Protein AF-0000000068389898 (afdb_homodimer)

Foldseek 3Di:
DPPQADAAEEEEEDQPPCSLPLVAQPCCVPPVSFHDDAEYEDLQVLLVVLSCVSRVHPHDYYPDLLVCCVVRVGQEYEYDDFQQCQLVSLLSCLVSNHAYEYEPLNHFDLVSLVSNVVSCVVSVHFYFYCLLLCQFPVLVVLLVCVVVCVAPQWAEKEKEFEAAQARLLQCLQFPNLACSGQVACLGGVCLSVLLSVCLSNVFFWWKKAKAFAADDFAQNDDDDDFFLVPGPCVVPDPRRDDQVVDPSSCSNDPVSCVVVVTDSGGGRHHNNRDHGQWMWMWIATPSNYIYTYTYHRHHQFGWMWMKTHHPFWIKIWTDGDDHPDDDDQWTWIWTGTPPPPGIDIDTGGFDDDPSRCSSVSLSCQPRPPPDDDPSVSTGTSVSSSSSSQSSSQNVCCNVVNDMGTGDDDDD/DPPQADAAEEEEEDQPPCSLPLVAQPCCVPPVSHHDDAEYEDLQVQLVVLSCVSRVHPHDYYPDLLVCCVVRVGQEYEYDDFQACQLVSLLSCLVSNHAYEYEPLNHFDLVSLVSNVVSCVVSVHFYFYCLLLCQFPVLVVLLVCVVVCVAHQWAEKEKEFEAAQARLLQCLQFPNLACSGQVACLGGVCLSVLLSVCLSNVFFWWKKAKAFAADDFAQNDDDDDFFLVPGPCVVPDPRRDDQVVDPSSCSNDPVSCVVVVTDSGGGRHHNNRDHGQWMWMWIATPSNYIYTYTYHRHHQFGWMWMKTHHPFWIKIWTDGDDHPDDDDQWTWIWTGTPPPPGIDIDTGGFDDDPSSCSSVSLSCQPRPPPDDPPSVSTGTSVSSSSSSQSSSQNVCCNVVNDMGTGDDDDD

Solvent-accessible surface area (backbone atoms only — not comparable to full-atom values): 41027 Å² total; per-residue (Å²): 120,81,77,72,65,78,49,44,36,25,28,41,31,22,46,46,73,58,24,27,37,63,71,29,28,51,36,53,70,73,40,48,72,38,36,37,71,58,31,36,30,25,83,50,58,63,19,36,51,48,28,35,59,70,38,73,54,83,48,50,80,30,69,43,66,67,59,44,46,71,75,56,56,40,52,29,38,37,42,39,56,62,36,57,53,34,38,64,53,50,36,52,37,25,74,68,67,11,27,33,40,28,40,66,34,49,41,54,47,72,68,47,43,53,52,36,54,50,39,34,65,72,54,69,42,50,49,34,29,60,57,33,60,49,43,8,62,62,47,42,50,51,39,50,40,54,76,69,41,69,22,46,60,67,48,34,33,44,40,39,38,35,27,19,50,64,66,26,40,51,42,40,20,38,71,47,21,30,38,83,34,22,50,14,49,47,22,43,59,34,19,58,54,43,34,47,49,32,61,64,63,70,40,53,65,40,35,24,33,20,48,53,40,67,72,58,49,14,72,60,34,96,56,78,50,73,29,33,88,79,28,91,49,49,89,75,43,92,78,56,48,68,53,77,78,36,66,68,58,27,60,48,32,52,71,34,20,80,76,74,67,53,51,76,42,25,30,44,22,33,68,79,48,64,37,51,48,41,37,35,35,34,37,34,30,71,81,62,28,36,33,35,28,37,42,40,33,52,30,47,34,24,35,33,40,41,33,43,35,18,76,36,7,33,41,38,36,65,48,82,73,44,57,98,60,91,74,71,78,40,42,52,40,40,38,35,29,32,96,80,65,45,74,46,81,45,75,38,70,69,40,77,55,55,69,56,21,1,45,55,47,41,50,42,53,73,59,42,84,86,58,80,60,86,82,62,47,80,36,34,55,65,51,34,41,55,12,30,40,50,14,49,22,26,51,47,5,31,74,72,46,38,53,23,68,32,81,85,73,88,133,119,81,79,73,64,80,49,44,38,26,26,41,31,22,46,46,71,58,23,28,38,64,71,27,26,51,36,51,70,73,39,47,72,39,37,37,72,57,31,36,30,24,84,51,59,63,20,37,51,49,28,35,59,70,38,74,52,83,48,51,80,32,68,44,65,69,59,45,45,71,74,55,58,39,54,28,38,38,42,38,56,63,34,56,51,33,38,65,53,52,35,53,39,24,73,69,67,10,27,33,40,28,40,67,34,49,40,55,48,71,69,47,44,53,52,36,54,52,38,35,65,73,54,70,41,50,47,34,30,60,57,33,62,48,44,9,60,60,46,42,50,51,40,49,40,55,74,68,42,68,22,46,61,68,47,35,33,46,42,39,40,35,27,19,50,64,65,25,42,51,43,40,20,38,70,47,20,29,37,85,36,22,50,15,50,47,20,43,60,33,18,58,53,44,34,48,50,31,60,64,63,71,42,52,66,40,35,24,33,19,47,53,39,67,74,57,49,13,72,58,35,94,57,77,49,74,28,32,90,78,28,92,50,51,90,75,42,92,79,56,47,67,53,78,78,35,66,68,57,26,59,49,31,52,72,34,19,79,75,73,66,54,53,75,42,24,31,44,22,33,68,78,47,66,36,51,47,41,39,35,33,35,37,34,30,72,82,62,28,36,33,36,30,36,43,41,33,50,30,47,33,24,34,35,39,40,34,42,35,16,74,36,8,33,41,38,36,64,47,75,73,43,58,95,58,91,69,70,77,41,43,51,40,40,37,34,27,33,95,79,64,45,76,46,82,46,75,38,70,69,41,78,48,64,66,56,20,0,47,55,48,44,50,43,53,72,59,41,84,86,56,81,60,86,81,62,48,80,36,33,55,64,51,34,42,53,12,30,41,49,14,47,22,26,51,47,6,33,74,74,45,39,53,22,69,31,82,84,73,86,133

Organism: Agrobacterium fabrum (strain C58 / ATCC 33970) (NCBI:txid176299)

Structure (mmCIF, N/CA/C/O backbone):
data_AF-0000000068389898-model_v1
#
loop_
_entity.id
_entity.type
_entity.pdbx_description
1 polymer '4,5-dihydroxyphthalate dehydrogenase'
#
loop_
_atom_site.group_PDB
_atom_site.id
_atom_site.type_symbol
_atom_site.label_atom_id
_atom_site.label_alt_id
_atom_site.label_comp_id
_atom_site.label_asym_id
_atom_site.label_entity_id
_atom_site.label_seq_id
_atom_site.pdbx_PDB_ins_code
_atom_site.Cartn_x
_atom_site.Cartn_y
_atom_site.Cartn_z
_atom_site.occupancy
_atom_site.B_iso_or_equiv
_atom_site.auth_seq_id
_atom_site.auth_comp_id
_atom_site.auth_asym_id
_atom_site.auth_atom_id
_atom_site.pdbx_PDB_model_num
ATOM 1 N N . MET A 1 1 ? 21.828 38.688 36.406 1 39.66 1 MET A N 1
ATOM 2 C CA . MET A 1 1 ? 20.406 38.594 36.062 1 39.66 1 MET A CA 1
ATOM 3 C C . MET A 1 1 ? 20.188 37.656 34.906 1 39.66 1 MET A C 1
ATOM 5 O O . MET A 1 1 ? 20.922 37.688 33.906 1 39.66 1 MET A O 1
ATOM 9 N N . PRO A 1 2 ? 19.656 36.5 35.125 1 48.97 2 PRO A N 1
ATOM 10 C CA . PRO A 1 2 ? 19.656 35.594 33.969 1 48.97 2 PRO A CA 1
ATOM 11 C C . PRO A 1 2 ? 19.25 36.281 32.688 1 48.97 2 PRO A C 1
ATOM 13 O O . PRO A 1 2 ? 18.422 37.219 32.688 1 48.97 2 PRO A O 1
ATOM 16 N N . GLU A 1 3 ? 20.141 36.5 31.891 1 49.97 3 GLU A N 1
ATOM 17 C CA . GLU A 1 3 ? 19.891 37.25 30.656 1 49.97 3 GLU A CA 1
ATOM 18 C C . GLU A 1 3 ? 18.516 36.938 30.094 1 49.97 3 GLU A C 1
ATOM 20 O O . GLU A 1 3 ? 18.172 35.781 29.891 1 49.97 3 GLU A O 1
ATOM 25 N N . ARG A 1 4 ? 17.562 37.656 30.547 1 58.56 4 ARG A N 1
ATOM 26 C CA . ARG A 1 4 ? 16.172 37.5 30.125 1 58.56 4 ARG A CA 1
ATOM 27 C C . ARG A 1 4 ? 16.062 37.344 28.609 1 58.56 4 ARG A C 1
ATOM 29 O O . ARG A 1 4 ? 16.547 38.156 27.844 1 58.56 4 ARG A O 1
ATOM 36 N N . VAL A 1 5 ? 15.914 36.062 28.078 1 71.12 5 VAL A N 1
ATOM 37 C CA . VAL A 1 5 ? 15.742 35.781 26.656 1 71.12 5 VAL A CA 1
ATOM 38 C C . VAL A 1 5 ? 14.664 36.719 26.078 1 71.12 5 VAL A C 1
ATOM 40 O O . VAL A 1 5 ? 13.602 36.875 26.672 1 71.12 5 VAL A O 1
ATOM 43 N N . LYS A 1 6 ? 15.008 37.625 25.219 1 88.38 6 LYS A N 1
ATOM 44 C CA . LYS A 1 6 ? 14.039 38.469 24.516 1 88.38 6 LYS A CA 1
ATOM 45 C C . LYS A 1 6 ? 12.93 37.625 23.906 1 88.38 6 LYS A C 1
ATOM 47 O O . LYS A 1 6 ? 13.203 36.719 23.141 1 88.38 6 LYS A O 1
ATOM 52 N N . ARG A 1 7 ? 11.648 37.875 24.344 1 95.5 7 ARG A N 1
ATOM 53 C CA . ARG A 1 7 ? 10.5 37.125 23.812 1 95.5 7 ARG A CA 1
ATOM 54 C C . ARG A 1 7 ? 10.227 37.531 22.359 1 95.5 7 ARG A C 1
ATOM 56 O O . ARG A 1 7 ? 10.32 38.719 22 1 95.5 7 ARG A O 1
ATOM 63 N N . LYS A 1 8 ? 9.984 36.625 21.609 1 96.81 8 LYS A N 1
ATOM 64 C CA . LYS A 1 8 ? 9.594 36.844 20.219 1 96.81 8 LYS A CA 1
ATOM 65 C C . LYS A 1 8 ? 8.164 37.375 20.125 1 96.81 8 LYS A C 1
ATOM 67 O O . LYS A 1 8 ? 7.227 36.719 20.562 1 96.81 8 LYS A O 1
ATOM 72 N N . ARG A 1 9 ? 8.031 38.594 19.641 1 98.38 9 ARG A N 1
ATOM 73 C CA . ARG A 1 9 ? 6.711 39.188 19.453 1 98.38 9 ARG A CA 1
ATOM 74 C C . ARG A 1 9 ? 6.004 38.562 18.25 1 98.38 9 ARG A C 1
ATOM 76 O O . ARG A 1 9 ? 6.445 38.75 17.109 1 98.38 9 ARG A O 1
ATOM 83 N N . TYR A 1 10 ? 4.902 37.844 18.531 1 98.69 10 TYR A N 1
ATOM 84 C CA . TYR A 1 10 ? 4.246 37.188 17.406 1 98.69 10 TYR A CA 1
ATOM 85 C C . TYR A 1 10 ? 2.781 37.594 17.312 1 98.69 10 TYR A C 1
ATOM 87 O O . TYR A 1 10 ? 2.186 38.031 18.297 1 98.69 10 TYR A O 1
ATOM 95 N N . ALA A 1 11 ? 2.213 37.531 16.109 1 98.94 11 ALA A N 1
ATOM 96 C CA . ALA A 1 11 ? 0.788 37.688 15.836 1 98.94 11 ALA A CA 1
ATOM 97 C C . ALA A 1 11 ? 0.167 36.375 15.359 1 98.94 11 ALA A C 1
ATOM 99 O O . ALA A 1 11 ? 0.817 35.594 14.672 1 98.94 11 ALA A O 1
ATOM 100 N N . LEU A 1 12 ? -1.051 36.156 15.773 1 98.88 12 LEU A N 1
ATOM 101 C CA . LEU A 1 12 ? -1.815 35 15.383 1 98.88 12 LEU A CA 1
ATOM 102 C C . LEU A 1 12 ? -2.9 35.344 14.375 1 98.88 12 LEU A C 1
ATOM 104 O O . LEU A 1 12 ? -3.719 36.25 14.625 1 98.88 12 LEU A O 1
ATOM 108 N N . VAL A 1 13 ? -2.824 34.719 13.234 1 98.94 13 VAL A N 1
ATOM 109 C CA . VAL A 1 13 ? -3.83 34.938 12.203 1 98.94 13 VAL A CA 1
ATOM 110 C C . VAL A 1 13 ? -4.676 33.688 12.008 1 98.94 13 VAL A C 1
ATOM 112 O O . VAL A 1 13 ? -4.184 32.688 11.508 1 98.94 13 VAL A O 1
ATOM 115 N N . GLY A 1 14 ? -5.938 33.781 12.234 1 98.69 14 GLY A N 1
ATOM 116 C CA . GLY A 1 14 ? -6.836 32.656 12.25 1 98.69 14 GLY A CA 1
ATOM 117 C C . GLY A 1 14 ? -7.047 32.062 13.633 1 98.69 14 GLY A C 1
ATOM 118 O O . GLY A 1 14 ? -6.102 31.594 14.266 1 98.69 14 GLY A O 1
ATOM 119 N N . THR A 1 15 ? -8.32 32.125 14.07 1 98.38 15 THR A N 1
ATOM 120 C CA . THR A 1 15 ? -8.633 31.703 15.438 1 98.38 15 THR A CA 1
ATOM 121 C C . THR A 1 15 ? -9.617 30.531 15.422 1 98.38 15 THR A C 1
ATOM 123 O O . THR A 1 15 ? -10.562 30.5 16.219 1 98.38 15 THR A O 1
ATOM 126 N N . GLY A 1 16 ? -9.422 29.641 14.375 1 97.06 16 GLY A N 1
ATOM 127 C CA . GLY A 1 16 ? -10.055 28.328 14.469 1 97.06 16 GLY A CA 1
ATOM 128 C C . GLY A 1 16 ? -9.438 27.453 15.539 1 97.06 16 GLY A C 1
ATOM 129 O O . GLY A 1 16 ? -8.766 27.938 16.438 1 97.06 16 GLY A O 1
ATOM 130 N N . ASN A 1 17 ? -9.75 26.203 15.461 1 95.5 17 ASN A N 1
ATOM 131 C CA . ASN A 1 17 ? -9.305 25.25 16.469 1 95.5 17 ASN A CA 1
ATOM 132 C C . ASN A 1 17 ? -7.793 25.281 16.656 1 95.5 17 ASN A C 1
ATOM 134 O O . ASN A 1 17 ? -7.297 25.453 17.766 1 95.5 17 ASN A O 1
ATOM 138 N N . ARG A 1 18 ? -7.043 25.203 15.625 1 95.38 18 ARG A N 1
ATOM 139 C CA . ARG A 1 18 ? -5.586 25.141 15.688 1 95.38 18 ARG A CA 1
ATOM 140 C C . ARG A 1 18 ? -5 26.438 16.203 1 95.38 18 ARG A C 1
ATOM 142 O O . ARG A 1 18 ? -4.055 26.438 17 1 95.38 18 ARG A O 1
ATOM 149 N N . GLY A 1 19 ? -5.461 27.547 15.711 1 98.06 19 GLY A N 1
ATOM 150 C CA . GLY A 1 19 ? -4.984 28.844 16.172 1 98.06 19 GLY A CA 1
ATOM 151 C C . GLY A 1 19 ? -5.219 29.078 17.656 1 98.06 19 GLY A C 1
ATOM 152 O O . GLY A 1 19 ? -4.328 29.547 18.359 1 98.06 19 GLY A O 1
ATOM 153 N N . THR A 1 20 ? -6.355 28.656 18.125 1 98.38 20 THR A N 1
ATOM 154 C CA . THR A 1 20 ? -6.762 28.891 19.5 1 98.38 20 THR A CA 1
ATOM 155 C C . THR A 1 20 ? -6.035 27.953 20.453 1 98.38 20 THR A C 1
ATOM 157 O O . THR A 1 20 ? -5.641 28.359 21.547 1 98.38 20 THR A O 1
ATOM 160 N N . THR A 1 21 ? -5.812 26.719 19.984 1 97 21 THR A N 1
ATOM 161 C CA . THR A 1 21 ? -5.25 25.734 20.891 1 97 21 THR A CA 1
ATOM 162 C C . THR A 1 21 ? -3.73 25.672 20.75 1 97 21 THR A C 1
ATOM 164 O O . THR A 1 21 ? -3.008 26.359 21.469 1 97 21 THR A O 1
ATOM 167 N N . MET A 1 22 ? -3.262 25.156 19.703 1 96 22 MET A N 1
ATOM 168 C CA . MET A 1 22 ? -1.849 24.859 19.484 1 96 22 MET A CA 1
ATOM 169 C C . MET A 1 22 ? -1.013 26.125 19.5 1 96 22 MET A C 1
ATOM 171 O O . MET A 1 22 ? 0.016 26.203 20.172 1 96 22 MET A O 1
ATOM 175 N N . TRP A 1 23 ? -1.437 27.141 18.812 1 97.75 23 TRP A N 1
ATOM 176 C CA . TRP A 1 23 ? -0.609 28.328 18.609 1 97.75 23 TRP A CA 1
ATOM 177 C C . TRP A 1 23 ? -1.076 29.484 19.484 1 97.75 23 TRP A C 1
ATOM 179 O O . TRP A 1 23 ? -0.54 30.594 19.406 1 97.75 23 TRP A O 1
ATOM 189 N N . GLY A 1 24 ? -2.123 29.234 20.297 1 97.94 24 GLY A N 1
ATOM 190 C CA . GLY A 1 24 ? -2.639 30.203 21.25 1 97.94 24 GLY A CA 1
ATOM 191 C C . GLY A 1 24 ? -2.477 29.75 22.688 1 97.94 24 GLY A C 1
ATOM 192 O O . GLY A 1 24 ? -1.426 29.969 23.297 1 97.94 24 GLY A O 1
ATOM 193 N N . ARG A 1 25 ? -3.486 29.031 23.156 1 97.56 25 ARG A N 1
ATOM 194 C CA . ARG A 1 25 ? -3.576 28.641 24.547 1 97.56 25 ARG A CA 1
ATOM 195 C C . ARG A 1 25 ? -2.363 27.812 24.969 1 97.56 25 ARG A C 1
ATOM 197 O O . ARG A 1 25 ? -1.728 28.109 25.984 1 97.56 25 ARG A O 1
ATOM 204 N N . GLU A 1 26 ? -2.053 26.844 24.219 1 96.44 26 GLU A N 1
ATOM 205 C CA . GLU A 1 26 ? -0.982 25.922 24.578 1 96.44 26 GLU A CA 1
ATOM 206 C C . GLU A 1 26 ? 0.386 26.578 24.453 1 96.44 26 GLU A C 1
ATOM 208 O O . GLU A 1 26 ? 1.26 26.391 25.297 1 96.44 26 GLU A O 1
ATOM 213 N N . LEU A 1 27 ? 0.585 27.344 23.391 1 97.12 27 LEU A N 1
ATOM 214 C CA . LEU A 1 27 ? 1.851 28.047 23.219 1 97.12 27 LEU A CA 1
ATOM 215 C C . LEU A 1 27 ? 2.086 29.031 24.375 1 97.12 27 LEU A C 1
ATOM 217 O O . LEU A 1 27 ? 3.168 29.047 24.953 1 97.12 27 LEU A O 1
ATOM 221 N N . LEU A 1 28 ? 1.104 29.812 24.703 1 97.44 28 LEU A N 1
ATOM 222 C CA . LEU A 1 28 ? 1.23 30.828 25.75 1 97.44 28 LEU A CA 1
ATOM 223 C C . LEU A 1 28 ? 1.399 30.172 27.125 1 97.44 28 LEU A C 1
ATOM 225 O O . LEU A 1 28 ? 2.094 30.719 27.984 1 97.44 28 LEU A O 1
ATOM 229 N N . ALA A 1 29 ? 0.848 29.062 27.281 1 95.88 29 ALA A N 1
ATOM 230 C CA . ALA A 1 29 ? 0.947 28.359 28.562 1 95.88 29 ALA A CA 1
ATOM 231 C C . ALA A 1 29 ? 2.344 27.781 28.766 1 95.88 29 ALA A C 1
ATOM 233 O O . ALA A 1 29 ? 2.875 27.797 29.875 1 95.88 29 ALA A O 1
ATOM 234 N N . GLY A 1 30 ? 2.895 27.344 27.781 1 94.81 30 GLY A N 1
ATOM 235 C CA . GLY A 1 30 ? 4.125 26.578 27.938 1 94.81 30 GLY A CA 1
ATOM 236 C C . GLY A 1 30 ? 5.363 27.359 27.516 1 94.81 30 GLY A C 1
ATOM 237 O O . GLY A 1 30 ? 6.469 27.047 27.969 1 94.81 30 GLY A O 1
ATOM 238 N N . TRP A 1 31 ? 5.23 28.359 26.656 1 96.25 31 TRP A N 1
ATOM 239 C CA . TRP A 1 31 ? 6.391 29.016 26.078 1 96.25 31 TRP A CA 1
ATOM 240 C C . TRP A 1 31 ? 6.328 30.531 26.297 1 96.25 31 TRP A C 1
ATOM 242 O O . TRP A 1 31 ? 6.922 31.297 25.531 1 96.25 31 TRP A O 1
ATOM 252 N N . SER A 1 32 ? 5.68 31 27.312 1 94.81 32 SER A N 1
ATOM 253 C CA . SER A 1 32 ? 5.453 32.406 27.562 1 94.81 32 SER A CA 1
ATOM 254 C C . SER A 1 32 ? 6.773 33.156 27.797 1 94.81 32 SER A C 1
ATOM 256 O O . SER A 1 32 ? 6.859 34.375 27.578 1 94.81 32 SER A O 1
ATOM 258 N N . ASP A 1 33 ? 7.805 32.406 28.172 1 96.19 33 ASP A N 1
ATOM 259 C CA . ASP A 1 33 ? 9.109 33.031 28.375 1 96.19 33 ASP A CA 1
ATOM 260 C C . ASP A 1 33 ? 9.781 33.344 27.047 1 96.19 33 ASP A C 1
ATOM 262 O O . ASP A 1 33 ? 10.734 34.125 27 1 96.19 33 ASP A O 1
ATOM 266 N N . TYR A 1 34 ? 9.211 32.812 26 1 96.5 34 TYR A N 1
ATOM 267 C CA . TYR A 1 34 ? 9.922 32.906 24.719 1 96.5 34 TYR A CA 1
ATOM 268 C C . TYR A 1 34 ? 9.094 33.688 23.703 1 96.5 34 TYR A C 1
ATOM 270 O O . TYR A 1 34 ? 9.617 34.125 22.688 1 96.5 34 TYR A O 1
ATOM 278 N N . VAL A 1 35 ? 7.801 33.875 24.016 1 97.62 35 VAL A N 1
ATOM 279 C CA . VAL A 1 35 ? 6.957 34.531 23.016 1 97.62 35 VAL A CA 1
ATOM 280 C C . VAL A 1 35 ? 6.055 35.562 23.703 1 97.62 35 VAL A C 1
ATOM 282 O O . VAL A 1 35 ? 5.797 35.469 24.906 1 97.62 35 VAL A O 1
ATOM 285 N N . GLU A 1 36 ? 5.66 36.5 22.938 1 97.88 36 GLU A N 1
ATOM 286 C CA . GLU A 1 36 ? 4.672 37.5 23.328 1 97.88 36 GLU A CA 1
ATOM 287 C C . GLU A 1 36 ? 3.633 37.719 22.234 1 97.88 36 GLU A C 1
ATOM 289 O O . GLU A 1 36 ? 3.971 38.125 21.125 1 97.88 36 GLU A O 1
ATOM 294 N N . LEU A 1 37 ? 2.395 37.375 22.562 1 98.69 37 LEU A N 1
ATOM 295 C CA . LEU A 1 37 ? 1.314 37.594 21.609 1 98.69 37 LEU A CA 1
ATOM 296 C C . LEU A 1 37 ? 0.929 39.062 21.547 1 98.69 37 LEU A C 1
ATOM 298 O O . LEU A 1 37 ? 0.427 39.625 22.531 1 98.69 37 LEU A O 1
ATOM 302 N N . VAL A 1 38 ? 1.09 39.625 20.328 1 98.69 38 VAL A N 1
ATOM 303 C CA . VAL A 1 38 ? 0.957 41.094 20.297 1 98.69 38 VAL A CA 1
ATOM 304 C C . VAL A 1 38 ? -0.259 41.469 19.453 1 98.69 38 VAL A C 1
ATOM 306 O O . VAL A 1 38 ? -0.681 42.625 19.453 1 98.69 38 VAL A O 1
ATOM 309 N N . GLY A 1 39 ? -0.827 40.5 18.766 1 98.88 39 GLY A N 1
ATOM 310 C CA . GLY A 1 39 ? -2 40.719 17.953 1 98.88 39 GLY A CA 1
ATOM 311 C C . GLY A 1 39 ? -2.691 39.469 17.5 1 98.88 39 GLY A C 1
ATOM 312 O O . GLY A 1 39 ? -2.035 38.438 17.266 1 98.88 39 GLY A O 1
ATOM 313 N 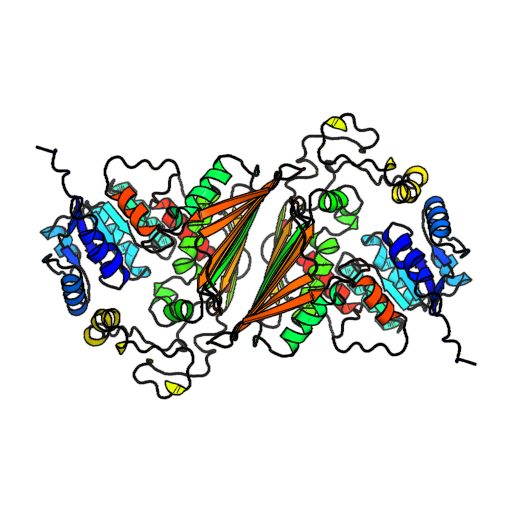N . ILE A 1 40 ? -3.975 39.531 17.438 1 98.94 40 ILE A N 1
ATOM 314 C CA . ILE A 1 40 ? -4.809 38.438 16.922 1 98.94 40 ILE A CA 1
ATOM 315 C C . ILE A 1 40 ? -5.656 38.969 15.758 1 98.94 40 ILE A C 1
ATOM 317 O O . ILE A 1 40 ? -6.344 39.969 15.875 1 98.94 40 ILE A O 1
ATOM 321 N N . CYS A 1 41 ? -5.52 38.312 14.656 1 98.88 41 CYS A N 1
ATOM 322 C CA . CYS A 1 41 ? -6.254 38.719 13.477 1 98.88 41 CYS A CA 1
ATOM 323 C C . CYS A 1 41 ? -7.203 37.625 13 1 98.88 41 CYS A C 1
ATOM 325 O O . CYS A 1 41 ? -6.793 36.469 12.828 1 98.88 41 CYS A O 1
ATOM 327 N N . ASP A 1 42 ? -8.445 37.938 12.844 1 98.69 42 ASP A N 1
ATOM 328 C CA . ASP A 1 42 ? -9.492 37.094 12.297 1 98.69 42 ASP A CA 1
ATOM 329 C C . ASP A 1 42 ? -10.602 37.906 11.648 1 98.69 42 ASP A C 1
ATOM 331 O O . ASP A 1 42 ? -10.961 38.969 12.148 1 98.69 42 ASP A O 1
ATOM 335 N N . LEU A 1 43 ? -11.117 37.375 10.508 1 98.19 43 LEU A N 1
ATOM 336 C CA . LEU A 1 43 ? -12.195 38.125 9.836 1 98.19 43 LEU A CA 1
ATOM 337 C C . LEU A 1 43 ? -13.461 38.094 10.688 1 98.19 43 LEU A C 1
ATOM 339 O O . LEU A 1 43 ? -14.328 38.969 10.516 1 98.19 43 LEU A O 1
ATOM 343 N N . ASN A 1 44 ? -13.641 37.094 11.508 1 98.62 44 ASN A N 1
ATOM 344 C CA . ASN A 1 44 ? -14.742 37 12.469 1 98.62 44 ASN A CA 1
ATOM 345 C C . ASN A 1 44 ? -14.312 37.438 13.859 1 98.62 44 ASN A C 1
ATOM 347 O O . ASN A 1 44 ? -13.82 36.625 14.656 1 98.62 44 ASN A O 1
ATOM 351 N N . LEU A 1 45 ? -14.617 38.688 14.234 1 98.5 45 LEU A N 1
ATOM 352 C CA . LEU A 1 45 ? -14.141 39.25 15.484 1 98.5 45 LEU A CA 1
ATOM 353 C C . LEU A 1 45 ? -14.812 38.562 16.672 1 98.5 45 LEU A C 1
ATOM 355 O O . LEU A 1 45 ? -14.258 38.531 17.781 1 98.5 45 LEU A O 1
ATOM 359 N N . MET A 1 46 ? -16.047 38.062 16.469 1 98.56 46 MET A N 1
ATOM 360 C CA . MET A 1 46 ? -16.688 37.312 17.562 1 98.56 46 MET A CA 1
ATOM 361 C C . MET A 1 46 ? -15.891 36.062 17.906 1 98.56 46 MET A C 1
ATOM 363 O O . MET A 1 46 ? -15.672 35.781 19.078 1 98.56 46 MET A O 1
ATOM 367 N N . ARG A 1 47 ? -15.453 35.312 16.922 1 98.62 47 ARG A N 1
ATOM 368 C CA . ARG A 1 47 ? -14.625 34.156 17.141 1 98.62 47 ARG A CA 1
ATOM 369 C C . ARG A 1 47 ? -13.281 34.531 17.75 1 98.62 47 ARG A C 1
ATOM 371 O O . ARG A 1 47 ? -12.797 33.875 18.672 1 98.62 47 ARG A O 1
ATOM 378 N N . ALA A 1 48 ? -12.719 35.625 17.266 1 98.75 48 ALA A N 1
ATOM 379 C CA . ALA A 1 48 ? -11.43 36.094 17.781 1 98.75 48 ALA A CA 1
ATOM 380 C C . ALA A 1 48 ? -11.523 36.438 19.266 1 98.75 48 ALA A C 1
ATOM 382 O O . ALA A 1 48 ? -10.602 36.156 20.031 1 98.75 48 ALA A O 1
ATOM 383 N N . GLU A 1 49 ? -12.578 37.031 19.578 1 98.62 49 GLU A N 1
ATOM 384 C CA . GLU A 1 49 ? -12.773 37.438 20.984 1 98.62 49 GLU A CA 1
ATOM 385 C C . GLU A 1 49 ? -12.883 36.188 21.875 1 98.62 49 GLU A C 1
ATOM 387 O O . GLU A 1 49 ? -12.352 36.188 22.984 1 98.62 49 GLU A O 1
ATOM 392 N N . ARG A 1 50 ? -13.688 35.219 21.438 1 98.44 50 ARG A N 1
ATOM 393 C CA . ARG A 1 50 ? -13.805 33.969 22.172 1 98.44 50 ARG A CA 1
ATOM 394 C C . ARG A 1 50 ? -12.453 33.281 22.312 1 98.44 50 ARG A C 1
ATOM 396 O O . ARG A 1 50 ? -12.102 32.781 23.391 1 98.44 50 ARG A O 1
ATOM 403 N N . ALA A 1 51 ? -11.742 33.281 21.219 1 98.69 51 ALA A N 1
ATOM 404 C CA . ALA A 1 51 ? -10.414 32.656 21.203 1 98.69 51 ALA A CA 1
ATOM 405 C C . ALA A 1 51 ? -9.469 33.375 22.172 1 98.69 51 ALA A C 1
ATOM 407 O O . ALA A 1 51 ? -8.766 32.719 22.953 1 98.69 51 ALA A O 1
ATOM 408 N N . ARG A 1 52 ? -9.43 34.656 22.078 1 98.56 52 ARG A N 1
ATOM 409 C CA . ARG A 1 52 ? -8.57 35.469 22.953 1 98.56 52 ARG A CA 1
ATOM 410 C C . ARG A 1 52 ? -8.836 35.156 24.406 1 98.56 52 ARG A C 1
ATOM 412 O O . ARG A 1 52 ? -7.898 35.031 25.203 1 98.56 52 ARG A O 1
ATOM 419 N N . ALA A 1 53 ? -10.102 35.062 24.766 1 98.12 53 ALA A N 1
ATOM 420 C CA . ALA A 1 53 ? -10.484 34.75 26.141 1 98.12 53 ALA A CA 1
ATOM 421 C C . ALA A 1 53 ? -9.953 33.375 26.547 1 98.12 53 ALA A C 1
ATOM 423 O O . ALA A 1 53 ? -9.453 33.219 27.656 1 98.12 53 ALA A O 1
ATOM 424 N N . MET A 1 54 ? -10.047 32.469 25.672 1 97.69 54 MET A N 1
ATOM 425 C CA . MET A 1 54 ? -9.602 31.109 25.938 1 97.69 54 MET A CA 1
ATOM 426 C C . MET A 1 54 ? -8.086 31.047 26.094 1 97.69 54 MET A C 1
ATOM 428 O O . MET A 1 54 ? -7.555 30.203 26.812 1 97.69 54 MET A O 1
ATOM 432 N N . MET A 1 55 ? -7.41 31.953 25.406 1 97.94 55 MET A N 1
ATOM 433 C CA . MET A 1 55 ? -5.953 32 25.438 1 97.94 55 MET A CA 1
ATOM 434 C C . MET A 1 55 ? -5.473 32.719 26.703 1 97.94 55 MET A C 1
ATOM 436 O O . MET A 1 55 ? -4.297 32.656 27.047 1 97.94 55 MET A O 1
ATOM 440 N N . GLY A 1 56 ? -6.34 33.406 27.375 1 97 56 GLY A N 1
ATOM 441 C CA . GLY A 1 56 ? -5.957 34.25 28.5 1 97 56 GLY A CA 1
ATOM 442 C C . GLY A 1 56 ? -5.098 35.438 28.109 1 97 56 GLY A C 1
ATOM 443 O O . GLY A 1 56 ? -4.152 35.781 28.828 1 97 56 GLY A O 1
ATOM 444 N N . SER A 1 57 ? -5.352 35.969 27.016 1 97.19 57 SER A N 1
ATOM 445 C CA . SER A 1 57 ? -4.535 37.062 26.484 1 97.19 57 SER A CA 1
ATOM 446 C C . SER A 1 57 ? -5.332 38.375 26.391 1 97.19 57 SER A C 1
ATOM 448 O O . SER A 1 57 ? -6.566 38.344 26.344 1 97.19 57 SER A O 1
ATOM 450 N N . ASN A 1 58 ? -4.629 39.469 26.406 1 97.19 58 ASN A N 1
ATOM 451 C CA . ASN A 1 58 ? -5.242 40.75 26.188 1 97.19 58 ASN A CA 1
ATOM 452 C C . ASN A 1 58 ? -4.766 41.375 24.875 1 97.19 58 ASN A C 1
ATOM 454 O O . ASN A 1 58 ? -4.918 42.594 24.672 1 97.19 58 ASN A O 1
ATOM 458 N N . ALA A 1 59 ? -4.164 40.562 24.047 1 98.5 59 ALA A N 1
ATOM 459 C CA . ALA A 1 59 ? -3.682 41.062 22.766 1 98.5 59 ALA A CA 1
ATOM 460 C C . ALA A 1 59 ? -4.816 41.719 21.969 1 98.5 59 ALA A C 1
ATOM 462 O O . ALA A 1 59 ? -5.945 41.219 21.984 1 98.5 59 ALA A O 1
ATOM 463 N N . PRO A 1 60 ? -4.574 42.781 21.281 1 98.75 60 PRO A N 1
ATOM 464 C CA . PRO A 1 60 ? -5.633 43.438 20.5 1 98.75 60 PRO A CA 1
ATOM 465 C C . PRO A 1 60 ? -6.129 42.594 19.344 1 98.75 60 PRO A C 1
ATOM 467 O O . PRO A 1 60 ? -5.371 41.781 18.812 1 98.75 60 PRO A O 1
ATOM 470 N N . LEU A 1 61 ? -7.43 42.781 19 1 98.81 61 LEU A N 1
ATOM 471 C CA . LEU A 1 61 ? -8.086 42.062 17.922 1 98.81 61 LEU A CA 1
ATOM 472 C C . LEU A 1 61 ? -8.141 42.906 16.641 1 98.81 61 LEU A C 1
ATOM 474 O O . LEU A 1 61 ? -8.359 44.094 16.703 1 98.81 61 LEU A O 1
ATOM 478 N N . TYR A 1 62 ? -7.898 42.219 15.539 1 98.81 62 TYR A N 1
ATOM 479 C CA . TYR A 1 62 ? -7.938 42.875 14.234 1 98.81 62 TYR A CA 1
ATOM 480 C C . TYR A 1 62 ? -8.758 42.062 13.242 1 98.81 62 TYR A C 1
ATOM 482 O O . TYR A 1 62 ? -8.719 40.844 13.25 1 98.81 62 TYR A O 1
ATOM 490 N N . ASP A 1 63 ? -9.539 42.688 12.344 1 98.44 63 ASP A N 1
ATOM 491 C CA . ASP A 1 63 ? -10.133 42.062 11.172 1 98.44 63 ASP A CA 1
ATOM 492 C C . ASP A 1 63 ? -9.453 42.531 9.891 1 98.44 63 ASP A C 1
ATOM 494 O O . ASP A 1 63 ? -9.914 42.219 8.789 1 98.44 63 ASP A O 1
ATOM 498 N N . ASP A 1 64 ? -8.445 43.312 10.125 1 98.5 64 ASP A N 1
ATOM 499 C CA . ASP A 1 64 ? -7.613 43.844 9.055 1 98.5 64 ASP A CA 1
ATOM 500 C C . ASP A 1 64 ? -6.141 43.531 9.289 1 98.5 64 ASP A C 1
ATOM 502 O O . ASP A 1 64 ? -5.492 44.125 10.141 1 98.5 64 ASP A O 1
ATOM 506 N N . PHE A 1 65 ? -5.648 42.656 8.453 1 98.69 65 PHE A N 1
ATOM 507 C CA . PHE A 1 65 ? -4.301 42.125 8.641 1 98.69 65 PHE A CA 1
ATOM 508 C C . PHE A 1 65 ? -3.26 43.25 8.484 1 98.69 65 PHE A C 1
ATOM 510 O O . PHE A 1 65 ? -2.324 43.344 9.281 1 98.69 65 PHE A O 1
ATOM 517 N N . ASP A 1 66 ? -3.369 44.031 7.457 1 98.44 66 ASP A N 1
ATOM 518 C CA . ASP A 1 66 ? -2.395 45.062 7.176 1 98.44 66 ASP A CA 1
ATOM 519 C C . ASP A 1 66 ? -2.338 46.094 8.312 1 98.44 66 ASP A C 1
ATOM 521 O O . ASP A 1 66 ? -1.257 46.531 8.688 1 98.44 66 ASP A O 1
ATOM 525 N N . ARG A 1 67 ? -3.502 46.438 8.844 1 98.69 67 ARG A N 1
ATOM 526 C CA . ARG A 1 67 ? -3.531 47.312 9.992 1 98.69 67 ARG A CA 1
ATOM 527 C C . ARG A 1 67 ? -2.779 46.719 11.172 1 98.69 67 ARG A C 1
ATOM 529 O O . ARG A 1 67 ? -2.025 47.438 11.852 1 98.69 67 ARG A O 1
ATOM 536 N N . MET A 1 68 ? -3.025 45.406 11.398 1 98.88 68 MET A N 1
ATOM 537 C CA . MET A 1 68 ? -2.324 44.75 12.484 1 98.88 68 MET A CA 1
ATOM 538 C C . MET A 1 68 ? -0.814 44.812 12.273 1 98.88 68 MET A C 1
ATOM 540 O O . MET A 1 68 ? -0.065 45.062 13.219 1 98.88 68 MET A O 1
ATOM 544 N N . MET A 1 69 ? -0.36 44.625 11.039 1 98.75 69 MET A N 1
ATOM 545 C CA . MET A 1 69 ? 1.069 44.594 10.742 1 98.75 69 MET A CA 1
ATOM 546 C C . MET A 1 69 ? 1.695 45.969 11.008 1 98.75 69 MET A C 1
ATOM 548 O O . MET A 1 69 ? 2.805 46.062 11.531 1 98.75 69 MET A O 1
ATOM 552 N N . VAL A 1 70 ? 1.001 47 10.633 1 98.38 70 VAL A N 1
ATOM 553 C CA . VAL A 1 70 ? 1.511 48.344 10.773 1 98.38 70 VAL A CA 1
ATOM 554 C C . VAL A 1 70 ? 1.542 48.75 12.25 1 98.38 70 VAL A C 1
ATOM 556 O O . VAL A 1 70 ? 2.523 49.312 12.719 1 98.38 70 VAL A O 1
ATOM 559 N N . GLU A 1 71 ? 0.541 48.406 12.977 1 98.69 71 GLU A N 1
ATOM 560 C CA . GLU A 1 71 ? 0.395 48.844 14.359 1 98.69 71 GLU A CA 1
ATOM 561 C C . GLU A 1 71 ? 1.272 48.031 15.305 1 98.69 71 GLU A C 1
ATOM 563 O O . GLU A 1 71 ? 1.855 48.594 16.25 1 98.69 71 GLU A O 1
ATOM 568 N N . GLN A 1 72 ? 1.355 46.719 15.039 1 98.62 72 GLN A N 1
ATOM 569 C CA . GLN A 1 72 ? 1.996 45.875 16.016 1 98.62 72 GLN A CA 1
ATOM 570 C C . GLN A 1 72 ? 3.414 45.5 15.594 1 98.62 72 GLN A C 1
ATOM 572 O O . GLN A 1 72 ? 4.246 45.156 16.422 1 98.62 72 GLN A O 1
ATOM 577 N N . ARG A 1 73 ? 3.725 45.531 14.289 1 98.31 73 ARG A N 1
ATOM 578 C CA . ARG A 1 73 ? 5.027 45.188 13.727 1 98.31 73 ARG A CA 1
ATOM 579 C C . ARG A 1 73 ? 5.574 43.906 14.344 1 98.31 73 ARG A C 1
ATOM 581 O O . ARG A 1 73 ? 6.695 43.906 14.852 1 98.31 73 ARG A O 1
ATOM 588 N N . PRO A 1 74 ? 4.781 42.844 14.289 1 98.75 74 PRO A N 1
ATOM 589 C CA . PRO A 1 74 ? 5.262 41.594 14.867 1 98.75 74 PRO A CA 1
ATOM 590 C C . PRO A 1 74 ? 6.52 41.062 14.18 1 98.75 74 PRO A C 1
ATOM 592 O O . PRO A 1 74 ? 6.73 41.344 12.992 1 98.75 74 PRO A O 1
ATOM 595 N N . GLU A 1 75 ? 7.355 40.344 14.922 1 98.5 75 GLU A N 1
ATOM 596 C CA . GLU A 1 75 ? 8.539 39.688 14.375 1 98.5 75 GLU A CA 1
ATOM 597 C C . GLU A 1 75 ? 8.18 38.344 13.711 1 98.5 75 GLU A C 1
ATOM 599 O O . GLU A 1 75 ? 8.953 37.812 12.906 1 98.5 75 GLU A O 1
ATOM 604 N N . LEU A 1 76 ? 7.082 37.75 14.164 1 98.81 76 LEU A N 1
ATOM 605 C CA . LEU A 1 76 ? 6.605 36.469 13.703 1 98.81 76 LEU A CA 1
ATOM 606 C C . LEU A 1 76 ? 5.094 36.469 13.516 1 98.81 76 LEU A C 1
ATOM 608 O O . LEU A 1 76 ? 4.367 37 14.359 1 98.81 76 LEU A O 1
ATOM 612 N N . VAL A 1 77 ? 4.656 36 12.375 1 98.94 77 VAL A N 1
ATOM 613 C CA . VAL A 1 77 ? 3.232 35.781 12.141 1 98.94 77 VAL A CA 1
ATOM 614 C C . VAL A 1 77 ? 2.949 34.281 12.039 1 98.94 77 VAL A C 1
ATOM 616 O O . VAL A 1 77 ? 3.609 33.562 11.281 1 98.94 77 VAL A O 1
ATOM 619 N N . ILE A 1 78 ? 2.018 33.781 12.828 1 98.94 78 ILE A N 1
ATOM 620 C CA . ILE A 1 78 ? 1.568 32.406 12.742 1 98.94 78 ILE A CA 1
ATOM 621 C C . ILE A 1 78 ? 0.228 32.344 12.016 1 98.94 78 ILE A C 1
ATOM 623 O O . ILE A 1 78 ? -0.757 32.938 12.461 1 98.94 78 ILE A O 1
ATOM 627 N N . VAL A 1 79 ? 0.231 31.609 10.914 1 98.94 79 VAL A N 1
ATOM 628 C CA . VAL A 1 79 ? -0.912 31.578 10.008 1 98.94 79 VAL A CA 1
ATOM 629 C C . VAL A 1 79 ? -1.691 30.281 10.188 1 98.94 79 VAL A C 1
ATOM 631 O O . VAL A 1 79 ? -1.181 29.203 9.898 1 98.94 79 VAL A O 1
ATOM 634 N N . CYS A 1 80 ? -2.982 30.391 10.617 1 98.62 80 CYS A N 1
ATOM 635 C CA . CYS A 1 80 ? -3.842 29.25 10.891 1 98.62 80 CYS A CA 1
ATOM 636 C C . CYS A 1 80 ? -5.203 29.406 10.219 1 98.62 80 CYS A C 1
ATOM 638 O O . CYS A 1 80 ? -6.215 28.922 10.734 1 98.62 80 CYS A O 1
ATOM 640 N N . THR A 1 81 ? -5.301 30.141 9.078 1 98.44 81 THR A N 1
ATOM 641 C CA . THR A 1 81 ? -6.527 30.344 8.32 1 98.44 81 THR A CA 1
ATOM 642 C C . THR A 1 81 ? -6.785 29.172 7.379 1 98.44 81 THR A C 1
ATOM 644 O O . THR A 1 81 ? -6.016 28.203 7.355 1 98.44 81 THR A O 1
ATOM 647 N N . PRO A 1 82 ? -7.934 29.156 6.648 1 98.19 82 PRO A N 1
ATOM 648 C CA . PRO A 1 82 ? -8.125 28.094 5.648 1 98.19 82 PRO A CA 1
ATOM 649 C C . PRO A 1 82 ? -6.977 28.016 4.648 1 98.19 82 PRO A C 1
ATOM 651 O O . PRO A 1 82 ? -6.375 29.047 4.309 1 98.19 82 PRO A O 1
ATOM 654 N N . ASP A 1 83 ? -6.75 26.875 4.129 1 98.69 83 ASP A N 1
ATOM 655 C CA . ASP A 1 83 ? -5.547 26.562 3.365 1 98.69 83 ASP A CA 1
ATOM 656 C C . ASP A 1 83 ? -5.371 27.516 2.186 1 98.69 83 ASP A C 1
ATOM 658 O O . ASP A 1 83 ? -4.258 27.953 1.904 1 98.69 83 ASP A O 1
ATOM 662 N N . ASP A 1 84 ? -6.457 27.766 1.512 1 98.5 84 ASP A N 1
ATOM 663 C CA . ASP A 1 84 ? -6.406 28.5 0.254 1 98.5 84 ASP A CA 1
ATOM 664 C C . ASP A 1 84 ? -6.094 29.969 0.496 1 98.5 84 ASP A C 1
ATOM 666 O O . ASP A 1 84 ? -5.824 30.719 -0.447 1 98.5 84 ASP A O 1
ATOM 670 N N . THR A 1 85 ? -6.023 30.422 1.76 1 98.5 85 THR A N 1
ATOM 671 C CA . THR A 1 85 ? -5.773 31.828 2.072 1 98.5 85 THR A CA 1
ATOM 672 C C . THR A 1 85 ? -4.348 32.031 2.586 1 98.5 85 THR A C 1
ATOM 674 O O . THR A 1 85 ? -3.891 33.156 2.75 1 98.5 85 THR A O 1
ATOM 677 N N . HIS A 1 86 ? -3.643 30.953 2.85 1 98.88 86 HIS A N 1
ATOM 678 C CA . HIS A 1 86 ? -2.326 31.016 3.473 1 98.88 86 HIS A CA 1
ATOM 679 C C . HIS A 1 86 ? -1.379 31.906 2.672 1 98.88 86 HIS A C 1
ATOM 681 O O . HIS A 1 86 ? -0.675 32.75 3.24 1 98.88 86 HIS A O 1
ATOM 687 N N . ASP A 1 87 ? -1.39 31.688 1.358 1 98.75 87 ASP A N 1
ATOM 688 C CA . ASP A 1 87 ? -0.366 32.281 0.511 1 98.75 87 ASP A CA 1
ATOM 689 C C . ASP A 1 87 ? -0.391 33.812 0.619 1 98.75 87 ASP A C 1
ATOM 691 O O . ASP A 1 87 ? 0.647 34.438 0.831 1 98.75 87 ASP A O 1
ATOM 695 N N . ASP A 1 88 ? -1.578 34.406 0.582 1 98.75 88 ASP A N 1
ATOM 696 C CA . ASP A 1 88 ? -1.704 35.844 0.642 1 98.75 88 ASP A CA 1
ATOM 697 C C . ASP A 1 88 ? -1.197 36.375 1.977 1 98.75 88 ASP A C 1
ATOM 699 O O . ASP A 1 88 ? -0.489 37.406 2.016 1 98.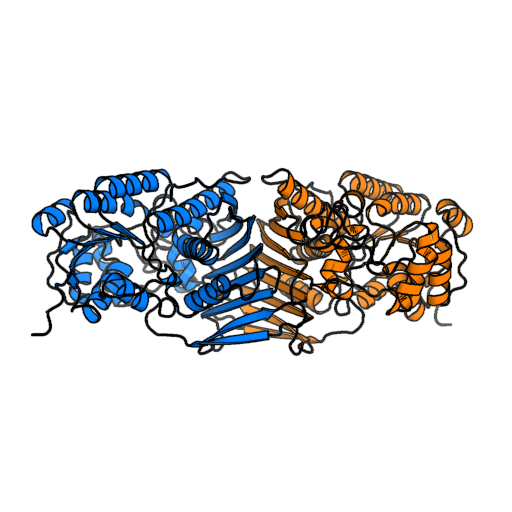75 88 ASP A O 1
ATOM 703 N N . ILE A 1 89 ? -1.559 35.719 3.039 1 98.88 89 ILE A N 1
ATOM 704 C CA . ILE A 1 89 ? -1.177 36.156 4.379 1 98.88 89 ILE A CA 1
ATOM 705 C C . ILE A 1 89 ? 0.329 36 4.566 1 98.88 89 ILE A C 1
ATOM 707 O O . ILE A 1 89 ? 0.996 36.875 5.098 1 98.88 89 ILE A O 1
ATOM 711 N N . ILE A 1 90 ? 0.854 34.875 4.156 1 98.94 90 ILE A N 1
ATOM 712 C CA . ILE A 1 90 ? 2.283 34.594 4.262 1 98.94 90 ILE A CA 1
ATOM 713 C C . ILE A 1 90 ? 3.072 35.688 3.535 1 98.94 90 ILE A C 1
ATOM 715 O O . ILE A 1 90 ? 3.996 36.25 4.102 1 98.94 90 ILE A O 1
ATOM 719 N N . ILE A 1 91 ? 2.697 36 2.318 1 98.88 91 ILE A N 1
ATOM 720 C CA . ILE A 1 91 ? 3.42 36.938 1.475 1 98.88 91 ILE A CA 1
ATOM 721 C C . ILE A 1 91 ? 3.373 38.312 2.105 1 98.88 91 ILE A C 1
ATOM 723 O O . ILE A 1 91 ? 4.402 39 2.229 1 98.88 91 ILE A O 1
ATOM 727 N N . ARG A 1 92 ? 2.211 38.75 2.57 1 98.88 92 ARG A N 1
ATOM 728 C CA . ARG A 1 92 ? 2.064 40.062 3.182 1 98.88 92 ARG A CA 1
ATOM 729 C C . ARG A 1 92 ? 2.863 40.156 4.477 1 98.88 92 ARG A C 1
ATOM 731 O O . ARG A 1 92 ? 3.408 41.219 4.801 1 98.88 92 ARG A O 1
ATOM 738 N N . ALA A 1 93 ? 2.875 39.062 5.23 1 98.94 93 ALA A N 1
ATOM 739 C CA . ALA A 1 93 ? 3.678 39.031 6.453 1 98.94 93 ALA A CA 1
ATOM 740 C C . ALA A 1 93 ? 5.164 39.188 6.133 1 98.94 93 ALA A C 1
ATOM 742 O O . ALA A 1 93 ? 5.863 39.969 6.777 1 98.94 93 ALA A O 1
ATOM 743 N N . LEU A 1 94 ? 5.625 38.438 5.164 1 98.81 94 LEU A N 1
ATOM 744 C CA . LEU A 1 94 ? 7.023 38.5 4.75 1 98.81 94 LEU A CA 1
ATOM 745 C C . LEU A 1 94 ? 7.383 39.906 4.281 1 98.81 94 LEU A C 1
ATOM 747 O O . LEU A 1 94 ? 8.406 40.469 4.684 1 98.81 94 LEU A O 1
ATOM 751 N N . GLU A 1 95 ? 6.535 40.469 3.471 1 98.25 95 GLU A N 1
ATOM 752 C CA . GLU A 1 95 ? 6.754 41.812 2.951 1 98.25 95 GLU A CA 1
ATOM 753 C C . GLU A 1 95 ? 6.73 42.844 4.07 1 98.25 95 GLU A C 1
ATOM 755 O O . GLU A 1 95 ? 7.387 43.906 3.979 1 98.25 95 GLU A O 1
ATOM 760 N N . GLY A 1 96 ? 5.977 42.531 5.078 1 98.25 96 GLY A N 1
ATOM 761 C CA . GLY A 1 96 ? 5.895 43.406 6.238 1 98.25 96 GLY A CA 1
ATOM 762 C C . GLY A 1 96 ? 7.059 43.25 7.195 1 98.25 96 GLY A C 1
ATOM 763 O O . GLY A 1 96 ? 7.148 43.938 8.203 1 98.25 96 GLY A O 1
ATOM 764 N N . GLY A 1 97 ? 7.965 42.312 6.91 1 98.19 97 GLY A N 1
ATOM 765 C CA . GLY A 1 97 ? 9.195 42.188 7.672 1 98.19 97 GLY A CA 1
ATOM 766 C C . GLY A 1 97 ? 9.125 41.094 8.734 1 98.19 97 GLY A C 1
ATOM 767 O O . GLY A 1 97 ? 10.023 40.969 9.57 1 98.19 97 GLY A O 1
ATOM 768 N N . ALA A 1 98 ? 8.133 40.344 8.773 1 98.81 98 ALA A N 1
ATOM 769 C CA . ALA A 1 98 ? 7.98 39.281 9.789 1 98.81 98 ALA A CA 1
ATOM 770 C C . ALA A 1 98 ? 8.406 37.938 9.242 1 98.81 98 ALA A C 1
ATOM 772 O O . ALA A 1 98 ? 8.234 37.656 8.047 1 98.81 98 ALA A O 1
ATOM 773 N N . ASP A 1 99 ? 8.977 37.031 10.078 1 98.81 99 ASP A N 1
ATOM 774 C CA . ASP A 1 99 ? 9.008 35.594 9.789 1 98.81 99 ASP A CA 1
ATOM 775 C C . ASP A 1 99 ? 7.617 35 9.875 1 98.81 99 ASP A C 1
ATOM 777 O O . ASP A 1 99 ? 6.688 35.625 10.398 1 98.81 99 ASP A O 1
ATOM 781 N N . VAL A 1 100 ? 7.496 33.844 9.32 1 98.94 100 VAL A N 1
ATOM 782 C CA . VAL A 1 100 ? 6.168 33.219 9.289 1 98.94 100 VAL A CA 1
ATOM 783 C C . VAL A 1 100 ? 6.262 31.766 9.742 1 98.94 100 VAL A C 1
ATOM 785 O O . VAL A 1 100 ? 7.199 31.047 9.367 1 98.94 100 VAL A O 1
ATOM 788 N N . ILE A 1 101 ? 5.348 31.297 10.57 1 98.81 101 ILE A N 1
ATOM 789 C CA . ILE A 1 101 ? 4.992 29.906 10.734 1 98.81 101 ILE A CA 1
ATOM 790 C C . ILE A 1 101 ? 3.619 29.641 10.125 1 98.81 101 ILE A C 1
ATOM 792 O O . ILE A 1 101 ? 2.619 30.219 10.555 1 98.81 101 ILE A O 1
ATOM 796 N N . SER A 1 102 ? 3.594 28.844 9.125 1 98.75 102 SER A N 1
ATOM 797 C CA . SER A 1 102 ? 2.328 28.453 8.508 1 98.75 102 SER A CA 1
ATOM 798 C C . SER A 1 102 ? 1.885 27.078 9 1 98.75 102 SER A C 1
ATOM 800 O O . SER A 1 102 ? 2.676 26.125 9.016 1 98.75 102 SER A O 1
ATOM 802 N N . GLU A 1 103 ? 0.676 27 9.43 1 98.06 103 GLU A N 1
ATOM 803 C CA . GLU A 1 103 ? 0.103 25.656 9.586 1 98.06 103 GLU A CA 1
ATOM 804 C C . GLU A 1 103 ? 0.107 24.891 8.266 1 98.06 103 GLU A C 1
ATOM 806 O O . GLU A 1 103 ? 0.11 25.5 7.191 1 98.06 103 GLU A O 1
ATOM 811 N N . LYS A 1 104 ? 0.19 23.672 8.414 1 98.44 104 LYS A N 1
ATOM 812 C CA . LYS A 1 104 ? 0.149 22.844 7.211 1 98.44 104 LYS A CA 1
ATOM 813 C C . LYS A 1 104 ? -1.266 22.766 6.645 1 98.44 104 LYS A C 1
ATOM 815 O O . LYS A 1 104 ? -2.244 22.844 7.391 1 98.44 104 LYS A O 1
ATOM 820 N N . PRO A 1 105 ? -1.442 22.562 5.344 1 98.69 105 PRO A N 1
ATOM 821 C CA . PRO A 1 105 ? -0.402 22.703 4.324 1 98.69 105 PRO A CA 1
ATOM 822 C C . PRO A 1 105 ? 0.013 24.156 4.117 1 98.69 105 PRO A C 1
ATOM 824 O O . PRO A 1 105 ? -0.738 25.078 4.461 1 98.69 105 PRO A O 1
ATOM 827 N N . MET A 1 106 ? 1.197 24.375 3.545 1 98.81 106 MET A N 1
ATOM 828 C CA . MET A 1 106 ? 1.688 25.734 3.324 1 98.81 106 MET A CA 1
ATOM 829 C C . MET A 1 106 ? 0.728 26.516 2.439 1 98.81 106 MET A C 1
ATOM 831 O O . MET A 1 106 ? 0.521 27.719 2.65 1 98.81 106 MET A O 1
ATOM 835 N N . THR A 1 107 ? 0.237 25.875 1.479 1 98.62 107 THR A N 1
ATOM 836 C CA . THR A 1 107 ? -0.753 26.406 0.544 1 98.62 107 THR A CA 1
ATOM 837 C C . THR A 1 107 ? -1.345 25.281 -0.302 1 98.62 107 THR A C 1
ATOM 839 O O . THR A 1 107 ? -1.247 24.109 0.062 1 98.62 107 THR A O 1
ATOM 842 N N . THR A 1 108 ? -2.053 25.641 -1.53 1 98.56 108 THR A N 1
ATOM 843 C CA . THR A 1 108 ? -2.865 24.578 -2.092 1 98.56 108 THR A CA 1
ATOM 844 C C . THR A 1 108 ? -2.553 24.375 -3.572 1 98.56 108 THR A C 1
ATOM 846 O O . THR A 1 108 ? -3.016 23.406 -4.188 1 98.56 108 THR A O 1
ATOM 849 N N . THR A 1 109 ? -1.801 25.297 -4.219 1 98.19 109 THR A N 1
ATOM 850 C CA . THR A 1 109 ? -1.534 25.156 -5.645 1 98.19 109 THR A CA 1
ATOM 851 C C . THR A 1 109 ? -0.078 25.484 -5.961 1 98.19 109 THR A C 1
ATOM 853 O O . THR A 1 109 ? 0.579 26.203 -5.203 1 98.19 109 THR A O 1
ATOM 856 N N . PRO A 1 110 ? 0.38 25 -7.121 1 98.06 110 PRO A N 1
ATOM 857 C CA . PRO A 1 110 ? 1.754 25.312 -7.523 1 98.06 110 PRO A CA 1
ATOM 858 C C . PRO A 1 110 ? 1.991 26.812 -7.711 1 98.06 110 PRO A C 1
ATOM 860 O O . PRO A 1 110 ? 3.059 27.312 -7.359 1 98.06 110 PRO A O 1
ATOM 863 N N . GLU A 1 111 ? 1.036 27.5 -8.234 1 98.19 111 GLU A N 1
ATOM 864 C CA . GLU A 1 111 ? 1.175 28.938 -8.461 1 98.19 111 GLU A CA 1
ATOM 865 C C . GLU A 1 111 ? 1.354 29.688 -7.141 1 98.19 111 GLU A C 1
ATOM 867 O O . GLU A 1 111 ? 2.197 30.578 -7.039 1 98.19 111 GLU A O 1
ATOM 872 N N . LYS A 1 112 ? 0.581 29.328 -6.188 1 98.69 112 LYS A N 1
ATOM 873 C CA . LYS A 1 112 ? 0.675 29.953 -4.875 1 98.69 112 LYS A CA 1
ATOM 874 C C . LYS A 1 112 ? 2.018 29.656 -4.215 1 98.69 112 LYS A C 1
ATOM 876 O O . LYS A 1 112 ? 2.59 30.5 -3.535 1 98.69 112 LYS A O 1
ATOM 881 N N . ILE A 1 113 ? 2.48 28.453 -4.398 1 98.56 113 ILE A N 1
ATOM 882 C CA . ILE A 1 113 ? 3.787 28.062 -3.887 1 98.56 113 ILE A CA 1
ATOM 883 C C . ILE A 1 113 ? 4.871 28.969 -4.461 1 98.56 113 ILE A C 1
ATOM 885 O O . ILE A 1 113 ? 5.723 29.469 -3.727 1 98.56 113 ILE A O 1
ATOM 889 N N . ASP A 1 114 ? 4.828 29.156 -5.77 1 98.06 114 ASP A N 1
ATOM 890 C CA . ASP A 1 114 ? 5.82 30 -6.434 1 98.06 114 ASP A CA 1
ATOM 891 C C . ASP A 1 114 ? 5.809 31.422 -5.863 1 98.06 114 ASP A C 1
ATOM 893 O O . ASP A 1 114 ? 6.867 32 -5.637 1 98.06 114 ASP A O 1
ATOM 897 N N . ARG A 1 115 ? 4.648 31.906 -5.609 1 98.5 115 ARG A N 1
ATOM 898 C CA . ARG A 1 115 ? 4.508 33.25 -5.055 1 98.5 115 ARG A CA 1
ATOM 899 C C . ARG A 1 115 ? 5.121 33.344 -3.662 1 98.5 115 ARG A C 1
ATOM 901 O O . ARG A 1 115 ? 5.832 34.281 -3.348 1 98.5 115 ARG A O 1
ATOM 908 N N . ILE A 1 116 ? 4.891 32.375 -2.834 1 98.81 116 ILE A N 1
ATOM 909 C CA . ILE A 1 116 ? 5.406 32.344 -1.469 1 98.81 116 ILE A CA 1
ATOM 910 C C . ILE A 1 116 ? 6.934 32.281 -1.495 1 98.81 116 ILE A C 1
ATOM 912 O O . ILE A 1 116 ? 7.602 33.062 -0.805 1 98.81 116 ILE A O 1
ATOM 916 N N . ARG A 1 117 ? 7.426 31.359 -2.27 1 98.06 117 ARG A N 1
ATOM 917 C CA . ARG A 1 117 ? 8.867 31.172 -2.307 1 98.06 117 ARG A CA 1
ATOM 918 C C . ARG A 1 117 ? 9.578 32.406 -2.85 1 98.06 117 ARG A C 1
ATOM 920 O O . ARG A 1 117 ? 10.656 32.781 -2.381 1 98.06 117 ARG A O 1
ATOM 927 N N . ALA A 1 118 ? 8.992 33.062 -3.83 1 98.19 118 ALA A N 1
ATOM 928 C CA . ALA A 1 118 ? 9.539 34.281 -4.355 1 98.19 118 ALA A CA 1
ATOM 929 C C . ALA A 1 118 ? 9.555 35.375 -3.285 1 98.19 118 ALA A C 1
ATOM 931 O O . ALA A 1 118 ? 10.539 36.125 -3.152 1 98.19 118 ALA A O 1
ATOM 932 N N . ALA A 1 119 ? 8.484 35.5 -2.561 1 98.69 119 ALA A N 1
ATOM 933 C CA . ALA A 1 119 ? 8.398 36.5 -1.497 1 98.69 119 ALA A CA 1
ATOM 934 C C . ALA A 1 119 ? 9.414 36.219 -0.396 1 98.69 119 ALA A C 1
ATOM 936 O O . ALA A 1 119 ? 9.992 37.156 0.172 1 98.69 119 ALA A O 1
ATOM 937 N N . GLU A 1 120 ? 9.539 34.938 -0.059 1 98.56 120 GLU A N 1
ATOM 938 C CA . GLU A 1 120 ? 10.531 34.562 0.941 1 98.56 120 GLU A CA 1
ATOM 939 C C . GLU A 1 120 ? 11.938 34.969 0.501 1 98.56 120 GLU A C 1
ATOM 941 O O . GLU A 1 120 ? 12.688 35.562 1.277 1 98.56 120 GLU A O 1
ATOM 946 N N . ALA A 1 121 ? 12.273 34.656 -0.698 1 97.62 121 ALA A N 1
ATOM 947 C CA . ALA A 1 121 ? 13.586 35 -1.24 1 97.62 121 ALA A CA 1
ATOM 948 C C . ALA A 1 121 ? 13.797 36.531 -1.25 1 97.62 121 ALA A C 1
ATOM 950 O O . ALA A 1 121 ? 14.883 37 -0.906 1 97.62 121 ALA A O 1
ATOM 951 N N . LYS A 1 122 ? 12.859 37.281 -1.606 1 98.12 122 LYS A N 1
ATOM 952 C CA . LYS A 1 122 ? 12.945 38.75 -1.746 1 98.12 122 LYS A CA 1
ATOM 953 C C . LYS A 1 122 ? 13.062 39.406 -0.383 1 98.12 122 LYS A C 1
ATOM 955 O O . LYS A 1 122 ? 13.82 40.375 -0.224 1 98.12 122 LYS A O 1
ATOM 960 N N . SER A 1 123 ? 12.336 38.969 0.598 1 98 123 SER A N 1
ATOM 961 C CA . SER A 1 123 ? 12.258 39.625 1.898 1 98 123 SER A CA 1
ATOM 962 C C . SER A 1 123 ? 13.445 39.25 2.777 1 98 123 SER A C 1
ATOM 964 O O . SER A 1 123 ? 13.789 39.969 3.711 1 98 123 SER A O 1
ATOM 966 N N . GLY A 1 124 ? 14.016 38.094 2.518 1 97.81 124 GLY A N 1
ATOM 967 C CA . GLY A 1 124 ? 15.07 37.562 3.373 1 97.81 124 GLY A CA 1
ATOM 968 C C . GLY A 1 124 ? 14.547 37 4.68 1 97.81 124 GLY A C 1
ATOM 969 O O . GLY A 1 124 ? 15.328 36.594 5.539 1 97.81 124 GLY A O 1
ATOM 970 N N . ARG A 1 125 ? 13.258 36.969 4.883 1 98.19 125 ARG A N 1
ATOM 971 C CA . ARG A 1 125 ? 12.633 36.375 6.062 1 98.19 125 ARG A CA 1
ATOM 972 C C . ARG A 1 125 ? 12.422 34.875 5.887 1 98.19 125 ARG A C 1
ATOM 974 O O . ARG A 1 125 ? 12.695 34.344 4.816 1 98.19 125 ARG A O 1
ATOM 981 N N . ARG A 1 126 ? 11.906 34.25 6.957 1 97.88 126 ARG A N 1
ATOM 982 C CA . ARG A 1 126 ? 11.812 32.812 6.941 1 97.88 126 ARG A CA 1
ATOM 983 C C . ARG A 1 126 ? 10.367 32.344 7.055 1 97.88 126 ARG A C 1
ATOM 985 O O . ARG A 1 126 ? 9.578 32.938 7.805 1 97.88 126 ARG A O 1
ATOM 992 N N . VAL A 1 127 ? 10.078 31.328 6.293 1 98.75 127 VAL A N 1
ATOM 993 C CA . VAL A 1 127 ? 8.812 30.609 6.434 1 98.75 127 VAL A CA 1
ATOM 994 C C . VAL A 1 127 ? 9.062 29.219 7.012 1 98.75 127 VAL A C 1
ATOM 996 O O . VAL A 1 127 ? 9.867 28.453 6.473 1 98.75 127 VAL A O 1
ATOM 999 N N . ASP A 1 128 ? 8.445 28.906 8.141 1 98.31 128 ASP A N 1
ATOM 1000 C CA . ASP A 1 128 ? 8.391 27.562 8.703 1 98.31 128 ASP A CA 1
ATOM 1001 C C . ASP A 1 128 ? 7.008 26.938 8.492 1 98.31 128 ASP A C 1
ATOM 1003 O O . ASP A 1 128 ? 5.996 27.641 8.508 1 98.31 128 ASP A O 1
ATOM 1007 N N . VAL A 1 129 ? 6.984 25.672 8.188 1 98.69 129 VAL A N 1
ATOM 1008 C CA . VAL A 1 129 ? 5.73 24.938 8.086 1 98.69 129 VAL A CA 1
ATOM 1009 C C . VAL A 1 129 ? 5.598 23.969 9.266 1 98.69 129 VAL A C 1
ATOM 1011 O O . VAL A 1 129 ? 6.551 23.266 9.609 1 98.69 129 VAL A O 1
ATOM 1014 N N . SER A 1 130 ? 4.445 23.906 9.852 1 97.38 130 SER A N 1
ATOM 1015 C CA . SER A 1 130 ? 4.223 23.156 11.086 1 97.38 130 SER A CA 1
ATOM 1016 C C . SER A 1 130 ? 4.02 21.672 10.797 1 97.38 130 SER A C 1
ATOM 1018 O O . SER A 1 130 ? 2.936 21.125 11.031 1 97.38 130 SER A O 1
ATOM 1020 N N . PHE A 1 131 ? 5.039 20.984 10.461 1 98 131 PHE A N 1
ATOM 1021 C CA . PHE A 1 131 ? 5.031 19.531 10.305 1 98 131 PHE A CA 1
ATOM 1022 C C . PHE A 1 131 ? 5.414 18.844 11.609 1 98 131 PHE A C 1
ATOM 1024 O O . PHE A 1 131 ? 6.551 18.391 11.773 1 98 131 PHE A O 1
ATOM 1031 N N . ASN A 1 132 ? 4.453 18.688 12.43 1 96.25 132 ASN A N 1
ATOM 1032 C CA . ASN A 1 132 ? 4.656 18.203 13.789 1 96.25 132 ASN A CA 1
ATOM 1033 C C . ASN A 1 132 ? 5.035 16.734 13.812 1 96.25 132 ASN A C 1
ATOM 1035 O O . ASN A 1 132 ? 5.73 16.281 14.727 1 96.25 132 ASN A O 1
ATOM 1039 N N . TYR A 1 133 ? 4.68 15.984 12.758 1 95.62 133 TYR A N 1
ATOM 1040 C CA . TYR A 1 133 ? 4.918 14.547 12.758 1 95.62 133 TYR A CA 1
ATOM 1041 C C . TYR A 1 133 ? 6.406 14.242 12.656 1 95.62 133 TYR A C 1
ATOM 1043 O O . TYR A 1 133 ? 6.863 13.188 13.117 1 95.62 133 TYR A O 1
ATOM 1051 N N . ARG A 1 134 ? 7.238 15.188 12.086 1 97.19 134 ARG A N 1
ATOM 1052 C CA . ARG A 1 134 ? 8.688 15 12.047 1 97.19 134 ARG A CA 1
ATOM 1053 C C . ARG A 1 134 ? 9.258 14.859 13.453 1 97.19 134 ARG A C 1
ATOM 1055 O O . ARG A 1 134 ? 10.289 14.203 13.648 1 97.19 134 ARG A O 1
ATOM 1062 N N . PHE A 1 135 ? 8.539 15.445 14.391 1 95.69 135 PHE A N 1
ATOM 1063 C CA . PHE A 1 135 ? 9.117 15.633 15.719 1 95.69 135 PHE A CA 1
ATOM 1064 C C . PHE A 1 135 ? 8.672 14.516 16.656 1 95.69 135 PHE A C 1
ATOM 1066 O O . PHE A 1 135 ? 9.141 14.438 17.797 1 95.69 135 PHE A O 1
ATOM 1073 N N . SER A 1 136 ? 7.703 13.656 16.234 1 94.69 136 SER A N 1
ATOM 1074 C CA . SER A 1 136 ? 7.348 12.531 17.094 1 94.69 136 SER A CA 1
ATOM 1075 C C . SER A 1 136 ? 8.555 11.648 17.375 1 94.69 136 SER A C 1
ATOM 1077 O O . SER A 1 136 ? 9.375 11.398 16.484 1 94.69 136 SER A O 1
ATOM 1079 N N . PRO A 1 137 ? 8.672 11.219 18.625 1 95.19 137 PRO A N 1
ATOM 1080 C CA . PRO A 1 137 ? 9.812 10.359 18.953 1 95.19 137 PRO A CA 1
ATOM 1081 C C . PRO A 1 137 ? 9.922 9.141 18.047 1 95.19 137 PRO A C 1
ATOM 1083 O O . PRO A 1 137 ? 11.031 8.742 17.672 1 95.19 137 PRO A O 1
ATOM 1086 N N . THR A 1 138 ? 8.82 8.555 17.719 1 96.44 138 THR A N 1
ATOM 1087 C CA . THR A 1 138 ? 8.82 7.391 16.844 1 96.44 138 THR A CA 1
ATOM 1088 C C . THR A 1 138 ? 9.367 7.746 15.469 1 96.44 138 THR A C 1
ATOM 1090 O O . THR A 1 138 ? 10.203 7.023 14.922 1 96.44 138 THR A O 1
ATOM 1093 N N . ALA A 1 139 ? 8.938 8.859 14.914 1 97.12 139 ALA A N 1
ATOM 1094 C CA . ALA A 1 139 ? 9.43 9.297 13.609 1 97.12 139 ALA A CA 1
ATOM 1095 C C . ALA A 1 139 ? 10.93 9.602 13.664 1 97.12 139 ALA A C 1
ATOM 1097 O O . ALA A 1 139 ? 11.672 9.25 12.75 1 97.12 139 ALA A O 1
ATOM 1098 N N . ALA A 1 140 ? 11.344 10.297 14.734 1 96.88 140 ALA A N 1
ATOM 1099 C CA . ALA A 1 140 ? 12.758 10.602 14.914 1 96.88 140 ALA A CA 1
ATOM 1100 C C . ALA A 1 140 ? 13.594 9.328 14.938 1 96.88 140 ALA A C 1
ATOM 1102 O O . ALA A 1 140 ? 14.648 9.258 14.305 1 96.88 140 ALA A O 1
ATOM 1103 N N . ARG A 1 141 ? 13.086 8.344 15.664 1 97.69 141 ARG A N 1
ATOM 1104 C CA . ARG A 1 141 ? 13.82 7.09 15.789 1 97.69 141 ARG A CA 1
ATOM 1105 C C . ARG A 1 141 ? 13.914 6.375 14.445 1 97.69 141 ARG A C 1
ATOM 1107 O O . ARG A 1 141 ? 14.961 5.816 14.109 1 97.69 141 ARG A O 1
ATOM 1114 N N . ILE A 1 142 ? 12.859 6.336 13.68 1 98.62 142 ILE A N 1
ATOM 1115 C CA . ILE A 1 142 ? 12.875 5.738 12.352 1 98.62 142 ILE A CA 1
ATOM 1116 C C . ILE A 1 142 ? 13.898 6.461 11.469 1 98.62 142 ILE A C 1
ATOM 1118 O O . ILE A 1 142 ? 14.688 5.82 10.773 1 98.62 142 ILE A O 1
ATOM 1122 N N . LYS A 1 143 ? 13.875 7.805 11.5 1 98.75 143 LYS A N 1
ATOM 1123 C CA . LYS A 1 143 ? 14.82 8.594 10.719 1 98.75 143 LYS A CA 1
ATOM 1124 C C . LYS A 1 143 ? 16.266 8.242 11.086 1 98.75 143 LYS A C 1
ATOM 1126 O O . LYS A 1 143 ? 17.109 8.102 10.211 1 98.75 143 LYS A O 1
ATOM 1131 N N . GLU A 1 144 ? 16.531 8.109 12.383 1 98.56 144 GLU A N 1
ATOM 1132 C CA . GLU A 1 144 ? 17.859 7.734 12.844 1 98.56 144 GLU A CA 1
ATOM 1133 C C . GLU A 1 144 ? 18.281 6.379 12.273 1 98.56 144 GLU A C 1
ATOM 1135 O O . GLU A 1 144 ? 19.406 6.219 11.812 1 98.56 144 GLU A O 1
ATOM 1140 N N . LEU A 1 145 ? 17.359 5.41 12.328 1 98.69 145 LEU A N 1
ATOM 1141 C CA . LEU A 1 145 ? 17.641 4.07 11.828 1 98.69 145 LEU A CA 1
ATOM 1142 C C . LEU A 1 145 ? 17.984 4.102 10.344 1 98.69 145 LEU A C 1
ATOM 1144 O O . LEU A 1 145 ? 18.938 3.451 9.906 1 98.69 145 LEU A O 1
ATOM 1148 N N . ILE A 1 146 ? 17.203 4.84 9.555 1 98.69 146 ILE A N 1
ATOM 1149 C CA . ILE A 1 146 ? 17.422 4.945 8.117 1 98.69 146 ILE A CA 1
ATOM 1150 C C . ILE A 1 146 ? 18.766 5.637 7.848 1 98.69 146 ILE A C 1
ATOM 1152 O O . ILE A 1 146 ? 19.562 5.152 7.047 1 98.69 146 ILE A O 1
ATOM 1156 N N . ASP A 1 147 ? 19.031 6.781 8.562 1 98.19 147 ASP A N 1
ATOM 1157 C CA . ASP A 1 147 ? 20.266 7.551 8.375 1 98.19 147 ASP A CA 1
ATOM 1158 C C . ASP A 1 147 ? 21.484 6.723 8.742 1 98.19 147 ASP A C 1
ATOM 1160 O O . ASP A 1 147 ? 22.547 6.871 8.133 1 98.19 147 ASP A O 1
ATOM 1164 N N . ASP A 1 148 ? 21.297 5.887 9.727 1 97.94 148 ASP A N 1
ATOM 1165 C CA . ASP A 1 148 ? 22.406 5.059 10.203 1 97.94 148 ASP A CA 1
ATOM 1166 C C . ASP A 1 148 ? 22.656 3.877 9.266 1 97.94 148 ASP A C 1
ATOM 1168 O O . ASP A 1 148 ? 23.594 3.105 9.469 1 97.94 148 ASP A O 1
ATOM 1172 N N . GLY A 1 149 ? 21.781 3.688 8.305 1 97.88 149 GLY A N 1
ATOM 1173 C CA . GLY A 1 149 ? 21.938 2.607 7.344 1 97.88 149 GLY A CA 1
ATOM 1174 C C . GLY A 1 149 ? 21.547 1.251 7.898 1 97.88 149 GLY A C 1
ATOM 1175 O O . GLY A 1 149 ? 22.078 0.224 7.473 1 97.88 149 GLY A O 1
ATOM 1176 N N . ALA A 1 150 ? 20.594 1.225 8.844 1 98.06 150 ALA A N 1
ATOM 1177 C CA . ALA A 1 150 ? 20.25 0.003 9.562 1 98.06 150 ALA A CA 1
ATOM 1178 C C . ALA A 1 150 ? 19.75 -1.072 8.602 1 98.06 150 ALA A C 1
ATOM 1180 O O . ALA A 1 150 ? 19.859 -2.268 8.883 1 98.06 150 ALA A O 1
ATOM 1181 N N . ILE A 1 151 ? 19.219 -0.683 7.449 1 98.5 151 ILE A N 1
ATOM 1182 C CA . ILE A 1 151 ? 18.641 -1.667 6.543 1 98.5 151 ILE A CA 1
ATOM 1183 C C . ILE A 1 151 ? 19.219 -1.484 5.141 1 98.5 151 ILE A C 1
ATOM 1185 O O . ILE A 1 151 ? 18.609 -1.879 4.152 1 98.5 151 ILE A O 1
ATOM 1189 N N . GLY A 1 152 ? 20.312 -0.862 5.016 1 97.62 152 GLY A N 1
ATOM 1190 C CA . GLY A 1 152 ? 20.906 -0.573 3.721 1 97.62 152 GLY A CA 1
ATOM 1191 C C . GLY A 1 152 ? 20.156 0.491 2.943 1 97.62 152 GLY A C 1
ATOM 1192 O O . GLY A 1 152 ? 19.516 1.362 3.535 1 97.62 152 GLY A O 1
ATOM 1193 N N . THR A 1 153 ? 20.297 0.434 1.629 1 97.38 153 THR A N 1
ATOM 1194 C CA . THR A 1 153 ? 19.609 1.399 0.769 1 97.38 153 THR A CA 1
ATOM 1195 C C . THR A 1 153 ? 18.125 1.092 0.679 1 97.38 153 THR A C 1
ATOM 1197 O O . THR A 1 153 ? 17.734 -0.008 0.28 1 97.38 153 THR A O 1
ATOM 1200 N N . VAL A 1 154 ? 17.297 2.059 1.044 1 98.75 154 VAL A N 1
ATOM 1201 C CA . VAL A 1 154 ? 15.852 1.892 0.939 1 98.75 154 VAL A CA 1
ATOM 1202 C C . VAL A 1 154 ? 15.438 1.878 -0.53 1 98.75 154 VAL A C 1
ATOM 1204 O O . VAL A 1 154 ? 15.844 2.746 -1.305 1 98.75 154 VAL A O 1
ATOM 1207 N N . THR A 1 155 ? 14.57 0.908 -0.906 1 98.5 155 THR A N 1
ATOM 1208 C CA . THR A 1 155 ? 14.188 0.777 -2.307 1 98.5 155 THR A CA 1
ATOM 1209 C C . THR A 1 155 ? 12.68 0.988 -2.475 1 98.5 155 THR A C 1
ATOM 1211 O O . THR A 1 155 ? 12.219 1.363 -3.555 1 98.5 155 THR A O 1
ATOM 1214 N N . SER A 1 156 ? 11.922 0.68 -1.486 1 98.81 156 SER A N 1
ATOM 1215 C CA . SER A 1 156 ? 10.484 0.873 -1.572 1 98.81 156 SER A CA 1
ATOM 1216 C C . SER A 1 156 ? 9.875 1.113 -0.195 1 98.81 156 SER A C 1
ATOM 1218 O O . SER A 1 156 ? 10.492 0.804 0.826 1 98.81 156 SER A O 1
ATOM 1220 N N . VAL A 1 157 ? 8.719 1.744 -0.165 1 98.88 157 VAL A N 1
ATOM 1221 C CA . VAL A 1 157 ? 8 2.045 1.073 1 98.88 157 VAL A CA 1
ATOM 1222 C C . VAL A 1 157 ? 6.523 1.705 0.914 1 98.88 157 VAL A C 1
ATOM 1224 O O . VAL A 1 157 ? 5.926 1.985 -0.127 1 98.88 157 VAL A O 1
ATOM 1227 N N . ASP A 1 158 ? 5.926 0.97 1.877 1 98.56 158 ASP A N 1
ATOM 1228 C CA . ASP A 1 158 ? 4.48 0.854 2.053 1 98.56 158 ASP A CA 1
ATOM 1229 C C . ASP A 1 158 ? 3.979 1.836 3.109 1 98.56 158 ASP A C 1
ATOM 1231 O O . ASP A 1 158 ? 4.422 1.801 4.258 1 98.56 158 ASP A O 1
ATOM 1235 N N . PHE A 1 159 ? 3.111 2.717 2.686 1 98.81 159 PHE A N 1
ATOM 1236 C CA . PHE A 1 159 ? 2.623 3.74 3.604 1 98.81 159 PHE A CA 1
ATOM 1237 C C . PHE A 1 159 ? 1.113 3.91 3.471 1 98.81 159 PHE A C 1
ATOM 1239 O O . PHE A 1 159 ? 0.632 4.48 2.488 1 98.81 159 PHE A O 1
ATOM 1246 N N . HIS A 1 160 ? 0.301 3.494 4.504 1 98.69 160 HIS A N 1
ATOM 1247 C CA . HIS A 1 160 ? -1.157 3.492 4.453 1 98.69 160 HIS A CA 1
ATOM 1248 C C . HIS A 1 160 ? -1.752 4.148 5.695 1 98.69 160 HIS A C 1
ATOM 1250 O O . HIS A 1 160 ? -1.504 3.703 6.816 1 98.69 160 HIS A O 1
ATOM 1256 N N . TRP A 1 161 ? -2.482 5.137 5.449 1 98.44 161 TRP A N 1
ATOM 1257 C CA . TRP A 1 161 ? -3.062 5.91 6.543 1 98.44 161 TRP A CA 1
ATOM 1258 C C . TRP A 1 161 ? -4.574 5.715 6.602 1 98.44 161 TRP A C 1
ATOM 1260 O O . TRP A 1 161 ? -5.242 5.66 5.566 1 98.44 161 TRP A O 1
ATOM 1270 N N . TYR A 1 162 ? -5.094 5.547 7.859 1 98.19 162 TYR A N 1
ATOM 1271 C CA . TYR A 1 162 ? -6.512 5.332 8.125 1 98.19 162 TYR A CA 1
ATOM 1272 C C . TYR A 1 162 ? -7.062 6.414 9.047 1 98.19 162 TYR A C 1
ATOM 1274 O O . TYR A 1 162 ? -6.586 6.582 10.172 1 98.19 162 TYR A O 1
ATOM 1282 N N . LEU A 1 163 ? -8 7.129 8.531 1 98.44 163 LEU A N 1
ATOM 1283 C CA . LEU A 1 163 ? -8.805 7.992 9.391 1 98.44 163 LEU A CA 1
ATOM 1284 C C . LEU A 1 163 ? -10.086 7.285 9.82 1 98.44 163 LEU A C 1
ATOM 1286 O O . LEU A 1 163 ? -10.766 6.664 9.008 1 98.44 163 LEU A O 1
ATOM 1290 N N . ASP A 1 164 ? -10.383 7.352 11.102 1 98 164 ASP A N 1
ATOM 1291 C CA . ASP A 1 164 ? -11.602 6.68 11.555 1 98 164 ASP A CA 1
ATOM 1292 C C . ASP A 1 164 ? -12.844 7.438 11.086 1 98 164 ASP A C 1
ATOM 1294 O O . ASP A 1 164 ? -12.734 8.492 10.461 1 98 164 ASP A O 1
ATOM 1298 N N . ASN A 1 165 ? -14.008 6.906 11.414 1 97.94 165 ASN A N 1
ATOM 1299 C CA . ASN A 1 165 ? -15.289 7.434 10.945 1 97.94 165 ASN A CA 1
ATOM 1300 C C . ASN A 1 165 ? -15.516 8.859 11.445 1 97.94 165 ASN A C 1
ATOM 1302 O O . ASN A 1 165 ? -16.078 9.688 10.727 1 97.94 165 ASN A O 1
ATOM 1306 N N . GLN A 1 166 ? -15.047 9.133 12.617 1 96.94 166 GLN A N 1
ATOM 1307 C CA . GLN A 1 166 ? -15.273 10.453 13.188 1 96.94 166 GLN A CA 1
ATOM 1308 C C . GLN A 1 166 ? -14.305 11.484 12.609 1 96.94 166 GLN A C 1
ATOM 1310 O O . GLN A 1 166 ? -14.719 12.531 12.125 1 96.94 166 GLN A O 1
ATOM 1315 N N . HIS A 1 167 ? -13.047 11.156 12.68 1 97.62 167 HIS A N 1
ATOM 1316 C CA . HIS A 1 167 ? -12.016 12.062 12.195 1 97.62 167 HIS A CA 1
ATOM 1317 C C . HIS A 1 167 ? -12.133 12.281 10.688 1 97.62 167 HIS A C 1
ATOM 1319 O O . HIS A 1 167 ? -11.984 13.398 10.203 1 97.62 167 HIS A O 1
ATOM 1325 N N . GLY A 1 168 ? -12.375 11.242 9.977 1 98.38 168 GLY A N 1
ATOM 1326 C CA . GLY A 1 168 ? -12.609 11.383 8.547 1 98.38 168 GLY A CA 1
ATOM 1327 C C . GLY A 1 168 ? -13.797 12.266 8.227 1 98.38 168 GLY A C 1
ATOM 1328 O O . GLY A 1 168 ? -13.703 13.156 7.375 1 98.38 168 GLY A O 1
ATOM 1329 N N . ALA A 1 169 ? -14.891 12.047 8.898 1 98.12 169 ALA A N 1
ATOM 1330 C CA . ALA A 1 169 ? -16.094 12.828 8.664 1 98.12 169 ALA A CA 1
ATOM 1331 C C . ALA A 1 169 ? -15.859 14.305 8.938 1 98.12 169 ALA A C 1
ATOM 1333 O O . ALA A 1 169 ? -16.438 15.172 8.273 1 98.12 169 ALA A O 1
ATOM 1334 N N . ASP A 1 170 ? -14.992 14.555 9.844 1 97.94 170 ASP A N 1
ATOM 1335 C CA . ASP A 1 170 ? -14.711 15.938 10.211 1 97.94 170 ASP A CA 1
ATOM 1336 C C . ASP A 1 170 ? -14.195 16.734 9.016 1 97.94 170 ASP A C 1
ATOM 1338 O O . ASP A 1 170 ? -14.492 17.922 8.883 1 97.94 170 ASP A O 1
ATOM 1342 N N . TYR A 1 171 ? -13.453 16.141 8.172 1 98.44 171 TYR A N 1
ATOM 1343 C CA . TYR A 1 171 ? -12.945 16.828 6.988 1 98.44 171 TYR A CA 1
ATOM 1344 C C . TYR A 1 171 ? -14.07 17.141 6.008 1 98.44 171 TYR A C 1
ATOM 1346 O O . TYR A 1 171 ? -14.008 18.141 5.293 1 98.44 171 TYR A O 1
ATOM 1354 N N . PHE A 1 172 ? -15.078 16.344 5.996 1 98.25 172 PHE A N 1
ATOM 1355 C CA . PHE A 1 172 ? -16.125 16.484 4.996 1 98.25 172 PHE A CA 1
ATOM 1356 C C . PHE A 1 172 ? -17.25 17.375 5.52 1 98.25 172 PHE A C 1
ATOM 1358 O O . PHE A 1 172 ? -18.141 17.781 4.762 1 98.25 172 PHE A O 1
ATOM 1365 N N . ARG A 1 173 ? -17.172 17.75 6.832 1 97.31 173 ARG A N 1
ATOM 1366 C CA . ARG A 1 173 ? -18.094 18.719 7.422 1 97.31 173 ARG A CA 1
ATOM 1367 C C . ARG A 1 173 ? -17.625 20.141 7.152 1 97.31 173 ARG A C 1
ATOM 1369 O O . ARG A 1 173 ? -18.438 21.062 7.055 1 97.31 173 ARG A O 1
ATOM 1376 N N . ARG A 1 174 ? -16.359 20.312 6.945 1 97.5 174 ARG A N 1
ATOM 1377 C CA . ARG A 1 174 ? -15.742 21.625 7 1 97.5 174 ARG A CA 1
ATOM 1378 C C . ARG A 1 174 ? -15.336 22.094 5.609 1 97.5 174 ARG A C 1
ATOM 1380 O O . ARG A 1 174 ? -15.695 21.469 4.605 1 97.5 174 ARG A O 1
ATOM 1387 N N . TRP A 1 175 ? -14.664 23.281 5.578 1 97.62 175 TRP A N 1
ATOM 1388 C CA . TRP A 1 175 ? -14.211 23.859 4.32 1 97.62 175 TRP A CA 1
ATOM 1389 C C . TRP A 1 175 ? -13.25 22.922 3.6 1 97.62 175 TRP A C 1
ATOM 1391 O O . TRP A 1 175 ? -13.047 23.047 2.389 1 97.62 175 TRP A O 1
ATOM 1401 N N . HIS A 1 176 ? -12.742 21.953 4.285 1 98.25 176 HIS A N 1
ATOM 1402 C CA . HIS A 1 176 ? -11.828 20.969 3.715 1 98.25 176 HIS A CA 1
ATOM 1403 C C . HIS A 1 176 ? -12.508 20.172 2.611 1 98.25 176 HIS A C 1
ATOM 1405 O O . HIS A 1 176 ? -11.828 19.578 1.76 1 98.25 176 HIS A O 1
ATOM 1411 N N . ALA A 1 177 ? -13.852 20.125 2.617 1 98.44 177 ALA A N 1
ATOM 1412 C CA . ALA A 1 177 ? -14.641 19.25 1.747 1 98.44 177 ALA A CA 1
ATOM 1413 C C . ALA A 1 177 ? -14.633 19.766 0.309 1 98.44 177 ALA A C 1
ATOM 1415 O O . ALA A 1 177 ? -15.133 19.094 -0.597 1 98.44 177 ALA A O 1
ATOM 1416 N N . PHE A 1 178 ? -14.039 20.938 0.126 1 98.5 178 PHE A N 1
ATOM 1417 C CA . PHE A 1 178 ? -14.094 21.578 -1.18 1 98.5 178 PHE A CA 1
ATOM 1418 C C . PHE A 1 178 ? -12.688 21.828 -1.723 1 98.5 178 PHE A C 1
ATOM 1420 O O . PHE A 1 178 ? -11.875 22.484 -1.071 1 98.5 178 PHE A O 1
ATOM 1427 N N . THR A 1 179 ? -12.492 21.375 -2.936 1 98.31 179 THR A N 1
ATOM 1428 C CA . THR A 1 179 ? -11.188 21.469 -3.578 1 98.31 179 THR A CA 1
ATOM 1429 C C . THR A 1 179 ? -10.703 22.922 -3.617 1 98.31 179 THR A C 1
ATOM 1431 O O . THR A 1 179 ? -9.508 23.188 -3.475 1 98.31 179 THR A O 1
ATOM 1434 N N . GLU A 1 180 ? -11.57 23.828 -3.736 1 98 180 GLU A N 1
ATOM 1435 C CA . GLU A 1 180 ? -11.227 25.25 -3.836 1 98 180 GLU A CA 1
ATOM 1436 C C . GLU A 1 180 ? -10.516 25.734 -2.578 1 98 180 GLU A C 1
ATOM 1438 O O . GLU A 1 180 ? -9.688 26.656 -2.641 1 98 180 GLU A O 1
ATOM 1443 N N . HIS A 1 181 ? -10.789 25.094 -1.45 1 98.44 181 HIS A N 1
ATOM 1444 C CA . HIS A 1 181 ? -10.242 25.578 -0.187 1 98.44 181 HIS A CA 1
ATOM 1445 C C . HIS A 1 181 ? -9.07 24.719 0.268 1 98.44 181 HIS A C 1
ATOM 1447 O O . HIS A 1 181 ? -8.047 25.25 0.71 1 98.44 181 HIS A O 1
ATOM 1453 N N . SER A 1 182 ? -9.203 23.391 0.127 1 98.56 182 SER A N 1
ATOM 1454 C CA . SER A 1 182 ? -8.227 22.5 0.749 1 98.56 182 SER A CA 1
ATOM 1455 C C . SER A 1 182 ? -7.324 21.859 -0.298 1 98.56 182 SER A C 1
ATOM 1457 O O . SER A 1 182 ? -6.34 21.203 0.045 1 98.56 182 SER A O 1
ATOM 1459 N N . GLY A 1 183 ? -7.609 22.047 -1.618 1 98.25 183 GLY A N 1
ATOM 1460 C CA . GLY A 1 183 ? -6.996 21.203 -2.637 1 98.25 183 GLY A CA 1
ATOM 1461 C C . GLY A 1 183 ? -7.516 19.781 -2.631 1 98.25 183 GLY A C 1
ATOM 1462 O O . GLY A 1 183 ? -7.859 19.234 -3.682 1 98.25 183 GLY A O 1
ATOM 1463 N N . SER A 1 184 ? -7.777 19.172 -1.577 1 98.62 184 SER A N 1
ATOM 1464 C CA . SER A 1 184 ? -8.258 17.828 -1.271 1 98.62 184 SER A CA 1
ATOM 1465 C C . SER A 1 184 ? -7.496 17.219 -0.097 1 98.62 184 SER A C 1
ATOM 1467 O O . SER A 1 184 ? -6.578 17.844 0.441 1 98.62 184 SER A O 1
ATOM 1469 N N . LEU A 1 185 ? -7.867 16.047 0.228 1 98.75 185 LEU A N 1
ATOM 1470 C CA . LEU A 1 185 ? -7.117 15.391 1.294 1 98.75 185 LEU A CA 1
ATOM 1471 C C . LEU A 1 185 ? -5.793 14.852 0.772 1 98.75 185 LEU A C 1
ATOM 1473 O O . LEU A 1 185 ? -4.887 14.547 1.556 1 98.75 185 LEU A O 1
ATOM 1477 N N . PHE A 1 186 ? -5.543 14.766 -0.537 1 98.69 186 PHE A N 1
ATOM 1478 C CA . PHE A 1 186 ? -4.219 14.531 -1.101 1 98.69 186 PHE A CA 1
ATOM 1479 C C . PHE A 1 186 ? -3.283 15.688 -0.774 1 98.69 186 PHE A C 1
ATOM 1481 O O . PHE A 1 186 ? -2.066 15.508 -0.692 1 98.69 186 PHE A O 1
ATOM 1488 N N . VAL A 1 187 ? -3.906 16.875 -0.568 1 98.69 187 VAL A N 1
ATOM 1489 C CA . VAL A 1 187 ? -3.105 18.062 -0.26 1 98.69 187 VAL A CA 1
ATOM 1490 C C . VAL A 1 187 ? -3.164 18.344 1.238 1 98.69 187 VAL A C 1
ATOM 1492 O O . VAL A 1 187 ? -2.15 18.25 1.936 1 98.69 187 VAL A O 1
ATOM 1495 N N . HIS A 1 188 ? -4.293 18.469 1.745 1 98.69 188 HIS A N 1
ATOM 1496 C CA . HIS A 1 188 ? -4.473 18.938 3.109 1 98.69 188 HIS A CA 1
ATOM 1497 C C . HIS A 1 188 ? -3.979 17.922 4.125 1 98.69 188 HIS A C 1
ATOM 1499 O O . HIS A 1 188 ? -3.221 18.25 5.035 1 98.69 188 HIS A O 1
ATOM 1505 N N . LYS A 1 189 ? -4.492 16.703 4.031 1 98.56 189 LYS A N 1
ATOM 1506 C CA . LYS A 1 189 ? -4.125 15.695 5.012 1 98.56 189 LYS A CA 1
ATOM 1507 C C . LYS A 1 189 ? -2.811 15.016 4.637 1 98.56 189 LYS A C 1
ATOM 1509 O O . LYS A 1 189 ? -1.916 14.875 5.473 1 98.56 189 LYS A O 1
ATOM 1514 N N . ALA A 1 190 ? -2.66 14.672 3.371 1 98.56 190 ALA A N 1
ATOM 1515 C CA . ALA A 1 190 ? -1.53 13.859 2.932 1 98.56 190 ALA A CA 1
ATOM 1516 C C . ALA A 1 190 ? -0.248 14.68 2.881 1 98.56 190 ALA A C 1
ATOM 1518 O O . ALA A 1 190 ? 0.852 14.125 2.805 1 98.56 190 ALA A O 1
ATOM 1519 N N . THR A 1 191 ? -0.387 16 2.926 1 98.56 191 THR A N 1
ATOM 1520 C CA . THR A 1 191 ? 0.823 16.812 3.002 1 98.56 191 THR A CA 1
ATOM 1521 C C . THR A 1 191 ? 1.701 16.359 4.168 1 98.56 191 THR A C 1
ATOM 1523 O O . THR A 1 191 ? 2.93 16.375 4.066 1 98.56 191 THR A O 1
ATOM 1526 N N . HIS A 1 192 ? 1.099 15.938 5.285 1 97.94 192 HIS A N 1
ATOM 1527 C CA . HIS A 1 192 ? 1.84 15.359 6.402 1 97.94 192 HIS A CA 1
ATOM 1528 C C . HIS A 1 192 ? 2.602 14.109 5.969 1 97.94 192 HIS A C 1
ATOM 1530 O O . HIS A 1 192 ? 3.76 13.922 6.348 1 97.94 192 HIS A O 1
ATOM 1536 N N . HIS A 1 193 ? 1.937 13.32 5.246 1 98.62 193 HIS A N 1
ATOM 1537 C CA . HIS A 1 193 ? 2.473 12.023 4.863 1 98.62 193 HIS A CA 1
ATOM 1538 C C . HIS A 1 193 ? 3.588 12.164 3.834 1 98.62 193 HIS A C 1
ATOM 1540 O O . HIS A 1 193 ? 4.656 11.562 3.982 1 98.62 193 HIS A O 1
ATOM 1546 N N . PHE A 1 194 ? 3.307 12.984 2.846 1 98.81 194 PHE A N 1
ATOM 1547 C CA . PHE A 1 194 ? 4.297 13.203 1.797 1 98.81 194 PHE A CA 1
ATOM 1548 C C . PHE A 1 194 ? 5.516 13.938 2.344 1 98.81 194 PHE A C 1
ATOM 1550 O O . PHE A 1 194 ? 6.645 13.664 1.933 1 98.81 194 PHE A O 1
ATOM 1557 N N . ASP A 1 195 ? 5.316 14.836 3.266 1 98.75 195 ASP A N 1
ATOM 1558 C CA . ASP A 1 195 ? 6.438 15.484 3.936 1 98.75 195 ASP A CA 1
ATOM 1559 C C . ASP A 1 195 ? 7.293 14.469 4.691 1 98.75 195 ASP A C 1
ATOM 1561 O O . ASP A 1 195 ? 8.523 14.508 4.617 1 98.75 195 ASP A O 1
ATOM 1565 N N . LEU A 1 196 ? 6.645 13.578 5.457 1 98.62 196 LEU A N 1
ATOM 1566 C CA . LEU A 1 196 ? 7.367 12.539 6.184 1 98.62 196 LEU A CA 1
ATOM 1567 C C . LEU A 1 196 ? 8.203 11.688 5.23 1 98.62 196 LEU A C 1
ATOM 1569 O O . LEU A 1 196 ? 9.375 11.422 5.5 1 98.62 196 LEU A O 1
ATOM 1573 N N . LEU A 1 197 ? 7.57 11.305 4.172 1 98.88 197 LEU A N 1
ATOM 1574 C CA . LEU A 1 197 ? 8.281 10.492 3.188 1 98.88 197 LEU A CA 1
ATOM 1575 C C . LEU A 1 197 ? 9.492 11.227 2.645 1 98.88 197 LEU A C 1
ATOM 1577 O O . LEU A 1 197 ? 10.594 10.664 2.576 1 98.88 197 LEU A O 1
ATOM 1581 N N . ASN A 1 198 ? 9.258 12.516 2.236 1 98.75 198 ASN A N 1
ATOM 1582 C CA . ASN A 1 198 ? 10.359 13.328 1.73 1 98.75 198 ASN A CA 1
ATOM 1583 C C . ASN A 1 198 ? 11.5 13.414 2.74 1 98.75 198 ASN A C 1
ATOM 1585 O O . ASN A 1 198 ? 12.672 13.281 2.375 1 98.75 198 ASN A O 1
ATOM 1589 N N . TRP A 1 199 ? 11.125 13.586 3.969 1 98.81 199 TRP A N 1
ATOM 1590 C CA . TRP A 1 199 ? 12.094 13.75 5.047 1 98.81 199 TRP A CA 1
ATOM 1591 C C . TRP A 1 199 ? 12.797 12.438 5.352 1 98.81 199 TRP A C 1
ATOM 1593 O O . TRP A 1 199 ? 14.031 12.391 5.438 1 98.81 199 TRP A O 1
ATOM 1603 N N . TYR A 1 200 ? 12.047 11.297 5.473 1 98.81 200 TYR A N 1
ATOM 1604 C CA . TYR A 1 200 ? 12.641 9.992 5.723 1 98.81 200 TYR A CA 1
ATOM 1605 C C . TYR A 1 200 ? 13.633 9.625 4.625 1 98.81 200 TYR A C 1
ATOM 1607 O O . TYR A 1 200 ? 14.742 9.164 4.91 1 98.81 200 TYR A O 1
ATOM 1615 N N . LEU A 1 201 ? 13.258 9.891 3.387 1 98.62 201 LEU A N 1
ATOM 1616 C CA . LEU A 1 201 ? 14.008 9.391 2.238 1 98.62 201 LEU A CA 1
ATOM 1617 C C . LEU A 1 201 ? 15.086 10.383 1.819 1 98.62 201 LEU A C 1
ATOM 1619 O O . LEU A 1 201 ? 15.969 10.047 1.029 1 98.62 201 LEU A O 1
ATOM 1623 N N . ASP A 1 202 ? 14.992 11.609 2.402 1 97.94 202 ASP A N 1
ATOM 1624 C CA . ASP A 1 202 ? 15.898 12.68 1.988 1 97.94 202 ASP A CA 1
ATOM 1625 C C . ASP A 1 202 ? 16.016 12.742 0.467 1 97.94 202 ASP A C 1
ATOM 1627 O O . ASP A 1 202 ? 17.125 12.695 -0.079 1 97.94 202 ASP A O 1
ATOM 1631 N N . SER A 1 203 ? 14.914 12.75 -0.238 1 98.06 203 SER A N 1
ATOM 1632 C CA . SER A 1 203 ? 14.781 12.727 -1.692 1 98.06 203 SER A CA 1
ATOM 1633 C C . SER A 1 203 ? 13.484 13.383 -2.143 1 98.06 203 SER A C 1
ATOM 1635 O O . SER A 1 203 ? 12.508 13.414 -1.391 1 98.06 203 SER A O 1
ATOM 1637 N N . ASP A 1 204 ? 13.469 13.922 -3.338 1 98.44 204 ASP A N 1
ATOM 1638 C CA . ASP A 1 204 ? 12.273 14.562 -3.883 1 98.44 204 ASP A CA 1
ATOM 1639 C C . ASP A 1 204 ? 11.422 13.562 -4.66 1 98.44 204 ASP A C 1
ATOM 1641 O O . ASP A 1 204 ? 11.953 12.727 -5.395 1 98.44 204 ASP A O 1
ATOM 1645 N N . PRO A 1 205 ? 10.117 13.594 -4.41 1 98.5 205 PRO A N 1
ATOM 1646 C CA . PRO A 1 205 ? 9.258 12.859 -5.348 1 98.5 205 PRO A CA 1
ATOM 1647 C C . PRO A 1 205 ? 9.281 13.445 -6.754 1 98.5 205 PRO A C 1
ATOM 1649 O O . PRO A 1 205 ? 9.359 14.672 -6.918 1 98.5 205 PRO A O 1
ATOM 1652 N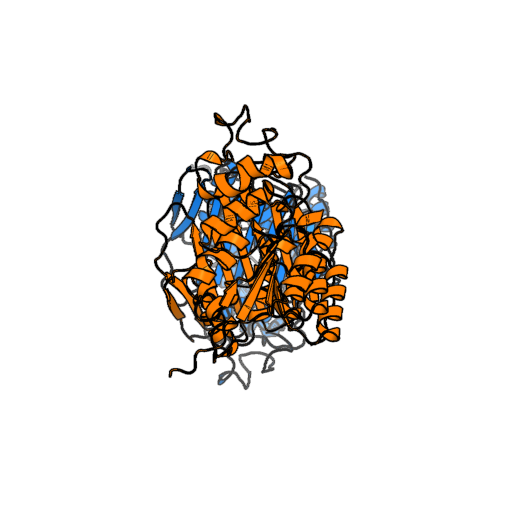 N . VAL A 1 206 ? 9.188 12.594 -7.812 1 98.19 206 VAL A N 1
ATOM 1653 C CA . VAL A 1 206 ? 9.375 13.117 -9.156 1 98.19 206 VAL A CA 1
ATOM 1654 C C . VAL A 1 206 ? 8.18 12.734 -10.031 1 98.19 206 VAL A C 1
ATOM 1656 O O . VAL A 1 206 ? 7.918 13.367 -11.055 1 98.19 206 VAL A O 1
ATOM 1659 N N . GLU A 1 207 ? 7.5 11.695 -9.656 1 98.19 207 GLU A N 1
ATOM 1660 C CA . GLU A 1 207 ? 6.367 11.211 -10.43 1 98.19 207 GLU A CA 1
ATOM 1661 C C . GLU A 1 207 ? 5.332 10.531 -9.539 1 98.19 207 GLU A C 1
ATOM 1663 O O . GLU A 1 207 ? 5.684 9.828 -8.594 1 98.19 207 GLU A O 1
ATOM 1668 N N . VAL A 1 208 ? 4.043 10.781 -9.844 1 98.19 208 VAL A N 1
ATOM 1669 C CA . VAL A 1 208 ? 2.994 10.148 -9.055 1 98.19 208 VAL A CA 1
ATOM 1670 C C . VAL A 1 208 ? 1.895 9.625 -9.977 1 98.19 208 VAL A C 1
ATOM 1672 O O . VAL A 1 208 ? 1.596 10.242 -11.008 1 98.19 208 VAL A O 1
ATOM 1675 N N . LYS A 1 209 ? 1.382 8.461 -9.664 1 98.25 209 LYS A N 1
ATOM 1676 C CA . LYS A 1 209 ? 0.21 7.832 -10.266 1 98.25 209 LYS A CA 1
ATOM 1677 C C . LYS A 1 209 ? -0.863 7.551 -9.219 1 98.25 209 LYS A C 1
ATOM 1679 O O . LYS A 1 209 ? -0.687 6.688 -8.359 1 98.25 209 LYS A O 1
ATOM 1684 N N . GLY A 1 210 ? -1.975 8.273 -9.352 1 96.81 210 GLY A N 1
ATOM 1685 C CA . GLY A 1 210 ? -2.932 8.164 -8.266 1 96.81 210 GLY A CA 1
ATOM 1686 C C . GLY A 1 210 ? -4.344 7.871 -8.734 1 96.81 210 GLY A C 1
ATOM 1687 O O . GLY A 1 210 ? -4.668 8.086 -9.906 1 96.81 210 GLY A O 1
ATOM 1688 N N . PHE A 1 211 ? -5.133 7.219 -7.867 1 98.44 211 PHE A N 1
ATOM 1689 C CA . PHE A 1 211 ? -6.586 7.125 -7.961 1 98.44 211 PHE A CA 1
ATOM 1690 C C . PHE A 1 211 ? -7.25 7.812 -6.777 1 98.44 211 PHE A C 1
ATOM 1692 O O . PHE A 1 211 ? -6.695 7.836 -5.676 1 98.44 211 PHE A O 1
ATOM 1699 N N . GLY A 1 212 ? -8.336 8.398 -6.988 1 98.12 212 GLY A N 1
ATOM 1700 C CA . GLY A 1 212 ? -9.156 9.047 -5.973 1 98.12 212 GLY A CA 1
ATOM 1701 C C . GLY A 1 212 ? -10.617 9.156 -6.367 1 98.12 212 GLY A C 1
ATOM 1702 O O . GLY A 1 212 ? -10.93 9.547 -7.496 1 98.12 212 GLY A O 1
ATOM 1703 N N . GLN A 1 213 ? -11.5 8.719 -5.434 1 97.94 213 GLN A N 1
ATOM 1704 C CA . GLN A 1 213 ? -12.938 8.758 -5.699 1 97.94 213 GLN A CA 1
ATOM 1705 C C . GLN A 1 213 ? -13.719 9.188 -4.457 1 97.94 213 GLN A C 1
ATOM 1707 O O . GLN A 1 213 ? -13.25 8.992 -3.332 1 97.94 213 GLN A O 1
ATOM 1712 N N . LEU A 1 214 ? -14.766 9.906 -4.711 1 98.31 214 LEU A N 1
ATOM 1713 C CA . LEU A 1 214 ? -15.758 10.109 -3.664 1 98.31 214 LEU A CA 1
ATOM 1714 C C . LEU A 1 214 ? -16.781 8.969 -3.65 1 98.31 214 LEU A C 1
ATOM 1716 O O . LEU A 1 214 ? -17.625 8.875 -4.539 1 98.31 214 LEU A O 1
ATOM 1720 N N . LEU A 1 215 ? -16.719 8.125 -2.527 1 97.56 215 LEU A N 1
ATOM 1721 C CA . LEU A 1 215 ? -17.484 6.891 -2.588 1 97.56 215 LEU A CA 1
ATOM 1722 C C . LEU A 1 215 ? -18.453 6.789 -1.407 1 97.56 215 LEU A C 1
ATOM 1724 O O . LEU A 1 215 ? -19.375 5.977 -1.422 1 97.56 215 LEU A O 1
ATOM 1728 N N . HIS A 1 216 ? -18.219 7.547 -0.393 1 97.12 216 HIS A N 1
ATOM 1729 C CA . HIS A 1 216 ? -18.969 7.371 0.843 1 97.12 216 HIS A CA 1
ATOM 1730 C C . HIS A 1 216 ? -19.703 8.656 1.229 1 97.12 216 HIS A C 1
ATOM 1732 O O . HIS A 1 216 ? -20.891 8.617 1.565 1 97.12 216 HIS A O 1
ATOM 1738 N N . TYR A 1 217 ? -19.062 9.75 1.193 1 98 217 TYR A N 1
ATOM 1739 C CA . TYR A 1 217 ? -19.625 11.039 1.594 1 98 217 TYR A CA 1
ATOM 1740 C C . TYR A 1 217 ? -20.297 11.727 0.416 1 98 217 TYR A C 1
ATOM 1742 O O . TYR A 1 217 ? -20.484 11.125 -0.643 1 98 217 TYR A O 1
ATOM 1750 N N . GLY A 1 218 ? -20.703 12.992 0.669 1 97.62 218 GLY A N 1
ATOM 1751 C CA . GLY A 1 218 ? -21.297 13.781 -0.4 1 97.62 218 GLY A CA 1
ATOM 1752 C C . GLY A 1 218 ? -22.547 13.148 -0.979 1 97.62 218 GLY A C 1
ATOM 1753 O O . GLY A 1 218 ? -23.406 12.656 -0.238 1 97.62 218 GLY A O 1
ATOM 1754 N N . LYS A 1 219 ? -22.672 13.18 -2.309 1 96.69 219 LYS A N 1
ATOM 1755 C CA . LYS A 1 219 ? -23.859 12.742 -3.025 1 96.69 219 LYS A CA 1
ATOM 1756 C C . LYS A 1 219 ? -24.125 11.258 -2.82 1 96.69 219 LYS A C 1
ATOM 1758 O O . LYS A 1 219 ? -25.203 10.75 -3.15 1 96.69 219 LYS A O 1
ATOM 1763 N N . ASN A 1 220 ? -23.203 10.562 -2.225 1 94.38 220 ASN A N 1
ATOM 1764 C CA . ASN A 1 220 ? -23.312 9.117 -2.082 1 94.38 220 ASN A CA 1
ATOM 1765 C C . ASN A 1 220 ? -23.969 8.727 -0.76 1 94.38 220 ASN A C 1
ATOM 1767 O O . ASN A 1 220 ? -24.219 7.547 -0.512 1 94.38 220 ASN A O 1
ATOM 1771 N N . GLY A 1 221 ? -24.219 9.68 0.085 1 91.75 221 GLY A N 1
ATOM 1772 C CA . GLY A 1 221 ? -24.797 9.398 1.391 1 91.75 221 GLY A CA 1
ATOM 1773 C C . GLY A 1 221 ? -26.312 9.219 1.352 1 91.75 221 GLY A C 1
ATOM 1774 O O . GLY A 1 221 ? -26.953 9.586 0.371 1 91.75 221 GLY A O 1
ATOM 1775 N N . PRO A 1 222 ? -26.75 8.625 2.412 1 90.56 222 PRO A N 1
ATOM 1776 C CA . PRO A 1 222 ? -28.156 8.234 2.438 1 90.56 222 PRO A CA 1
ATOM 1777 C C . PRO A 1 222 ? -29.078 9.398 2.818 1 90.56 222 PRO A C 1
ATOM 1779 O O . PRO A 1 222 ? -30.281 9.352 2.537 1 90.56 222 PRO A O 1
ATOM 1782 N N . PHE A 1 223 ? -28.516 10.352 3.527 1 90.38 223 PHE A N 1
ATOM 1783 C CA . PHE A 1 223 ? -29.297 11.469 4.043 1 90.38 223 PHE A CA 1
ATOM 1784 C C . PHE A 1 223 ? -28.766 12.797 3.498 1 90.38 223 PHE A C 1
ATOM 1786 O O . PHE A 1 223 ? -27.688 12.844 2.896 1 90.38 223 PHE A O 1
ATOM 1793 N N . ARG A 1 224 ? -29.609 13.773 3.635 1 88.31 224 ARG A N 1
ATOM 1794 C CA . ARG A 1 224 ? -29.188 15.102 3.217 1 88.31 224 ARG A CA 1
ATOM 1795 C C . ARG A 1 224 ? -29.828 16.172 4.098 1 88.31 224 ARG A C 1
ATOM 1797 O O . ARG A 1 224 ? -31.047 16.188 4.285 1 88.31 224 ARG A O 1
ATOM 1804 N N . GLY A 1 225 ? -29.078 16.828 4.777 1 91.38 225 GLY A N 1
ATOM 1805 C CA . GLY A 1 225 ? -29.469 18 5.551 1 91.38 225 GLY A CA 1
ATOM 1806 C C . GLY A 1 225 ? -28.5 19.156 5.402 1 91.38 225 GLY A C 1
ATOM 1807 O O . GLY A 1 225 ? -27.547 19.062 4.633 1 91.38 225 GLY A O 1
ATOM 1808 N N . THR A 1 226 ? -28.859 20.234 6.02 1 94.31 226 THR A N 1
ATOM 1809 C CA . THR A 1 226 ? -27.969 21.391 5.977 1 94.31 226 THR A CA 1
ATOM 1810 C C . THR A 1 226 ? -26.875 21.266 7.023 1 94.31 226 THR A C 1
ATOM 1812 O O . THR A 1 226 ? -25.688 21.453 6.719 1 94.31 226 THR A O 1
ATOM 1815 N N . ARG A 1 227 ? -27.25 20.984 8.211 1 96.88 227 ARG A N 1
ATOM 1816 C CA . ARG A 1 227 ? -26.344 20.797 9.336 1 96.88 227 ARG A CA 1
ATOM 1817 C C . ARG A 1 227 ? -26.938 19.812 10.352 1 96.88 227 ARG A C 1
ATOM 1819 O O . ARG A 1 227 ? -28.141 19.578 10.367 1 96.88 227 ARG A O 1
ATOM 1826 N N . CYS A 1 228 ? -26.141 19.281 11.25 1 97.56 228 CYS A N 1
ATOM 1827 C CA . CYS A 1 228 ? -26.547 18.234 12.188 1 97.56 228 CYS A CA 1
ATOM 1828 C C . CYS A 1 228 ? -27.562 18.766 13.188 1 97.56 228 CYS A C 1
ATOM 1830 O O . CYS A 1 228 ? -28.562 18.109 13.469 1 97.56 228 CYS A O 1
ATOM 1832 N N . ARG A 1 229 ? -27.344 19.938 13.648 1 95.38 229 ARG A N 1
ATOM 1833 C CA . ARG A 1 229 ? -28.141 20.5 14.742 1 95.38 229 ARG A CA 1
ATOM 1834 C C . ARG A 1 229 ? -29.609 20.562 14.367 1 95.38 229 ARG A C 1
ATOM 1836 O O . ARG A 1 229 ? -30.484 20.391 15.227 1 95.38 229 ARG A O 1
ATOM 1843 N N . THR A 1 230 ? -29.922 20.75 13.156 1 95.44 230 THR A N 1
ATOM 1844 C CA . THR A 1 230 ? -31.312 20.906 12.727 1 95.44 230 THR A CA 1
ATOM 1845 C C . THR A 1 230 ? -31.719 19.75 11.82 1 95.44 230 THR A C 1
ATOM 1847 O O . THR A 1 230 ? -32.75 19.844 11.133 1 95.44 230 THR A O 1
ATOM 1850 N N . CYS A 1 231 ? -31 18.75 11.82 1 96.38 231 CYS A N 1
ATOM 1851 C CA . CYS A 1 231 ? -31.203 17.672 10.859 1 96.38 231 CYS A CA 1
ATOM 1852 C C . CYS A 1 231 ? -32.344 16.75 11.305 1 96.38 231 CYS A C 1
ATOM 1854 O O . CYS A 1 231 ? -32.375 16.297 12.445 1 96.38 231 CYS A O 1
ATOM 1856 N N . PRO A 1 232 ? -33.312 16.438 10.422 1 96.06 232 PRO A N 1
ATOM 1857 C CA . PRO A 1 232 ? -34.375 15.516 10.781 1 96.06 232 PRO A CA 1
ATOM 1858 C C . PRO A 1 232 ? -33.906 14.078 10.922 1 96.06 232 PRO A C 1
ATOM 1860 O O . PRO A 1 232 ? -34.656 13.227 11.43 1 96.06 232 PRO A O 1
ATOM 1863 N N . HIS A 1 233 ? -32.719 13.812 10.5 1 96.25 233 HIS A N 1
ATOM 1864 C CA . HIS A 1 233 ? -32.219 12.445 10.5 1 96.25 233 HIS A CA 1
ATOM 1865 C C . HIS A 1 233 ? -31.234 12.227 11.648 1 96.25 233 HIS A C 1
ATOM 1867 O O . HIS A 1 233 ? -30.469 11.258 11.641 1 96.25 233 HIS A O 1
ATOM 1873 N N . LYS A 1 234 ? -31.156 13.086 12.602 1 94.81 234 LYS A N 1
ATOM 1874 C CA . LYS A 1 234 ? -30.156 13.078 13.664 1 94.81 234 LYS A CA 1
ATOM 1875 C C . LYS A 1 234 ? -30.141 11.734 14.391 1 94.81 234 LYS A C 1
ATOM 1877 O O . LYS A 1 234 ? -29.078 11.25 14.773 1 94.81 234 LYS A O 1
ATOM 1882 N N . ASP A 1 235 ? -31.297 11.047 14.469 1 95 235 ASP A N 1
ATOM 1883 C CA . ASP A 1 235 ? -31.375 9.82 15.25 1 95 235 ASP A CA 1
ATOM 1884 C C . ASP A 1 235 ? -31 8.602 14.406 1 95 235 ASP A C 1
ATOM 1886 O O . ASP A 1 235 ? -30.766 7.523 14.945 1 95 235 ASP A O 1
ATOM 1890 N N . GLU A 1 236 ? -30.891 8.805 13.125 1 95.56 236 GLU A N 1
ATOM 1891 C CA . GLU A 1 236 ? -30.625 7.695 12.219 1 95.56 236 GLU A CA 1
ATOM 1892 C C . GLU A 1 236 ? -29.219 7.785 11.633 1 95.56 236 GLU A C 1
ATOM 1894 O O . GLU A 1 236 ? -28.672 6.793 11.148 1 95.56 236 GLU A O 1
ATOM 1899 N N . CYS A 1 237 ? -28.656 8.93 11.695 1 96.69 237 CYS A N 1
ATOM 1900 C CA . CYS A 1 237 ? -27.391 9.18 11.008 1 96.69 237 CYS A CA 1
ATOM 1901 C C . CYS A 1 237 ? -26.219 8.82 11.898 1 96.69 237 CYS A C 1
ATOM 1903 O O . CYS A 1 237 ? -26.016 9.438 12.945 1 96.69 237 CYS A O 1
ATOM 1905 N N . ASP A 1 238 ? -25.312 7.879 11.406 1 95.5 238 ASP A N 1
ATOM 1906 C CA . ASP A 1 238 ? -24.141 7.434 12.156 1 95.5 238 ASP A CA 1
ATOM 1907 C C . ASP A 1 238 ? -23.094 8.539 12.25 1 95.5 238 ASP A C 1
ATOM 1909 O O . ASP A 1 238 ? -22.188 8.477 13.078 1 95.5 238 ASP A O 1
ATOM 1913 N N . TYR A 1 239 ? -23.203 9.609 11.438 1 97 239 TYR A N 1
ATOM 1914 C CA . TYR A 1 239 ? -22.188 10.664 11.375 1 97 239 TYR A CA 1
ATOM 1915 C C . TYR A 1 239 ? -22.672 11.922 12.078 1 97 239 TYR A C 1
ATOM 1917 O O . TYR A 1 239 ? -22.031 12.977 11.992 1 97 239 TYR A O 1
ATOM 1925 N N . PHE A 1 240 ? -23.859 11.773 12.789 1 96.88 240 PHE A N 1
ATOM 1926 C CA . PHE A 1 240 ? -24.391 12.922 13.516 1 96.88 240 PHE A CA 1
ATOM 1927 C C . PHE A 1 240 ? -23.359 13.461 14.5 1 96.88 240 PHE A C 1
ATOM 1929 O O . PHE A 1 240 ? -22.734 12.695 15.242 1 96.88 240 PHE A O 1
ATOM 1936 N N . MET A 1 241 ? -23.141 14.781 14.445 1 97.12 241 MET A N 1
ATOM 1937 C CA . MET A 1 241 ? -22.25 15.477 15.375 1 97.12 241 MET A CA 1
ATOM 1938 C C . MET A 1 241 ? -23.016 16.484 16.219 1 97.12 241 MET A C 1
ATOM 1940 O O . MET A 1 241 ? -23.672 17.375 15.695 1 97.12 241 MET A O 1
ATOM 1944 N N . ASP A 1 242 ? -22.922 16.281 17.547 1 96.5 242 ASP A N 1
ATOM 1945 C CA . ASP A 1 242 ? -23.531 17.234 18.484 1 96.5 242 ASP A CA 1
ATOM 1946 C C . ASP A 1 242 ? -22.531 18.328 18.875 1 96.5 242 ASP A C 1
ATOM 1948 O O . ASP A 1 242 ? -21.828 18.219 19.875 1 96.5 242 ASP A O 1
ATOM 1952 N N . LEU A 1 243 ? -22.578 19.438 18.094 1 96.56 243 LEU A N 1
ATOM 1953 C CA . LEU A 1 243 ? -21.656 20.531 18.328 1 96.56 243 LEU A CA 1
ATOM 1954 C C . LEU A 1 243 ? -21.828 21.094 19.734 1 96.56 243 LEU A C 1
ATOM 1956 O O . LEU A 1 243 ? -20.859 21.484 20.391 1 96.56 243 LEU A O 1
ATOM 1960 N N . GLY A 1 244 ? -23.031 21.109 20.219 1 95.62 244 GLY A N 1
ATOM 1961 C CA . GLY A 1 244 ? -23.344 21.672 21.516 1 95.62 244 GLY A CA 1
ATOM 1962 C C . GLY A 1 244 ? -22.766 20.859 22.672 1 95.62 244 GLY A C 1
ATOM 1963 O O . GLY A 1 244 ? -22.625 21.375 23.781 1 95.62 244 GLY A O 1
ATOM 1964 N N . ALA A 1 245 ? -22.422 19.672 22.391 1 96.38 245 ALA A N 1
ATOM 1965 C CA . ALA A 1 245 ? -21.891 18.797 23.438 1 96.38 245 ALA A CA 1
ATOM 1966 C C . ALA A 1 245 ? -20.422 19.125 23.719 1 96.38 245 ALA A C 1
ATOM 1968 O O . ALA A 1 245 ? -19.875 18.688 24.734 1 96.38 245 ALA A O 1
ATOM 1969 N N . ASP A 1 246 ? -19.766 19.922 22.906 1 96.19 246 ASP A N 1
ATOM 1970 C CA . ASP A 1 246 ? -18.375 20.375 23.078 1 96.19 246 ASP A CA 1
ATOM 1971 C C . ASP A 1 246 ? -18.328 21.875 23.312 1 96.19 246 ASP A C 1
ATOM 1973 O O . ASP A 1 246 ? -18.312 22.656 22.359 1 96.19 246 ASP A O 1
ATOM 1977 N N . PRO A 1 247 ? -18.156 22.219 24.562 1 96.75 247 PRO A N 1
ATOM 1978 C CA . PRO A 1 247 ? -18.219 23.656 24.875 1 96.75 247 PRO A CA 1
ATOM 1979 C C . PRO A 1 247 ? -17.156 24.469 24.109 1 96.75 247 PRO A C 1
ATOM 1981 O O . PRO A 1 247 ? -17.391 25.625 23.781 1 96.75 247 PRO A O 1
ATOM 1984 N N . PHE A 1 248 ? -16.047 23.922 23.891 1 96.81 248 PHE A N 1
ATOM 1985 C CA . PHE A 1 248 ? -14.984 24.609 23.172 1 96.81 248 PHE A CA 1
ATOM 1986 C C . PHE A 1 248 ? -15.391 24.875 21.734 1 96.81 248 PHE A C 1
ATOM 1988 O O . PHE A 1 248 ? -15.344 26.016 21.266 1 96.81 248 PHE A O 1
ATOM 1995 N N . LEU A 1 249 ? -15.844 23.828 21.047 1 97 249 LEU A N 1
ATOM 1996 C CA . LEU A 1 249 ? -16.25 23.984 19.656 1 97 249 LEU A CA 1
ATOM 1997 C C . LEU A 1 249 ? -17.516 24.844 19.547 1 97 249 LEU A C 1
ATOM 1999 O O . LEU A 1 249 ? -17.656 25.641 18.625 1 97 249 LEU A O 1
ATOM 2003 N N . ASP A 1 250 ? -18.344 24.625 20.484 1 97.19 250 ASP A N 1
ATOM 2004 C CA . ASP A 1 250 ? -19.578 25.422 20.484 1 97.19 250 ASP A CA 1
ATOM 2005 C C . ASP A 1 250 ? -19.266 26.906 20.578 1 97.19 250 ASP A C 1
ATOM 2007 O O . ASP A 1 250 ? -19.812 27.719 19.812 1 97.19 250 ASP A O 1
ATOM 2011 N N . ALA A 1 251 ? -18.375 27.25 21.453 1 97.31 251 ALA A N 1
ATOM 2012 C CA . ALA A 1 251 ? -18.016 28.656 21.688 1 97.31 251 ALA A CA 1
ATOM 2013 C C . ALA A 1 251 ? -17.359 29.25 20.438 1 97.31 251 ALA A C 1
ATOM 2015 O O . ALA A 1 251 ? -17.609 30.406 20.094 1 97.31 251 ALA A O 1
ATOM 2016 N N . LEU A 1 252 ? -16.594 28.5 19.766 1 97.94 252 LEU A N 1
ATOM 2017 C CA . LEU A 1 252 ? -15.812 29.031 18.656 1 97.94 252 LEU A CA 1
ATOM 2018 C C . LEU A 1 252 ? -16.656 29.125 17.391 1 97.94 252 LEU A C 1
ATOM 2020 O O . LEU A 1 252 ? -16.375 29.938 16.5 1 97.94 252 LEU A O 1
ATOM 2024 N N . TYR A 1 253 ? -17.766 28.25 17.328 1 97.81 253 TYR A N 1
ATOM 2025 C CA . TYR A 1 253 ? -18.266 28.109 15.969 1 97.81 253 TYR A CA 1
ATOM 2026 C C . TYR A 1 253 ? -19.766 28.344 15.914 1 97.81 253 TYR A C 1
ATOM 2028 O O . TYR A 1 253 ? -20.312 28.656 14.852 1 97.81 253 TYR A O 1
ATOM 2036 N N . GLU A 1 254 ? -20.453 28.188 17.047 1 97.44 254 GLU A N 1
ATOM 2037 C CA . GLU A 1 254 ? -21.906 28.297 16.984 1 97.44 254 GLU A CA 1
ATOM 2038 C C . GLU A 1 254 ? -22.344 29.75 16.766 1 97.44 254 GLU A C 1
ATOM 2040 O O . GLU A 1 254 ? -22.562 30.188 15.633 1 97.44 254 GLU A O 1
ATOM 2045 N N . ASP A 1 255 ? -22.188 30.609 17.797 1 97.56 255 ASP A N 1
ATOM 2046 C CA . ASP A 1 255 ? -22.609 32 17.688 1 97.56 255 ASP A CA 1
ATOM 2047 C C . ASP A 1 255 ? -21.828 32.719 16.594 1 97.56 255 ASP A C 1
ATOM 2049 O O . ASP A 1 255 ? -22.406 33.5 15.812 1 97.56 255 ASP A O 1
ATOM 2053 N N . PRO A 1 256 ? -20.594 32.469 16.516 1 98.19 256 PRO A N 1
ATOM 2054 C CA . PRO A 1 256 ? -19.828 33.156 15.477 1 98.19 256 PRO A CA 1
ATOM 2055 C C . PRO A 1 256 ? -20.281 32.781 14.062 1 98.19 256 PRO A C 1
ATOM 2057 O O . PRO A 1 256 ? -20 33.531 13.117 1 98.19 256 PRO A O 1
ATOM 2060 N N . SER A 1 257 ? -20.969 31.688 13.898 1 97.25 257 SER A N 1
ATOM 2061 C CA . SER A 1 257 ? -21.469 31.312 12.578 1 97.25 257 SER A CA 1
ATOM 2062 C C . SER A 1 257 ? -22.453 32.344 12.047 1 97.25 257 SER A C 1
ATOM 2064 O O . SER A 1 257 ? -22.672 32.438 10.836 1 97.25 257 SER A O 1
ATOM 2066 N N . SER A 1 258 ? -23.062 33.125 12.898 1 97.25 258 SER A N 1
ATOM 2067 C CA . SER A 1 258 ? -24 34.156 12.469 1 97.25 258 SER A CA 1
ATOM 2068 C C . SER A 1 258 ? -23.281 35.25 11.703 1 97.25 258 SER A C 1
ATOM 2070 O O . SER A 1 258 ? -23.922 36 10.953 1 97.25 258 SER A O 1
ATOM 2072 N N . ILE A 1 259 ? -21.953 35.344 11.922 1 97.56 259 ILE A N 1
ATOM 2073 C CA . ILE A 1 259 ? -21.172 36.406 11.312 1 97.56 259 ILE A CA 1
ATOM 2074 C C . ILE A 1 259 ? -20.672 35.969 9.945 1 97.56 259 ILE A C 1
ATOM 2076 O O . ILE A 1 259 ? -20.703 36.719 8.977 1 97.56 259 ILE A O 1
ATOM 2080 N N . ASP A 1 260 ? -20.234 34.781 9.781 1 96.81 260 ASP A N 1
ATOM 2081 C CA . ASP A 1 260 ? -19.531 34.375 8.562 1 96.81 260 ASP A CA 1
ATOM 2082 C C . ASP A 1 260 ? -20.234 33.219 7.871 1 96.81 260 ASP A C 1
ATOM 2084 O O . ASP A 1 260 ? -19.828 32.812 6.785 1 96.81 260 ASP A O 1
ATOM 2088 N N . GLY A 1 261 ? -21.234 32.594 8.461 1 96 261 GLY A N 1
ATOM 2089 C CA . GLY A 1 261 ? -22.016 31.516 7.84 1 96 261 GLY A CA 1
ATOM 2090 C C . GLY A 1 261 ? -21.328 30.172 7.91 1 96 261 GLY A C 1
ATOM 2091 O O . GLY A 1 261 ? -21.844 29.188 7.359 1 96 261 GLY A O 1
ATOM 2092 N N . TYR A 1 262 ? -20.219 30.109 8.586 1 96.31 262 TYR A N 1
ATOM 2093 C CA . TYR A 1 262 ? -19.469 28.859 8.664 1 96.31 262 TYR A CA 1
ATOM 2094 C C . TYR A 1 262 ? -20.109 27.906 9.672 1 96.31 262 TYR A C 1
ATOM 2096 O O . TYR A 1 262 ? -20.141 28.188 10.867 1 96.31 262 TYR A O 1
ATOM 2104 N N . MET A 1 263 ? -20.625 26.797 9.164 1 96 263 MET A N 1
ATOM 2105 C CA . MET A 1 263 ? -21.25 25.781 10.008 1 96 263 MET A CA 1
ATOM 2106 C C . MET A 1 263 ? -20.281 24.641 10.289 1 96 263 MET A C 1
ATOM 2108 O O . MET A 1 263 ? -20.016 23.812 9.406 1 96 263 MET A O 1
ATOM 2112 N N . ARG A 1 264 ? -19.906 24.469 11.57 1 97.69 264 ARG A N 1
ATOM 2113 C CA . ARG A 1 264 ? -18.938 23.469 11.977 1 97.69 264 ARG A CA 1
ATOM 2114 C C . ARG A 1 264 ? -19.547 22.062 11.945 1 97.69 264 ARG A C 1
ATOM 2116 O O . ARG A 1 264 ? -18.828 21.062 11.875 1 97.69 264 ARG A O 1
ATOM 2123 N N . ASP A 1 265 ? -20.875 21.938 11.984 1 97.69 265 ASP A N 1
ATOM 2124 C CA . ASP A 1 265 ? -21.578 20.656 11.992 1 97.69 265 ASP A CA 1
ATOM 2125 C C . ASP A 1 265 ? -22.375 20.453 10.703 1 97.69 265 ASP A C 1
ATOM 2127 O O . ASP A 1 265 ? -23.469 19.906 10.734 1 97.69 265 ASP A O 1
ATOM 2131 N N . ALA A 1 266 ? -21.797 21.031 9.609 1 97.94 266 ALA A N 1
ATOM 2132 C CA . ALA A 1 266 ? -22.453 20.844 8.32 1 97.94 266 ALA A CA 1
ATOM 2133 C C . ALA A 1 266 ? -22.562 19.359 7.969 1 97.94 266 ALA A C 1
ATOM 2135 O O . ALA A 1 266 ? -21.766 18.547 8.43 1 97.94 266 ALA A O 1
ATOM 2136 N N . CYS A 1 267 ? -23.578 19.078 7.121 1 98.06 267 CYS A N 1
ATOM 2137 C CA . CYS A 1 267 ? -23.844 17.703 6.746 1 98.06 267 CYS A CA 1
ATOM 2138 C C . CYS A 1 267 ? -22.719 17.125 5.906 1 98.06 267 CYS A C 1
ATOM 2140 O O . CYS A 1 267 ? -22.25 17.766 4.957 1 98.06 267 CYS A O 1
ATOM 2142 N N . VAL A 1 268 ? -22.297 15.891 6.184 1 98.25 268 VAL A N 1
ATOM 2143 C CA . VAL A 1 268 ? -21.172 15.258 5.484 1 98.25 268 VAL A CA 1
ATOM 2144 C C . VAL A 1 268 ? -21.656 14.734 4.129 1 98.25 268 VAL A C 1
ATOM 2146 O O . VAL A 1 268 ? -20.844 14.297 3.312 1 98.25 268 VAL A O 1
ATOM 2149 N N . PHE A 1 269 ? -22.938 14.812 3.846 1 97.88 269 PHE A N 1
ATOM 2150 C CA . PHE A 1 269 ? -23.5 14.25 2.625 1 97.88 269 PHE A CA 1
ATOM 2151 C C . PHE A 1 269 ? -23.984 15.352 1.689 1 97.88 269 PHE A C 1
ATOM 2153 O O . PHE A 1 269 ? -24.828 15.109 0.828 1 97.88 269 PHE A O 1
ATOM 2160 N N . ARG A 1 270 ? -23.484 16.547 1.909 1 96.81 270 ARG A N 1
ATOM 2161 C CA . ARG A 1 270 ? -23.828 17.641 1.01 1 96.81 270 ARG A CA 1
ATOM 2162 C C . ARG A 1 270 ? -23.422 17.328 -0.425 1 96.81 270 ARG A C 1
ATOM 2164 O O . ARG A 1 270 ? -22.328 16.812 -0.668 1 96.81 270 ARG A O 1
ATOM 2171 N N . GLU A 1 271 ? -24.188 17.703 -1.411 1 96.56 271 GLU A N 1
ATOM 2172 C CA . GLU A 1 271 ? -24 17.344 -2.814 1 96.56 271 GLU A CA 1
ATOM 2173 C C . GLU A 1 271 ? -22.812 18.094 -3.414 1 96.56 271 GLU A C 1
ATOM 2175 O O . GLU A 1 271 ? -22.203 17.625 -4.375 1 96.56 271 GLU A O 1
ATOM 2180 N N . GLU A 1 272 ? -22.469 19.203 -2.787 1 96.25 272 GLU A N 1
ATOM 2181 C CA . GLU A 1 272 ? -21.438 20.078 -3.357 1 96.25 272 GLU A CA 1
ATOM 2182 C C . GLU A 1 272 ? -20.031 19.562 -3.027 1 96.25 272 GLU A C 1
ATOM 2184 O O . GLU A 1 272 ? -19.047 20.031 -3.607 1 96.25 272 GLU A O 1
ATOM 2189 N N . ILE A 1 273 ? -19.969 18.594 -2.09 1 98.19 273 ILE A N 1
ATOM 2190 C CA . ILE A 1 273 ? -18.656 18.047 -1.731 1 98.19 273 ILE A CA 1
ATOM 2191 C C . ILE A 1 273 ? -17.984 17.484 -2.975 1 98.19 273 ILE A C 1
ATOM 2193 O O . ILE A 1 273 ? -18.578 16.703 -3.721 1 98.19 273 ILE A O 1
ATOM 2197 N N . ASP A 1 274 ? -16.641 17.875 -3.176 1 98.5 274 ASP A N 1
ATOM 2198 C CA . ASP A 1 274 ? -16.062 17.531 -4.469 1 98.5 274 ASP A CA 1
ATOM 2199 C C . ASP A 1 274 ? -14.641 16.984 -4.301 1 98.5 274 ASP A C 1
ATOM 2201 O O . ASP A 1 274 ? -13.836 17.047 -5.23 1 98.5 274 ASP A O 1
ATOM 2205 N N . ILE A 1 275 ? -14.32 16.5 -3.088 1 98.69 275 ILE A N 1
ATOM 2206 C CA . ILE A 1 275 ? -13.008 15.891 -2.879 1 98.69 275 ILE A CA 1
ATOM 2207 C C . ILE A 1 275 ? -13.156 14.375 -2.752 1 98.69 275 ILE A C 1
ATOM 2209 O O . ILE A 1 275 ? -14.219 13.875 -2.369 1 98.69 275 ILE A O 1
ATOM 2213 N N . PRO A 1 276 ? -12.078 13.625 -3.064 1 98.69 276 PRO A N 1
ATOM 2214 C CA . PRO A 1 276 ? -12.156 12.18 -2.85 1 98.69 276 PRO A CA 1
ATOM 2215 C C . PRO A 1 276 ? -12.117 11.805 -1.371 1 98.69 276 PRO A C 1
ATOM 2217 O O . PRO A 1 276 ? -11.586 12.555 -0.551 1 98.69 276 PRO A O 1
ATOM 2220 N N . ASP A 1 277 ? -12.758 10.672 -1.055 1 98.69 277 ASP A N 1
ATOM 2221 C CA . ASP A 1 277 ? -12.703 10.156 0.308 1 98.69 277 ASP A CA 1
ATOM 2222 C C . ASP A 1 277 ? -11.992 8.805 0.353 1 98.69 277 ASP A C 1
ATOM 2224 O O . ASP A 1 277 ? -11.789 8.234 1.43 1 98.69 277 ASP A O 1
ATOM 2228 N N . THR A 1 278 ? -11.672 8.258 -0.794 1 98.75 278 THR A N 1
ATOM 2229 C CA . THR A 1 278 ? -10.891 7.039 -1.004 1 98.75 278 THR A CA 1
ATOM 2230 C C . THR A 1 278 ? -9.75 7.289 -1.984 1 98.75 278 THR A C 1
ATOM 2232 O O . THR A 1 278 ? -9.984 7.531 -3.17 1 98.75 278 THR A O 1
ATOM 2235 N N . MET A 1 279 ? -8.461 7.254 -1.441 1 98.75 279 MET A N 1
ATOM 2236 C CA . MET A 1 279 ? -7.32 7.691 -2.244 1 98.75 279 MET A CA 1
ATOM 2237 C C . MET A 1 279 ? -6.207 6.648 -2.225 1 98.75 279 MET A C 1
ATOM 2239 O O . MET A 1 279 ? -5.953 6.027 -1.192 1 98.75 279 MET A O 1
ATOM 2243 N N . SER A 1 280 ? -5.551 6.43 -3.311 1 98.31 280 SER A N 1
ATOM 2244 C CA . SER A 1 280 ? -4.332 5.637 -3.453 1 98.31 280 SER A CA 1
ATOM 2245 C C . SER A 1 280 ? -3.361 6.289 -4.434 1 98.31 280 SER A C 1
ATOM 2247 O O . SER A 1 280 ? -3.771 7.07 -5.293 1 98.31 280 SER A O 1
ATOM 2249 N N . ALA A 1 281 ? -2.076 6.039 -4.227 1 97.88 281 ALA A N 1
ATOM 2250 C CA . ALA A 1 281 ? -1.064 6.59 -5.121 1 97.88 281 ALA A CA 1
ATOM 2251 C C . ALA A 1 281 ? 0.2 5.738 -5.117 1 97.88 281 ALA A C 1
ATOM 2253 O O . ALA A 1 281 ? 0.562 5.164 -4.086 1 97.88 281 ALA A O 1
ATOM 2254 N N . SER A 1 282 ? 0.793 5.613 -6.25 1 98.06 282 SER A N 1
ATOM 2255 C CA . SER A 1 282 ? 2.17 5.156 -6.398 1 98.06 282 SER A CA 1
ATOM 2256 C C . SER A 1 282 ? 3.107 6.316 -6.711 1 98.06 282 SER A C 1
ATOM 2258 O O . SER A 1 282 ? 2.85 7.098 -7.629 1 98.06 282 SER A O 1
ATOM 2260 N N . ILE A 1 283 ? 4.176 6.426 -5.93 1 98.56 283 ILE A N 1
ATOM 2261 C CA . ILE A 1 283 ? 5.062 7.578 -6.047 1 98.56 283 ILE A CA 1
ATOM 2262 C C . ILE A 1 283 ? 6.484 7.105 -6.34 1 98.56 283 ILE A C 1
ATOM 2264 O O . ILE A 1 283 ? 6.969 6.152 -5.723 1 98.56 283 ILE A O 1
ATOM 2268 N N . ARG A 1 284 ? 7.141 7.734 -7.262 1 98.31 284 ARG A N 1
ATOM 2269 C CA . ARG A 1 284 ? 8.555 7.496 -7.52 1 98.31 284 ARG A CA 1
ATOM 2270 C C . ARG A 1 284 ? 9.398 8.68 -7.066 1 98.31 284 ARG A C 1
ATOM 2272 O O . ARG A 1 284 ? 9.039 9.836 -7.305 1 98.31 284 ARG A O 1
ATOM 2279 N N . TYR A 1 285 ? 10.43 8.43 -6.395 1 98.56 285 TYR A N 1
ATOM 2280 C CA . TYR A 1 285 ? 11.352 9.461 -5.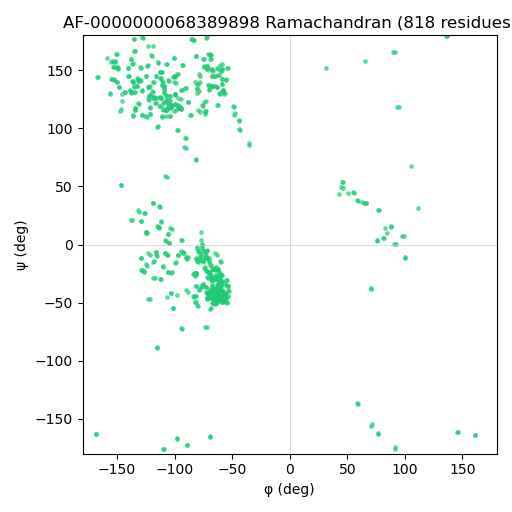91 1 98.56 285 TYR A CA 1
ATOM 2281 C C . TYR A 1 285 ? 12.586 9.555 -6.797 1 98.56 285 TYR A C 1
ATOM 2283 O O . TYR A 1 285 ? 12.891 8.617 -7.539 1 98.56 285 TYR A O 1
ATOM 2291 N N . ALA A 1 286 ? 13.289 10.664 -6.727 1 98.06 286 ALA A N 1
ATOM 2292 C CA . ALA A 1 286 ? 14.508 10.891 -7.496 1 98.06 286 ALA A CA 1
ATOM 2293 C C . ALA A 1 286 ? 15.57 9.852 -7.156 1 98.06 286 ALA A C 1
ATOM 2295 O O . ALA A 1 286 ? 16.359 9.445 -8.023 1 98.06 286 ALA A O 1
ATOM 2296 N N . SER A 1 287 ? 15.586 9.344 -5.941 1 97.19 287 SER A N 1
ATOM 2297 C CA . SER A 1 287 ? 16.531 8.328 -5.488 1 97.19 287 SER A CA 1
ATOM 2298 C C . SER A 1 287 ? 16.219 6.969 -6.098 1 97.19 287 SER A C 1
ATOM 2300 O O . SER A 1 287 ? 17 6.027 -5.965 1 97.19 287 SER A O 1
ATOM 2302 N N . GLY A 1 288 ? 15.086 6.836 -6.715 1 96.06 288 GLY A N 1
ATOM 2303 C CA . GLY A 1 288 ? 14.664 5.562 -7.27 1 96.06 288 GLY A CA 1
ATOM 2304 C C . GLY A 1 288 ? 13.664 4.828 -6.391 1 96.06 288 GLY A C 1
ATOM 2305 O O . GLY A 1 288 ? 13.039 3.865 -6.828 1 96.06 288 GLY A O 1
ATOM 2306 N N . VAL A 1 289 ? 13.484 5.289 -5.18 1 98.56 289 VAL A N 1
ATOM 2307 C CA . VAL A 1 289 ? 12.547 4.648 -4.258 1 98.56 289 VAL A CA 1
ATOM 2308 C C . VAL A 1 289 ? 11.133 4.734 -4.816 1 98.56 289 VAL A C 1
ATOM 2310 O O . VAL A 1 289 ? 10.734 5.766 -5.367 1 98.56 289 VAL A O 1
ATOM 2313 N N . GLN A 1 290 ? 10.391 3.67 -4.762 1 98.19 290 GLN A N 1
ATOM 2314 C CA . GLN A 1 290 ? 8.969 3.688 -5.109 1 98.19 290 GLN A CA 1
ATOM 2315 C C . GLN A 1 290 ? 8.102 3.48 -3.875 1 98.19 290 GLN A C 1
ATOM 2317 O O . GLN A 1 290 ? 8.43 2.68 -3 1 98.19 290 GLN A O 1
ATOM 2322 N N . VAL A 1 291 ? 7.016 4.176 -3.779 1 98.69 291 VAL A N 1
ATOM 2323 C CA . VAL A 1 291 ? 6.148 4.168 -2.604 1 98.69 291 VAL A CA 1
ATOM 2324 C C . VAL A 1 291 ? 4.742 3.725 -2.998 1 98.69 291 VAL A C 1
ATOM 2326 O O . VAL A 1 291 ? 4.195 4.188 -4 1 98.69 291 VAL A O 1
ATOM 2329 N N . SER A 1 292 ? 4.164 2.732 -2.295 1 98.69 292 SER A N 1
ATOM 2330 C CA . SER A 1 292 ? 2.74 2.414 -2.328 1 98.69 292 SER A CA 1
ATOM 2331 C C . SER A 1 292 ? 1.992 3.107 -1.194 1 98.69 292 SER A C 1
ATOM 2333 O O . SER A 1 292 ? 2.219 2.809 -0.02 1 98.69 292 SER A O 1
ATOM 2335 N N . TYR A 1 293 ? 1.116 3.963 -1.619 1 98.69 293 TYR A N 1
ATOM 2336 C CA . TYR A 1 293 ? 0.46 4.832 -0.647 1 98.69 293 TYR A CA 1
ATOM 2337 C C . TYR A 1 293 ? -1.056 4.703 -0.739 1 98.69 293 TYR A C 1
ATOM 2339 O O . TYR A 1 293 ? -1.603 4.496 -1.825 1 98.69 293 TYR A O 1
ATOM 2347 N N . SER A 1 294 ? -1.771 4.805 0.469 1 98.81 294 SER A N 1
ATOM 2348 C CA . SER A 1 294 ? -3.221 4.969 0.46 1 98.81 294 SER A CA 1
ATOM 2349 C C . SER A 1 294 ? -3.691 5.781 1.661 1 98.81 294 SER A C 1
ATOM 2351 O O . SER A 1 294 ? -3.006 5.84 2.684 1 98.81 294 SER A O 1
ATOM 2353 N N . LEU A 1 295 ? -4.777 6.461 1.485 1 98.75 295 LEU A N 1
ATOM 2354 C CA . LEU A 1 295 ? -5.461 7.234 2.514 1 98.75 295 LEU A CA 1
ATOM 2355 C C . LEU A 1 295 ? -6.965 6.98 2.479 1 98.75 295 LEU A C 1
ATOM 2357 O O . LEU A 1 295 ? -7.621 7.254 1.472 1 98.75 295 LEU A O 1
ATOM 2361 N N . ASN A 1 296 ? -7.496 6.41 3.594 1 98.62 296 ASN A N 1
ATOM 2362 C CA . ASN A 1 296 ? -8.922 6.129 3.754 1 98.62 296 ASN A CA 1
ATOM 2363 C C . ASN A 1 296 ? -9.547 7.012 4.832 1 98.62 296 ASN A C 1
ATOM 2365 O O . ASN A 1 296 ? -8.891 7.34 5.824 1 98.62 296 ASN A O 1
ATOM 2369 N N . THR A 1 297 ? -10.867 7.359 4.66 1 98.69 297 THR A N 1
ATOM 2370 C CA . THR A 1 297 ? -11.375 8.422 5.52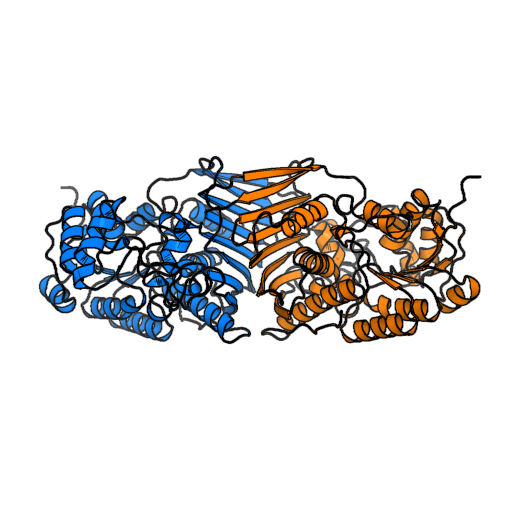7 1 98.69 297 THR A CA 1
ATOM 2371 C C . THR A 1 297 ? -12.609 7.953 6.293 1 98.69 297 THR A C 1
ATOM 2373 O O . THR A 1 297 ? -13.367 8.773 6.816 1 98.69 297 THR A O 1
ATOM 2376 N N . TYR A 1 298 ? -12.992 6.723 6.324 1 98.44 298 TYR A N 1
ATOM 2377 C CA . TYR A 1 298 ? -14.148 6.227 7.059 1 98.44 298 TYR A CA 1
ATOM 2378 C C . TYR A 1 298 ? -13.898 4.812 7.574 1 98.44 298 TYR A C 1
ATOM 2380 O O . TYR A 1 298 ? -14.703 3.91 7.348 1 98.44 298 TYR A O 1
ATOM 2388 N N . MET A 1 299 ? -12.781 4.609 8.258 1 98.5 299 MET A N 1
ATOM 2389 C CA . MET A 1 299 ? -12.336 3.316 8.773 1 98.5 299 MET A CA 1
ATOM 2390 C C . MET A 1 299 ? -12.797 3.115 10.211 1 98.5 299 MET A C 1
ATOM 2392 O O . MET A 1 299 ? -13.016 4.086 10.938 1 98.5 299 MET A O 1
ATOM 2396 N N . PRO A 1 300 ? -12.961 1.879 10.68 1 98.25 300 PRO A N 1
ATOM 2397 C CA . PRO A 1 300 ? -13.312 1.614 12.07 1 98.25 300 PRO A CA 1
ATOM 2398 C C . PRO A 1 300 ? -12.133 1.791 13.023 1 98.25 300 PRO A C 1
ATOM 2400 O O . PRO A 1 300 ? -12.266 1.593 14.234 1 98.25 300 PRO A O 1
ATOM 2403 N N . ILE A 1 301 ? -10.961 2.148 12.516 1 97.5 301 ILE A N 1
ATOM 2404 C CA . ILE A 1 301 ? -9.734 2.385 13.281 1 97.5 301 ILE A CA 1
ATOM 2405 C C . ILE A 1 301 ? -9.07 3.676 12.805 1 97.5 301 ILE A C 1
ATOM 2407 O O . ILE A 1 301 ? -9.43 4.215 11.75 1 97.5 301 ILE A O 1
ATOM 2411 N N . GLU A 1 302 ? -8.117 4.164 13.586 1 96.62 302 GLU A N 1
ATOM 2412 C CA . GLU A 1 302 ? -7.262 5.273 13.164 1 96.62 302 GLU A CA 1
ATOM 2413 C C . GLU A 1 302 ? -5.789 4.961 13.414 1 96.62 302 GLU A C 1
ATOM 2415 O O . GLU A 1 302 ? -5.441 4.352 14.43 1 96.62 302 GLU A O 1
ATOM 2420 N N . GLY A 1 303 ? -4.973 5.344 12.508 1 95.56 303 GLY A N 1
ATOM 2421 C CA . GLY A 1 303 ? -3.537 5.117 12.562 1 95.56 303 GLY A CA 1
ATOM 2422 C C . GLY A 1 303 ? -2.92 4.895 11.195 1 95.56 303 GLY A C 1
ATOM 2423 O O . GLY A 1 303 ? -3.42 5.406 10.188 1 95.56 303 GLY A O 1
ATOM 2424 N N . HIS A 1 304 ? -1.759 4.324 11.195 1 96.44 304 HIS A N 1
ATOM 2425 C CA . HIS A 1 304 ? -1.143 4.055 9.906 1 96.44 304 HIS A CA 1
ATOM 2426 C C . HIS A 1 304 ? -0.153 2.898 9.992 1 96.44 304 HIS A C 1
ATOM 2428 O O . HIS A 1 304 ? 0.209 2.471 11.094 1 96.44 304 HIS A O 1
ATOM 2434 N N . HIS A 1 305 ? 0.061 2.338 8.891 1 97.44 305 HIS A N 1
ATOM 2435 C CA . HIS A 1 305 ? 1.104 1.347 8.656 1 97.44 305 HIS A CA 1
ATOM 2436 C C . HIS A 1 305 ? 2.178 1.889 7.715 1 97.44 305 HIS A C 1
ATOM 2438 O O . HIS A 1 305 ? 1.863 2.404 6.641 1 97.44 305 HIS A O 1
ATOM 2444 N N . ILE A 1 306 ? 3.443 1.804 8.172 1 98.31 306 ILE A N 1
ATOM 2445 C CA . ILE A 1 306 ? 4.543 2.211 7.301 1 98.31 306 ILE A CA 1
ATOM 2446 C C . ILE A 1 306 ? 5.664 1.18 7.371 1 98.31 306 ILE A C 1
ATOM 2448 O O . ILE A 1 306 ? 5.953 0.637 8.438 1 98.31 306 ILE A O 1
ATOM 2452 N N . ALA A 1 307 ? 6.191 0.852 6.266 1 98.75 307 ALA A N 1
ATOM 2453 C CA . ALA A 1 307 ? 7.324 -0.067 6.184 1 98.75 307 ALA A CA 1
ATOM 2454 C C . ALA A 1 307 ? 8.344 0.404 5.148 1 98.75 307 ALA A C 1
ATOM 2456 O O . ALA A 1 307 ? 7.965 0.828 4.051 1 98.75 307 ALA A O 1
ATOM 2457 N N . PHE A 1 308 ? 9.578 0.398 5.531 1 98.88 308 PHE A N 1
ATOM 2458 C CA . PHE A 1 308 ? 10.703 0.68 4.645 1 98.88 308 PHE A CA 1
ATOM 2459 C C . PHE A 1 308 ? 11.438 -0.604 4.277 1 98.88 308 PHE A C 1
ATOM 2461 O O . PHE A 1 308 ? 11.859 -1.358 5.156 1 98.88 308 PHE A O 1
ATOM 2468 N N . ASN A 1 309 ? 11.547 -0.83 2.992 1 98.88 309 ASN A N 1
ATOM 2469 C CA . ASN A 1 309 ? 12.25 -2.004 2.484 1 98.88 309 ASN A CA 1
ATOM 2470 C C . ASN A 1 309 ? 13.594 -1.633 1.871 1 98.88 309 ASN A C 1
ATOM 2472 O O . ASN A 1 309 ? 13.664 -0.773 0.99 1 98.88 309 ASN A O 1
ATOM 2476 N N . GLY A 1 310 ? 14.625 -2.271 2.383 1 98.44 310 GLY A N 1
ATOM 2477 C CA . GLY A 1 310 ? 15.953 -1.984 1.869 1 98.44 310 GLY A CA 1
ATOM 2478 C C . GLY A 1 310 ? 16.719 -3.229 1.459 1 98.44 310 GLY A C 1
ATOM 2479 O O . GLY A 1 310 ? 16.219 -4.348 1.595 1 98.44 310 GLY A O 1
ATOM 2480 N N . HIS A 1 311 ? 17.922 -3.043 0.95 1 97 311 HIS A N 1
ATOM 2481 C CA . HIS A 1 311 ? 18.766 -4.113 0.445 1 97 311 HIS A CA 1
ATOM 2482 C C . HIS A 1 311 ? 19.203 -5.055 1.566 1 97 311 HIS A C 1
ATOM 2484 O O . HIS A 1 311 ? 19.516 -6.223 1.318 1 97 311 HIS A O 1
ATOM 2490 N N . LYS A 1 312 ? 19.156 -4.555 2.824 1 97.44 312 LYS A N 1
ATOM 2491 C CA . LYS A 1 312 ? 19.719 -5.363 3.902 1 97.44 312 LYS A CA 1
ATOM 2492 C C . LYS A 1 312 ? 18.703 -5.594 5.012 1 97.44 312 LYS A C 1
ATOM 2494 O O . LYS A 1 312 ? 19.047 -6.078 6.09 1 97.44 312 LYS A O 1
ATOM 2499 N N . GLY A 1 313 ? 17.5 -5.238 4.738 1 98.44 313 GLY A N 1
ATOM 2500 C CA . GLY A 1 313 ? 16.5 -5.449 5.781 1 98.44 313 GLY A CA 1
ATOM 2501 C C . GLY A 1 313 ? 15.25 -4.621 5.586 1 98.44 313 GLY A C 1
ATOM 2502 O O . GLY A 1 313 ? 14.969 -4.164 4.477 1 98.44 313 GLY A O 1
ATOM 2503 N N . ARG A 1 314 ? 14.516 -4.547 6.672 1 98.69 314 ARG A N 1
ATOM 2504 C CA . ARG A 1 314 ? 13.195 -3.924 6.664 1 98.69 314 ARG A CA 1
ATOM 2505 C C . ARG A 1 314 ? 12.891 -3.271 8.008 1 98.69 314 ARG A C 1
ATOM 2507 O O . ARG A 1 314 ? 13.227 -3.816 9.062 1 98.69 314 ARG A O 1
ATOM 2514 N N . ILE A 1 315 ? 12.344 -2.021 7.949 1 98.88 315 ILE A N 1
ATOM 2515 C CA . ILE A 1 315 ? 11.773 -1.351 9.109 1 98.88 315 ILE A CA 1
ATOM 2516 C C . ILE A 1 315 ? 10.25 -1.289 8.977 1 98.88 315 ILE A C 1
ATOM 2518 O O . ILE A 1 315 ? 9.734 -0.919 7.922 1 98.88 315 ILE A O 1
ATOM 2522 N N . GLU A 1 316 ? 9.516 -1.681 10.031 1 98.31 316 GLU A N 1
ATOM 2523 C CA . GLU A 1 316 ? 8.055 -1.665 9.984 1 98.31 316 GLU A CA 1
ATOM 2524 C C . GLU A 1 316 ? 7.469 -1.104 11.273 1 98.31 316 GLU A C 1
ATOM 2526 O O . GLU A 1 316 ? 7.988 -1.366 12.367 1 98.31 316 GLU A O 1
ATOM 2531 N N . MET A 1 317 ? 6.438 -0.327 11.117 1 97.25 317 MET A N 1
ATOM 2532 C CA . MET A 1 317 ? 5.719 0.223 12.266 1 97.25 317 MET A CA 1
ATOM 2533 C C . MET A 1 317 ? 4.219 0.282 11.992 1 97.25 317 MET A C 1
ATOM 2535 O O . MET A 1 317 ? 3.799 0.705 10.914 1 97.25 317 MET A O 1
ATOM 2539 N N . ARG A 1 318 ? 3.418 -0.207 12.922 1 94.25 318 ARG A N 1
ATOM 2540 C CA . ARG A 1 318 ? 1.979 0.029 12.961 1 94.25 318 ARG A CA 1
ATOM 2541 C C . ARG A 1 318 ? 1.615 1.002 14.078 1 94.25 318 ARG A C 1
ATOM 2543 O O . ARG A 1 318 ? 1.812 0.702 15.258 1 94.25 318 ARG A O 1
ATOM 2550 N N . GLN A 1 319 ? 1.096 2.123 13.68 1 92.88 319 GLN A N 1
ATOM 2551 C CA . GLN A 1 319 ? 0.681 3.137 14.641 1 92.88 319 GLN A CA 1
ATOM 2552 C C . GLN A 1 319 ? -0.803 3.008 14.969 1 92.88 319 GLN A C 1
ATOM 2554 O O . GLN A 1 319 ? -1.646 3.002 14.07 1 92.88 319 GLN A O 1
ATOM 2559 N N . TYR A 1 320 ? -1.098 2.887 16.25 1 91.19 320 TYR A N 1
ATOM 2560 C CA . TYR A 1 320 ? -2.477 2.82 16.719 1 91.19 320 TYR A CA 1
ATOM 2561 C C . TYR A 1 320 ? -2.887 4.121 17.391 1 91.19 320 TYR A C 1
ATOM 2563 O O . TYR A 1 320 ? -2.268 4.543 18.375 1 91.19 320 TYR A O 1
ATOM 2571 N N . GLU A 1 321 ? -3.826 4.758 16.844 1 91.06 321 GLU A N 1
ATOM 2572 C CA . GLU A 1 321 ? -4.332 5.992 17.438 1 91.06 321 GLU A CA 1
ATOM 2573 C C . GLU A 1 321 ? -5.707 5.777 18.078 1 91.06 321 GLU A C 1
ATOM 2575 O O . GLU A 1 321 ? -5.98 6.273 19.172 1 91.06 321 GLU A O 1
ATOM 2580 N N . LYS A 1 322 ? -6.625 5.086 17.375 1 92.5 322 LYS A N 1
ATOM 2581 C CA . LYS A 1 322 ? -7.949 4.723 17.875 1 92.5 322 LYS A CA 1
ATOM 2582 C C . LYS A 1 322 ? -8.383 3.361 17.328 1 92.5 322 LYS A C 1
ATOM 2584 O O . LYS A 1 322 ? -8.359 3.129 16.125 1 92.5 322 LYS A O 1
ATOM 2589 N N . GLN A 1 323 ? -8.695 2.455 18.172 1 92.44 323 GLN A N 1
ATOM 2590 C CA . GLN A 1 323 ? -9.234 1.136 17.859 1 92.44 323 GLN A CA 1
ATOM 2591 C C . GLN A 1 323 ? -10.102 0.603 18.984 1 92.44 323 GLN A C 1
ATOM 2593 O O . GLN A 1 323 ? -10.023 1.097 20.125 1 92.44 323 GLN A O 1
ATOM 2598 N N . PRO A 1 324 ? -10.992 -0.356 18.609 1 93.25 324 PRO A N 1
ATOM 2599 C CA . PRO A 1 324 ? -11.906 -0.865 19.625 1 93.25 324 PRO A CA 1
ATOM 2600 C C . PRO A 1 324 ? -11.242 -1.861 20.578 1 93.25 324 PRO A C 1
ATOM 2602 O O . PRO A 1 324 ? -11.938 -2.641 21.25 1 93.25 324 PRO A O 1
ATOM 2605 N N . TRP A 1 325 ? -9.898 -2.049 20.594 1 90.94 325 TRP A N 1
ATOM 2606 C CA . TRP A 1 325 ? -9.133 -2.84 21.562 1 90.94 325 TRP A CA 1
ATOM 2607 C C . TRP A 1 325 ? -8.055 -1.995 22.234 1 90.94 325 TRP A C 1
ATOM 2609 O O . TRP A 1 325 ? -7.871 -0.825 21.875 1 90.94 325 TRP A O 1
ATOM 2619 N N . ALA A 1 326 ? -7.438 -2.57 23.266 1 84.88 326 ALA A N 1
ATOM 2620 C CA . ALA A 1 326 ? -6.465 -1.812 24.062 1 84.88 326 ALA A CA 1
ATOM 2621 C C . ALA A 1 326 ? -5.289 -1.369 23.188 1 84.88 326 ALA A C 1
ATOM 2623 O O . ALA A 1 326 ? -4.77 -2.15 22.391 1 84.88 326 ALA A O 1
ATOM 2624 N N . GLU A 1 327 ? -5.004 -0.065 23.312 1 82.06 327 GLU A N 1
ATOM 2625 C CA . GLU A 1 327 ? -3.82 0.479 22.656 1 82.06 327 GLU A CA 1
ATOM 2626 C C . GLU A 1 327 ? -2.553 0.15 23.438 1 82.06 327 GLU A C 1
ATOM 2628 O O . GLU A 1 327 ? -2.535 0.245 24.672 1 82.06 327 GLU A O 1
ATOM 2633 N N . PRO A 1 328 ? -1.575 -0.154 22.703 1 83.75 328 PRO A N 1
ATOM 2634 C CA . PRO A 1 328 ? -0.309 -0.336 23.422 1 83.75 328 PRO A CA 1
ATOM 2635 C C . PRO A 1 328 ? 0.245 0.971 23.984 1 83.75 328 PRO A C 1
ATOM 2637 O O . PRO A 1 328 ? 0.004 2.041 23.422 1 83.75 328 PRO A O 1
ATOM 2640 N N . PRO A 1 329 ? 0.991 0.893 25.094 1 85.75 329 PRO A N 1
ATOM 2641 C CA . PRO A 1 329 ? 1.537 2.096 25.719 1 85.75 329 PRO A CA 1
ATOM 2642 C C . PRO A 1 329 ? 2.736 2.666 24.969 1 85.75 329 PRO A C 1
ATOM 2644 O O . PRO A 1 329 ? 3.256 3.723 25.344 1 85.75 329 PRO A O 1
ATOM 2647 N N . ALA A 1 330 ? 3.143 2.004 23.984 1 92.81 330 ALA A N 1
ATOM 2648 C CA . ALA A 1 330 ? 4.305 2.395 23.188 1 92.81 330 ALA A CA 1
ATOM 2649 C C . ALA A 1 330 ? 4.156 1.934 21.734 1 92.81 330 ALA A C 1
ATOM 2651 O O . ALA A 1 330 ? 3.361 1.037 21.438 1 92.81 330 ALA A O 1
ATOM 2652 N N . ASP A 1 331 ? 4.809 2.686 20.906 1 93.62 331 ASP A N 1
ATOM 2653 C CA . ASP A 1 331 ? 4.93 2.215 19.531 1 93.62 331 ASP A CA 1
ATOM 2654 C C . ASP A 1 331 ? 6.043 1.181 19.391 1 93.62 331 ASP A C 1
ATOM 2656 O O . ASP A 1 331 ? 7.09 1.302 20.031 1 93.62 331 ASP A O 1
ATOM 2660 N N . GLU A 1 332 ? 5.785 0.241 18.688 1 96.31 332 GLU A N 1
ATOM 2661 C CA . GLU A 1 332 ? 6.816 -0.749 18.375 1 96.31 332 GLU A CA 1
ATOM 2662 C C . GLU A 1 332 ? 7.355 -0.562 16.953 1 96.31 332 GLU A C 1
ATOM 2664 O O . GLU A 1 332 ? 6.602 -0.62 15.984 1 96.31 332 GLU A O 1
ATOM 2669 N N . ILE A 1 333 ? 8.648 -0.285 16.859 1 98.31 333 ILE A N 1
ATOM 2670 C CA . ILE A 1 333 ? 9.359 -0.314 15.586 1 98.31 333 ILE A CA 1
ATOM 2671 C C . ILE A 1 333 ? 10.055 -1.664 15.414 1 98.31 333 ILE A C 1
ATOM 2673 O O . ILE A 1 333 ? 10.906 -2.037 16.219 1 98.31 333 ILE A O 1
ATOM 2677 N N . LEU A 1 334 ? 9.648 -2.375 14.406 1 98.19 334 LEU A N 1
ATOM 2678 C CA . LEU A 1 334 ? 10.258 -3.664 14.094 1 98.19 334 LEU A CA 1
ATOM 2679 C C . LEU A 1 334 ? 11.359 -3.51 13.047 1 98.19 334 LEU A C 1
ATOM 2681 O O . LEU A 1 334 ? 11.102 -3.037 11.938 1 98.19 334 LEU A O 1
ATOM 2685 N N . VAL A 1 335 ? 12.57 -3.832 13.414 1 98.75 335 VAL A N 1
ATOM 2686 C CA . VAL A 1 335 ? 13.703 -3.834 12.492 1 98.75 335 VAL A CA 1
ATOM 2687 C C . VAL A 1 335 ? 14.148 -5.27 12.219 1 98.75 335 VAL A C 1
ATOM 2689 O O . VAL A 1 335 ? 14.547 -5.984 13.141 1 98.75 335 VAL A O 1
ATOM 2692 N N . VAL A 1 336 ? 14.023 -5.723 10.992 1 98.62 336 VAL A N 1
ATOM 2693 C CA . VAL A 1 336 ? 14.43 -7.074 10.617 1 98.62 336 VAL A CA 1
ATOM 2694 C C . VAL A 1 336 ? 15.578 -7.012 9.617 1 98.62 336 VAL A C 1
ATOM 2696 O O . VAL A 1 336 ? 15.469 -6.359 8.578 1 98.62 336 VAL A O 1
ATOM 2699 N N . LYS A 1 337 ? 16.641 -7.676 9.922 1 98.19 337 LYS A N 1
ATOM 2700 C CA . LYS A 1 337 ? 17.828 -7.652 9.07 1 98.19 337 LYS A CA 1
ATOM 2701 C C . LYS A 1 337 ? 17.922 -8.914 8.219 1 98.19 337 LYS A C 1
ATOM 2703 O O . LYS A 1 337 ? 17.531 -10 8.664 1 98.19 337 LYS A O 1
ATOM 2708 N N . SER A 1 338 ? 18.391 -8.758 7.02 1 97.88 338 SER A N 1
ATOM 2709 C CA . SER A 1 338 ? 18.562 -9.883 6.102 1 97.88 338 SER A CA 1
ATOM 2710 C C . SER A 1 338 ? 19.766 -10.734 6.488 1 97.88 338 SER A C 1
ATOM 2712 O O . SER A 1 338 ? 20.625 -10.305 7.27 1 97.88 338 SER A O 1
ATOM 2714 N N . PHE A 1 339 ? 19.766 -12 5.988 1 96 339 PHE A N 1
ATOM 2715 C CA . PHE A 1 339 ? 20.906 -12.922 6.008 1 96 339 PHE A CA 1
ATOM 2716 C C . PHE A 1 339 ? 21.359 -13.188 7.434 1 96 339 PHE A C 1
ATOM 2718 O O . PHE A 1 339 ? 22.562 -13.141 7.727 1 96 339 PHE A O 1
ATOM 2725 N N . GLY A 1 340 ? 20.422 -13.281 8.32 1 93.12 340 GLY A N 1
ATOM 2726 C CA . GLY A 1 340 ? 20.719 -13.711 9.672 1 93.12 340 GLY A CA 1
ATOM 2727 C C . GLY A 1 340 ? 21.109 -12.562 10.594 1 93.12 340 GLY A C 1
ATOM 2728 O O . GLY A 1 340 ? 21.688 -12.781 11.656 1 93.12 340 GLY A O 1
ATOM 2729 N N . GLY A 1 341 ? 20.844 -11.32 10.172 1 93.81 341 GLY A N 1
ATOM 2730 C CA . GLY A 1 341 ? 21.203 -10.164 10.977 1 93.81 341 GLY A CA 1
ATOM 2731 C C . GLY A 1 341 ? 20.312 -9.984 12.195 1 93.81 341 GLY A C 1
ATOM 2732 O O . GLY A 1 341 ? 20.562 -9.125 13.039 1 93.81 341 GLY A O 1
ATOM 2733 N N . GLY A 1 342 ? 19.25 -10.781 12.211 1 93.94 342 GLY A N 1
ATOM 2734 C CA . GLY A 1 342 ? 18.406 -10.805 13.398 1 93.94 342 GLY A CA 1
ATOM 2735 C C . GLY A 1 342 ? 17.266 -9.805 13.344 1 93.94 342 GLY A C 1
ATOM 2736 O O . GLY A 1 342 ? 16.953 -9.266 12.281 1 93.94 342 GLY A O 1
ATOM 2737 N N . VAL A 1 343 ? 16.531 -9.727 14.5 1 97 343 VAL A N 1
ATOM 2738 C CA . VAL A 1 343 ? 15.352 -8.875 14.641 1 97 343 VAL A CA 1
ATOM 2739 C C . VAL A 1 343 ? 15.492 -8.016 15.891 1 97 343 VAL A C 1
ATOM 2741 O O . VAL A 1 343 ? 15.961 -8.484 16.938 1 97 343 VAL A O 1
ATOM 2744 N N . GLU A 1 344 ? 15.234 -6.734 15.742 1 97.5 344 GLU A N 1
ATOM 2745 C CA . GLU A 1 344 ? 15.188 -5.797 16.859 1 97.5 344 GLU A CA 1
ATOM 2746 C C . GLU A 1 344 ? 13.805 -5.176 17 1 97.5 344 GLU A C 1
ATOM 2748 O O . GLU A 1 344 ? 13.219 -4.711 16.016 1 97.5 344 GLU A O 1
ATOM 2753 N N . ARG A 1 345 ? 13.258 -5.285 18.188 1 97 345 ARG A N 1
ATOM 2754 C CA . ARG A 1 345 ? 12.016 -4.602 18.531 1 97 345 ARG A CA 1
ATOM 2755 C C . ARG A 1 345 ? 12.289 -3.377 19.406 1 97 345 ARG A C 1
ATOM 2757 O O . ARG A 1 345 ? 12.719 -3.508 20.547 1 97 345 ARG A O 1
ATOM 2764 N N . ILE A 1 346 ? 12.07 -2.232 18.828 1 98 346 ILE A N 1
ATOM 2765 C CA . ILE A 1 346 ? 12.328 -0.975 19.516 1 98 346 ILE A CA 1
ATOM 2766 C C . ILE A 1 346 ? 11.016 -0.369 20 1 98 346 ILE A C 1
ATOM 2768 O O . ILE A 1 346 ? 10.125 -0.079 19.203 1 98 346 ILE A O 1
ATOM 2772 N N . TRP A 1 347 ? 10.898 -0.196 21.281 1 96.62 347 TRP A N 1
ATOM 2773 C CA . TRP A 1 347 ? 9.695 0.367 21.875 1 96.62 347 TRP A CA 1
ATOM 2774 C C . TRP A 1 347 ? 9.883 1.846 22.203 1 96.62 347 TRP A C 1
ATOM 2776 O O . TRP A 1 347 ? 10.836 2.219 22.891 1 96.62 347 TRP A O 1
ATOM 2786 N N . VAL A 1 348 ? 9.039 2.674 21.609 1 96 348 VAL A N 1
ATOM 2787 C CA . VAL A 1 348 ? 9.062 4.117 21.828 1 96 348 VAL A CA 1
ATOM 2788 C C . VAL A 1 348 ? 7.824 4.539 22.609 1 96 348 VAL A C 1
ATOM 2790 O O . VAL A 1 348 ? 6.719 4.586 22.062 1 96 348 VAL A O 1
ATOM 2793 N N . PRO A 1 349 ? 8 4.934 23.844 1 90.94 349 PRO A N 1
ATOM 2794 C CA . PRO A 1 349 ? 6.844 5.316 24.656 1 90.94 349 PRO A CA 1
ATOM 2795 C C . PRO A 1 349 ? 6.078 6.504 24.078 1 90.94 349 PRO A C 1
ATOM 2797 O O . PRO A 1 349 ? 6.684 7.391 23.469 1 90.94 349 PRO A O 1
ATOM 2800 N N . HIS A 1 350 ? 4.816 6.453 24.281 1 85.81 350 HIS A N 1
ATOM 2801 C CA . HIS A 1 350 ? 4.004 7.594 23.875 1 85.81 350 HIS A CA 1
ATOM 2802 C C . HIS A 1 350 ? 4.262 8.797 24.781 1 85.81 350 HIS A C 1
ATOM 2804 O O . HIS A 1 350 ? 4.461 8.648 25.984 1 85.81 350 HIS A O 1
ATOM 2810 N N . GLU A 1 351 ? 4.359 9.891 24.156 1 84.75 351 GLU A N 1
ATOM 2811 C CA . GLU A 1 351 ? 4.504 11.141 24.891 1 84.75 351 GLU A CA 1
ATOM 2812 C C . GLU A 1 351 ? 3.268 12.023 24.734 1 84.75 351 GLU A C 1
ATOM 2814 O O . GLU A 1 351 ? 2.641 12.031 23.672 1 84.75 351 GLU A O 1
ATOM 2819 N N . PRO A 1 352 ? 3.061 12.758 25.812 1 77.88 352 PRO A N 1
ATOM 2820 C CA . PRO A 1 352 ? 1.907 13.656 25.734 1 77.88 352 PRO A CA 1
ATOM 2821 C C . PRO A 1 352 ? 2.141 14.828 24.781 1 77.88 352 PRO A C 1
ATOM 2823 O O . PRO A 1 352 ? 3.281 15.094 24.391 1 77.88 352 PRO A O 1
ATOM 2826 N N . GLY A 1 353 ? 1.077 15.57 24.328 1 72.44 353 GLY A N 1
ATOM 2827 C CA . GLY A 1 353 ? 1.198 16.797 23.578 1 72.44 353 GLY A CA 1
ATOM 2828 C C . GLY A 1 353 ? 0.742 16.672 22.141 1 72.44 353 GLY A C 1
ATOM 2829 O O . GLY A 1 353 ? 1.182 17.422 21.266 1 72.44 353 GLY A O 1
ATOM 2830 N N . GLY A 1 354 ? -0.135 15.93 21.812 1 77.31 354 GLY A N 1
ATOM 2831 C CA . GLY A 1 354 ? -0.689 15.781 20.469 1 77.31 354 GLY A CA 1
ATOM 2832 C C . GLY A 1 354 ? 0.303 15.219 19.469 1 77.31 354 GLY A C 1
ATOM 2833 O O . GLY A 1 354 ? 1.514 15.391 19.625 1 77.31 354 GLY A O 1
ATOM 2834 N N . HIS A 1 355 ? -0.176 14.641 18.406 1 84.06 355 HIS A N 1
ATOM 2835 C CA . HIS A 1 355 ? 0.615 14.031 17.344 1 84.06 355 HIS A CA 1
ATOM 2836 C C . HIS A 1 355 ? 1.771 13.219 17.906 1 84.06 355 HIS A C 1
ATOM 2838 O O . HIS A 1 355 ? 2.92 13.383 17.484 1 84.06 355 HIS A O 1
ATOM 2844 N N . TYR A 1 356 ? 1.528 12.508 18.875 1 79.62 356 TYR A N 1
ATOM 2845 C CA . TYR A 1 356 ? 2.447 11.578 19.516 1 79.62 356 TYR A CA 1
ATOM 2846 C C . TYR A 1 356 ? 3.631 12.312 20.141 1 79.62 356 TYR A C 1
ATOM 2848 O O . TYR A 1 356 ? 4.777 11.883 20 1 79.62 356 TYR A O 1
ATOM 2856 N N . GLY A 1 357 ? 3.449 13.523 20.703 1 83.12 357 GLY A N 1
ATOM 2857 C CA . GLY A 1 357 ? 4.484 14.32 21.344 1 83.12 357 GLY A CA 1
ATOM 2858 C C . GLY A 1 357 ? 5.164 15.289 20.391 1 83.12 357 GLY A C 1
ATOM 2859 O O . GLY A 1 357 ? 6 16.094 20.812 1 83.12 357 GLY A O 1
ATOM 2860 N N . GLY A 1 358 ? 4.781 15.312 19.188 1 90.56 358 GLY A N 1
ATOM 2861 C CA . GLY A 1 358 ? 5.434 16.109 18.156 1 90.56 358 GLY A CA 1
ATOM 2862 C C . GLY A 1 358 ? 5.191 17.594 18.297 1 90.56 358 GLY A C 1
ATOM 2863 O O . GLY A 1 358 ? 6.047 18.406 17.938 1 90.56 358 GLY A O 1
ATOM 2864 N N . ASP A 1 359 ? 4.078 18 18.875 1 92.94 359 ASP A N 1
ATOM 2865 C CA . ASP A 1 359 ? 3.725 19.406 18.969 1 92.94 359 ASP A CA 1
ATOM 2866 C C . ASP A 1 359 ? 4.684 20.156 19.906 1 92.94 359 ASP A C 1
ATOM 2868 O O . ASP A 1 359 ? 5.246 21.188 19.531 1 92.94 359 ASP A O 1
ATOM 2872 N N . ASN A 1 360 ? 4.867 19.594 21.078 1 93.31 360 ASN A N 1
ATOM 2873 C CA . ASN A 1 360 ? 5.746 20.234 22.047 1 93.31 360 ASN A CA 1
ATOM 2874 C C . ASN A 1 360 ? 7.188 20.281 21.562 1 93.31 360 ASN A C 1
ATOM 2876 O O . ASN A 1 360 ? 7.867 21.297 21.719 1 93.31 360 ASN A O 1
ATOM 2880 N N . ARG A 1 361 ? 7.582 19.266 20.953 1 93.56 361 ARG A N 1
ATOM 2881 C CA . ARG A 1 361 ? 8.961 19.203 20.484 1 93.56 361 ARG A CA 1
ATOM 2882 C C . ARG A 1 361 ? 9.188 20.188 19.344 1 93.56 361 ARG A C 1
ATOM 2884 O O . ARG A 1 361 ? 10.273 20.75 19.203 1 93.56 361 ARG A O 1
ATOM 2891 N N . MET A 1 362 ? 8.219 20.281 18.469 1 95.44 362 MET A N 1
ATOM 2892 C CA . MET A 1 362 ? 8.32 21.266 17.406 1 95.44 362 MET A CA 1
ATOM 2893 C C . MET A 1 362 ? 8.406 22.688 17.969 1 95.44 362 MET A C 1
ATOM 2895 O O . MET A 1 362 ? 9.242 23.484 17.531 1 95.44 362 MET A O 1
ATOM 2899 N N . ARG A 1 363 ? 7.594 23.047 18.969 1 95.69 363 ARG A N 1
ATOM 2900 C CA . ARG A 1 363 ? 7.629 24.375 19.594 1 95.69 363 ARG A CA 1
ATOM 2901 C C . ARG A 1 363 ? 8.961 24.609 20.297 1 95.69 363 ARG A C 1
ATOM 2903 O O . ARG A 1 363 ? 9.516 25.703 20.219 1 95.69 363 ARG A O 1
ATOM 2910 N N . ASP A 1 364 ? 9.453 23.531 20.938 1 94.81 364 ASP A N 1
ATOM 2911 C CA . ASP A 1 364 ? 10.789 23.641 21.531 1 94.81 364 ASP A CA 1
ATOM 2912 C C . ASP A 1 364 ? 11.828 24.016 20.469 1 94.81 364 ASP A C 1
ATOM 2914 O O . ASP A 1 364 ? 12.633 24.922 20.672 1 94.81 364 ASP A O 1
ATOM 2918 N N . MET A 1 365 ? 11.766 23.297 19.391 1 94.94 365 MET A N 1
ATOM 2919 C CA . MET A 1 365 ? 12.719 23.5 18.297 1 94.94 365 MET A CA 1
ATOM 2920 C C . MET A 1 365 ? 12.648 24.938 17.781 1 94.94 365 MET A C 1
ATOM 2922 O O . MET A 1 365 ? 13.68 25.547 17.516 1 94.94 365 MET A O 1
ATOM 2926 N N . ILE A 1 366 ? 11.477 25.453 17.641 1 94.62 366 ILE A N 1
ATOM 2927 C CA . ILE A 1 366 ? 11.273 26.75 16.969 1 94.62 366 ILE A CA 1
ATOM 2928 C C . ILE A 1 366 ? 11.57 27.875 17.953 1 94.62 366 ILE A C 1
ATOM 2930 O O . ILE A 1 366 ? 12.172 28.891 17.578 1 94.62 366 ILE A O 1
ATOM 2934 N N . PHE A 1 367 ? 11.266 27.781 19.266 1 95.62 367 PHE A N 1
ATOM 2935 C CA . PHE A 1 367 ? 11.227 28.969 20.109 1 95.62 367 PHE A CA 1
ATOM 2936 C C . PHE A 1 367 ? 12.352 28.938 21.141 1 95.62 367 PHE A C 1
ATOM 2938 O O . PHE A 1 367 ? 12.828 29.984 21.594 1 95.62 367 PHE A O 1
ATOM 2945 N N . LYS A 1 368 ? 12.727 27.734 21.516 1 93.38 368 LYS A N 1
ATOM 2946 C CA . LYS A 1 368 ? 13.781 27.672 22.516 1 93.38 368 LYS A CA 1
ATOM 2947 C C . LYS A 1 368 ? 15.156 27.859 21.891 1 93.38 368 LYS A C 1
ATOM 2949 O O . LYS A 1 368 ? 15.477 27.25 20.875 1 93.38 368 LYS A O 1
ATOM 2954 N N . PRO A 1 369 ? 15.914 28.688 22.562 1 89.69 369 PRO A N 1
ATOM 2955 C CA . PRO A 1 369 ? 17.266 28.906 22.047 1 89.69 369 PRO A CA 1
ATOM 2956 C C . PRO A 1 369 ? 18.156 27.656 22.172 1 89.69 369 PRO A C 1
ATOM 2958 O O . PRO A 1 369 ? 18.016 26.891 23.125 1 89.69 369 PRO A O 1
ATOM 2961 N N . GLY A 1 370 ? 19.047 27.438 21.219 1 86 370 GLY A N 1
ATOM 2962 C CA . GLY A 1 370 ? 20.062 26.391 21.312 1 86 370 GLY A CA 1
ATOM 2963 C C . GLY A 1 370 ? 19.562 25.031 20.875 1 86 370 GLY A C 1
ATOM 2964 O O . GLY A 1 370 ? 20.219 24.016 21.109 1 86 370 GLY A O 1
ATOM 2965 N N . SER A 1 371 ? 18.438 25.016 20.312 1 85.31 371 SER A N 1
ATOM 2966 C CA . SER A 1 371 ? 17.922 23.734 19.844 1 85.31 371 SER A CA 1
ATOM 2967 C C . SER A 1 371 ? 18.797 23.156 18.734 1 85.31 371 SER A C 1
ATOM 2969 O O . SER A 1 371 ? 19.281 23.891 17.875 1 85.31 371 SER A O 1
ATOM 2971 N N . ASN A 1 372 ? 19.047 21.828 18.875 1 88.19 372 ASN A N 1
ATOM 2972 C CA . ASN A 1 372 ? 19.812 21.078 17.891 1 88.19 372 ASN A CA 1
ATOM 2973 C C . ASN A 1 372 ? 18.906 20.328 16.922 1 88.19 372 ASN A C 1
ATOM 2975 O O . ASN A 1 372 ? 18.125 19.469 17.344 1 88.19 372 ASN A O 1
ATOM 2979 N N . ASP A 1 373 ? 19.031 20.641 15.648 1 94.62 373 ASP A N 1
ATOM 2980 C CA . ASP A 1 373 ? 18.188 20 14.641 1 94.62 373 ASP A CA 1
ATOM 2981 C C . ASP A 1 373 ? 19 19.031 13.797 1 94.62 373 ASP A C 1
ATOM 2983 O O . ASP A 1 373 ? 19 19.109 12.562 1 94.62 373 ASP A O 1
ATOM 2987 N N . ARG A 1 374 ? 19.547 18.109 14.492 1 94.19 374 ARG A N 1
ATOM 2988 C CA . ARG A 1 374 ? 20.438 17.156 13.844 1 94.19 374 ARG A CA 1
ATOM 2989 C C . ARG A 1 374 ? 19.703 16.344 12.789 1 94.19 374 ARG A C 1
ATOM 2991 O O . ARG A 1 374 ? 20.281 16 11.75 1 94.19 374 ARG A O 1
ATOM 2998 N N . LEU A 1 375 ? 18.453 16.125 13.008 1 97.06 375 LEU A N 1
ATOM 2999 C CA . LEU A 1 375 ? 17.672 15.289 12.094 1 97.06 375 LEU A CA 1
ATOM 3000 C C . LEU A 1 375 ? 16.969 16.141 11.047 1 97.06 375 LEU A C 1
ATOM 3002 O O . LEU A 1 375 ? 16.156 15.633 10.273 1 97.06 375 LEU A O 1
ATOM 3006 N N . ARG A 1 376 ? 17.25 17.531 11.07 1 96.81 376 ARG A N 1
ATOM 3007 C CA . ARG A 1 376 ? 16.641 18.453 10.117 1 96.81 376 ARG A CA 1
ATOM 3008 C C . ARG A 1 376 ? 15.117 18.344 10.156 1 96.81 376 ARG A C 1
ATOM 3010 O O . ARG A 1 376 ? 14.469 18.219 9.109 1 96.81 376 ARG A O 1
ATOM 3017 N N . GLN A 1 377 ? 14.625 18.312 11.344 1 98.12 377 GLN A N 1
ATOM 3018 C CA . GLN A 1 377 ? 13.18 18.172 11.547 1 98.12 377 GLN A CA 1
ATOM 3019 C C . GLN A 1 377 ? 12.453 19.469 11.25 1 98.12 377 GLN A C 1
ATOM 3021 O O . GLN A 1 377 ? 11.289 19.469 10.844 1 98.12 377 GLN A O 1
ATOM 3026 N N . ARG A 1 378 ? 13.078 20.641 11.547 1 97.69 378 ARG A N 1
ATOM 3027 C CA . ARG A 1 378 ? 12.453 21.938 11.273 1 97.69 378 ARG A CA 1
ATOM 3028 C C . ARG A 1 378 ? 12.227 22.125 9.773 1 97.69 378 ARG A C 1
ATOM 3030 O O . ARG A 1 378 ? 13.18 22.094 8.992 1 97.69 378 ARG A O 1
ATOM 3037 N N . ALA A 1 379 ? 10.969 22.297 9.375 1 98.06 379 ALA A N 1
ATOM 3038 C CA . ALA A 1 379 ? 10.594 22.312 7.969 1 98.06 379 ALA A CA 1
ATOM 3039 C C . ALA A 1 379 ? 10.422 23.75 7.465 1 98.06 379 ALA A C 1
ATOM 3041 O O . ALA A 1 379 ? 9.703 24.547 8.07 1 98.06 379 ALA A O 1
ATOM 3042 N N . GLY A 1 380 ? 11.047 24.062 6.383 1 98 380 GLY A N 1
ATOM 3043 C CA . GLY A 1 380 ? 10.898 25.359 5.73 1 98 380 GLY A CA 1
ATOM 3044 C C . GLY A 1 380 ? 9.906 25.328 4.578 1 98 380 GLY A C 1
ATOM 3045 O O . GLY A 1 380 ? 9.125 24.391 4.445 1 98 380 GLY A O 1
ATOM 3046 N N . SER A 1 381 ? 9.961 26.406 3.801 1 98.31 381 SER A N 1
ATOM 3047 C CA . SER A 1 381 ? 9.008 26.562 2.711 1 98.31 381 SER A CA 1
ATOM 3048 C C . SER A 1 381 ? 9.211 25.516 1.63 1 98.31 381 SER A C 1
ATOM 3050 O O . SER A 1 381 ? 8.25 25.078 0.987 1 98.31 381 SER A O 1
ATOM 3052 N N . ARG A 1 382 ? 10.43 25.031 1.436 1 98.31 382 ARG A N 1
ATOM 3053 C CA . ARG A 1 382 ? 10.672 24.016 0.41 1 98.31 382 ARG A CA 1
ATOM 3054 C C . ARG A 1 382 ? 10 22.688 0.777 1 98.31 382 ARG A C 1
ATOM 3056 O O . ARG A 1 382 ? 9.391 22.047 -0.074 1 98.31 382 ARG A O 1
ATOM 3063 N N . ALA A 1 383 ? 10.227 22.312 2.045 1 98.38 383 ALA A N 1
ATOM 3064 C CA . ALA A 1 383 ? 9.57 21.094 2.498 1 98.38 383 ALA A CA 1
ATOM 3065 C C . ALA A 1 383 ? 8.055 21.203 2.336 1 98.38 383 ALA A C 1
ATOM 3067 O O . ALA A 1 383 ? 7.41 20.266 1.855 1 98.38 383 ALA A O 1
ATOM 3068 N N . GLY A 1 384 ? 7.512 22.344 2.793 1 98.75 384 GLY A N 1
ATOM 3069 C CA . GLY A 1 384 ? 6.086 22.562 2.607 1 98.75 384 GLY A CA 1
ATOM 3070 C C . GLY A 1 384 ? 5.656 22.5 1.155 1 98.75 384 GLY A C 1
ATOM 3071 O O . GLY A 1 384 ? 4.629 21.906 0.832 1 98.75 384 GLY A O 1
ATOM 3072 N N . ALA A 1 385 ? 6.438 23.078 0.3 1 98.81 385 ALA A N 1
ATOM 3073 C CA . ALA A 1 385 ? 6.137 23.141 -1.128 1 98.81 385 ALA A CA 1
ATOM 3074 C C . ALA A 1 385 ? 6.137 21.734 -1.741 1 98.81 385 ALA A C 1
ATOM 3076 O O . ALA A 1 385 ? 5.188 21.359 -2.43 1 98.81 385 ALA A O 1
ATOM 3077 N N . MET A 1 386 ? 7.148 20.922 -1.474 1 98.69 386 MET A N 1
ATOM 3078 C CA . MET A 1 386 ? 7.301 19.609 -2.1 1 98.69 386 MET A CA 1
ATOM 3079 C C . MET A 1 386 ? 6.176 18.672 -1.677 1 98.69 386 MET A C 1
ATOM 3081 O O . MET A 1 386 ? 5.715 17.859 -2.471 1 98.69 386 MET A O 1
ATOM 3085 N N . SER A 1 387 ? 5.773 18.781 -0.396 1 98.69 387 SER A N 1
ATOM 3086 C CA . SER A 1 387 ? 4.676 17.953 0.081 1 98.69 387 SER A CA 1
ATOM 3087 C C . SER A 1 387 ? 3.369 18.297 -0.626 1 98.69 387 SER A C 1
ATOM 3089 O O . SER A 1 387 ? 2.605 17.406 -1.005 1 98.69 387 SER A O 1
ATOM 3091 N N . VAL A 1 388 ? 3.129 19.578 -0.865 1 98.81 388 VAL A N 1
ATOM 3092 C CA . VAL A 1 388 ? 1.918 20.047 -1.538 1 98.81 388 VAL A CA 1
ATOM 3093 C C . VAL A 1 388 ? 1.968 19.656 -3.014 1 98.81 388 VAL A C 1
ATOM 3095 O O . VAL A 1 388 ? 0.975 19.188 -3.574 1 98.81 388 VAL A O 1
ATOM 3098 N N . LEU A 1 389 ? 3.145 19.844 -3.633 1 98.81 389 LEU A N 1
ATOM 3099 C CA . LEU A 1 389 ? 3.291 19.516 -5.043 1 98.81 389 LEU A CA 1
ATOM 3100 C C . LEU A 1 389 ? 2.998 18.031 -5.285 1 98.81 389 LEU A C 1
ATOM 3102 O O . LEU A 1 389 ? 2.381 17.672 -6.289 1 98.81 389 LEU A O 1
ATOM 3106 N N . CYS A 1 390 ? 3.402 17.188 -4.418 1 98.75 390 CYS A N 1
ATOM 3107 C CA . CYS A 1 390 ? 3.113 15.766 -4.523 1 98.75 390 CYS A CA 1
ATOM 3108 C C . CYS A 1 390 ? 1.611 15.516 -4.473 1 98.75 390 CYS A C 1
ATOM 3110 O O . CYS A 1 390 ? 1.076 14.773 -5.301 1 98.75 390 CYS A O 1
ATOM 3112 N N . GLY A 1 391 ? 0.934 16.156 -3.518 1 98.75 391 GLY A N 1
ATOM 3113 C CA . GLY A 1 391 ? -0.505 15.992 -3.383 1 98.75 391 GLY A CA 1
ATOM 3114 C C . GLY A 1 391 ? -1.276 16.5 -4.586 1 98.75 391 GLY A C 1
ATOM 3115 O O . GLY A 1 391 ? -2.232 15.867 -5.035 1 98.75 391 GLY A O 1
ATOM 3116 N N . VAL A 1 392 ? -0.864 17.672 -5.078 1 98.69 392 VAL A N 1
ATOM 3117 C CA . VAL A 1 392 ? -1.506 18.25 -6.254 1 98.69 392 VAL A CA 1
ATOM 3118 C C . VAL A 1 392 ? -1.354 17.312 -7.445 1 98.69 392 VAL A C 1
ATOM 3120 O O . VAL A 1 392 ? -2.307 17.094 -8.195 1 98.69 392 VAL A O 1
ATOM 3123 N N . ALA A 1 393 ? -0.174 16.75 -7.605 1 98.62 393 ALA A N 1
ATOM 3124 C CA . ALA A 1 393 ? 0.076 15.82 -8.703 1 98.62 393 ALA A CA 1
ATOM 3125 C C . ALA A 1 393 ? -0.778 14.562 -8.562 1 98.62 393 ALA A C 1
ATOM 3127 O O . ALA A 1 393 ? -1.312 14.055 -9.547 1 98.62 393 ALA A O 1
ATOM 3128 N N . ALA A 1 394 ? -0.899 14.062 -7.391 1 98.5 394 ALA A N 1
ATOM 3129 C CA . ALA A 1 394 ? -1.715 12.875 -7.148 1 98.5 394 ALA A CA 1
ATOM 3130 C C . ALA A 1 394 ? -3.174 13.125 -7.512 1 98.5 394 ALA A C 1
ATOM 3132 O O . ALA A 1 394 ? -3.811 12.297 -8.164 1 98.5 394 ALA A O 1
ATOM 3133 N N . LEU A 1 395 ? -3.699 14.266 -7.09 1 98.56 395 LEU A N 1
ATOM 3134 C CA . LEU A 1 395 ? -5.082 14.609 -7.41 1 98.56 395 LEU A CA 1
ATOM 3135 C C . LEU A 1 395 ? -5.27 14.75 -8.914 1 98.56 395 LEU A C 1
ATOM 3137 O O . LEU A 1 395 ? -6.273 14.289 -9.469 1 98.56 395 LEU A O 1
ATOM 3141 N N . LYS A 1 396 ? -4.312 15.438 -9.531 1 98.25 396 LYS A N 1
ATOM 3142 C CA . LYS A 1 396 ? -4.391 15.609 -10.984 1 98.25 396 LYS A CA 1
ATOM 3143 C C . LYS A 1 396 ? -4.383 14.266 -11.703 1 98.25 396 LYS A C 1
ATOM 3145 O O . LYS A 1 396 ? -5.125 14.062 -12.664 1 98.25 396 LYS A O 1
ATOM 3150 N N . SER A 1 397 ? -3.547 13.375 -11.25 1 98.12 397 SER A N 1
ATOM 3151 C CA . SER A 1 397 ? -3.516 12.031 -11.828 1 98.12 397 SER A CA 1
ATOM 3152 C C . SER A 1 397 ? -4.855 11.328 -11.664 1 98.12 397 SER A C 1
ATOM 3154 O O . SER A 1 397 ? -5.32 10.641 -12.578 1 98.12 397 SER A O 1
ATOM 3156 N N . ALA A 1 398 ? -5.465 11.422 -10.547 1 97.5 398 ALA A N 1
ATOM 3157 C CA . ALA A 1 398 ? -6.754 10.797 -10.266 1 97.5 398 ALA A CA 1
ATOM 3158 C C . ALA A 1 398 ? -7.844 11.352 -11.18 1 97.5 398 ALA A C 1
ATOM 3160 O O . ALA A 1 398 ? -8.711 10.609 -11.641 1 97.5 398 ALA A O 1
ATOM 3161 N N . ARG A 1 399 ? -7.824 12.609 -11.422 1 97.25 399 ARG A N 1
ATOM 3162 C CA . ARG A 1 399 ? -8.875 13.289 -12.18 1 97.25 399 ARG A CA 1
ATOM 3163 C C . ARG A 1 399 ? -8.656 13.125 -13.68 1 97.25 399 ARG A C 1
ATOM 3165 O O . ARG A 1 399 ? -9.602 12.844 -14.422 1 97.25 399 ARG A O 1
ATOM 3172 N N . ASP A 1 400 ? -7.367 13.32 -14.062 1 95.75 400 ASP A N 1
ATOM 3173 C CA . ASP A 1 400 ? -7.082 13.414 -15.492 1 95.75 400 ASP A CA 1
ATOM 3174 C C . ASP A 1 400 ? -6.555 12.086 -16.031 1 95.75 400 ASP A C 1
ATOM 3176 O O . ASP A 1 400 ? -6.504 11.883 -17.25 1 95.75 400 ASP A O 1
ATOM 3180 N N . GLY A 1 401 ? -6.164 11.266 -15.188 1 92.56 401 GLY A N 1
ATOM 3181 C CA . GLY A 1 401 ? -5.617 9.984 -15.602 1 92.56 401 GLY A CA 1
ATOM 3182 C C . GLY A 1 401 ? -4.113 10.008 -15.797 1 92.56 401 GLY A C 1
ATOM 3183 O O . GLY A 1 401 ? -3.49 11.07 -15.719 1 92.56 401 GLY A O 1
ATOM 3184 N N . GLY A 1 402 ? -3.537 8.852 -15.883 1 93.06 402 GLY A N 1
ATOM 3185 C CA . GLY A 1 402 ? -2.129 8.719 -16.219 1 93.06 402 GLY A CA 1
ATOM 3186 C C . GLY A 1 402 ? -1.206 9.047 -15.062 1 93.06 402 GLY A C 1
ATOM 3187 O O . GLY A 1 402 ? -1.611 8.984 -13.898 1 93.06 402 GLY A O 1
ATOM 3188 N N . SER A 1 403 ? 0.014 9.281 -15.422 1 96.06 403 SER A N 1
ATOM 3189 C CA . SER A 1 403 ? 1.049 9.711 -14.484 1 96.06 403 SER A CA 1
ATOM 3190 C C . SER A 1 403 ? 1.265 11.219 -14.547 1 96.06 403 SER A C 1
ATOM 3192 O O . SER A 1 403 ? 1.077 11.836 -15.594 1 96.06 403 SER A O 1
ATOM 3194 N N . GLN A 1 404 ? 1.546 11.758 -13.383 1 97.69 404 GLN A N 1
ATOM 3195 C CA . GLN A 1 404 ? 1.826 13.188 -13.328 1 97.69 404 GLN A CA 1
ATOM 3196 C C . GLN A 1 404 ? 3.236 13.453 -12.805 1 97.69 404 GLN A C 1
ATOM 3198 O O . GLN A 1 404 ? 3.648 12.875 -11.797 1 97.69 404 GLN A O 1
ATOM 3203 N N . PRO A 1 405 ? 3.988 14.312 -13.5 1 97.62 405 PRO A N 1
ATOM 3204 C CA . PRO A 1 405 ? 5.277 14.75 -12.953 1 97.62 405 PRO A CA 1
ATOM 3205 C C . PRO A 1 405 ? 5.125 15.703 -11.773 1 97.62 405 PRO A C 1
ATOM 3207 O O . PRO A 1 405 ? 4.09 16.359 -11.641 1 97.62 405 PRO A O 1
ATOM 3210 N N . ILE A 1 406 ? 6.066 15.719 -10.953 1 97.56 406 ILE A N 1
ATOM 3211 C CA . ILE A 1 406 ? 6.117 16.688 -9.852 1 97.56 406 ILE A CA 1
ATOM 3212 C C . ILE A 1 406 ? 7.188 17.734 -10.141 1 97.56 406 ILE A C 1
ATOM 3214 O O . ILE A 1 406 ? 8.344 17.391 -10.414 1 97.56 406 ILE A O 1
ATOM 3218 N N . LYS A 1 407 ? 6.812 18.922 -10.047 1 92.56 407 LYS A N 1
ATOM 3219 C CA . LYS A 1 407 ? 7.695 20.047 -10.344 1 92.56 407 LYS A CA 1
ATOM 3220 C C . LYS A 1 407 ? 8.93 20.031 -9.453 1 92.56 407 LYS A C 1
ATOM 3222 O O . LYS A 1 407 ? 8.828 19.828 -8.242 1 92.56 407 LYS A O 1
ATOM 3227 N N . SER A 1 408 ? 10.078 20.188 -10.078 1 92.88 408 SER A N 1
ATOM 3228 C CA . SER A 1 408 ? 11.305 20.297 -9.305 1 92.88 408 SER A CA 1
ATOM 3229 C C . SER A 1 408 ? 11.469 21.688 -8.695 1 92.88 408 SER A C 1
ATOM 3231 O O . SER A 1 408 ? 11.039 22.672 -9.289 1 92.88 408 SER A O 1
ATOM 3233 N N . LEU A 1 409 ? 12.055 21.703 -7.477 1 92.81 409 LEU A N 1
ATOM 3234 C CA . LEU A 1 409 ? 12.359 22.969 -6.816 1 92.81 409 LEU A CA 1
ATOM 3235 C C . LEU A 1 409 ? 13.852 23.078 -6.516 1 92.81 409 LEU A C 1
ATOM 3237 O O . LEU A 1 409 ? 14.484 22.094 -6.141 1 92.81 409 LEU A O 1
ATOM 3241 N N . PRO A 1 410 ? 14.359 24.281 -6.812 1 84.81 410 PRO A N 1
ATOM 3242 C CA . PRO A 1 410 ? 15.758 24.469 -6.422 1 84.81 410 PRO A CA 1
ATOM 3243 C C . PRO A 1 410 ? 15.977 24.297 -4.922 1 84.81 410 PRO A C 1
ATOM 3245 O O . PRO A 1 410 ? 15.07 24.531 -4.125 1 84.81 410 PRO A O 1
ATOM 3248 N N . LEU A 1 411 ? 17.219 23.797 -4.508 1 73 411 LEU A N 1
ATOM 3249 C CA . LEU A 1 411 ? 17.562 23.578 -3.104 1 73 411 LEU A CA 1
ATOM 3250 C C . LEU A 1 411 ? 17.719 24.906 -2.373 1 73 411 LEU A C 1
ATOM 3252 O O . LEU A 1 411 ? 18.141 25.906 -2.965 1 73 411 LEU A O 1
ATOM 3256 N N . MET B 1 1 ? -20.359 -54.062 -5.465 1 39.22 1 MET B N 1
ATOM 3257 C CA . MET B 1 1 ? -18.969 -53.688 -5.691 1 39.22 1 MET B CA 1
ATOM 3258 C C . MET B 1 1 ? -18.812 -52.188 -5.719 1 39.22 1 MET B C 1
ATOM 3260 O O . MET B 1 1 ? -19.609 -51.469 -6.328 1 39.22 1 MET B O 1
ATOM 3264 N N . PRO B 1 2 ? -18.203 -51.594 -4.711 1 48.28 2 PRO B N 1
ATOM 3265 C CA . PRO B 1 2 ? -18.25 -50.156 -4.75 1 48.28 2 PRO B CA 1
ATOM 3266 C C . PRO B 1 2 ? -17.969 -49.594 -6.141 1 48.28 2 PRO B C 1
ATOM 3268 O O . PRO B 1 2 ? -17.203 -50.156 -6.902 1 48.28 2 PRO B O 1
ATOM 3271 N N . GLU B 1 3 ? -18.938 -49.125 -6.746 1 50.56 3 GLU B N 1
ATOM 3272 C CA . GLU B 1 3 ? -18.812 -48.625 -8.109 1 50.56 3 GLU B CA 1
ATOM 3273 C C . GLU B 1 3 ? -17.469 -47.969 -8.336 1 50.56 3 GLU B C 1
ATOM 3275 O O . GLU B 1 3 ? -17.094 -47.031 -7.59 1 50.56 3 GLU B O 1
ATOM 3280 N N . ARG B 1 4 ? -16.5 -48.719 -8.672 1 58.81 4 ARG B N 1
ATOM 3281 C CA . ARG B 1 4 ? -15.133 -48.281 -8.922 1 58.81 4 ARG B CA 1
ATOM 3282 C C . ARG B 1 4 ? -15.125 -47 -9.75 1 58.81 4 ARG B C 1
ATOM 3284 O O . ARG B 1 4 ? -15.695 -46.938 -10.844 1 58.81 4 ARG B O 1
ATOM 3291 N N . VAL B 1 5 ? -14.969 -45.75 -9.117 1 71.12 5 VAL B N 1
ATOM 3292 C CA . VAL B 1 5 ? -14.875 -44.5 -9.828 1 71.12 5 VAL B CA 1
ATOM 3293 C C . VAL B 1 5 ? -13.859 -44.594 -10.961 1 71.12 5 VAL B C 1
ATOM 3295 O O . VAL B 1 5 ? -12.766 -45.125 -10.766 1 71.12 5 VAL B O 1
ATOM 3298 N N . LYS B 1 6 ? -14.266 -44.562 -12.211 1 88.44 6 LYS B N 1
ATOM 3299 C CA . LYS B 1 6 ? -13.359 -44.531 -13.352 1 88.44 6 LYS B CA 1
ATOM 3300 C C . LYS B 1 6 ? -12.266 -43.469 -13.172 1 88.44 6 LYS B C 1
ATOM 3302 O O . LYS B 1 6 ? -12.562 -42.312 -12.922 1 88.44 6 LYS B O 1
ATOM 3307 N N . ARG B 1 7 ? -10.961 -43.938 -13.133 1 95.44 7 ARG B N 1
ATOM 3308 C CA . ARG B 1 7 ? -9.828 -43.031 -12.969 1 95.44 7 ARG B CA 1
ATOM 3309 C C . ARG B 1 7 ? -9.641 -42.156 -14.211 1 95.44 7 ARG B C 1
ATOM 3311 O O . ARG B 1 7 ? -9.781 -42.625 -15.336 1 95.44 7 ARG B O 1
ATOM 3318 N N . LYS B 1 8 ? -9.43 -41 -14.016 1 96.81 8 LYS B N 1
ATOM 3319 C CA . LYS B 1 8 ? -9.125 -40.062 -15.094 1 96.81 8 LYS B CA 1
ATOM 3320 C C . LYS B 1 8 ? -7.715 -40.281 -15.633 1 96.81 8 LYS B C 1
ATOM 3322 O O . LYS B 1 8 ? -6.73 -40.156 -14.898 1 96.81 8 LYS B O 1
ATOM 3327 N N . ARG B 1 9 ? -7.629 -40.688 -16.891 1 98.31 9 ARG B N 1
ATOM 3328 C CA . ARG B 1 9 ? -6.34 -40.906 -17.547 1 98.31 9 ARG B CA 1
ATOM 3329 C C . ARG B 1 9 ? -5.684 -39.562 -17.875 1 98.31 9 ARG B C 1
ATOM 3331 O O . ARG B 1 9 ? -6.188 -38.812 -18.719 1 98.31 9 ARG B O 1
ATOM 3338 N N . TYR B 1 10 ? -4.566 -39.281 -17.188 1 98.69 10 TYR B N 1
ATOM 3339 C CA . TYR B 1 10 ? -3.953 -38 -17.438 1 98.69 10 TYR B CA 1
ATOM 3340 C C . TYR B 1 10 ? -2.508 -38.156 -17.891 1 98.69 10 TYR B C 1
ATOM 3342 O O . TYR B 1 10 ? -1.872 -39.156 -17.625 1 98.69 10 TYR B O 1
ATOM 3350 N N . ALA B 1 11 ? -1.998 -37.156 -18.641 1 98.94 11 ALA B N 1
ATOM 3351 C CA . ALA B 1 11 ? -0.595 -37 -19.031 1 98.94 11 ALA B CA 1
ATOM 3352 C C . ALA B 1 11 ? 0.033 -35.781 -18.359 1 98.94 11 ALA B C 1
ATOM 3354 O O . ALA B 1 11 ? -0.637 -34.781 -18.156 1 98.94 11 ALA B O 1
ATOM 3355 N N . LEU B 1 12 ? 1.277 -35.938 -18 1 98.88 12 LEU B N 1
ATOM 3356 C CA . LEU B 1 12 ? 2.049 -34.875 -17.391 1 98.88 12 LEU B CA 1
ATOM 3357 C C . LEU B 1 12 ? 3.064 -34.281 -18.375 1 98.88 12 LEU B C 1
ATOM 3359 O O . LEU B 1 12 ? 3.871 -35.031 -18.938 1 98.88 12 LEU B O 1
ATOM 3363 N N . VAL B 1 13 ? 2.951 -33 -18.609 1 98.94 13 VAL B N 1
ATOM 3364 C CA . VAL B 1 13 ? 3.893 -32.344 -19.5 1 98.94 13 VAL B CA 1
ATOM 3365 C C . VAL B 1 13 ? 4.758 -31.359 -18.719 1 98.94 13 VAL B C 1
ATOM 3367 O O . VAL B 1 13 ? 4.266 -30.344 -18.219 1 98.94 13 VAL B O 1
ATOM 3370 N N . GLY B 1 14 ? 6.027 -31.562 -18.703 1 98.69 14 GLY B N 1
ATOM 3371 C CA . GLY B 1 14 ? 6.953 -30.812 -17.875 1 98.69 14 GLY B CA 1
ATOM 3372 C C . GLY B 1 14 ? 7.258 -31.516 -16.547 1 98.69 14 GLY B C 1
ATOM 3373 O O . GLY B 1 14 ? 6.359 -31.719 -15.734 1 98.69 14 GLY B O 1
ATOM 3374 N N . THR B 1 15 ? 8.555 -31.844 -16.391 1 98.38 15 THR B N 1
ATOM 3375 C CA . THR B 1 15 ? 8.953 -32.594 -15.211 1 98.38 15 THR B CA 1
ATOM 3376 C C . THR B 1 15 ? 9.953 -31.812 -14.375 1 98.38 15 THR B C 1
ATOM 3378 O O . THR B 1 15 ? 10.945 -32.375 -13.891 1 98.38 15 THR B O 1
ATOM 3381 N N . GLY B 1 16 ? 9.727 -30.453 -14.352 1 97.06 16 GLY B N 1
ATOM 3382 C CA . GLY B 1 16 ? 10.391 -29.672 -13.328 1 97.06 16 GLY B CA 1
ATOM 3383 C C . GLY B 1 16 ? 9.852 -29.938 -11.93 1 97.06 16 GLY B C 1
ATOM 3384 O O . GLY B 1 16 ? 9.203 -30.953 -11.695 1 97.06 16 GLY B O 1
ATOM 3385 N N . ASN B 1 17 ? 10.203 -29.078 -11.039 1 95.5 17 ASN B N 1
ATOM 3386 C CA . ASN B 1 17 ? 9.844 -29.266 -9.641 1 95.5 17 ASN B CA 1
ATOM 3387 C C . ASN B 1 17 ? 8.344 -29.453 -9.469 1 95.5 17 ASN B C 1
ATOM 3389 O O . ASN B 1 17 ? 7.902 -30.422 -8.844 1 95.5 17 ASN B O 1
ATOM 3393 N N . ARG B 1 18 ? 7.535 -28.625 -10.023 1 95.31 18 ARG B N 1
ATOM 3394 C CA . ARG B 1 18 ? 6.086 -28.672 -9.852 1 95.31 18 ARG B CA 1
ATOM 3395 C C . ARG B 1 18 ? 5.496 -29.922 -10.484 1 95.31 18 ARG B C 1
ATOM 3397 O O . ARG B 1 18 ? 4.609 -30.547 -9.906 1 95.31 18 ARG B O 1
ATOM 3404 N N . GLY B 1 19 ? 5.902 -30.234 -11.68 1 98 19 GLY B N 1
ATOM 3405 C CA . GLY B 1 19 ? 5.414 -31.438 -12.352 1 98 19 GLY B CA 1
ATOM 3406 C C . GLY B 1 19 ? 5.727 -32.719 -11.586 1 98 19 GLY B C 1
ATOM 3407 O O . GLY B 1 19 ? 4.863 -33.562 -11.445 1 98 19 GLY B O 1
ATOM 3408 N N . THR B 1 20 ? 6.898 -32.75 -11.031 1 98.38 20 THR B N 1
ATOM 3409 C CA . THR B 1 20 ? 7.375 -33.969 -10.359 1 98.38 20 THR B CA 1
ATOM 3410 C C . THR B 1 20 ? 6.727 -34.125 -8.984 1 98.38 20 THR B C 1
ATOM 3412 O O . THR B 1 20 ? 6.379 -35.219 -8.57 1 98.38 20 THR B O 1
ATOM 3415 N N . THR B 1 21 ? 6.516 -32.969 -8.336 1 96.94 21 THR B N 1
ATOM 3416 C CA . THR B 1 21 ? 6.027 -33.031 -6.961 1 96.94 21 THR B CA 1
ATOM 3417 C C . THR B 1 21 ? 4.504 -32.938 -6.922 1 96.94 21 THR B C 1
ATOM 3419 O O . THR B 1 21 ? 3.805 -33.938 -6.953 1 96.94 21 THR B O 1
ATOM 3422 N N . MET B 1 22 ? 3.988 -31.812 -7.176 1 95.94 22 MET B N 1
ATOM 3423 C CA . MET B 1 22 ? 2.574 -31.484 -7.012 1 95.94 22 MET B CA 1
ATOM 3424 C C . MET B 1 22 ? 1.709 -32.344 -7.93 1 95.94 22 MET B C 1
ATOM 3426 O O . MET B 1 22 ? 0.716 -32.938 -7.492 1 95.94 22 MET B O 1
ATOM 3430 N N . TRP B 1 23 ? 2.07 -32.469 -9.172 1 97.75 23 TRP B N 1
ATOM 3431 C CA . TRP B 1 23 ? 1.201 -33.094 -10.164 1 97.75 23 TRP B CA 1
ATOM 3432 C C . TRP B 1 23 ? 1.687 -34.5 -10.508 1 97.75 23 TRP B C 1
ATOM 3434 O O . TRP B 1 23 ? 1.116 -35.156 -11.375 1 97.75 23 TRP B O 1
ATOM 3444 N N . GLY B 1 24 ? 2.785 -34.938 -9.852 1 97.88 24 GLY B N 1
ATOM 3445 C CA . GLY B 1 24 ? 3.328 -36.25 -10.008 1 97.88 24 GLY B CA 1
ATOM 3446 C C . GLY B 1 24 ? 3.258 -37.094 -8.742 1 97.88 24 GLY B C 1
ATOM 3447 O O . GLY B 1 24 ? 2.25 -37.75 -8.477 1 97.88 24 GLY B O 1
ATOM 3448 N N . ARG B 1 25 ? 4.316 -36.938 -7.949 1 97.5 25 ARG B N 1
ATOM 3449 C CA . ARG B 1 25 ? 4.492 -37.75 -6.758 1 97.5 25 ARG B CA 1
ATOM 3450 C C . ARG B 1 25 ? 3.328 -37.594 -5.789 1 97.5 25 ARG B C 1
ATOM 3452 O O . ARG B 1 25 ? 2.742 -38.562 -5.332 1 97.5 25 ARG B O 1
ATOM 3459 N N . GLU B 1 26 ? 2.996 -36.406 -5.508 1 96.44 26 GLU B N 1
ATOM 3460 C CA . GLU B 1 26 ? 1.974 -36.125 -4.504 1 96.44 26 GLU B CA 1
ATOM 3461 C C . GLU B 1 26 ? 0.583 -36.469 -5.02 1 96.44 26 GLU B C 1
ATOM 3463 O O . GLU B 1 26 ? -0.235 -37.031 -4.277 1 96.44 26 GLU B O 1
ATOM 3468 N N . LEU B 1 27 ? 0.299 -36.156 -6.273 1 97.12 27 LEU B N 1
ATOM 3469 C CA . LEU B 1 27 ? -0.992 -36.5 -6.855 1 97.12 27 LEU B CA 1
ATOM 3470 C C . LEU B 1 27 ? -1.189 -38.031 -6.855 1 97.12 27 LEU B C 1
ATOM 3472 O O . LEU B 1 27 ? -2.234 -38.5 -6.426 1 97.12 27 LEU B O 1
ATOM 3476 N N . LEU B 1 28 ? -0.208 -38.75 -7.293 1 97.44 28 LEU B N 1
ATOM 3477 C CA . LEU B 1 28 ? -0.303 -40.219 -7.395 1 97.44 28 LEU B CA 1
ATOM 3478 C C . LEU B 1 28 ? -0.377 -40.844 -6.008 1 97.44 28 LEU B C 1
ATOM 3480 O O . LEU B 1 28 ? -1.04 -41.875 -5.824 1 97.44 28 LEU B O 1
ATOM 3484 N N . ALA B 1 29 ? 0.224 -40.25 -5.074 1 95.88 29 ALA B N 1
ATOM 3485 C CA . ALA B 1 29 ? 0.216 -40.781 -3.715 1 95.88 29 ALA B CA 1
ATOM 3486 C C . ALA B 1 29 ? -1.151 -40.594 -3.061 1 95.88 29 ALA B C 1
ATOM 3488 O O . ALA B 1 29 ? -1.618 -41.469 -2.332 1 95.88 29 ALA B O 1
ATOM 3489 N N . GLY B 1 30 ? -1.759 -39.562 -3.332 1 94.75 30 GLY B N 1
ATOM 3490 C CA . GLY B 1 30 ? -2.959 -39.25 -2.58 1 94.75 30 GLY B CA 1
ATOM 3491 C C . GLY B 1 30 ? -4.234 -39.469 -3.369 1 94.75 30 GLY B C 1
ATOM 3492 O O . GLY B 1 30 ? -5.305 -39.656 -2.789 1 94.75 30 GLY B O 1
ATOM 3493 N N . TRP B 1 31 ? -4.18 -39.438 -4.711 1 96.19 31 TRP B N 1
ATOM 3494 C CA . TRP B 1 31 ? -5.387 -39.438 -5.527 1 96.19 31 TRP B CA 1
ATOM 3495 C C . TRP B 1 31 ? -5.352 -40.562 -6.551 1 96.19 31 TRP B C 1
ATOM 3497 O O . TRP B 1 31 ? -6.012 -40.5 -7.59 1 96.19 31 TRP B O 1
ATOM 3507 N N . SER B 1 32 ? -4.664 -41.625 -6.289 1 94.81 32 SER B N 1
ATOM 3508 C CA . SER B 1 32 ? -4.465 -42.719 -7.234 1 94.81 32 SER B CA 1
ATOM 3509 C C . SER B 1 32 ? -5.785 -43.406 -7.574 1 94.81 32 SER B C 1
ATOM 3511 O O . SER B 1 32 ? -5.918 -44.031 -8.633 1 94.81 32 SER B O 1
ATOM 3513 N N . ASP B 1 33 ? -6.773 -43.25 -6.699 1 96.12 33 ASP B N 1
ATOM 3514 C CA . ASP B 1 33 ? -8.086 -43.844 -6.961 1 96.12 33 ASP B CA 1
ATOM 3515 C C . ASP B 1 33 ? -8.836 -43.062 -8.031 1 96.12 33 ASP B C 1
ATOM 3517 O O . ASP B 1 33 ? -9.812 -43.531 -8.602 1 96.12 33 ASP B O 1
ATOM 3521 N N . TYR B 1 34 ? -8.312 -41.875 -8.312 1 96.5 34 TYR B N 1
ATOM 3522 C CA . TYR B 1 34 ? -9.094 -41 -9.164 1 96.5 34 TYR B CA 1
ATOM 3523 C C . TYR B 1 34 ? -8.352 -40.688 -10.461 1 96.5 34 TYR B C 1
ATOM 3525 O O . TYR B 1 34 ? -8.938 -40.188 -11.422 1 96.5 34 TYR B O 1
ATOM 3533 N N . VAL B 1 35 ? -7.047 -41 -10.484 1 97.56 35 VAL B N 1
ATOM 3534 C CA . VAL B 1 35 ? -6.273 -40.656 -11.664 1 97.56 35 VAL B CA 1
ATOM 3535 C C . VAL B 1 35 ? -5.363 -41.812 -12.07 1 97.56 35 VAL B C 1
ATOM 3537 O O . VAL B 1 35 ? -5.031 -42.656 -11.242 1 97.56 35 VAL B O 1
ATOM 3540 N N . GLU B 1 36 ? -5.031 -41.812 -13.289 1 97.88 36 GLU B N 1
ATOM 3541 C CA . GLU B 1 36 ? -4.051 -42.719 -13.867 1 97.88 36 GLU B CA 1
ATOM 3542 C C . GLU B 1 36 ? -3.08 -42 -14.781 1 97.88 36 GLU B C 1
ATOM 3544 O O . GLU B 1 36 ? -3.488 -41.406 -15.797 1 97.88 36 GLU B O 1
ATOM 3549 N N . LEU B 1 37 ? -1.812 -42 -14.383 1 98.69 37 LEU B N 1
ATOM 3550 C CA . LEU B 1 37 ? -0.793 -41.375 -15.219 1 98.69 37 LEU B CA 1
ATOM 3551 C C . LEU B 1 37 ? -0.451 -42.281 -16.406 1 98.69 37 LEU B C 1
ATOM 3553 O O . LEU B 1 37 ? 0.083 -43.375 -16.25 1 98.69 37 LEU B O 1
ATOM 3557 N N . VAL B 1 38 ? -0.686 -41.719 -17.625 1 98.69 38 VAL B N 1
ATOM 3558 C CA . VAL B 1 38 ? -0.595 -42.625 -18.766 1 98.69 38 VAL B CA 1
ATOM 3559 C C . VAL B 1 38 ? 0.561 -42.188 -19.672 1 98.69 38 VAL B C 1
ATOM 3561 O O . VAL B 1 38 ? 0.941 -42.906 -20.594 1 98.69 38 VAL B O 1
ATOM 3564 N N . GLY B 1 39 ? 1.115 -41 -19.375 1 98.88 39 GLY B N 1
ATOM 3565 C CA . GLY B 1 39 ? 2.234 -40.5 -20.156 1 98.88 39 GLY B CA 1
ATOM 3566 C C . GLY B 1 39 ? 2.93 -39.312 -19.5 1 98.88 39 GLY B C 1
ATOM 3567 O O . GLY B 1 39 ? 2.287 -38.5 -18.844 1 98.88 39 GLY B O 1
ATOM 3568 N N . ILE B 1 40 ? 4.203 -39.281 -19.672 1 98.94 40 ILE B N 1
ATOM 3569 C CA . ILE B 1 40 ? 5.031 -38.156 -19.219 1 98.94 40 ILE B CA 1
ATOM 3570 C C . ILE B 1 40 ? 5.801 -37.594 -20.406 1 98.94 40 ILE B C 1
ATOM 3572 O O . ILE B 1 40 ? 6.465 -38.312 -21.141 1 98.94 40 ILE B O 1
ATOM 3576 N N . CYS B 1 41 ? 5.617 -36.312 -20.594 1 98.88 41 CYS B N 1
ATOM 3577 C CA . CYS B 1 41 ? 6.277 -35.656 -21.719 1 98.88 41 CYS B CA 1
ATOM 3578 C C . CYS B 1 41 ? 7.223 -34.594 -21.234 1 98.88 41 CYS B C 1
ATOM 3580 O O . CYS B 1 41 ? 6.836 -33.719 -20.438 1 98.88 41 CYS B O 1
ATOM 3582 N N . ASP B 1 42 ? 8.453 -34.625 -21.641 1 98.69 42 ASP B N 1
ATOM 3583 C CA . ASP B 1 42 ? 9.492 -33.625 -21.391 1 98.69 42 ASP B CA 1
ATOM 3584 C C . ASP B 1 42 ? 10.539 -33.625 -22.516 1 98.69 42 ASP B C 1
ATOM 3586 O O . ASP B 1 42 ? 10.891 -34.688 -23.031 1 98.69 42 ASP B O 1
ATOM 3590 N N . LEU B 1 43 ? 11.008 -32.406 -22.859 1 98.19 43 LEU B N 1
ATOM 3591 C CA . LEU B 1 43 ? 12.023 -32.344 -23.906 1 98.19 43 LEU B CA 1
ATOM 3592 C C . LEU B 1 43 ? 13.336 -32.938 -23.438 1 98.19 43 LEU B C 1
ATOM 3594 O O . LEU B 1 43 ? 14.172 -33.344 -24.25 1 98.19 43 LEU B O 1
ATOM 3598 N N . ASN B 1 44 ? 13.586 -32.906 -22.125 1 98.62 44 ASN B N 1
ATOM 3599 C CA . ASN B 1 44 ? 14.734 -33.562 -21.5 1 98.62 44 ASN B CA 1
ATOM 3600 C C . ASN B 1 44 ? 14.375 -34.938 -20.922 1 98.62 44 ASN B C 1
ATOM 3602 O O . ASN B 1 44 ? 13.953 -35.031 -19.766 1 98.62 44 ASN B O 1
ATOM 3606 N N . LEU B 1 45 ? 14.664 -36 -21.656 1 98.5 45 LEU B N 1
ATOM 3607 C CA . LEU B 1 45 ? 14.242 -37.344 -21.266 1 98.5 45 LEU B CA 1
ATOM 3608 C C . LEU B 1 45 ? 15 -37.812 -20.031 1 98.5 45 LEU B C 1
ATOM 3610 O O . LEU B 1 45 ? 14.508 -38.656 -19.266 1 98.5 45 LEU B O 1
ATOM 3614 N N . MET B 1 46 ? 16.234 -37.281 -19.828 1 98.62 46 MET B N 1
ATOM 3615 C CA . MET B 1 46 ? 16.953 -37.625 -18.609 1 98.62 46 MET B CA 1
ATOM 3616 C C . MET B 1 46 ? 16.203 -37.125 -17.375 1 98.62 46 MET B C 1
ATOM 3618 O O . MET B 1 46 ? 16.062 -37.844 -16.391 1 98.62 46 MET B O 1
ATOM 3622 N N . ARG B 1 47 ? 15.742 -35.875 -17.422 1 98.69 47 ARG B N 1
ATOM 3623 C CA . ARG B 1 47 ? 14.953 -35.312 -16.328 1 98.69 47 ARG B CA 1
ATOM 3624 C C . ARG B 1 47 ? 13.641 -36.062 -16.156 1 98.69 47 ARG B C 1
ATOM 3626 O O . ARG B 1 47 ? 13.227 -36.375 -15.031 1 98.69 47 ARG B O 1
ATOM 3633 N N . ALA B 1 48 ? 13.016 -36.406 -17.266 1 98.75 48 ALA B N 1
ATOM 3634 C CA . ALA B 1 48 ? 11.75 -37.125 -17.234 1 98.75 48 ALA B CA 1
ATOM 3635 C C . ALA B 1 48 ? 11.914 -38.5 -16.547 1 98.75 48 ALA B C 1
ATOM 3637 O O . ALA B 1 48 ? 11.047 -38.938 -15.797 1 98.75 48 ALA B O 1
ATOM 3638 N N . GLU B 1 49 ? 12.969 -39.094 -16.875 1 98.62 49 GLU B N 1
ATOM 3639 C CA . GLU B 1 49 ? 13.234 -40.406 -16.281 1 98.62 49 GLU B CA 1
ATOM 3640 C C . GLU B 1 49 ? 13.422 -40.312 -14.766 1 98.62 49 GLU B C 1
ATOM 3642 O O . GLU B 1 49 ? 12.945 -41.156 -14.016 1 98.62 49 GLU B O 1
ATOM 3647 N N . ARG B 1 50 ? 14.227 -39.312 -14.352 1 98.44 50 ARG B N 1
ATOM 3648 C CA . ARG B 1 50 ? 14.414 -39.094 -12.922 1 98.44 50 ARG B CA 1
ATOM 3649 C C . ARG B 1 50 ? 13.086 -38.781 -12.234 1 98.44 50 ARG B C 1
ATOM 3651 O O . ARG B 1 50 ? 12.805 -39.312 -11.156 1 98.44 50 ARG B O 1
ATOM 3658 N N . ALA B 1 51 ? 12.312 -37.938 -12.891 1 98.69 51 ALA B N 1
ATOM 3659 C CA . ALA B 1 51 ? 11 -37.594 -12.352 1 98.69 51 ALA B CA 1
ATOM 3660 C C . ALA B 1 51 ? 10.094 -38.812 -12.234 1 98.69 51 ALA B C 1
ATOM 3662 O O . ALA B 1 51 ? 9.461 -39 -11.203 1 98.69 51 ALA B O 1
ATOM 3663 N N . ARG B 1 52 ? 10.023 -39.594 -13.281 1 98.56 52 ARG B N 1
ATOM 3664 C CA . ARG B 1 52 ? 9.203 -40.781 -13.297 1 98.56 52 ARG B CA 1
ATOM 3665 C C . ARG B 1 52 ? 9.555 -41.688 -12.125 1 98.56 52 ARG B C 1
ATOM 3667 O O . ARG B 1 52 ? 8.664 -42.25 -11.461 1 98.56 52 ARG B O 1
ATOM 3674 N N . ALA B 1 53 ? 10.836 -41.875 -11.914 1 98.12 53 ALA B N 1
A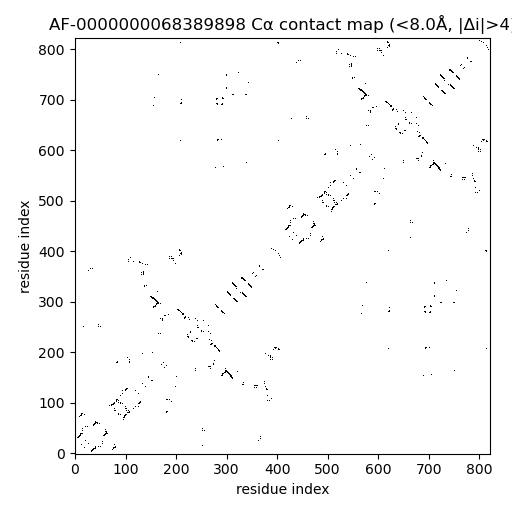TOM 3675 C CA . ALA B 1 53 ? 11.305 -42.719 -10.805 1 98.12 53 ALA B CA 1
ATOM 3676 C C . ALA B 1 53 ? 10.836 -42.156 -9.469 1 98.12 53 ALA B C 1
ATOM 3678 O O . ALA B 1 53 ? 10.398 -42.906 -8.594 1 98.12 53 ALA B O 1
ATOM 3679 N N . MET B 1 54 ? 10.891 -40.906 -9.328 1 97.69 54 MET B N 1
ATOM 3680 C CA . MET B 1 54 ? 10.492 -40.25 -8.086 1 97.69 54 MET B CA 1
ATOM 3681 C C . MET B 1 54 ? 8.992 -40.375 -7.867 1 97.69 54 MET B C 1
ATOM 3683 O O . MET B 1 54 ? 8.523 -40.375 -6.727 1 97.69 54 MET B O 1
ATOM 3687 N N . MET B 1 55 ? 8.266 -40.438 -8.961 1 97.94 55 MET B N 1
ATOM 3688 C CA . MET B 1 55 ? 6.809 -40.562 -8.898 1 97.94 55 MET B CA 1
ATOM 3689 C C . MET B 1 55 ? 6.387 -42 -8.609 1 97.94 55 MET B C 1
ATOM 3691 O O . MET B 1 55 ? 5.23 -42.25 -8.266 1 97.94 55 MET B O 1
ATOM 3695 N N . GLY B 1 56 ? 7.266 -42.906 -8.75 1 97 56 GLY B N 1
ATOM 3696 C CA . GLY B 1 56 ? 6.926 -44.344 -8.641 1 97 56 GLY B CA 1
ATOM 3697 C C . GLY B 1 56 ? 6.023 -44.812 -9.758 1 97 56 GLY B C 1
ATOM 3698 O O . GLY B 1 56 ? 5.109 -45.625 -9.523 1 97 56 GLY B O 1
ATOM 3699 N N . SER B 1 57 ? 6.195 -44.312 -10.898 1 97.25 57 SER B N 1
ATOM 3700 C CA . SER B 1 57 ? 5.332 -44.625 -12.031 1 97.25 57 SER B CA 1
ATOM 3701 C C . SER B 1 57 ? 6.098 -45.375 -13.117 1 97.25 57 SER B C 1
ATOM 3703 O O . SER B 1 57 ? 7.324 -45.281 -13.188 1 97.25 57 SER B O 1
ATOM 3705 N N . ASN B 1 58 ? 5.371 -46.094 -13.914 1 97.25 58 ASN B N 1
ATOM 3706 C CA . ASN B 1 58 ? 5.941 -46.75 -15.094 1 97.25 58 ASN B CA 1
ATOM 3707 C C . ASN B 1 58 ? 5.375 -46.156 -16.375 1 97.25 58 ASN B C 1
ATOM 3709 O O . ASN B 1 58 ? 5.488 -46.75 -17.453 1 97.25 58 ASN B O 1
ATOM 3713 N N . ALA B 1 59 ? 4.738 -45.031 -16.234 1 98.56 59 ALA B N 1
ATOM 3714 C CA . ALA B 1 59 ? 4.168 -44.375 -17.422 1 98.56 59 ALA B CA 1
ATOM 3715 C C . ALA B 1 59 ? 5.238 -44.156 -18.484 1 98.56 59 ALA B C 1
ATOM 3717 O O . ALA B 1 59 ? 6.375 -43.812 -18.172 1 98.56 59 ALA B O 1
ATOM 3718 N N . PRO B 1 60 ? 4.93 -44.312 -19.75 1 98.75 60 PRO B N 1
ATOM 3719 C CA . PRO B 1 60 ? 5.926 -44.125 -20.797 1 98.75 60 PRO B CA 1
ATOM 3720 C C . PRO B 1 60 ? 6.379 -42.656 -20.906 1 98.75 60 PRO B C 1
ATOM 3722 O O . PRO B 1 60 ? 5.613 -41.75 -20.594 1 98.75 60 PRO B O 1
ATOM 3725 N N . LEU B 1 61 ? 7.652 -42.5 -21.359 1 98.81 61 LEU B N 1
ATOM 3726 C CA . LEU B 1 61 ? 8.266 -41.188 -21.516 1 98.81 61 LEU B CA 1
ATOM 3727 C C . LEU B 1 61 ? 8.234 -40.75 -22.984 1 98.81 61 LEU B C 1
ATOM 3729 O O . LEU B 1 61 ? 8.43 -41.562 -23.875 1 98.81 61 LEU B O 1
ATOM 3733 N N . TYR B 1 62 ? 7.945 -39.469 -23.172 1 98.81 62 TYR B N 1
ATOM 3734 C CA . TYR B 1 62 ? 7.898 -38.906 -24.516 1 98.81 62 TYR B CA 1
ATOM 3735 C C . TYR B 1 62 ? 8.68 -37.594 -24.562 1 98.81 62 TYR B C 1
ATOM 3737 O O . TYR B 1 62 ? 8.672 -36.812 -23.609 1 98.81 62 TYR B O 1
ATOM 3745 N N . ASP B 1 63 ? 9.398 -37.281 -25.656 1 98.44 63 ASP B N 1
ATOM 3746 C CA . ASP B 1 63 ? 9.945 -35.969 -25.953 1 98.44 63 ASP B CA 1
ATOM 3747 C C . ASP B 1 63 ? 9.18 -35.281 -27.094 1 98.44 63 ASP B C 1
ATOM 3749 O O . ASP B 1 63 ? 9.578 -34.219 -27.578 1 98.44 63 ASP B O 1
ATOM 3753 N N . ASP B 1 64 ? 8.164 -36 -27.5 1 98.5 64 ASP B N 1
ATOM 3754 C CA . ASP B 1 64 ? 7.258 -35.562 -28.547 1 98.5 64 ASP B CA 1
ATOM 3755 C C . ASP B 1 64 ? 5.809 -35.562 -28.062 1 98.5 64 ASP B C 1
ATOM 3757 O O . ASP B 1 64 ? 5.195 -36.625 -27.938 1 98.5 64 ASP B O 1
ATOM 3761 N N . PHE B 1 65 ? 5.289 -34.375 -27.906 1 98.69 65 PHE B N 1
ATOM 3762 C CA . PHE B 1 65 ? 3.971 -34.219 -27.312 1 98.69 65 PHE B CA 1
ATOM 3763 C C . PHE B 1 65 ? 2.895 -34.844 -28.203 1 98.69 65 PHE B C 1
ATOM 3765 O O . PHE B 1 65 ? 2.002 -35.531 -27.703 1 98.69 65 PHE B O 1
ATOM 3772 N N . ASP B 1 66 ? 2.928 -34.562 -29.469 1 98.44 66 ASP B N 1
ATOM 3773 C CA . ASP B 1 66 ? 1.914 -35.031 -30.391 1 98.44 66 ASP B CA 1
ATOM 3774 C C . ASP B 1 66 ? 1.895 -36.562 -30.438 1 98.44 66 ASP B C 1
ATOM 3776 O O . ASP B 1 66 ? 0.825 -37.188 -30.5 1 98.44 66 ASP B O 1
ATOM 3780 N N . ARG B 1 67 ? 3.08 -37.156 -30.422 1 98.69 67 ARG B N 1
ATOM 3781 C CA . ARG B 1 67 ? 3.15 -38.594 -30.375 1 98.69 67 ARG B CA 1
ATOM 3782 C C . ARG B 1 67 ? 2.48 -39.156 -29.125 1 98.69 67 ARG B C 1
ATOM 3784 O O . ARG B 1 67 ? 1.749 -40.125 -29.172 1 98.69 67 ARG B O 1
ATOM 3791 N N . MET B 1 68 ? 2.777 -38.469 -27.984 1 98.81 68 MET B N 1
ATOM 3792 C CA . MET B 1 68 ? 2.154 -38.875 -26.734 1 98.81 68 MET B CA 1
ATOM 3793 C C . MET B 1 68 ? 0.634 -38.812 -26.828 1 98.81 68 MET B C 1
ATOM 3795 O O . MET B 1 68 ? -0.068 -39.719 -26.391 1 98.81 68 MET B O 1
ATOM 3799 N N . MET B 1 69 ? 0.109 -37.75 -27.453 1 98.75 69 MET B N 1
ATOM 3800 C CA . MET B 1 69 ? -1.334 -37.562 -27.562 1 98.75 69 MET B CA 1
ATOM 3801 C C . MET B 1 69 ? -1.978 -38.656 -28.391 1 98.75 69 MET B C 1
ATOM 3803 O O . MET B 1 69 ? -3.057 -39.156 -28.062 1 98.75 69 MET B O 1
ATOM 3807 N N . VAL B 1 70 ? -1.324 -39 -29.453 1 98.38 70 VAL B N 1
ATOM 3808 C CA . VAL B 1 70 ? -1.858 -40 -30.391 1 98.38 70 VAL B CA 1
ATOM 3809 C C . VAL B 1 70 ? -1.816 -41.375 -29.734 1 98.38 70 VAL B C 1
ATOM 3811 O O . VAL B 1 70 ? -2.785 -42.156 -29.812 1 98.38 70 VAL B O 1
ATOM 3814 N N . GLU B 1 71 ? -0.771 -41.688 -29.062 1 98.69 71 GLU B N 1
ATOM 3815 C CA . GLU B 1 71 ? -0.56 -43.031 -28.531 1 98.69 71 GLU B CA 1
ATOM 3816 C C . GLU B 1 71 ? -1.362 -43.281 -27.25 1 98.69 71 GLU B C 1
ATOM 3818 O O . GLU B 1 71 ? -1.9 -44.344 -27.031 1 98.69 71 GLU B O 1
ATOM 3823 N N . GLN B 1 72 ? -1.433 -42.219 -26.422 1 98.56 72 GLN B N 1
ATOM 3824 C CA . GLN B 1 72 ? -1.996 -42.438 -25.094 1 98.56 72 GLN B CA 1
ATOM 3825 C C . GLN B 1 72 ? -3.426 -41.906 -25.016 1 98.56 72 GLN B C 1
ATOM 3827 O O . GLN B 1 72 ? -4.199 -42.344 -24.156 1 98.56 72 GLN B O 1
ATOM 3832 N N . ARG B 1 73 ? -3.807 -40.938 -25.859 1 98.31 73 ARG B N 1
ATOM 3833 C CA . ARG B 1 73 ? -5.133 -40.344 -25.891 1 98.31 73 ARG B CA 1
ATOM 3834 C C . ARG B 1 73 ? -5.609 -40 -24.484 1 98.31 73 ARG B C 1
ATOM 3836 O O . ARG B 1 73 ? -6.703 -40.406 -24.078 1 98.31 73 ARG B O 1
ATOM 3843 N N . PRO B 1 74 ? -4.801 -39.25 -23.75 1 98.69 74 PRO B N 1
ATOM 3844 C CA . PRO B 1 74 ? -5.215 -38.906 -22.391 1 98.69 74 PRO B CA 1
ATOM 3845 C C . PRO B 1 74 ? -6.496 -38.062 -22.359 1 98.69 74 PRO B C 1
ATOM 3847 O O . PRO B 1 74 ? -6.781 -37.312 -23.312 1 98.69 74 PRO B O 1
ATOM 3850 N N . GLU B 1 75 ? -7.273 -38.156 -21.281 1 98.5 75 GLU B N 1
ATOM 3851 C CA . GLU B 1 75 ? -8.469 -37.375 -21.047 1 98.5 75 GLU B CA 1
ATOM 3852 C C . GLU B 1 75 ? -8.109 -36 -20.484 1 98.5 75 GLU B C 1
ATOM 3854 O O . GLU B 1 75 ? -8.906 -35.062 -20.547 1 98.5 75 GLU B O 1
ATOM 3859 N N . LEU B 1 76 ? -6.973 -35.938 -19.797 1 98.81 76 LEU B N 1
ATOM 3860 C CA . LEU B 1 76 ? -6.492 -34.719 -19.109 1 98.81 76 LEU B CA 1
ATOM 3861 C C . LEU B 1 76 ? -4.992 -34.562 -19.328 1 98.81 76 LEU B C 1
ATOM 3863 O O . LEU B 1 76 ? -4.23 -35.531 -19.234 1 98.81 76 LEU B O 1
ATOM 3867 N N . VAL B 1 77 ? -4.605 -33.375 -19.719 1 98.94 77 VAL B N 1
ATOM 3868 C CA . VAL B 1 77 ? -3.193 -33 -19.781 1 98.94 77 VAL B CA 1
ATOM 3869 C C . VAL B 1 77 ? -2.875 -31.953 -18.719 1 98.94 77 VAL B C 1
ATOM 3871 O O . VAL B 1 77 ? -3.561 -30.938 -18.625 1 98.94 77 VAL B O 1
ATOM 3874 N N . ILE B 1 78 ? -1.887 -32.219 -17.891 1 98.94 78 ILE B N 1
ATOM 3875 C CA . ILE B 1 78 ? -1.406 -31.25 -16.906 1 98.94 78 ILE B CA 1
ATOM 3876 C C . ILE B 1 78 ? -0.107 -30.625 -17.391 1 98.94 78 ILE B C 1
ATOM 3878 O O . ILE B 1 78 ? 0.885 -31.312 -17.625 1 98.94 78 ILE B O 1
ATOM 3882 N N . VAL B 1 79 ? -0.152 -29.312 -17.547 1 98.94 79 VAL B N 1
ATOM 3883 C CA . VAL B 1 79 ? 0.94 -28.578 -18.172 1 98.94 79 VAL B CA 1
ATOM 3884 C C . VAL B 1 79 ? 1.762 -27.859 -17.109 1 98.94 79 VAL B C 1
ATOM 3886 O O . VAL B 1 79 ? 1.262 -26.953 -16.422 1 98.94 79 VAL B O 1
ATOM 3889 N N . CYS B 1 80 ? 3.074 -28.219 -16.984 1 98.62 80 CYS B N 1
ATOM 3890 C CA . CYS B 1 80 ? 3.975 -27.672 -15.977 1 98.62 80 CYS B CA 1
ATOM 3891 C C . CYS B 1 80 ? 5.289 -27.234 -16.609 1 98.62 80 CYS B C 1
ATOM 3893 O O . CYS B 1 80 ? 6.34 -27.297 -15.961 1 98.62 80 CYS B O 1
ATOM 3895 N N . THR B 1 81 ? 5.305 -26.812 -17.906 1 98.44 81 THR B N 1
ATOM 3896 C CA . THR B 1 81 ? 6.484 -26.328 -18.609 1 98.44 81 THR B CA 1
ATOM 3897 C C . THR B 1 81 ? 6.711 -24.844 -18.328 1 98.44 81 THR B C 1
ATOM 3899 O O . THR B 1 81 ? 5.965 -24.234 -17.562 1 98.44 81 THR B O 1
ATOM 3902 N N . PRO B 1 82 ? 7.824 -24.25 -18.844 1 98.19 82 PRO B N 1
ATOM 3903 C CA . PRO B 1 82 ? 7.984 -22.812 -18.688 1 98.19 82 PRO B CA 1
ATOM 3904 C C . PRO B 1 82 ? 6.781 -22.016 -19.203 1 98.19 82 PRO B C 1
ATOM 3906 O O . PRO B 1 82 ? 6.145 -22.438 -20.172 1 98.19 82 PRO B O 1
ATOM 3909 N N . ASP B 1 83 ? 6.559 -20.891 -18.641 1 98.69 83 ASP B N 1
ATOM 3910 C CA . ASP B 1 83 ? 5.324 -20.141 -18.828 1 98.69 83 ASP B CA 1
ATOM 3911 C C . ASP B 1 83 ? 5.059 -19.859 -20.297 1 98.69 83 ASP B C 1
ATOM 3913 O O . ASP B 1 83 ? 3.92 -19.953 -20.766 1 98.69 83 ASP B O 1
ATOM 3917 N N . ASP B 1 84 ? 6.094 -19.469 -20.984 1 98.5 84 ASP B N 1
ATOM 3918 C CA . ASP B 1 84 ? 5.953 -18.984 -22.344 1 98.5 84 ASP B CA 1
ATOM 3919 C C . ASP B 1 84 ? 5.621 -20.125 -23.312 1 98.5 84 ASP B C 1
ATOM 3921 O O . ASP B 1 84 ? 5.285 -19.891 -24.469 1 98.5 84 ASP B O 1
ATOM 3925 N N . THR B 1 85 ? 5.605 -21.375 -22.844 1 98.5 85 THR B N 1
ATOM 3926 C CA . THR B 1 85 ? 5.34 -22.516 -23.703 1 98.5 85 THR B CA 1
ATOM 3927 C C . THR B 1 85 ? 3.943 -23.078 -23.438 1 98.5 85 THR B C 1
ATOM 3929 O O . THR B 1 85 ? 3.469 -23.938 -24.188 1 98.5 85 THR B O 1
ATOM 3932 N N . HIS B 1 86 ? 3.281 -22.625 -22.422 1 98.88 86 HIS B N 1
ATOM 3933 C CA . HIS B 1 86 ? 2.002 -23.188 -22 1 98.88 86 HIS B CA 1
ATOM 3934 C C . HIS B 1 86 ? 0.989 -23.156 -23.141 1 98.88 86 HIS B C 1
ATOM 3936 O O . HIS B 1 86 ? 0.299 -24.156 -23.391 1 98.88 86 HIS B O 1
ATOM 3942 N N . ASP B 1 87 ? 0.927 -22 -23.812 1 98.75 87 ASP B N 1
ATOM 3943 C CA . ASP B 1 87 ? -0.158 -21.766 -24.766 1 98.75 87 ASP B CA 1
ATOM 3944 C C . ASP B 1 87 ? -0.168 -22.828 -25.859 1 98.75 87 ASP B C 1
ATOM 3946 O O . ASP B 1 87 ? -1.21 -23.422 -26.156 1 98.75 87 ASP B O 1
ATOM 3950 N N . ASP B 1 88 ? 1.004 -23.141 -26.391 1 98.75 88 ASP B N 1
ATOM 3951 C CA . ASP B 1 88 ? 1.093 -24.109 -27.484 1 98.75 88 ASP B CA 1
ATOM 3952 C C . ASP B 1 88 ? 0.647 -25.5 -27.016 1 98.75 88 ASP B C 1
ATOM 3954 O O . ASP B 1 88 ? -0.087 -26.188 -27.719 1 98.75 88 ASP B O 1
ATOM 3958 N N . ILE B 1 89 ? 1.087 -25.875 -25.828 1 98.88 89 ILE B N 1
ATOM 3959 C CA . ILE B 1 89 ? 0.769 -27.188 -25.297 1 98.88 89 ILE B CA 1
ATOM 3960 C C . ILE B 1 89 ? -0.719 -27.266 -24.953 1 98.88 89 ILE B C 1
ATOM 3962 O O . ILE B 1 89 ? -1.38 -28.266 -25.266 1 98.88 89 ILE B O 1
ATOM 3966 N N . ILE B 1 90 ? -1.242 -26.25 -24.328 1 98.94 90 ILE B N 1
ATOM 3967 C CA . ILE B 1 90 ? -2.656 -26.188 -23.969 1 98.94 90 ILE B CA 1
ATOM 3968 C C . ILE B 1 90 ? -3.512 -26.344 -25.219 1 98.94 90 ILE B C 1
ATOM 3970 O O . ILE B 1 90 ? -4.418 -27.188 -25.266 1 98.94 90 ILE B O 1
ATOM 3974 N N . ILE B 1 91 ? -3.211 -25.609 -26.266 1 98.88 91 ILE B N 1
ATOM 3975 C CA . ILE B 1 91 ? -4.004 -25.594 -27.484 1 98.88 91 ILE B CA 1
ATOM 3976 C C . ILE B 1 91 ? -3.961 -26.969 -28.156 1 98.88 91 ILE B C 1
ATOM 3978 O O . ILE B 1 91 ? -5 -27.516 -28.531 1 98.88 91 ILE B O 1
ATOM 3982 N N . ARG B 1 92 ? -2.787 -27.547 -28.234 1 98.81 92 ARG B N 1
ATOM 3983 C CA . ARG B 1 92 ? -2.641 -28.859 -28.859 1 98.81 92 ARG B CA 1
ATOM 3984 C C . ARG B 1 92 ? -3.365 -29.938 -28.062 1 98.81 92 ARG B C 1
ATOM 3986 O O . ARG B 1 92 ? -3.918 -30.875 -28.625 1 98.81 92 ARG B O 1
ATOM 3993 N N . ALA B 1 93 ? -3.305 -29.812 -26.734 1 98.94 93 ALA B N 1
ATOM 3994 C CA . ALA B 1 93 ? -4.035 -30.75 -25.891 1 98.94 93 ALA B CA 1
ATOM 3995 C C . ALA B 1 93 ? -5.539 -30.656 -26.125 1 98.94 93 ALA B C 1
ATOM 3997 O O . ALA B 1 93 ? -6.219 -31.672 -26.281 1 98.94 93 ALA B O 1
ATOM 3998 N N . LEU B 1 94 ? -6.047 -29.438 -26.141 1 98.81 94 LEU B N 1
ATOM 3999 C CA . LEU B 1 94 ? -7.465 -29.203 -26.391 1 98.81 94 LEU B CA 1
ATOM 4000 C C . LEU B 1 94 ? -7.891 -29.75 -27.75 1 98.81 94 LEU B C 1
ATOM 4002 O O . LEU B 1 94 ? -8.906 -30.438 -27.844 1 98.81 94 LEU B O 1
ATOM 4006 N N . GLU B 1 95 ? -7.102 -29.469 -28.75 1 98.25 95 GLU B N 1
ATOM 4007 C CA . GLU B 1 95 ? -7.387 -29.938 -30.094 1 98.25 95 GLU B CA 1
ATOM 4008 C C . GLU B 1 95 ? -7.324 -31.469 -30.172 1 98.25 95 GLU B C 1
ATOM 4010 O O . GLU B 1 95 ? -8.008 -32.094 -31 1 98.25 95 GLU B O 1
ATOM 4015 N N . GLY B 1 96 ? -6.508 -32.031 -29.328 1 98.25 96 GLY B N 1
ATOM 4016 C CA . GLY B 1 96 ? -6.387 -33.469 -29.25 1 98.25 96 GLY B CA 1
ATOM 4017 C C . GLY B 1 96 ? -7.492 -34.125 -28.438 1 98.25 96 GLY B C 1
ATOM 4018 O O . GLY B 1 96 ? -7.535 -35.344 -28.312 1 98.25 96 GLY B O 1
ATOM 4019 N N . GLY B 1 97 ? -8.383 -33.312 -27.875 1 98.19 97 GLY B N 1
ATOM 4020 C CA . GLY B 1 97 ? -9.562 -33.844 -27.219 1 98.19 97 GLY B CA 1
ATOM 4021 C C . GLY B 1 97 ? -9.406 -33.969 -25.703 1 98.19 97 GLY B C 1
ATOM 4022 O O . GLY B 1 97 ? -10.258 -34.531 -25.031 1 98.19 97 GLY B O 1
ATOM 4023 N N . ALA B 1 98 ? -8.391 -33.5 -25.156 1 98.81 98 ALA B N 1
ATOM 4024 C CA . ALA B 1 98 ? -8.148 -33.594 -23.719 1 98.81 98 ALA B CA 1
ATOM 4025 C C . ALA B 1 98 ? -8.57 -32.312 -23 1 98.81 98 ALA B C 1
ATOM 4027 O O . ALA B 1 98 ? -8.453 -31.203 -23.562 1 98.81 98 ALA B O 1
ATOM 4028 N N . ASP B 1 99 ? -9.07 -32.375 -21.75 1 98.81 99 ASP B N 1
ATOM 4029 C CA . ASP B 1 99 ? -9.086 -31.25 -20.828 1 98.81 99 ASP B CA 1
ATOM 4030 C C . ASP B 1 99 ? -7.668 -30.891 -20.391 1 98.81 99 ASP B C 1
ATOM 4032 O O . ASP B 1 99 ? -6.734 -31.672 -20.578 1 98.81 99 ASP B O 1
ATOM 4036 N N . VAL B 1 100 ? -7.543 -29.703 -19.859 1 98.94 100 VAL B N 1
ATOM 4037 C CA . VAL B 1 100 ? -6.207 -29.266 -19.484 1 98.94 100 VAL B CA 1
ATOM 4038 C C . VAL B 1 100 ? -6.234 -28.672 -18.078 1 98.94 100 VAL B C 1
ATOM 4040 O O . VAL B 1 100 ? -7.164 -27.953 -17.719 1 98.94 100 VAL B O 1
ATOM 4043 N N . ILE B 1 101 ? -5.27 -29 -17.25 1 98.81 101 ILE B N 1
ATOM 4044 C CA . ILE B 1 101 ? -4.867 -28.203 -16.078 1 98.81 101 ILE B CA 1
ATOM 4045 C C . ILE B 1 101 ? -3.523 -27.531 -16.359 1 98.81 101 ILE B C 1
ATOM 4047 O O . ILE B 1 101 ? -2.52 -28.219 -16.578 1 98.81 101 ILE B O 1
ATOM 4051 N N . SER B 1 102 ? -3.527 -26.25 -16.391 1 98.75 102 SER B N 1
ATOM 4052 C CA . SER B 1 102 ? -2.287 -25.5 -16.547 1 98.75 102 SER B CA 1
ATOM 4053 C C . SER B 1 102 ? -1.78 -24.984 -15.203 1 98.75 102 SER B C 1
ATOM 4055 O O . SER B 1 102 ? -2.545 -24.406 -14.43 1 98.75 102 SER B O 1
ATOM 4057 N N . GLU B 1 103 ? -0.545 -25.234 -14.938 1 98.12 103 GLU B N 1
ATOM 4058 C CA . GLU B 1 103 ? 0.07 -24.484 -13.844 1 98.12 103 GLU B CA 1
ATOM 4059 C C . GLU B 1 103 ? 0.01 -22.969 -14.102 1 98.12 103 GLU B C 1
ATOM 4061 O O . GLU B 1 103 ? -0.063 -22.547 -15.25 1 98.12 103 GLU B O 1
ATOM 4066 N N . LYS B 1 104 ? -0.034 -22.297 -13.055 1 98.44 104 LYS B N 1
ATOM 4067 C CA . LYS B 1 104 ? -0.043 -20.844 -13.203 1 98.44 104 LYS B CA 1
ATOM 4068 C C . LYS B 1 104 ? 1.338 -20.328 -13.586 1 98.44 104 LYS B C 1
ATOM 4070 O O . LYS B 1 104 ? 2.355 -20.922 -13.234 1 98.44 104 LYS B O 1
ATOM 4075 N N . PRO B 1 105 ? 1.447 -19.188 -14.266 1 98.69 105 PRO B N 1
ATOM 4076 C CA . PRO B 1 105 ? 0.347 -18.531 -14.977 1 98.69 105 PRO B CA 1
ATOM 4077 C C . PRO B 1 105 ? -0.118 -19.312 -16.203 1 98.69 105 PRO B C 1
ATOM 4079 O O . PRO B 1 105 ? 0.625 -20.156 -16.719 1 98.69 105 PRO B O 1
ATOM 4082 N N . MET B 1 106 ? -1.342 -19.047 -16.672 1 98.81 106 MET B N 1
ATOM 4083 C CA . MET B 1 106 ? -1.879 -19.766 -17.812 1 98.81 106 MET B CA 1
ATOM 4084 C C . MET B 1 106 ? -0.992 -19.562 -19.047 1 98.81 106 MET B C 1
ATOM 4086 O O . MET B 1 106 ? -0.808 -20.484 -19.844 1 98.81 106 MET B O 1
ATOM 4090 N N . THR B 1 107 ? -0.544 -18.406 -19.188 1 98.62 107 THR B N 1
ATOM 4091 C CA . THR B 1 107 ? 0.377 -18 -20.25 1 98.62 107 THR B CA 1
ATOM 4092 C C . THR B 1 107 ? 0.955 -16.625 -19.969 1 98.62 107 THR B C 1
ATOM 4094 O O . THR B 1 107 ? 0.916 -16.156 -18.828 1 98.62 107 THR B O 1
ATOM 4097 N N . THR B 1 108 ? 1.585 -15.898 -21.062 1 98.56 108 THR B N 1
ATOM 4098 C CA . THR B 1 108 ? 2.393 -14.758 -20.641 1 98.56 108 THR B CA 1
ATOM 4099 C C . THR B 1 108 ? 2 -13.5 -21.422 1 98.56 108 THR B C 1
ATOM 4101 O O . THR B 1 108 ? 2.447 -12.398 -21.094 1 98.56 108 THR B O 1
ATOM 4104 N N . THR B 1 109 ? 1.19 -13.617 -22.5 1 98.12 109 THR B N 1
ATOM 4105 C CA . THR B 1 109 ? 0.85 -12.438 -23.297 1 98.12 109 THR B CA 1
ATOM 4106 C C . THR B 1 109 ? -0.63 -12.445 -23.672 1 98.12 109 THR B C 1
ATOM 4108 O O . THR B 1 109 ? -1.264 -13.5 -23.688 1 98.12 109 THR B O 1
ATOM 4111 N N . PRO B 1 110 ? -1.132 -11.258 -24.016 1 98.06 110 PRO B N 1
ATOM 4112 C CA . PRO B 1 110 ? -2.533 -11.188 -24.438 1 98.06 110 PRO B CA 1
ATOM 4113 C C . PRO B 1 110 ? -2.822 -12.008 -25.688 1 98.06 110 PRO B C 1
ATOM 4115 O O . PRO B 1 110 ? -3.881 -12.633 -25.797 1 98.06 110 PRO B O 1
ATOM 4118 N N . GLU B 1 111 ? -1.914 -12.031 -26.609 1 98.19 111 GLU B N 1
ATOM 4119 C CA . GLU B 1 111 ? -2.105 -12.781 -27.844 1 98.19 111 GLU B CA 1
ATOM 4120 C C . GLU B 1 111 ? -2.23 -14.273 -27.562 1 98.19 111 GLU B C 1
ATOM 4122 O O . GLU B 1 111 ? -3.09 -14.953 -28.141 1 98.19 111 GLU B O 1
ATOM 4127 N N . LYS B 1 112 ? -1.399 -14.758 -26.719 1 98.69 112 LYS B N 1
ATOM 4128 C CA . LYS B 1 112 ? -1.438 -16.172 -26.344 1 98.69 112 LYS B CA 1
ATOM 4129 C C . LYS B 1 112 ? -2.734 -16.516 -25.625 1 98.69 112 LYS B C 1
ATOM 4131 O O . LYS B 1 112 ? -3.293 -17.594 -25.812 1 98.69 112 LYS B O 1
ATOM 4136 N N . ILE B 1 113 ? -3.184 -15.625 -24.797 1 98.56 113 ILE B N 1
ATOM 4137 C CA . ILE B 1 113 ? -4.445 -15.789 -24.094 1 98.56 113 ILE B CA 1
ATOM 4138 C C . ILE B 1 113 ? -5.582 -15.961 -25.094 1 98.56 113 ILE B C 1
ATOM 4140 O O . ILE B 1 113 ? -6.406 -16.875 -24.969 1 98.56 113 ILE B O 1
ATOM 4144 N N . ASP B 1 114 ? -5.617 -15.086 -26.094 1 98.12 114 ASP 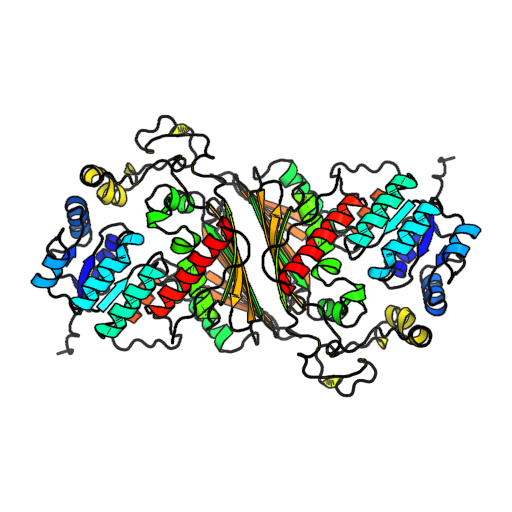B N 1
ATOM 4145 C CA . ASP B 1 114 ? -6.664 -15.141 -27.109 1 98.12 114 ASP B CA 1
ATOM 4146 C C . ASP B 1 114 ? -6.66 -16.484 -27.828 1 98.12 114 ASP B C 1
ATOM 4148 O O . ASP B 1 114 ? -7.719 -17.062 -28.078 1 98.12 114 ASP B O 1
ATOM 4152 N N . ARG B 1 115 ? -5.5 -16.969 -28.094 1 98.5 115 ARG B N 1
ATOM 4153 C CA . ARG B 1 115 ? -5.367 -18.25 -28.781 1 98.5 115 ARG B CA 1
ATOM 4154 C C . ARG B 1 115 ? -5.906 -19.391 -27.922 1 98.5 115 ARG B C 1
ATOM 4156 O O . ARG B 1 115 ? -6.621 -20.266 -28.422 1 98.5 115 ARG B O 1
ATOM 4163 N N . ILE B 1 116 ? -5.598 -19.391 -26.672 1 98.81 116 ILE B N 1
ATOM 4164 C CA . ILE B 1 116 ? -6.035 -20.438 -25.75 1 98.81 116 ILE B CA 1
ATOM 4165 C C . ILE B 1 116 ? -7.559 -20.422 -25.641 1 98.81 116 ILE B C 1
ATOM 4167 O O . ILE B 1 116 ? -8.211 -21.469 -25.75 1 98.81 116 ILE B O 1
ATOM 4171 N N . ARG B 1 117 ? -8.07 -19.25 -25.391 1 98.06 117 ARG B N 1
ATOM 4172 C CA . ARG B 1 117 ? -9.508 -19.125 -25.188 1 98.06 117 ARG B CA 1
ATOM 4173 C C . ARG B 1 117 ? -10.273 -19.531 -26.453 1 98.06 117 ARG B C 1
ATOM 4175 O O . ARG B 1 117 ? -11.336 -20.156 -26.375 1 98.06 117 ARG B O 1
ATOM 4182 N N . ALA B 1 118 ? -9.766 -19.172 -27.594 1 98.19 118 ALA B N 1
ATOM 4183 C CA . ALA B 1 118 ? -10.375 -19.594 -28.859 1 98.19 118 ALA B CA 1
ATOM 4184 C C . ALA B 1 118 ? -10.359 -21.109 -29 1 98.19 118 ALA B C 1
ATOM 4186 O O . ALA B 1 118 ? -11.352 -21.703 -29.422 1 98.19 118 ALA B O 1
ATOM 4187 N N . ALA B 1 119 ? -9.25 -21.719 -28.688 1 98.69 119 ALA B N 1
ATOM 4188 C CA . ALA B 1 119 ? -9.125 -23.172 -28.781 1 98.69 119 ALA B CA 1
ATOM 4189 C C . ALA B 1 119 ? -10.078 -23.859 -27.797 1 98.69 119 ALA B C 1
ATOM 4191 O O . ALA B 1 119 ? -10.648 -24.906 -28.125 1 98.69 119 ALA B O 1
ATOM 4192 N N . GLU B 1 120 ? -10.148 -23.297 -26.594 1 98.56 120 GLU B N 1
ATOM 4193 C CA . GLU B 1 120 ? -11.07 -23.844 -25.609 1 98.56 120 GLU B CA 1
ATOM 4194 C C . GLU B 1 120 ? -12.508 -23.797 -26.125 1 98.56 120 GLU B C 1
ATOM 4196 O O . GLU B 1 120 ? -13.234 -24.797 -26.031 1 98.56 120 GLU B O 1
ATOM 4201 N N . ALA B 1 121 ? -12.906 -22.703 -26.641 1 97.62 121 ALA B N 1
ATOM 4202 C CA . ALA B 1 121 ? -14.258 -22.531 -27.172 1 97.62 121 ALA B CA 1
ATOM 4203 C C . ALA B 1 121 ? -14.516 -23.5 -28.328 1 97.62 121 ALA B C 1
ATOM 4205 O O . ALA B 1 121 ? -15.586 -24.109 -28.406 1 97.62 121 ALA B O 1
ATOM 4206 N N . LYS B 1 122 ? -13.609 -23.703 -29.203 1 98.12 122 LYS B N 1
ATOM 4207 C CA . LYS B 1 122 ? -13.75 -24.531 -30.391 1 98.12 122 LYS B CA 1
ATOM 4208 C C . LYS B 1 122 ? -13.805 -26.016 -30.031 1 98.12 122 LYS B C 1
ATOM 4210 O O . LYS B 1 122 ? -14.578 -26.781 -30.625 1 98.12 122 LYS B O 1
ATOM 4215 N N . SER B 1 123 ? -13.008 -26.453 -29.109 1 98.06 123 SER B N 1
ATOM 4216 C CA . SER B 1 123 ? -12.875 -27.875 -28.781 1 98.06 123 SER B CA 1
ATOM 4217 C C . SER B 1 123 ? -14 -28.344 -27.859 1 98.06 123 SER B C 1
ATOM 4219 O O . SER B 1 123 ? -14.305 -29.531 -27.797 1 98.06 123 SER B O 1
ATOM 4221 N N . GLY B 1 124 ? -14.547 -27.406 -27.109 1 97.81 124 GLY B N 1
ATOM 4222 C CA . GLY B 1 124 ? -15.539 -27.75 -26.094 1 97.81 124 GLY B CA 1
ATOM 4223 C C . GLY B 1 124 ? -14.93 -28.375 -24.844 1 97.81 124 GLY B C 1
ATOM 4224 O O . GLY B 1 124 ? -15.648 -28.797 -23.938 1 97.81 124 GLY B O 1
ATOM 4225 N N . ARG B 1 125 ? -13.633 -28.484 -24.781 1 98.25 125 ARG B N 1
ATOM 4226 C CA . ARG B 1 125 ? -12.922 -29 -23.609 1 98.25 125 ARG B CA 1
ATOM 4227 C C . ARG B 1 125 ? -12.68 -27.891 -22.594 1 98.25 125 ARG B C 1
ATOM 4229 O O . ARG B 1 125 ? -12.992 -26.719 -22.859 1 98.25 125 ARG B O 1
ATOM 4236 N N . ARG B 1 126 ? -12.094 -28.297 -21.453 1 97.88 126 ARG B N 1
ATOM 4237 C CA . ARG B 1 126 ? -11.969 -27.344 -20.359 1 97.88 126 ARG B CA 1
ATOM 4238 C C . ARG B 1 126 ? -10.508 -27.094 -20.016 1 97.88 126 ARG B C 1
ATOM 4240 O O . ARG B 1 126 ? -9.695 -28.031 -20.016 1 97.88 126 ARG B O 1
ATOM 4247 N N . VAL B 1 127 ? -10.234 -25.859 -19.75 1 98.75 127 VAL B N 1
ATOM 4248 C CA . VAL B 1 127 ? -8.945 -25.469 -19.172 1 98.75 127 VAL B CA 1
ATOM 4249 C C . VAL B 1 127 ? -9.125 -25.031 -17.734 1 98.75 127 VAL B C 1
ATOM 4251 O O . VAL B 1 127 ? -9.938 -24.156 -17.438 1 98.75 127 VAL B O 1
ATOM 4254 N N . ASP B 1 128 ? -8.43 -25.672 -16.797 1 98.38 128 ASP B N 1
ATOM 4255 C CA . ASP B 1 128 ? -8.305 -25.234 -15.414 1 98.38 128 ASP B CA 1
ATOM 4256 C C . ASP B 1 128 ? -6.93 -24.641 -15.141 1 98.38 128 ASP B C 1
ATOM 4258 O O . ASP B 1 128 ? -5.934 -25.078 -15.727 1 98.38 128 ASP B O 1
ATOM 4262 N N . VAL B 1 129 ? -6.887 -23.594 -14.359 1 98.69 129 VAL B N 1
ATOM 4263 C CA . VAL B 1 129 ? -5.621 -23.016 -13.93 1 98.69 129 VAL B CA 1
ATOM 4264 C C . VAL B 1 129 ? -5.402 -23.297 -12.445 1 98.69 129 VAL B C 1
ATOM 4266 O O . VAL B 1 129 ? -6.316 -23.141 -11.633 1 98.69 129 VAL B O 1
ATOM 4269 N N . SER B 1 130 ? -4.215 -23.672 -12.078 1 97.44 130 SER B N 1
ATOM 4270 C CA . SER B 1 130 ? -3.906 -24.125 -10.727 1 97.44 130 SER B CA 1
ATOM 4271 C C . SER B 1 130 ? -3.678 -22.953 -9.781 1 97.44 130 SER B C 1
ATOM 4273 O O . SER B 1 130 ? -2.57 -22.75 -9.281 1 97.44 130 SER B O 1
ATOM 4275 N N . PHE B 1 131 ? -4.691 -22.266 -9.422 1 98 131 PHE B N 1
ATOM 4276 C CA . PHE B 1 131 ? -4.652 -21.219 -8.414 1 98 131 PHE B CA 1
ATOM 4277 C C . PHE B 1 131 ? -4.941 -21.781 -7.027 1 98 131 PHE B C 1
ATOM 4279 O O . PHE B 1 131 ? -6.055 -21.641 -6.516 1 98 131 PHE B O 1
ATOM 4286 N N . ASN B 1 132 ? -3.924 -22.297 -6.434 1 96.25 132 ASN B N 1
ATOM 4287 C CA . ASN B 1 132 ? -4.035 -23.031 -5.184 1 96.25 132 ASN B CA 1
ATOM 4288 C C . ASN B 1 132 ? -4.383 -22.109 -4.016 1 96.25 132 ASN B C 1
ATOM 4290 O O . ASN B 1 132 ? -5.016 -22.547 -3.049 1 96.25 132 ASN B O 1
ATOM 4294 N N . TYR B 1 133 ? -4.066 -20.828 -4.145 1 95.62 133 TYR B N 1
ATOM 4295 C CA . TYR B 1 133 ? -4.266 -19.906 -3.029 1 95.62 133 TYR B CA 1
ATOM 4296 C C . TYR B 1 133 ? -5.75 -19.672 -2.775 1 95.62 133 TYR B C 1
ATOM 4298 O O . TYR B 1 133 ? -6.152 -19.344 -1.655 1 95.62 133 TYR B O 1
ATOM 4306 N N . ARG B 1 134 ? -6.637 -19.859 -3.83 1 97.19 134 ARG B N 1
ATOM 4307 C CA . ARG B 1 134 ? -8.078 -19.75 -3.631 1 97.19 134 ARG B CA 1
ATOM 4308 C C . ARG B 1 134 ? -8.562 -20.75 -2.586 1 97.19 134 ARG B C 1
ATOM 4310 O O . ARG B 1 134 ? -9.555 -20.516 -1.899 1 97.19 134 ARG B O 1
ATOM 4317 N N . PHE B 1 135 ? -7.805 -21.828 -2.477 1 95.75 135 PHE B N 1
ATOM 4318 C CA . PHE B 1 135 ? -8.312 -22.969 -1.731 1 95.75 135 PHE B CA 1
ATOM 4319 C C . PHE B 1 135 ? -7.781 -22.969 -0.302 1 95.75 135 PHE B C 1
ATOM 4321 O O . PHE B 1 135 ? -8.18 -23.797 0.518 1 95.75 135 PHE B O 1
ATOM 4328 N N . SER B 1 136 ? -6.805 -22.062 0.021 1 94.69 136 SER B N 1
ATOM 4329 C CA . SER B 1 136 ? -6.367 -21.984 1.41 1 94.69 136 SER B CA 1
ATOM 4330 C C . SER B 1 136 ? -7.531 -21.656 2.34 1 94.69 136 SER B C 1
ATOM 4332 O O . SER B 1 136 ? -8.391 -20.844 2.006 1 94.69 136 SER B O 1
ATOM 4334 N N . PRO B 1 137 ? -7.57 -22.344 3.479 1 95.12 137 PRO B N 1
ATOM 4335 C CA . PRO B 1 137 ? -8.664 -22.078 4.414 1 95.12 137 PRO B CA 1
ATOM 4336 C C . PRO B 1 137 ? -8.797 -20.594 4.766 1 95.12 137 PRO B C 1
ATOM 4338 O O . PRO B 1 137 ? -9.906 -20.078 4.902 1 95.12 137 PRO B O 1
ATOM 4341 N N . THR B 1 138 ? -7.695 -19.953 4.941 1 96.38 138 THR B N 1
ATOM 4342 C CA . THR B 1 138 ? -7.711 -18.531 5.266 1 96.38 138 THR B CA 1
ATOM 4343 C C . THR B 1 138 ? -8.359 -17.719 4.145 1 96.38 138 THR B C 1
ATOM 4345 O O . THR B 1 138 ? -9.203 -16.859 4.395 1 96.38 138 THR B O 1
ATOM 4348 N N . ALA B 1 139 ? -7.992 -18 2.91 1 97.12 139 ALA B N 1
ATOM 4349 C CA . ALA B 1 139 ? -8.578 -17.297 1.769 1 97.12 139 ALA B CA 1
ATOM 4350 C C . ALA B 1 139 ? -10.07 -17.578 1.665 1 97.12 139 ALA B C 1
ATOM 4352 O O . ALA B 1 139 ? -10.859 -16.672 1.392 1 97.12 139 ALA B O 1
ATOM 4353 N N . ALA B 1 140 ? -10.445 -18.859 1.843 1 96.88 140 ALA B N 1
ATOM 4354 C CA . ALA B 1 140 ? -11.859 -19.219 1.806 1 96.88 140 ALA B CA 1
ATOM 4355 C C . ALA B 1 140 ? -12.656 -18.453 2.848 1 96.88 140 ALA B C 1
ATOM 4357 O O . ALA B 1 140 ? -13.742 -17.953 2.561 1 96.88 140 ALA B O 1
ATOM 4358 N N . ARG B 1 141 ? -12.07 -18.359 4.027 1 97.62 141 ARG B N 1
ATOM 4359 C CA . ARG B 1 141 ? -12.766 -17.672 5.113 1 97.62 141 ARG B CA 1
ATOM 4360 C C . ARG B 1 141 ? -12.922 -16.188 4.809 1 97.62 141 ARG B C 1
ATOM 4362 O O . ARG B 1 141 ? -13.977 -15.602 5.078 1 97.62 141 ARG B O 1
ATOM 4369 N N . ILE B 1 142 ? -11.914 -15.555 4.289 1 98.62 142 ILE B N 1
ATOM 4370 C CA . ILE B 1 142 ? -11.992 -14.148 3.896 1 98.62 142 ILE B CA 1
ATOM 4371 C C . ILE B 1 142 ? -13.078 -13.969 2.842 1 98.62 142 ILE B C 1
ATOM 4373 O O . ILE B 1 142 ? -13.891 -13.039 2.932 1 98.62 142 ILE B O 1
ATOM 4377 N N . LYS B 1 143 ? -13.094 -14.844 1.825 1 98.75 143 LYS B N 1
ATOM 4378 C CA . LYS B 1 143 ? -14.109 -14.781 0.779 1 98.75 143 LYS B CA 1
ATOM 4379 C C . LYS B 1 143 ? -15.508 -14.875 1.371 1 98.75 143 LYS B C 1
ATOM 4381 O O . LYS B 1 143 ? -16.406 -14.133 0.965 1 98.75 143 LYS B O 1
ATOM 4386 N N . GLU B 1 144 ? -15.695 -15.789 2.311 1 98.56 144 GLU B N 1
ATOM 4387 C CA . GLU B 1 144 ? -16.984 -15.938 2.973 1 98.56 144 GLU B CA 1
ATOM 4388 C C . GLU B 1 144 ? -17.406 -14.641 3.67 1 98.56 144 GLU B C 1
ATOM 4390 O O . GLU B 1 144 ? -18.547 -14.219 3.566 1 98.56 144 GLU B O 1
ATOM 4395 N N . LEU B 1 145 ? -16.453 -14.039 4.395 1 98.69 145 LEU B N 1
ATOM 4396 C CA . LEU B 1 145 ? -16.734 -12.797 5.121 1 98.69 145 LEU B CA 1
ATOM 4397 C C . LEU B 1 145 ? -17.156 -11.695 4.16 1 98.69 145 LEU B C 1
ATOM 4399 O O . LEU B 1 145 ? -18.125 -10.961 4.434 1 98.69 145 LEU B O 1
ATOM 4403 N N . ILE B 1 146 ? -16.453 -11.539 3.045 1 98.69 146 ILE B N 1
ATOM 4404 C CA . ILE B 1 146 ? -16.75 -10.508 2.055 1 98.69 146 ILE B CA 1
ATOM 4405 C C . ILE B 1 146 ? -18.125 -10.781 1.436 1 98.69 146 ILE B C 1
ATOM 4407 O O . ILE B 1 146 ? -18.953 -9.883 1.34 1 98.69 146 ILE B O 1
ATOM 4411 N N . ASP B 1 147 ? -18.391 -12.07 1.029 1 98.19 147 ASP B N 1
ATOM 4412 C CA . ASP B 1 147 ? -19.641 -12.453 0.391 1 98.19 147 ASP B CA 1
ATOM 4413 C C . ASP B 1 147 ? -20.828 -12.242 1.335 1 98.19 147 ASP B C 1
ATOM 4415 O O . ASP B 1 147 ? -21.922 -11.898 0.894 1 98.19 147 ASP B O 1
ATOM 4419 N N . ASP B 1 148 ? -20.562 -12.469 2.594 1 97.94 148 ASP B N 1
ATOM 4420 C CA . ASP B 1 148 ? -21.609 -12.336 3.598 1 97.94 148 ASP B CA 1
ATOM 4421 C C . ASP B 1 148 ? -21.875 -10.867 3.916 1 97.94 148 ASP B C 1
ATOM 4423 O O . ASP B 1 148 ? -22.781 -10.555 4.691 1 97.94 148 ASP B O 1
ATOM 4427 N N . GLY B 1 149 ? -21.078 -9.977 3.393 1 97.88 149 GLY B N 1
ATOM 4428 C CA . GLY B 1 149 ? -21.266 -8.555 3.613 1 97.88 149 GLY B CA 1
ATOM 4429 C C . GLY B 1 149 ? -20.812 -8.094 4.984 1 97.88 149 GLY B C 1
ATOM 4430 O O . GLY B 1 149 ? -21.344 -7.125 5.527 1 97.88 149 GLY B O 1
ATOM 4431 N N . ALA B 1 150 ? -19.797 -8.773 5.555 1 98.06 150 ALA B N 1
ATOM 4432 C CA . ALA B 1 150 ? -19.375 -8.523 6.93 1 98.06 150 ALA B CA 1
ATOM 4433 C C . ALA B 1 150 ? -18.906 -7.086 7.105 1 98.06 150 ALA B C 1
ATOM 4435 O O . ALA B 1 150 ? -18.969 -6.531 8.211 1 98.06 150 ALA B O 1
ATOM 4436 N N . ILE B 1 151 ? -18.453 -6.438 6.035 1 98.5 151 ILE B N 1
ATOM 4437 C CA . ILE B 1 151 ? -17.906 -5.094 6.172 1 98.5 151 ILE B CA 1
ATOM 4438 C C . ILE B 1 151 ? -18.562 -4.156 5.164 1 98.5 151 ILE B C 1
ATOM 4440 O O . ILE B 1 151 ? -18 -3.129 4.793 1 98.5 151 ILE B O 1
ATOM 4444 N N . GLY B 1 152 ? -19.672 -4.488 4.676 1 97.62 152 GLY B N 1
ATOM 4445 C CA . GLY B 1 152 ? -20.344 -3.705 3.652 1 97.62 152 GLY B CA 1
ATOM 4446 C C . GLY B 1 152 ? -19.656 -3.771 2.301 1 97.62 152 GLY B C 1
ATOM 4447 O O . GLY B 1 152 ? -18.984 -4.758 1.985 1 97.62 152 GLY B O 1
ATOM 4448 N N . THR B 1 153 ? -19.891 -2.74 1.494 1 97.38 153 THR B N 1
ATOM 4449 C CA . THR B 1 153 ? -19.281 -2.682 0.169 1 97.38 153 THR B CA 1
ATOM 4450 C C . THR B 1 153 ? -17.781 -2.371 0.271 1 97.38 153 THR B C 1
ATOM 4452 O O . THR B 1 153 ? -17.406 -1.35 0.84 1 97.38 153 THR B O 1
ATOM 4455 N N . VAL B 1 154 ? -16.953 -3.254 -0.292 1 98.75 154 VAL B N 1
ATOM 4456 C CA . VAL B 1 154 ? -15.508 -3.023 -0.307 1 98.75 154 VAL B CA 1
ATOM 4457 C C . VAL B 1 154 ? -15.18 -1.874 -1.257 1 98.75 154 VAL B C 1
ATOM 4459 O O . VAL B 1 154 ? -15.648 -1.85 -2.398 1 98.75 154 VAL B O 1
ATOM 4462 N N . THR B 1 155 ? -14.328 -0.931 -0.784 1 98.5 155 THR B N 1
ATOM 4463 C CA . THR B 1 155 ? -14.016 0.239 -1.599 1 98.5 155 THR B CA 1
ATOM 4464 C C . THR B 1 155 ? -12.531 0.275 -1.952 1 98.5 155 THR B C 1
ATOM 4466 O O . THR B 1 155 ? -12.141 0.878 -2.955 1 98.5 155 THR B O 1
ATOM 4469 N N . SER B 1 156 ? -11.711 -0.266 -1.129 1 98.81 156 SER B N 1
ATOM 4470 C CA . SER B 1 156 ? -10.281 -0.284 -1.413 1 98.81 156 SER B CA 1
ATOM 4471 C C . SER B 1 156 ? -9.602 -1.479 -0.75 1 98.81 156 SER B C 1
ATOM 4473 O O . SER B 1 156 ? -10.148 -2.078 0.176 1 98.81 156 SER B O 1
ATOM 4475 N N . VAL B 1 157 ? -8.453 -1.877 -1.276 1 98.88 157 VAL B N 1
ATOM 4476 C CA . VAL B 1 157 ? -7.68 -3 -0.755 1 98.88 157 VAL B CA 1
ATOM 4477 C C . VAL B 1 157 ? -6.203 -2.619 -0.679 1 98.88 157 VAL B C 1
ATOM 4479 O O . VAL B 1 157 ? -5.672 -1.985 -1.593 1 98.88 157 VAL B O 1
ATOM 4482 N N . ASP B 1 158 ? -5.543 -2.871 0.467 1 98.56 158 ASP B N 1
ATOM 4483 C CA . ASP B 1 158 ? -4.086 -2.893 0.587 1 98.56 158 ASP B CA 1
ATOM 4484 C C . ASP B 1 158 ? -3.547 -4.316 0.485 1 98.56 158 ASP B C 1
ATOM 4486 O O . ASP B 1 158 ? -3.918 -5.188 1.278 1 98.56 158 ASP B O 1
ATOM 4490 N N . PHE B 1 159 ? -2.732 -4.531 -0.507 1 98.81 159 PHE B N 1
ATOM 4491 C CA . PHE B 1 159 ? -2.217 -5.879 -0.725 1 98.81 159 PHE B CA 1
ATOM 4492 C C . PHE B 1 159 ? -0.723 -5.844 -1.024 1 98.81 159 PHE B C 1
ATOM 4494 O O . PHE B 1 159 ? -0.312 -5.441 -2.115 1 98.81 159 PHE B O 1
ATOM 4501 N N . HIS B 1 160 ? 0.157 -6.355 -0.093 1 98.69 160 HIS B N 1
ATOM 4502 C CA . HIS B 1 160 ? 1.609 -6.277 -0.205 1 98.69 160 HIS B CA 1
ATOM 4503 C C . HIS B 1 160 ? 2.254 -7.637 0.055 1 98.69 160 HIS B C 1
ATOM 4505 O O . HIS B 1 160 ? 2.084 -8.211 1.132 1 98.69 160 HIS B O 1
ATOM 4511 N N . TRP B 1 161 ? 2.945 -8.062 -0.899 1 98.38 161 TRP B N 1
ATOM 4512 C CA . TRP B 1 161 ? 3.57 -9.383 -0.817 1 98.38 161 TRP B CA 1
ATOM 4513 C C . TRP B 1 161 ? 5.086 -9.258 -0.714 1 98.38 161 TRP B C 1
ATOM 4515 O O . TRP B 1 161 ? 5.695 -8.414 -1.375 1 98.38 161 TRP B O 1
ATOM 4525 N N . TYR B 1 162 ? 5.68 -10.102 0.195 1 98.12 162 TYR B N 1
ATOM 4526 C CA . TYR B 1 162 ? 7.113 -10.133 0.451 1 98.12 162 TYR B CA 1
ATOM 4527 C C . TYR B 1 162 ? 7.688 -11.516 0.18 1 98.12 162 TYR B C 1
ATOM 4529 O O . TYR B 1 162 ? 7.281 -12.5 0.809 1 98.12 162 TYR B O 1
ATOM 4537 N N . LEU B 1 163 ? 8.562 -11.562 -0.759 1 98.44 163 LEU B N 1
ATOM 4538 C CA . LEU B 1 163 ? 9.391 -12.75 -0.923 1 98.44 163 LEU B CA 1
ATOM 4539 C C . LEU B 1 163 ? 10.711 -12.602 -0.175 1 98.44 163 LEU B C 1
ATOM 4541 O O . LEU B 1 163 ? 11.367 -11.555 -0.259 1 98.44 163 LEU B O 1
ATOM 4545 N N . ASP B 1 164 ? 11.086 -13.617 0.574 1 97.88 164 ASP B N 1
ATOM 4546 C CA . ASP B 1 164 ? 12.336 -13.5 1.309 1 97.88 164 ASP B CA 1
ATOM 4547 C C . ASP B 1 164 ? 13.539 -13.602 0.367 1 97.88 164 ASP B C 1
ATOM 4549 O O . ASP B 1 164 ? 13.367 -13.805 -0.838 1 97.88 164 ASP B O 1
ATOM 4553 N N . ASN B 1 165 ? 14.719 -13.469 0.92 1 97.94 165 ASN B N 1
ATOM 4554 C CA . ASN B 1 165 ? 15.961 -13.422 0.152 1 97.94 165 ASN B CA 1
ATOM 4555 C C . ASN B 1 165 ? 16.188 -14.711 -0.633 1 97.94 165 ASN B C 1
ATOM 4557 O O . ASN B 1 165 ? 16.688 -14.68 -1.756 1 97.94 165 ASN B O 1
ATOM 4561 N N . GLN B 1 166 ? 15.758 -15.805 -0.074 1 96.94 166 GLN B N 1
ATOM 4562 C CA . GLN B 1 166 ? 15.984 -17.078 -0.733 1 96.94 166 GLN B CA 1
ATOM 4563 C C . GLN B 1 166 ? 14.961 -17.328 -1.837 1 96.94 166 GLN B C 1
ATOM 4565 O O . GLN B 1 166 ? 15.32 -17.609 -2.979 1 96.94 166 GLN B O 1
ATOM 4570 N N . HIS B 1 167 ? 13.719 -17.203 -1.473 1 97.56 167 HIS B N 1
ATOM 4571 C CA . HIS B 1 167 ? 12.641 -17.438 -2.43 1 97.56 167 HIS B CA 1
ATOM 4572 C C . HIS B 1 167 ? 12.672 -16.422 -3.561 1 97.56 167 HIS B C 1
ATOM 4574 O O . HIS B 1 167 ? 12.469 -16.766 -4.723 1 97.56 167 HIS B O 1
ATOM 4580 N N . GLY B 1 168 ? 12.898 -15.195 -3.238 1 98.38 168 GLY B N 1
ATOM 4581 C CA . GLY B 1 168 ? 13.047 -14.188 -4.273 1 98.38 168 GLY B CA 1
ATOM 4582 C C . GLY B 1 168 ? 14.195 -14.469 -5.223 1 98.38 168 GLY B C 1
ATOM 4583 O O . GLY B 1 168 ? 14.039 -14.391 -6.441 1 98.38 168 GLY B O 1
ATOM 4584 N N . ALA B 1 169 ? 15.328 -14.82 -4.676 1 98.19 169 ALA B N 1
ATOM 4585 C CA . ALA B 1 169 ? 16.5 -15.117 -5.488 1 98.19 169 ALA B CA 1
ATOM 4586 C C . ALA B 1 169 ? 16.234 -16.281 -6.441 1 98.19 169 ALA B C 1
ATOM 4588 O O . ALA B 1 169 ? 16.766 -16.297 -7.559 1 98.19 169 ALA B O 1
ATOM 4589 N N . ASP B 1 170 ? 15.43 -17.141 -6.012 1 97.94 170 ASP B N 1
ATOM 4590 C CA . ASP B 1 170 ? 15.133 -18.328 -6.816 1 97.94 170 ASP B CA 1
ATOM 4591 C C . ASP B 1 170 ? 14.523 -17.938 -8.164 1 97.94 170 ASP B C 1
ATOM 4593 O O . ASP B 1 170 ? 14.789 -18.578 -9.18 1 97.94 170 ASP B O 1
ATOM 4597 N N . TYR B 1 171 ? 13.758 -16.938 -8.211 1 98.44 171 TYR B N 1
ATOM 4598 C CA . TYR B 1 171 ? 13.156 -16.469 -9.461 1 98.44 171 TYR B CA 1
ATOM 4599 C C . TYR B 1 171 ? 14.219 -15.906 -10.391 1 98.44 171 TYR B C 1
ATOM 4601 O O . TYR B 1 171 ? 14.102 -16 -11.617 1 98.44 171 TYR B O 1
ATOM 4609 N N . PHE B 1 172 ? 15.25 -15.352 -9.844 1 98.31 172 PHE B N 1
ATOM 4610 C CA . PHE B 1 172 ? 16.25 -14.656 -10.656 1 98.31 172 PHE B CA 1
ATOM 4611 C C . PHE B 1 172 ? 17.375 -15.594 -11.062 1 98.31 172 PHE B C 1
ATOM 4613 O O . PHE B 1 172 ? 18.203 -15.25 -11.906 1 98.31 172 PHE B O 1
ATOM 4620 N N . ARG B 1 173 ? 17.359 -16.844 -10.5 1 97.38 173 ARG B N 1
ATOM 4621 C CA . ARG B 1 173 ? 18.281 -17.906 -10.922 1 97.38 173 ARG B CA 1
ATOM 4622 C C . ARG B 1 173 ? 17.75 -18.625 -12.164 1 97.38 173 ARG B C 1
ATOM 4624 O O . ARG B 1 173 ? 18.547 -19.125 -12.969 1 97.38 173 ARG B O 1
ATOM 4631 N N . ARG B 1 174 ? 16.484 -18.578 -12.344 1 97.5 174 ARG B N 1
ATOM 4632 C CA . ARG B 1 174 ? 15.836 -19.484 -13.289 1 97.5 174 ARG B CA 1
ATOM 4633 C C . ARG B 1 174 ? 15.328 -18.719 -14.508 1 97.5 174 ARG B C 1
ATOM 4635 O O . ARG B 1 174 ? 15.641 -17.547 -14.695 1 97.5 174 ARG B O 1
ATOM 4642 N N . TRP B 1 175 ? 14.625 -19.484 -15.398 1 97.62 175 TRP B N 1
ATOM 4643 C CA . TRP B 1 175 ? 14.094 -18.891 -16.625 1 97.62 175 TRP B CA 1
ATOM 4644 C C . TRP B 1 175 ? 13.109 -17.766 -16.312 1 97.62 175 TRP B C 1
ATOM 4646 O O . TRP B 1 175 ? 12.836 -16.922 -17.172 1 97.62 175 TRP B O 1
ATOM 4656 N N . HIS B 1 176 ? 12.672 -17.688 -15.102 1 98.25 176 HIS B N 1
ATOM 4657 C CA . HIS B 1 176 ? 11.758 -16.641 -14.664 1 98.25 176 HIS B CA 1
ATOM 4658 C C . HIS B 1 176 ? 12.391 -15.266 -14.789 1 98.25 176 HIS B C 1
ATOM 4660 O O . HIS B 1 176 ? 11.688 -14.25 -14.844 1 98.25 176 HIS B O 1
ATOM 4666 N N . ALA B 1 177 ? 13.734 -15.211 -14.836 1 98.44 177 ALA B N 1
ATOM 4667 C CA . ALA B 1 177 ? 14.5 -13.961 -14.766 1 98.44 177 ALA B CA 1
ATOM 4668 C C . ALA B 1 177 ? 14.398 -13.195 -16.078 1 98.44 177 ALA B C 1
ATOM 4670 O O . ALA B 1 177 ? 14.867 -12.055 -16.172 1 98.44 177 ALA B O 1
ATOM 4671 N N . PHE B 1 178 ? 13.766 -13.812 -17.062 1 98.5 178 PHE B N 1
ATOM 4672 C CA . PHE B 1 178 ? 13.734 -13.227 -18.391 1 98.5 178 PHE B CA 1
ATOM 4673 C C . PHE B 1 178 ? 12.297 -13 -18.859 1 98.5 178 PHE B C 1
ATOM 4675 O O . PHE B 1 178 ? 11.5 -13.938 -18.891 1 98.5 178 PHE B O 1
ATOM 4682 N N . THR B 1 179 ? 12.039 -11.797 -19.266 1 98.38 179 THR B N 1
ATOM 4683 C CA . THR B 1 179 ? 10.703 -11.398 -19.688 1 98.38 179 THR B CA 1
ATOM 4684 C C . THR B 1 179 ? 10.18 -12.312 -20.781 1 98.38 179 THR B C 1
ATOM 4686 O O . THR B 1 179 ? 8.984 -12.625 -20.828 1 98.38 179 THR B O 1
ATOM 4689 N N . GLU B 1 180 ? 11.016 -12.773 -21.625 1 98.06 180 GLU B N 1
ATOM 4690 C CA . GLU B 1 180 ? 10.625 -13.617 -22.75 1 98.06 180 GLU B CA 1
ATOM 4691 C C . GLU B 1 180 ? 9.969 -14.914 -22.266 1 98.06 180 GLU B C 1
ATOM 4693 O O . GLU B 1 180 ? 9.125 -15.477 -22.969 1 98.06 180 GLU B O 1
ATOM 4698 N N . HIS B 1 181 ? 10.328 -15.359 -21.078 1 98.44 181 HIS B N 1
ATOM 4699 C CA . HIS B 1 181 ? 9.844 -16.656 -20.609 1 98.44 181 HIS B CA 1
ATOM 4700 C C . HIS B 1 181 ? 8.719 -16.484 -19.578 1 98.44 181 HIS B C 1
ATOM 4702 O O . HIS B 1 181 ? 7.711 -17.188 -19.641 1 98.44 181 HIS B O 1
ATOM 4708 N N . SER B 1 182 ? 8.883 -15.516 -18.672 1 98.56 182 SER B N 1
ATOM 4709 C CA . SER B 1 182 ? 7.965 -15.445 -17.531 1 98.56 182 SER B CA 1
ATOM 4710 C C . SER B 1 182 ? 7.023 -14.25 -17.656 1 98.56 182 SER B C 1
ATOM 4712 O O . SER B 1 182 ? 6.078 -14.117 -16.875 1 98.56 182 SER B O 1
ATOM 4714 N N . GLY B 1 183 ? 7.227 -13.344 -18.672 1 98.31 183 GLY B N 1
ATOM 4715 C CA . GLY B 1 183 ? 6.574 -12.047 -18.641 1 98.31 183 GLY B CA 1
ATOM 4716 C C . GLY B 1 183 ? 7.125 -11.125 -17.578 1 98.31 183 GLY B C 1
ATOM 4717 O O . GLY B 1 183 ? 7.395 -9.953 -17.844 1 98.31 183 GLY B O 1
ATOM 4718 N N . SER B 1 184 ? 7.477 -11.547 -16.453 1 98.62 184 SER B N 1
ATOM 4719 C CA . SER B 1 184 ? 8.008 -10.906 -15.258 1 98.62 184 SER B CA 1
ATOM 4720 C C . SER B 1 184 ? 7.328 -11.43 -14 1 98.62 184 SER B C 1
ATOM 4722 O O . SER B 1 184 ? 6.426 -12.273 -14.078 1 98.62 184 SER B O 1
ATOM 4724 N N . LEU B 1 185 ? 7.746 -10.922 -12.914 1 98.75 185 LEU B N 1
ATOM 4725 C CA . LEU B 1 185 ? 7.074 -11.336 -11.688 1 98.75 185 LEU B CA 1
ATOM 4726 C C . LEU B 1 185 ? 5.738 -10.625 -11.531 1 98.75 185 LEU B C 1
ATOM 4728 O O . LEU B 1 185 ? 4.887 -11.055 -10.742 1 98.75 185 LEU B O 1
ATOM 4732 N N . PHE B 1 186 ? 5.418 -9.57 -12.289 1 98.69 186 PHE B N 1
ATOM 4733 C CA . PHE B 1 186 ? 4.066 -9.031 -12.398 1 98.69 186 PHE B CA 1
ATOM 4734 C C . PHE B 1 186 ? 3.123 -10.047 -13.023 1 98.69 186 PHE B C 1
ATOM 4736 O O . PHE B 1 186 ? 1.918 -10.023 -12.758 1 98.69 186 PHE B O 1
ATOM 4743 N N . VAL B 1 187 ? 3.721 -10.953 -13.836 1 98.69 187 VAL B N 1
ATOM 4744 C CA . VAL B 1 187 ? 2.906 -11.969 -14.492 1 98.69 187 VAL B CA 1
ATOM 4745 C C . VAL B 1 187 ? 3.045 -13.297 -13.758 1 98.69 187 VAL B C 1
ATOM 4747 O O . VAL B 1 187 ? 2.076 -13.797 -13.18 1 98.69 187 VAL B O 1
ATOM 4750 N N . HIS B 1 188 ? 4.199 -13.734 -13.594 1 98.69 188 HIS B N 1
ATOM 4751 C CA . HIS B 1 188 ? 4.441 -15.078 -13.094 1 98.69 188 HIS B CA 1
ATOM 4752 C C . HIS B 1 188 ? 4.027 -15.211 -11.633 1 98.69 188 HIS B C 1
ATOM 4754 O O . HIS B 1 188 ? 3.311 -16.141 -11.266 1 98.69 188 HIS B O 1
ATOM 4760 N N . LYS B 1 189 ? 4.57 -14.359 -10.805 1 98.56 189 LYS B N 1
ATOM 4761 C CA . LYS B 1 189 ? 4.285 -14.469 -9.375 1 98.56 189 LYS B CA 1
ATOM 4762 C C . LYS B 1 189 ? 2.969 -13.781 -9.023 1 98.56 189 LYS B C 1
ATOM 4764 O O . LYS B 1 189 ? 2.125 -14.359 -8.336 1 98.56 189 LYS B O 1
ATOM 4769 N N . ALA B 1 190 ? 2.76 -12.586 -9.555 1 98.56 190 ALA B N 1
ATOM 4770 C CA . ALA B 1 190 ? 1.627 -11.758 -9.148 1 98.56 190 ALA B CA 1
ATOM 4771 C C . ALA B 1 190 ? 0.323 -12.273 -9.742 1 98.56 190 ALA B C 1
ATOM 4773 O O . ALA B 1 190 ? -0.764 -11.891 -9.305 1 98.56 190 ALA B O 1
ATOM 4774 N N . THR B 1 191 ? 0.431 -13.156 -10.727 1 98.56 191 THR B N 1
ATOM 4775 C CA . THR B 1 191 ? -0.793 -13.766 -11.234 1 98.56 191 THR B CA 1
ATOM 4776 C C . THR B 1 191 ? -1.595 -14.391 -10.094 1 98.56 191 THR B C 1
ATOM 4778 O O . THR B 1 191 ? -2.826 -14.352 -10.102 1 98.56 191 THR B O 1
ATOM 4781 N N . HIS B 1 192 ? -0.918 -14.961 -9.094 1 97.88 192 HIS B N 1
ATOM 4782 C CA . HIS B 1 192 ? -1.581 -15.469 -7.895 1 97.88 192 HIS B CA 1
ATOM 4783 C C . HIS B 1 192 ? -2.332 -14.352 -7.172 1 97.88 192 HIS B C 1
ATOM 4785 O O . HIS B 1 192 ? -3.465 -14.555 -6.727 1 97.88 192 HIS B O 1
ATOM 4791 N N . HIS B 1 193 ? -1.683 -13.281 -7.066 1 98.62 193 HIS B N 1
ATOM 4792 C CA . HIS B 1 193 ? -2.203 -12.164 -6.281 1 98.62 193 HIS B CA 1
ATOM 4793 C C . HIS B 1 193 ? -3.381 -11.5 -6.988 1 98.62 193 HIS B C 1
ATOM 4795 O O . HIS B 1 193 ? -4.422 -11.258 -6.371 1 98.62 193 HIS B O 1
ATOM 4801 N N . PHE B 1 194 ? -3.182 -11.258 -8.258 1 98.81 194 PHE B N 1
ATOM 4802 C CA . PHE B 1 194 ? -4.23 -10.617 -9.039 1 98.81 194 PHE B CA 1
ATOM 4803 C C . PHE B 1 194 ? -5.438 -11.539 -9.188 1 98.81 194 PHE B C 1
ATOM 4805 O O . PHE B 1 194 ? -6.582 -11.078 -9.18 1 98.81 194 PHE B O 1
ATOM 4812 N N . ASP B 1 195 ? -5.215 -12.82 -9.297 1 98.75 195 ASP B N 1
ATOM 4813 C CA . ASP B 1 195 ? -6.312 -13.781 -9.305 1 98.75 195 ASP B CA 1
ATOM 4814 C C . ASP B 1 195 ? -7.098 -13.727 -7.992 1 98.75 195 ASP B C 1
ATOM 4816 O O . ASP B 1 195 ? -8.328 -13.734 -8 1 98.75 195 ASP B O 1
ATOM 4820 N N . LEU B 1 196 ? -6.383 -13.727 -6.859 1 98.62 196 LEU B N 1
ATOM 4821 C CA . LEU B 1 196 ? -7.039 -13.633 -5.559 1 98.62 196 LEU B CA 1
ATOM 4822 C C . LEU B 1 196 ? -7.906 -12.383 -5.473 1 98.62 196 LEU B C 1
ATOM 4824 O O . LEU B 1 196 ? -9.055 -12.445 -5.031 1 98.62 196 LEU B O 1
ATOM 4828 N N . LEU B 1 197 ? -7.32 -11.305 -5.895 1 98.88 197 LEU B N 1
ATOM 4829 C CA . LEU B 1 197 ? -8.062 -10.047 -5.863 1 98.88 197 LEU B CA 1
ATOM 4830 C C . LEU B 1 197 ? -9.328 -10.141 -6.711 1 98.88 197 LEU B C 1
ATOM 4832 O O . LEU B 1 197 ? -10.406 -9.758 -6.262 1 98.88 197 LEU B O 1
ATOM 4836 N N . ASN B 1 198 ? -9.148 -10.648 -7.969 1 98.75 198 ASN B N 1
ATOM 4837 C CA . ASN B 1 198 ? -10.297 -10.812 -8.844 1 98.75 198 ASN B CA 1
ATOM 4838 C C . ASN B 1 198 ? -11.383 -11.672 -8.203 1 98.75 198 ASN B C 1
ATOM 4840 O O . ASN B 1 198 ? -12.57 -11.336 -8.266 1 98.75 198 ASN B O 1
ATOM 4844 N N . TRP B 1 199 ? -10.93 -12.711 -7.57 1 98.81 199 TRP B N 1
ATOM 4845 C CA . TRP B 1 199 ? -11.844 -13.672 -6.953 1 98.81 199 TRP B CA 1
ATOM 4846 C C . TRP B 1 199 ? -12.5 -13.078 -5.711 1 98.81 199 TRP B C 1
ATOM 4848 O O . TRP B 1 199 ? -13.719 -13.148 -5.555 1 98.81 199 TRP B O 1
ATOM 4858 N N . TYR B 1 200 ? -11.719 -12.422 -4.805 1 98.81 200 TYR B N 1
ATOM 4859 C CA . TYR B 1 200 ? -12.266 -11.781 -3.611 1 98.81 200 TYR B CA 1
ATOM 4860 C C . TYR B 1 200 ? -13.312 -10.734 -3.979 1 98.81 200 TYR B C 1
ATOM 4862 O O . TYR B 1 200 ? -14.391 -10.688 -3.381 1 98.81 200 TYR B O 1
ATOM 4870 N N . LEU B 1 201 ? -13.008 -9.945 -4.996 1 98.56 201 LEU B N 1
ATOM 4871 C CA . LEU B 1 201 ? -13.812 -8.766 -5.309 1 98.56 201 LEU B CA 1
ATOM 4872 C C . LEU B 1 201 ? -14.938 -9.117 -6.273 1 98.56 201 LEU B C 1
ATOM 4874 O O . LEU B 1 201 ? -15.859 -8.32 -6.469 1 98.56 201 LEU B O 1
ATOM 4878 N N . ASP B 1 202 ? -14.836 -10.344 -6.848 1 97.94 202 ASP B N 1
ATOM 4879 C CA . ASP B 1 202 ? -15.797 -10.734 -7.879 1 97.94 202 ASP B CA 1
ATOM 4880 C C . ASP B 1 202 ? -15.992 -9.617 -8.898 1 97.94 202 ASP B C 1
ATOM 4882 O O . ASP B 1 202 ? -17.125 -9.195 -9.156 1 97.94 202 ASP B O 1
ATOM 4886 N N . SER B 1 203 ? -14.93 -9.047 -9.414 1 98.06 203 SER B N 1
ATOM 4887 C CA . SER B 1 203 ? -14.883 -7.918 -10.336 1 98.06 203 SER B CA 1
ATOM 4888 C C . SER B 1 203 ? -13.625 -7.957 -11.195 1 98.06 203 SER B C 1
ATOM 4890 O O . SER B 1 203 ? -12.609 -8.531 -10.797 1 98.06 203 SER B O 1
ATOM 4892 N N . ASP B 1 204 ? -13.695 -7.391 -12.383 1 98.44 204 ASP B N 1
ATOM 4893 C CA . ASP B 1 204 ? -12.547 -7.348 -13.281 1 98.44 204 ASP B CA 1
ATOM 4894 C C . ASP B 1 204 ? -11.719 -6.086 -13.062 1 98.44 204 ASP B C 1
ATOM 4896 O O . ASP B 1 204 ? -12.273 -5 -12.859 1 98.44 204 ASP B O 1
ATOM 4900 N N . PRO B 1 205 ? -10.406 -6.258 -13 1 98.5 205 PRO B N 1
ATOM 4901 C CA . PRO B 1 205 ? -9.586 -5.043 -13.086 1 98.5 205 PRO B CA 1
ATOM 4902 C C . PRO B 1 205 ? -9.703 -4.344 -14.438 1 98.5 205 PRO B C 1
ATOM 4904 O O . PRO B 1 205 ? -9.812 -5.008 -15.469 1 98.5 205 PRO B O 1
ATOM 4907 N N . VAL B 1 206 ? -9.648 -2.982 -14.461 1 98.19 206 VAL B N 1
ATOM 4908 C CA . VAL B 1 206 ? -9.914 -2.295 -15.719 1 98.19 206 VAL B CA 1
ATOM 4909 C C . VAL B 1 206 ? -8.766 -1.345 -16.047 1 98.19 206 VAL B C 1
ATOM 4911 O O . VAL B 1 206 ? -8.586 -0.959 -17.203 1 98.19 206 VAL B O 1
ATOM 4914 N N . GLU B 1 207 ? -8.047 -0.946 -15.047 1 98.19 207 GLU B N 1
ATOM 4915 C CA . GLU B 1 207 ? -6.941 -0.008 -15.234 1 98.19 207 GLU B CA 1
ATOM 4916 C C . GLU B 1 207 ? -5.84 -0.235 -14.203 1 98.19 207 GLU B C 1
ATOM 4918 O O . GLU B 1 207 ? -6.121 -0.51 -13.039 1 98.19 207 GLU B O 1
ATOM 4923 N N . VAL B 1 208 ? -4.57 -0.137 -14.656 1 98.19 208 VAL B N 1
ATOM 4924 C CA . VAL B 1 208 ? -3.461 -0.312 -13.727 1 98.19 208 VAL B CA 1
ATOM 4925 C C . VAL B 1 208 ? -2.4 0.757 -13.977 1 98.19 208 VAL B C 1
ATOM 4927 O O . VAL B 1 208 ? -2.172 1.158 -15.117 1 98.19 208 VAL B O 1
ATOM 4930 N N . LYS B 1 209 ? -1.846 1.278 -12.906 1 98.25 209 LYS B N 1
ATOM 4931 C CA . LYS B 1 209 ? -0.695 2.176 -12.875 1 98.25 209 LYS B CA 1
ATOM 4932 C C . LYS B 1 209 ? 0.444 1.582 -12.047 1 98.25 209 LYS B C 1
ATOM 4934 O O . LYS B 1 209 ? 0.343 1.476 -10.828 1 98.25 209 LYS B O 1
ATOM 4939 N N . GLY B 1 210 ? 1.528 1.24 -12.758 1 96.81 210 GLY B N 1
ATOM 4940 C CA . GLY B 1 210 ? 2.551 0.499 -12.039 1 96.81 210 GLY B CA 1
ATOM 4941 C C . GLY B 1 210 ? 3.938 1.098 -12.188 1 96.81 210 GLY B C 1
ATOM 4942 O O . GLY B 1 210 ? 4.191 1.869 -13.117 1 96.81 210 GLY B O 1
ATOM 4943 N N . PHE B 1 211 ? 4.781 0.875 -11.164 1 98.44 211 PHE B N 1
ATOM 4944 C CA . PHE B 1 211 ? 6.227 1.05 -11.234 1 98.44 211 PHE B CA 1
ATOM 4945 C C . PHE B 1 211 ? 6.941 -0.282 -11.039 1 98.44 211 PHE B C 1
ATOM 4947 O O . PHE B 1 211 ? 6.457 -1.154 -10.312 1 98.44 211 PHE B O 1
ATOM 4954 N N . GLY B 1 212 ? 8 -0.47 -11.68 1 98.19 212 GLY B N 1
ATOM 4955 C CA . GLY B 1 212 ? 8.859 -1.641 -11.578 1 98.19 212 GLY B CA 1
ATOM 4956 C C . GLY B 1 212 ? 10.289 -1.371 -12 1 98.19 212 GLY B C 1
ATOM 4957 O O . GLY B 1 212 ? 10.531 -0.743 -13.031 1 98.19 212 GLY B O 1
ATOM 4958 N N . GLN B 1 213 ? 11.242 -1.785 -11.109 1 98 213 GLN B N 1
ATOM 4959 C CA . GLN B 1 213 ? 12.656 -1.566 -11.383 1 98 213 GLN B CA 1
ATOM 4960 C C . GLN B 1 213 ? 13.492 -2.773 -10.969 1 98 213 GLN B C 1
ATOM 4962 O O . GLN B 1 213 ? 13.094 -3.533 -10.078 1 98 213 GLN B O 1
ATOM 4967 N N . LEU B 1 214 ? 14.508 -3.016 -11.742 1 98.31 214 LEU B N 1
ATOM 4968 C CA . LEU B 1 214 ? 15.562 -3.918 -11.281 1 98.31 214 LEU B CA 1
ATOM 4969 C C . LEU B 1 214 ? 16.594 -3.17 -10.453 1 98.31 214 LEU B C 1
ATOM 4971 O O . LEU B 1 214 ? 17.391 -2.395 -11 1 98.31 214 LEU B O 1
ATOM 4975 N N . LEU B 1 215 ? 16.625 -3.49 -9.094 1 97.56 215 LEU B N 1
ATOM 4976 C CA . LEU B 1 215 ? 17.422 -2.629 -8.227 1 97.56 215 LEU B CA 1
ATOM 4977 C C . LEU B 1 215 ? 18.453 -3.443 -7.438 1 97.56 215 LEU B C 1
ATOM 4979 O O . LEU B 1 215 ? 19.391 -2.883 -6.863 1 97.56 215 LEU B O 1
ATOM 4983 N N . HIS B 1 216 ? 18.266 -4.715 -7.375 1 97.19 216 HIS B N 1
ATOM 4984 C CA . HIS B 1 216 ? 19.094 -5.531 -6.492 1 97.19 216 HIS B CA 1
ATOM 4985 C C . HIS B 1 216 ? 19.797 -6.637 -7.27 1 97.19 216 HIS B C 1
ATOM 4987 O O . HIS B 1 216 ? 21 -6.836 -7.109 1 97.19 216 HIS B O 1
ATOM 4993 N N . TYR B 1 217 ? 19.141 -7.336 -8.094 1 98.06 217 TYR B N 1
ATOM 4994 C CA . TYR B 1 217 ? 19.672 -8.453 -8.852 1 98.06 217 TYR B CA 1
ATOM 4995 C C . TYR B 1 217 ? 20.266 -7.984 -10.18 1 98.06 217 TYR B C 1
ATOM 4997 O O . TYR B 1 217 ? 20.406 -6.781 -10.406 1 98.06 217 TYR B O 1
ATOM 5005 N N . GLY B 1 218 ? 20.641 -8.984 -11.008 1 97.69 218 GLY B N 1
ATOM 5006 C CA . GLY B 1 218 ? 21.156 -8.664 -12.328 1 97.69 218 GLY B CA 1
ATOM 5007 C C . GLY B 1 218 ? 22.391 -7.777 -12.289 1 97.69 218 GLY B C 1
ATOM 5008 O O . GLY B 1 218 ? 23.297 -8.008 -11.492 1 97.69 218 GLY B O 1
ATOM 5009 N N . LYS B 1 219 ? 22.422 -6.773 -13.164 1 96.94 219 LYS B N 1
ATOM 5010 C CA . LYS B 1 219 ? 23.594 -5.914 -13.359 1 96.94 219 LYS B CA 1
ATOM 5011 C C . LYS B 1 219 ? 23.891 -5.105 -12.109 1 96.94 219 LYS B C 1
ATOM 5013 O O . LYS B 1 219 ? 24.953 -4.496 -11.992 1 96.94 219 LYS B O 1
ATOM 5018 N N . ASN B 1 220 ? 23.047 -5.152 -11.141 1 94.69 220 ASN B N 1
ATOM 5019 C CA . ASN B 1 220 ? 23.188 -4.324 -9.945 1 94.69 220 ASN B CA 1
ATOM 5020 C C . ASN B 1 220 ? 23.922 -5.07 -8.828 1 94.69 220 ASN B C 1
ATOM 5022 O O . ASN B 1 220 ? 24.203 -4.496 -7.777 1 94.69 220 ASN B O 1
ATOM 5026 N N . GLY B 1 221 ? 24.203 -6.32 -9.031 1 91.94 221 GLY B N 1
ATOM 5027 C CA . GLY B 1 221 ? 24.859 -7.125 -8.016 1 91.94 221 GLY B CA 1
ATOM 5028 C C . GLY B 1 221 ? 26.375 -6.934 -7.984 1 91.94 221 GLY B C 1
ATOM 5029 O O . GLY B 1 221 ? 26.953 -6.402 -8.93 1 91.94 221 GLY B O 1
ATOM 5030 N N . PRO B 1 222 ? 26.875 -7.352 -6.867 1 90.62 222 PRO B N 1
ATOM 5031 C CA . PRO B 1 222 ? 28.297 -7.086 -6.637 1 90.62 222 PRO B CA 1
ATOM 5032 C C . PRO B 1 222 ? 29.219 -8.102 -7.324 1 90.62 222 PRO B C 1
ATOM 5034 O O . PRO B 1 222 ? 30.391 -7.824 -7.547 1 90.62 222 PRO B O 1
ATOM 5037 N N . PHE B 1 223 ? 28.672 -9.273 -7.551 1 90.44 223 PHE B N 1
ATOM 5038 C CA . PHE B 1 223 ? 29.453 -10.367 -8.109 1 90.44 223 PHE B CA 1
ATOM 5039 C C . PHE B 1 223 ? 28.859 -10.828 -9.438 1 90.44 223 PHE B C 1
ATOM 5041 O O . PHE B 1 223 ? 27.734 -10.453 -9.789 1 90.44 223 PHE B O 1
ATOM 5048 N N . ARG B 1 224 ? 29.688 -11.531 -10.156 1 88.62 224 ARG B N 1
ATOM 5049 C CA . ARG B 1 224 ? 29.203 -12.094 -11.414 1 88.62 224 ARG B CA 1
ATOM 5050 C C . ARG B 1 224 ? 29.859 -13.43 -11.711 1 88.62 224 ARG B C 1
ATOM 5052 O O . ARG B 1 224 ? 31.094 -13.539 -11.672 1 88.62 224 ARG B O 1
ATOM 5059 N N . GLY B 1 225 ? 29.156 -14.391 -11.75 1 91.69 225 GLY B N 1
ATOM 5060 C CA . GLY B 1 225 ? 29.562 -15.711 -12.195 1 91.69 225 GLY B CA 1
ATOM 5061 C C . GLY B 1 225 ? 28.547 -16.375 -13.117 1 91.69 225 GLY B C 1
ATOM 5062 O O . GLY B 1 225 ? 27.547 -15.75 -13.5 1 91.69 225 GLY B O 1
ATOM 5063 N N . THR B 1 226 ? 28.922 -17.531 -13.57 1 94.44 226 THR B N 1
ATOM 5064 C CA . THR B 1 226 ? 28 -18.266 -14.43 1 94.44 226 THR B CA 1
ATOM 5065 C C . THR B 1 226 ? 26.953 -19.016 -13.602 1 94.44 226 THR B C 1
ATOM 5067 O O . THR B 1 226 ? 25.766 -18.938 -13.891 1 94.44 226 THR B O 1
ATOM 5070 N N . ARG B 1 227 ? 27.406 -19.719 -12.641 1 96.88 227 ARG B N 1
ATOM 5071 C CA . ARG B 1 227 ? 26.562 -20.484 -11.727 1 96.88 227 ARG B CA 1
ATOM 5072 C C . ARG B 1 227 ? 27.234 -20.609 -10.359 1 96.88 227 ARG B C 1
ATOM 5074 O O . ARG B 1 227 ? 28.438 -20.438 -10.227 1 96.88 227 ARG B O 1
ATOM 5081 N N . CYS B 1 228 ? 26.5 -20.969 -9.328 1 97.56 228 CYS B N 1
ATOM 5082 C CA . CYS B 1 228 ? 26.984 -21 -7.953 1 97.56 228 CYS B CA 1
ATOM 5083 C C . CYS B 1 228 ? 28.047 -22.094 -7.777 1 97.56 228 CYS B C 1
ATOM 5085 O O . CYS B 1 228 ? 29.078 -21.859 -7.148 1 97.56 228 CYS B O 1
ATOM 5087 N N . ARG B 1 229 ? 27.828 -23.188 -8.367 1 95.38 229 ARG B N 1
ATOM 5088 C CA . ARG B 1 229 ? 28.656 -24.375 -8.141 1 95.38 229 ARG B CA 1
ATOM 5089 C C . ARG B 1 229 ? 30.109 -24.078 -8.508 1 95.38 229 ARG B C 1
ATOM 5091 O O . ARG B 1 229 ? 31.031 -24.609 -7.875 1 95.38 229 ARG B O 1
ATOM 5098 N N . THR B 1 230 ? 30.344 -23.266 -9.453 1 95.5 230 THR B N 1
ATOM 5099 C CA . THR B 1 230 ? 31.688 -23 -9.922 1 95.5 230 THR B CA 1
ATOM 5100 C C . THR B 1 230 ? 32.094 -21.562 -9.641 1 95.5 230 THR B C 1
ATOM 5102 O O . THR B 1 230 ? 33.062 -21.047 -10.211 1 95.5 230 THR B O 1
ATOM 5105 N N . CYS B 1 231 ? 31.375 -20.938 -8.828 1 96.38 231 CYS B N 1
ATOM 5106 C CA . CYS B 1 231 ? 31.562 -19.5 -8.617 1 96.38 231 CYS B CA 1
ATOM 5107 C C . CYS B 1 231 ? 32.75 -19.234 -7.699 1 96.38 231 CYS B C 1
ATOM 5109 O O . CYS B 1 231 ? 32.844 -19.812 -6.617 1 96.38 231 CYS B O 1
ATOM 5111 N N . PRO B 1 232 ? 33.656 -18.312 -8.07 1 96.06 232 PRO B N 1
ATOM 5112 C CA . PRO B 1 232 ? 34.781 -17.969 -7.195 1 96.06 232 PRO B CA 1
ATOM 5113 C C . PRO B 1 232 ? 34.375 -17.172 -5.969 1 96.06 232 PRO B C 1
ATOM 5115 O O . PRO B 1 232 ? 35.156 -17 -5.031 1 96.06 232 PRO B O 1
ATOM 5118 N N . HIS B 1 233 ? 33.156 -16.703 -5.973 1 96.31 233 HIS B N 1
ATOM 5119 C CA . HIS B 1 233 ? 32.656 -15.844 -4.898 1 96.31 233 HIS B CA 1
ATOM 5120 C C . HIS B 1 233 ? 31.766 -16.609 -3.936 1 96.31 233 HIS B C 1
ATOM 5122 O O . HIS B 1 233 ? 31.031 -16.016 -3.164 1 96.31 233 HIS B O 1
ATOM 5128 N N . LYS B 1 234 ? 31.75 -17.906 -3.977 1 94.88 234 LYS B N 1
ATOM 5129 C CA . LYS B 1 234 ? 30.812 -18.75 -3.227 1 94.88 234 LYS B CA 1
ATOM 5130 C C . LYS B 1 234 ? 30.875 -18.422 -1.735 1 94.88 234 LYS B C 1
ATOM 5132 O O . LYS B 1 234 ? 29.844 -18.453 -1.055 1 94.88 234 LYS B O 1
ATOM 5137 N N . ASP B 1 235 ? 32.031 -18 -1.229 1 95.06 235 ASP B N 1
ATOM 5138 C CA . ASP B 1 235 ? 32.188 -17.797 0.208 1 95.06 235 ASP B CA 1
ATOM 5139 C C . ASP B 1 235 ? 31.812 -16.375 0.609 1 95.06 235 ASP B C 1
ATOM 5141 O O . ASP B 1 235 ? 31.641 -16.078 1.795 1 95.06 235 ASP B O 1
ATOM 5145 N N . GLU B 1 236 ? 31.625 -15.531 -0.363 1 95.62 236 GLU B N 1
ATOM 5146 C CA . GLU B 1 236 ? 31.328 -14.125 -0.094 1 95.62 236 GLU B CA 1
ATOM 5147 C C . GLU B 1 236 ? 29.891 -13.781 -0.457 1 95.62 236 GLU B C 1
ATOM 5149 O O . GLU B 1 236 ? 29.344 -12.781 0.018 1 95.62 236 GLU B O 1
ATOM 5154 N N . CYS B 1 237 ? 29.297 -14.578 -1.254 1 96.75 237 CYS B N 1
ATOM 5155 C CA . CYS B 1 237 ? 27.984 -14.25 -1.816 1 96.75 237 CYS B CA 1
ATOM 5156 C C . CYS B 1 237 ? 26.859 -14.734 -0.904 1 96.75 237 CYS B C 1
ATOM 5158 O O . CYS B 1 237 ? 26.703 -15.938 -0.69 1 96.75 237 CYS B O 1
ATOM 5160 N N . ASP B 1 238 ? 25.969 -13.781 -0.459 1 95.56 238 ASP B N 1
ATOM 5161 C CA . ASP B 1 238 ? 24.844 -14.094 0.426 1 95.56 238 ASP B CA 1
ATOM 5162 C C . ASP B 1 238 ? 23.781 -14.906 -0.304 1 95.56 238 ASP B C 1
ATOM 5164 O O . ASP B 1 238 ? 22.922 -15.531 0.328 1 95.56 238 ASP B O 1
ATOM 5168 N N . TYR B 1 239 ? 23.812 -14.969 -1.648 1 97.06 239 TYR B N 1
ATOM 5169 C CA . TYR B 1 239 ? 22.781 -15.633 -2.438 1 97.06 239 TYR B CA 1
ATOM 5170 C C . TYR B 1 239 ? 23.281 -16.969 -2.98 1 97.06 239 TYR B C 1
ATOM 5172 O O . TYR B 1 239 ? 22.609 -17.578 -3.82 1 97.06 239 TYR B O 1
ATOM 5180 N N . PHE B 1 240 ? 24.484 -17.391 -2.482 1 96.88 240 PHE B N 1
ATOM 5181 C CA . PHE B 1 240 ? 25.031 -18.672 -2.926 1 96.88 240 PHE B CA 1
ATOM 5182 C C . PHE B 1 240 ? 24.047 -19.797 -2.648 1 96.88 240 PHE B C 1
ATOM 5184 O O . PHE B 1 240 ? 23.484 -19.875 -1.555 1 96.88 240 PHE B O 1
ATOM 5191 N N . MET B 1 241 ? 23.781 -20.609 -3.684 1 97.12 241 MET B N 1
ATOM 5192 C CA . MET B 1 241 ? 22.938 -21.797 -3.574 1 97.12 241 MET B CA 1
ATOM 5193 C C . MET B 1 241 ? 23.719 -23.062 -3.842 1 97.12 241 MET B C 1
ATOM 5195 O O . MET B 1 241 ? 24.312 -23.234 -4.914 1 97.12 241 MET B O 1
ATOM 5199 N N . ASP B 1 242 ? 23.719 -23.969 -2.834 1 96.56 242 ASP B N 1
ATOM 5200 C CA . ASP B 1 242 ? 24.344 -25.266 -3.002 1 96.56 242 ASP B CA 1
ATOM 5201 C C . ASP B 1 242 ? 23.359 -26.297 -3.539 1 96.56 242 ASP B C 1
ATOM 5203 O O . ASP B 1 242 ? 22.703 -27.016 -2.766 1 96.56 242 ASP B O 1
ATOM 5207 N N . LEU B 1 243 ? 23.312 -26.422 -4.883 1 96.56 243 LEU B N 1
ATOM 5208 C CA . LEU B 1 243 ? 22.375 -27.344 -5.523 1 96.56 243 LEU B CA 1
ATOM 5209 C C . LEU B 1 243 ? 22.625 -28.766 -5.062 1 96.56 243 LEU B C 1
ATOM 5211 O O . LEU B 1 243 ? 21.672 -29.547 -4.883 1 96.56 243 LEU B O 1
ATOM 5215 N N . GLY B 1 244 ? 23.859 -29.094 -4.824 1 95.62 244 GLY B N 1
ATOM 5216 C CA . GLY B 1 244 ? 24.219 -30.438 -4.441 1 95.62 244 GLY B CA 1
ATOM 5217 C C . GLY B 1 244 ? 23.734 -30.828 -3.057 1 95.62 244 GLY B C 1
ATOM 5218 O O . GLY B 1 244 ? 23.656 -32 -2.727 1 95.62 244 GLY B O 1
ATOM 5219 N N . ALA B 1 245 ? 23.406 -29.859 -2.295 1 96.44 245 ALA B N 1
ATOM 5220 C CA . ALA B 1 245 ? 22.953 -30.109 -0.93 1 96.44 245 ALA B CA 1
ATOM 5221 C C . ALA B 1 245 ? 21.5 -30.578 -0.914 1 96.44 245 ALA B C 1
ATOM 5223 O O . ALA B 1 245 ? 21.031 -31.094 0.097 1 96.44 245 ALA B O 1
ATOM 5224 N N . ASP B 1 246 ? 20.781 -30.5 -1.999 1 96.19 246 ASP B N 1
ATOM 5225 C CA . ASP B 1 246 ? 19.391 -30.953 -2.158 1 96.19 246 ASP B CA 1
ATOM 5226 C C . ASP B 1 246 ? 19.312 -32.094 -3.164 1 96.19 246 ASP B C 1
ATOM 5228 O O . ASP B 1 246 ? 19.234 -31.859 -4.371 1 96.19 246 ASP B O 1
ATOM 5232 N N . PRO B 1 247 ? 19.203 -33.281 -2.623 1 96.75 247 PRO B N 1
ATOM 5233 C CA . PRO B 1 247 ? 19.25 -34.438 -3.523 1 96.75 247 PRO B CA 1
ATOM 5234 C C . PRO B 1 247 ? 18.125 -34.406 -4.562 1 96.75 247 PRO B C 1
ATOM 5236 O O . PRO B 1 247 ? 18.312 -34.875 -5.68 1 96.75 247 PRO B O 1
ATOM 5239 N N . PHE B 1 248 ? 17.016 -33.906 -4.23 1 96.81 248 PHE B N 1
ATOM 5240 C CA . PHE B 1 248 ? 15.898 -33.844 -5.152 1 96.81 248 PHE B CA 1
ATOM 5241 C C . PHE B 1 248 ? 16.219 -32.875 -6.309 1 96.81 248 PHE B C 1
ATOM 5243 O O . PHE B 1 248 ? 16.109 -33.281 -7.477 1 96.81 248 PHE B O 1
ATOM 5250 N N . LEU B 1 249 ? 16.656 -31.688 -5.969 1 97 249 LEU B N 1
ATOM 5251 C CA . LEU B 1 249 ? 16.984 -30.703 -7 1 97 249 LEU B CA 1
ATOM 5252 C C . LEU B 1 249 ? 18.203 -31.141 -7.797 1 97 249 LEU B C 1
ATOM 5254 O O . LEU B 1 249 ? 18.266 -30.938 -9.008 1 97 249 LEU B O 1
ATOM 5258 N N . ASP B 1 250 ? 19.109 -31.688 -7.07 1 97.19 250 ASP B N 1
ATOM 5259 C CA . ASP B 1 250 ? 20.312 -32.156 -7.746 1 97.19 250 ASP B CA 1
ATOM 5260 C C . ASP B 1 250 ? 19.969 -33.188 -8.82 1 97.19 250 ASP B C 1
ATOM 5262 O O . ASP B 1 250 ? 20.453 -33.125 -9.945 1 97.19 250 ASP B O 1
ATOM 5266 N N . ALA B 1 251 ? 19.125 -34.125 -8.477 1 97.38 251 ALA B N 1
ATOM 5267 C CA . ALA B 1 251 ? 18.734 -35.188 -9.383 1 97.38 251 ALA B CA 1
ATOM 5268 C C . ALA B 1 251 ? 18 -34.656 -10.602 1 97.38 251 ALA B C 1
ATOM 5270 O O . ALA B 1 251 ? 18.203 -35.125 -11.719 1 97.38 251 ALA B O 1
ATOM 5271 N N . LEU B 1 252 ? 17.234 -33.688 -10.414 1 97.88 252 LEU B N 1
ATOM 5272 C CA . LEU B 1 252 ? 16.359 -33.188 -11.477 1 97.88 252 LEU B CA 1
ATOM 5273 C C . LEU B 1 252 ? 17.125 -32.25 -12.406 1 97.88 252 LEU B C 1
ATOM 5275 O O . LEU B 1 252 ? 16.766 -32.094 -13.578 1 97.88 252 LEU B O 1
ATOM 5279 N N . TYR B 1 253 ? 18.234 -31.609 -11.844 1 97.81 253 TYR B N 1
ATOM 5280 C CA . TYR B 1 253 ? 18.672 -30.453 -12.633 1 97.81 253 TYR B CA 1
ATOM 5281 C C . TYR B 1 253 ? 20.156 -30.531 -12.945 1 97.81 253 TYR B C 1
ATOM 5283 O O . TYR B 1 253 ? 20.641 -29.906 -13.891 1 97.81 253 TYR B O 1
ATOM 5291 N N . GLU B 1 254 ? 20.906 -31.297 -12.141 1 97.44 254 GLU B N 1
ATOM 5292 C CA . GLU B 1 254 ? 22.359 -31.266 -12.352 1 97.44 254 GLU B CA 1
ATOM 5293 C C . GLU B 1 254 ? 22.734 -32.031 -13.617 1 97.44 254 GLU B C 1
ATOM 5295 O O . GLU B 1 254 ? 22.906 -31.422 -14.68 1 97.44 254 GLU B O 1
ATOM 5300 N N . ASP B 1 255 ? 22.625 -33.375 -13.625 1 97.62 255 ASP B N 1
ATOM 5301 C CA . ASP B 1 255 ? 23.016 -34.156 -14.789 1 97.62 255 ASP B CA 1
ATOM 5302 C C . ASP B 1 255 ? 22.156 -33.812 -16 1 97.62 255 ASP B C 1
ATOM 5304 O O . ASP B 1 255 ? 22.656 -33.688 -17.109 1 97.62 255 ASP B O 1
ATOM 5308 N N . PRO B 1 256 ? 20.922 -33.594 -15.766 1 98.25 256 PRO B N 1
ATOM 5309 C CA . PRO B 1 256 ? 20.062 -33.281 -16.906 1 98.25 256 PRO B CA 1
ATOM 5310 C C . PRO B 1 256 ? 20.453 -31.953 -17.562 1 98.25 256 PRO B C 1
ATOM 5312 O O . PRO B 1 256 ? 20.094 -31.703 -18.719 1 98.25 256 PRO B O 1
ATOM 5315 N N . SER B 1 257 ? 21.156 -31.109 -16.859 1 97.25 257 SER B N 1
ATOM 5316 C CA . SER B 1 257 ? 21.578 -29.828 -17.438 1 97.25 257 SER B CA 1
ATOM 5317 C C . SER B 1 257 ? 22.516 -30.047 -18.625 1 97.25 257 SER B C 1
ATOM 5319 O O . SER B 1 257 ? 22.656 -29.172 -19.469 1 97.25 257 SER B O 1
ATOM 5321 N N . SER B 1 258 ? 23.156 -31.188 -18.703 1 97.31 258 SER B N 1
ATOM 5322 C CA . SER B 1 258 ? 24.047 -31.5 -19.828 1 97.31 258 SER B CA 1
ATOM 5323 C C . SER B 1 258 ? 23.25 -31.641 -21.125 1 97.31 258 SER B C 1
ATOM 5325 O O . SER B 1 258 ? 23.828 -31.531 -22.219 1 97.31 258 SER B O 1
ATOM 5327 N N . ILE B 1 259 ? 21.938 -31.906 -20.969 1 97.62 259 ILE B N 1
ATOM 5328 C CA . ILE B 1 259 ? 21.109 -32.156 -22.141 1 97.62 259 ILE B CA 1
ATOM 5329 C C . ILE B 1 259 ? 20.531 -30.828 -22.641 1 97.62 259 ILE B C 1
ATOM 5331 O O . ILE B 1 259 ? 20.5 -30.578 -23.859 1 97.62 259 ILE B O 1
ATOM 5335 N N . ASP B 1 260 ? 20.125 -29.938 -21.812 1 96.88 260 ASP B N 1
ATOM 5336 C CA . ASP B 1 260 ? 19.375 -28.766 -22.281 1 96.88 260 ASP B CA 1
ATOM 5337 C C . ASP B 1 260 ? 20.062 -27.469 -21.859 1 96.88 260 ASP B C 1
ATOM 5339 O O . ASP B 1 260 ? 19.609 -26.375 -22.203 1 96.88 260 ASP B O 1
ATOM 5343 N N . GLY B 1 261 ? 21.109 -27.484 -21.047 1 96 261 GLY B N 1
ATOM 5344 C CA . GLY B 1 261 ? 21.875 -26.312 -20.672 1 96 261 GLY B CA 1
ATOM 5345 C C . GLY B 1 261 ? 21.234 -25.516 -19.547 1 96 261 GLY B C 1
ATOM 5346 O O . GLY B 1 261 ? 21.719 -24.453 -19.172 1 96 261 GLY B O 1
ATOM 5347 N N . TYR B 1 262 ? 20.156 -26.047 -19 1 96.31 262 TYR B N 1
ATOM 5348 C CA . TYR B 1 262 ? 19.453 -25.312 -17.953 1 96.31 262 TYR B CA 1
ATOM 5349 C C . TYR B 1 262 ? 20.172 -25.469 -16.609 1 96.31 262 TYR B C 1
ATOM 5351 O O . TYR B 1 262 ? 20.25 -26.562 -16.062 1 96.31 262 TYR B O 1
ATOM 5359 N N . MET B 1 263 ? 20.672 -24.344 -16.109 1 96.06 263 MET B N 1
ATOM 5360 C CA . MET B 1 263 ? 21.375 -24.328 -14.836 1 96.06 263 MET B CA 1
ATOM 5361 C C . MET B 1 263 ? 20.453 -23.828 -13.719 1 96.06 263 MET B C 1
ATOM 5363 O O . MET B 1 263 ? 20.156 -22.641 -13.648 1 96.06 263 MET B O 1
ATOM 5367 N N . ARG B 1 264 ? 20.156 -24.734 -12.75 1 97.75 264 ARG B N 1
ATOM 5368 C CA . ARG B 1 264 ? 19.234 -24.406 -11.656 1 97.75 264 ARG B CA 1
ATOM 5369 C C . ARG B 1 264 ? 19.891 -23.469 -10.648 1 97.75 264 ARG B C 1
ATOM 5371 O O . ARG B 1 264 ? 19.188 -22.797 -9.891 1 97.75 264 ARG B O 1
ATOM 5378 N N . ASP B 1 265 ? 21.219 -23.375 -10.602 1 97.75 265 ASP B N 1
ATOM 5379 C CA . ASP B 1 265 ? 21.953 -22.531 -9.656 1 97.75 265 ASP B CA 1
ATOM 5380 C C . ASP B 1 265 ? 22.688 -21.406 -10.375 1 97.75 265 ASP B C 1
ATOM 5382 O O . ASP B 1 265 ? 23.797 -21.047 -9.992 1 97.75 265 ASP B O 1
ATOM 5386 N N . ALA B 1 266 ? 22.031 -20.953 -11.477 1 97.94 266 ALA B N 1
ATOM 5387 C CA . ALA B 1 266 ? 22.625 -19.844 -12.203 1 97.94 266 ALA B CA 1
ATOM 5388 C C . ALA B 1 266 ? 22.75 -18.609 -11.305 1 97.94 266 ALA B C 1
ATOM 5390 O O . ALA B 1 266 ? 22 -18.453 -10.336 1 97.94 266 ALA B O 1
ATOM 5391 N N . CYS B 1 267 ? 23.719 -17.766 -11.68 1 98.06 267 CYS B N 1
ATOM 5392 C CA . CYS B 1 267 ? 24 -16.578 -10.883 1 98.06 267 CYS B CA 1
ATOM 5393 C C . CYS B 1 267 ? 22.828 -15.594 -10.922 1 98.06 267 CYS B C 1
ATOM 5395 O O . CYS B 1 267 ? 22.297 -15.297 -11.992 1 98.06 267 CYS B O 1
ATOM 5397 N N . VAL B 1 268 ? 22.469 -15.023 -9.781 1 98.25 268 VAL B N 1
ATOM 5398 C CA . VAL B 1 268 ? 21.328 -14.109 -9.68 1 98.25 268 VAL B CA 1
ATOM 5399 C C . VAL B 1 268 ? 21.75 -12.727 -10.172 1 98.25 268 VAL B C 1
ATOM 5401 O O . VAL B 1 268 ? 20.906 -11.836 -10.312 1 98.25 268 VAL B O 1
ATOM 5404 N N . PHE B 1 269 ? 23.016 -12.523 -10.477 1 97.94 269 PHE B N 1
ATOM 5405 C CA . PHE B 1 269 ? 23.516 -11.211 -10.859 1 97.94 269 PHE B CA 1
ATOM 5406 C C . PHE B 1 269 ? 23.922 -11.188 -12.328 1 97.94 269 PHE B C 1
ATOM 5408 O O . PHE B 1 269 ? 24.734 -10.367 -12.742 1 97.94 269 PHE B O 1
ATOM 5415 N N . ARG B 1 270 ? 23.391 -12.133 -13.086 1 96.88 270 ARG B N 1
ATOM 5416 C CA . ARG B 1 270 ? 23.656 -12.148 -14.516 1 96.88 270 ARG B CA 1
ATOM 5417 C C . ARG B 1 270 ? 23.188 -10.852 -15.172 1 96.88 270 ARG B C 1
ATOM 5419 O O . ARG B 1 270 ? 22.094 -10.359 -14.875 1 96.88 270 ARG B O 1
ATOM 5426 N N . GLU B 1 271 ? 23.891 -10.328 -16.141 1 96.62 271 GLU B N 1
ATOM 5427 C CA . GLU B 1 271 ? 23.641 -9.031 -16.75 1 96.62 271 GLU B CA 1
ATOM 5428 C C . GLU B 1 271 ? 22.391 -9.07 -17.641 1 96.62 271 GLU B C 1
ATOM 5430 O O . GLU B 1 271 ? 21.75 -8.047 -17.875 1 96.62 271 GLU B O 1
ATOM 5435 N N . GLU B 1 272 ? 22.047 -10.281 -18.078 1 96.31 272 GLU B N 1
ATOM 5436 C CA . GLU B 1 272 ? 20.969 -10.422 -19.047 1 96.31 272 GLU B CA 1
ATOM 5437 C C . GLU B 1 272 ? 19.609 -10.383 -18.359 1 96.31 272 GLU B C 1
ATOM 5439 O O . GLU B 1 272 ? 18.578 -10.258 -19.031 1 96.31 272 GLU B O 1
ATOM 5444 N N . ILE B 1 273 ? 19.625 -10.477 -17.016 1 98.19 273 ILE B N 1
ATOM 5445 C CA . ILE B 1 273 ? 18.344 -10.43 -16.297 1 98.19 273 ILE B CA 1
ATOM 5446 C C . ILE B 1 273 ? 17.625 -9.133 -16.625 1 98.19 273 ILE B C 1
ATOM 5448 O O . ILE B 1 273 ? 18.203 -8.047 -16.531 1 98.19 273 ILE B O 1
ATOM 5452 N N . ASP B 1 274 ? 16.266 -9.258 -16.969 1 98.56 274 ASP B N 1
ATOM 5453 C CA . ASP B 1 274 ? 15.617 -8.055 -17.5 1 98.56 274 ASP B CA 1
ATOM 5454 C C . ASP B 1 274 ? 14.227 -7.875 -16.906 1 98.56 274 ASP B C 1
ATOM 5456 O O . ASP B 1 274 ? 13.375 -7.211 -17.484 1 98.56 274 ASP B O 1
ATOM 5460 N N . ILE B 1 275 ? 13.984 -8.508 -15.734 1 98.69 275 ILE B N 1
ATOM 5461 C CA . ILE B 1 275 ? 12.703 -8.312 -15.062 1 98.69 275 ILE B CA 1
ATOM 5462 C C . ILE B 1 275 ? 12.891 -7.43 -13.828 1 98.69 275 ILE B C 1
ATOM 5464 O O . ILE B 1 275 ? 13.984 -7.375 -13.266 1 98.69 275 ILE B O 1
ATOM 5468 N N . PRO B 1 276 ? 11.82 -6.734 -13.398 1 98.75 276 PRO B N 1
ATOM 5469 C CA . PRO B 1 276 ? 11.945 -5.973 -12.156 1 98.75 276 PRO B CA 1
ATOM 5470 C C . PRO B 1 276 ? 12 -6.867 -10.914 1 98.75 276 PRO B C 1
ATOM 5472 O O . PRO B 1 276 ? 11.5 -7.992 -10.938 1 98.75 276 PRO B O 1
ATOM 5475 N N . ASP B 1 277 ? 12.688 -6.363 -9.883 1 98.69 277 ASP B N 1
ATOM 5476 C CA . ASP B 1 277 ? 12.727 -7.078 -8.609 1 98.69 277 ASP B CA 1
ATOM 5477 C C . ASP B 1 277 ? 12.055 -6.266 -7.508 1 98.69 277 ASP B C 1
ATOM 5479 O O . ASP B 1 277 ? 11.922 -6.738 -6.375 1 98.69 277 ASP B O 1
ATOM 5483 N N . THR B 1 278 ? 11.68 -5.047 -7.805 1 98.75 278 THR B N 1
ATOM 5484 C CA . THR B 1 278 ? 10.922 -4.129 -6.961 1 98.75 278 THR B CA 1
ATOM 5485 C C . THR B 1 278 ? 9.719 -3.564 -7.715 1 98.75 278 THR B C 1
ATOM 5487 O O . THR B 1 278 ? 9.883 -2.799 -8.664 1 98.75 278 THR B O 1
ATOM 5490 N N . MET B 1 279 ? 8.461 -3.992 -7.258 1 98.75 279 MET B N 1
ATOM 5491 C CA . MET B 1 279 ? 7.27 -3.686 -8.047 1 98.75 279 MET B CA 1
ATOM 5492 C C . MET B 1 279 ? 6.188 -3.061 -7.172 1 98.75 279 MET B C 1
ATOM 5494 O O . MET B 1 279 ? 6.004 -3.461 -6.023 1 98.75 279 MET B O 1
ATOM 5498 N N . SER B 1 280 ? 5.484 -2.102 -7.664 1 98.38 280 SER B N 1
ATOM 5499 C CA . SER B 1 280 ? 4.277 -1.522 -7.082 1 98.38 280 SER B CA 1
ATOM 5500 C C . SER B 1 280 ? 3.238 -1.216 -8.156 1 98.38 280 SER B C 1
ATOM 5502 O O . SER B 1 280 ? 3.578 -1.052 -9.328 1 98.38 280 SER B O 1
ATOM 5504 N N . ALA B 1 281 ? 1.967 -1.24 -7.762 1 97.88 281 ALA B N 1
ATOM 5505 C CA . ALA B 1 281 ? 0.893 -0.934 -8.703 1 97.88 281 ALA B CA 1
ATOM 5506 C C . ALA B 1 281 ? -0.346 -0.422 -7.973 1 97.88 281 ALA B C 1
ATOM 5508 O O . ALA B 1 281 ? -0.634 -0.849 -6.852 1 97.88 281 ALA B O 1
ATOM 5509 N N . SER B 1 282 ? -0.999 0.512 -8.57 1 98.06 282 SER B N 1
ATOM 5510 C CA . SER B 1 282 ? -2.371 0.883 -8.242 1 98.06 282 SER B CA 1
ATOM 5511 C C . SER B 1 282 ? -3.354 0.35 -9.281 1 98.06 282 SER B C 1
ATOM 5513 O O . SER B 1 282 ? -3.166 0.555 -10.484 1 98.06 282 SER B O 1
ATOM 5515 N N . ILE B 1 283 ? -4.379 -0.343 -8.797 1 98.56 283 ILE B N 1
ATOM 5516 C CA . ILE B 1 283 ? -5.301 -1.017 -9.711 1 98.56 283 ILE B CA 1
ATOM 5517 C C . ILE B 1 283 ? -6.727 -0.528 -9.453 1 98.56 283 ILE B C 1
ATOM 5519 O O . ILE B 1 283 ? -7.148 -0.403 -8.305 1 98.56 283 ILE B O 1
ATOM 5523 N N . ARG B 1 284 ? -7.441 -0.24 -10.5 1 98.31 284 ARG B N 1
ATOM 5524 C CA . ARG B 1 284 ? -8.867 0.074 -10.406 1 98.31 284 ARG B CA 1
ATOM 5525 C C . ARG B 1 284 ? -9.711 -1.057 -10.984 1 98.31 284 ARG B C 1
ATOM 5527 O O . ARG B 1 284 ? -9.398 -1.602 -12.039 1 98.31 284 ARG B O 1
ATOM 5534 N N . TYR B 1 285 ? -10.703 -1.438 -10.305 1 98.5 285 TYR B N 1
ATOM 5535 C CA . TYR B 1 285 ? -11.617 -2.492 -10.727 1 98.5 285 TYR B CA 1
ATOM 5536 C C . TYR B 1 285 ? -12.906 -1.905 -11.305 1 98.5 285 TYR B C 1
ATOM 5538 O O . TYR B 1 285 ? -13.234 -0.744 -11.047 1 98.5 285 TYR B O 1
ATOM 5546 N N . ALA B 1 286 ? -13.625 -2.693 -12.062 1 98 286 ALA B N 1
ATOM 5547 C CA . ALA B 1 286 ? -14.891 -2.285 -12.664 1 98 286 ALA B CA 1
ATOM 5548 C C . ALA B 1 286 ? -15.906 -1.899 -11.586 1 98 286 ALA B C 1
ATOM 5550 O O . ALA B 1 286 ? -16.734 -1.003 -11.789 1 98 286 ALA B O 1
ATOM 5551 N N . SER B 1 287 ? -15.836 -2.516 -10.422 1 97.06 287 SER B N 1
ATOM 5552 C CA . SER B 1 287 ? -16.734 -2.24 -9.297 1 97.06 287 SER B CA 1
ATOM 5553 C C . SER B 1 287 ? -16.422 -0.889 -8.664 1 97.06 287 SER B C 1
ATOM 5555 O O . SER B 1 287 ? -17.172 -0.411 -7.809 1 97.06 287 SER B O 1
ATOM 5557 N N . GLY B 1 288 ? -15.32 -0.297 -9.023 1 95.88 288 GLY B N 1
ATOM 5558 C CA . GLY B 1 288 ? -14.898 0.961 -8.43 1 95.88 288 GLY B CA 1
ATOM 5559 C C . GLY B 1 288 ? -13.836 0.789 -7.363 1 95.88 288 GLY B C 1
ATOM 5560 O O . GLY B 1 288 ? -13.211 1.763 -6.938 1 95.88 288 GLY B O 1
ATOM 5561 N N . VAL B 1 289 ? -13.586 -0.429 -6.941 1 98.56 289 VAL B N 1
ATOM 5562 C CA . VAL B 1 289 ? -12.586 -0.697 -5.914 1 98.56 289 VAL B CA 1
ATOM 5563 C C . VAL B 1 289 ? -11.203 -0.283 -6.418 1 98.56 289 VAL B C 1
ATOM 5565 O O . VAL B 1 289 ? -10.867 -0.509 -7.582 1 98.56 289 VAL B O 1
ATOM 5568 N N . GLN B 1 290 ? -10.438 0.38 -5.613 1 98.25 290 GLN B N 1
ATOM 5569 C CA . GLN B 1 290 ? -9.047 0.672 -5.922 1 98.25 290 GLN B CA 1
ATOM 5570 C C . GLN B 1 290 ? -8.102 -0.122 -5.023 1 98.25 290 GLN B C 1
ATOM 5572 O O . GLN B 1 290 ? -8.367 -0.285 -3.83 1 98.25 290 GLN B O 1
ATOM 5577 N N . VAL B 1 291 ? -7.035 -0.62 -5.547 1 98.69 291 VAL B N 1
ATOM 5578 C CA . VAL B 1 291 ? -6.105 -1.494 -4.836 1 98.69 291 VAL B CA 1
ATOM 5579 C C . VAL B 1 291 ? -4.711 -0.869 -4.828 1 98.69 291 VAL B C 1
ATOM 5581 O O . VAL B 1 291 ? -4.23 -0.39 -5.859 1 98.69 291 VAL B O 1
ATOM 5584 N N . SER B 1 292 ? -4.066 -0.752 -3.654 1 98.69 292 SER B N 1
ATOM 5585 C CA . SER B 1 292 ? -2.639 -0.485 -3.51 1 98.69 292 SER B CA 1
ATOM 5586 C C . SER B 1 292 ? -1.848 -1.779 -3.357 1 98.69 292 SER B C 1
ATOM 5588 O O . SER B 1 292 ? -1.997 -2.492 -2.361 1 98.69 292 SER B O 1
ATOM 5590 N N . TYR B 1 293 ? -1.013 -1.976 -4.336 1 98.69 293 TYR B N 1
ATOM 5591 C CA . TYR B 1 293 ? -0.326 -3.26 -4.414 1 98.69 293 TYR B CA 1
ATOM 5592 C C . TYR B 1 293 ? 1.186 -3.068 -4.461 1 98.69 293 TYR B C 1
ATOM 5594 O O . TYR B 1 293 ? 1.676 -2.088 -5.023 1 98.69 293 TYR B O 1
ATOM 5602 N N . SER B 1 294 ? 1.96 -4.043 -3.801 1 98.81 294 SER B N 1
ATOM 5603 C CA . SER B 1 294 ? 3.402 -4.109 -4.016 1 98.81 294 SER B CA 1
ATOM 5604 C C . SER B 1 294 ? 3.918 -5.539 -3.893 1 98.81 294 SER B C 1
ATOM 5606 O O . SER B 1 294 ? 3.291 -6.375 -3.24 1 98.81 294 SER B O 1
ATOM 5608 N N . LEU B 1 295 ? 4.973 -5.816 -4.586 1 98.75 295 LEU B N 1
ATOM 5609 C CA . LEU B 1 295 ? 5.695 -7.082 -4.551 1 98.75 295 LEU B CA 1
ATOM 5610 C C . LEU B 1 295 ? 7.199 -6.848 -4.461 1 98.75 295 LEU B C 1
ATOM 5612 O O . LEU B 1 295 ? 7.793 -6.234 -5.352 1 98.75 295 LEU B O 1
ATOM 5616 N N . ASN B 1 296 ? 7.812 -7.32 -3.336 1 98.62 296 ASN B N 1
ATOM 5617 C CA . ASN B 1 296 ? 9.25 -7.227 -3.1 1 98.62 296 ASN B CA 1
ATOM 5618 C C . ASN B 1 296 ? 9.914 -8.602 -3.119 1 98.62 296 ASN B C 1
ATOM 5620 O O . ASN B 1 296 ? 9.312 -9.594 -2.695 1 98.62 296 ASN B O 1
ATOM 5624 N N . THR B 1 297 ? 11.211 -8.656 -3.576 1 98.69 297 THR B N 1
ATOM 5625 C CA . THR B 1 297 ? 11.734 -9.992 -3.863 1 98.69 297 THR B CA 1
ATOM 5626 C C . THR B 1 297 ? 13.023 -10.25 -3.086 1 98.69 297 THR B C 1
ATOM 5628 O O . THR B 1 297 ? 13.781 -11.156 -3.418 1 98.69 297 THR B O 1
ATOM 5631 N N . TYR B 1 298 ? 13.438 -9.477 -2.146 1 98.44 298 TYR B N 1
ATOM 5632 C CA . TYR B 1 298 ? 14.648 -9.695 -1.356 1 98.44 298 TYR B CA 1
ATOM 5633 C C . TYR B 1 298 ? 14.461 -9.188 0.071 1 98.44 298 TYR B C 1
ATOM 5635 O O . TYR B 1 298 ? 15.281 -8.422 0.579 1 98.44 298 TYR B O 1
ATOM 5643 N N . MET B 1 299 ? 13.383 -9.609 0.72 1 98.44 299 MET B N 1
ATOM 5644 C CA . MET B 1 299 ? 13 -9.188 2.064 1 98.44 299 MET B CA 1
ATOM 5645 C C . MET B 1 299 ? 13.547 -10.148 3.113 1 98.44 299 MET B C 1
ATOM 5647 O O . MET B 1 299 ? 13.789 -11.32 2.82 1 98.44 299 MET B O 1
ATOM 5651 N N . PRO B 1 300 ? 13.766 -9.711 4.359 1 98.12 300 PRO B N 1
ATOM 5652 C CA . PRO B 1 300 ? 14.195 -10.602 5.434 1 98.12 300 PRO B CA 1
ATOM 5653 C C . PRO B 1 300 ? 13.062 -11.469 5.973 1 98.12 300 PRO B C 1
ATOM 5655 O O . PRO B 1 300 ? 13.266 -12.258 6.895 1 98.12 300 PRO B O 1
ATOM 5658 N N . ILE B 1 301 ? 11.859 -11.344 5.43 1 97.25 301 ILE B N 1
ATOM 5659 C CA . ILE B 1 301 ? 10.68 -12.109 5.805 1 97.25 301 ILE B CA 1
ATOM 5660 C C . ILE B 1 301 ? 9.953 -12.586 4.551 1 97.25 301 ILE B C 1
ATOM 5662 O O . ILE B 1 301 ? 10.234 -12.117 3.443 1 97.25 301 ILE B O 1
ATOM 5666 N N . GLU B 1 302 ? 9.031 -13.523 4.734 1 96.56 302 GLU B N 1
ATOM 5667 C CA . GLU B 1 302 ? 8.125 -13.938 3.666 1 96.56 302 GLU B CA 1
ATOM 5668 C C . GLU B 1 302 ? 6.676 -13.961 4.152 1 96.56 302 GLU B C 1
ATOM 5670 O O . GLU B 1 302 ? 6.406 -14.352 5.293 1 96.56 302 GLU B O 1
ATOM 5675 N N . GLY B 1 303 ? 5.805 -13.547 3.309 1 95.38 303 GLY B N 1
ATOM 5676 C CA . GLY B 1 303 ? 4.383 -13.477 3.598 1 95.38 303 GLY B CA 1
ATOM 5677 C C . GLY B 1 303 ? 3.693 -12.297 2.934 1 95.38 303 GLY B C 1
ATOM 5678 O O . GLY B 1 303 ? 4.129 -11.836 1.875 1 95.38 303 GLY B O 1
ATOM 5679 N N . HIS B 1 304 ? 2.551 -11.977 3.438 1 96.44 304 HIS B N 1
ATOM 5680 C CA . HIS B 1 304 ? 1.871 -10.82 2.852 1 96.44 304 HIS B CA 1
ATOM 5681 C C . HIS B 1 304 ? 0.93 -10.164 3.857 1 96.44 304 HIS B C 1
ATOM 5683 O O . HIS B 1 304 ? 0.649 -10.742 4.914 1 96.44 304 HIS B O 1
ATOM 5689 N N . HIS B 1 305 ? 0.668 -8.961 3.59 1 97.38 305 HIS B N 1
ATOM 5690 C CA . HIS B 1 305 ? -0.357 -8.164 4.254 1 97.38 305 HIS B CA 1
ATOM 5691 C C . HIS B 1 305 ? -1.493 -7.824 3.297 1 97.38 305 HIS B C 1
ATOM 5693 O O . HIS B 1 305 ? -1.253 -7.324 2.193 1 97.38 305 HIS B O 1
ATOM 5699 N N . ILE B 1 306 ? -2.732 -8.148 3.727 1 98.31 306 ILE B N 1
ATOM 5700 C CA . ILE B 1 306 ? -3.887 -7.773 2.916 1 98.31 306 ILE B CA 1
ATOM 5701 C C . ILE B 1 306 ? -4.98 -7.195 3.811 1 98.31 306 ILE B C 1
ATOM 5703 O O . ILE B 1 306 ? -5.195 -7.676 4.926 1 98.31 306 ILE B O 1
ATOM 5707 N N . ALA B 1 307 ? -5.547 -6.152 3.389 1 98.75 307 ALA B N 1
ATOM 5708 C CA . ALA B 1 307 ? -6.66 -5.523 4.102 1 98.75 307 ALA B CA 1
ATOM 5709 C C . ALA B 1 307 ? -7.742 -5.066 3.129 1 98.75 307 ALA B C 1
ATOM 5711 O O . ALA B 1 307 ? -7.445 -4.496 2.078 1 98.75 307 ALA B O 1
ATOM 5712 N N . PHE B 1 308 ? -8.961 -5.395 3.443 1 98.88 308 PHE B N 1
ATOM 5713 C CA . PHE B 1 308 ? -10.141 -4.93 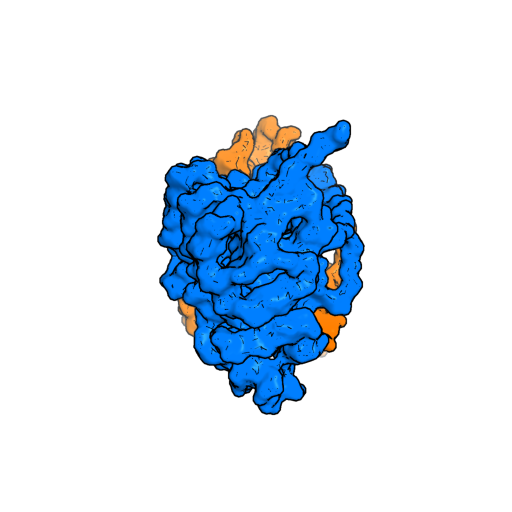2.725 1 98.88 308 PHE B CA 1
ATOM 5714 C C . PHE B 1 308 ? -10.867 -3.844 3.512 1 98.88 308 PHE B C 1
ATOM 5716 O O . PHE B 1 308 ? -11.219 -4.043 4.676 1 98.88 308 PHE B O 1
ATOM 5723 N N . ASN B 1 309 ? -11.039 -2.719 2.875 1 98.88 309 ASN B N 1
ATOM 5724 C CA . ASN B 1 309 ? -11.742 -1.592 3.486 1 98.88 309 ASN B CA 1
ATOM 5725 C C . ASN B 1 309 ? -13.125 -1.398 2.883 1 98.88 309 ASN B C 1
ATOM 5727 O O . ASN B 1 309 ? -13.266 -1.273 1.665 1 98.88 309 ASN B O 1
ATOM 5731 N N . GLY B 1 310 ? -14.109 -1.413 3.752 1 98.44 310 GLY B N 1
ATOM 5732 C CA . GLY B 1 310 ? -15.469 -1.246 3.277 1 98.44 310 GLY B CA 1
ATOM 5733 C C . GLY B 1 310 ? -16.234 -0.151 4.004 1 98.44 310 GLY B C 1
ATOM 5734 O O . GLY B 1 310 ? -15.695 0.478 4.922 1 98.44 310 GLY B O 1
ATOM 5735 N N . HIS B 1 311 ? -17.469 0.083 3.592 1 97.06 311 HIS B N 1
ATOM 5736 C CA . HIS B 1 311 ? -18.312 1.135 4.133 1 97.06 311 HIS B CA 1
ATOM 5737 C C . HIS B 1 311 ? -18.656 0.872 5.598 1 97.06 311 HIS B C 1
ATOM 5739 O O . HIS B 1 311 ? -18.953 1.805 6.344 1 97.06 311 HIS B O 1
ATOM 5745 N N . LYS B 1 312 ? -18.562 -0.408 6.023 1 97.44 312 LYS B N 1
ATOM 5746 C CA . LYS B 1 312 ? -19.047 -0.729 7.363 1 97.44 312 LYS B CA 1
ATOM 5747 C C . LYS B 1 312 ? -17.953 -1.394 8.195 1 97.44 312 LYS B C 1
ATOM 5749 O O . LYS B 1 312 ? -18.234 -1.917 9.281 1 97.44 312 LYS B O 1
ATOM 5754 N N . GLY B 1 313 ? -16.781 -1.389 7.688 1 98.5 313 GLY B N 1
ATOM 5755 C CA . GLY B 1 313 ? -15.727 -2.021 8.461 1 98.5 313 GLY B CA 1
ATOM 5756 C C . GLY B 1 313 ? -14.508 -2.377 7.637 1 98.5 313 GLY B C 1
ATOM 5757 O O . GLY B 1 313 ? -14.297 -1.82 6.555 1 98.5 313 GLY B O 1
ATOM 5758 N N . ARG B 1 314 ? -13.711 -3.232 8.234 1 98.75 314 ARG B N 1
ATOM 5759 C CA . ARG B 1 314 ? -12.406 -3.592 7.68 1 98.75 314 ARG B CA 1
ATOM 5760 C C . ARG B 1 314 ? -12.039 -5.031 8.023 1 98.75 314 ARG B C 1
ATOM 5762 O O . ARG B 1 314 ? -12.305 -5.496 9.133 1 98.75 314 ARG B O 1
ATOM 5769 N N . ILE B 1 315 ? -11.523 -5.773 7.004 1 98.88 315 ILE B N 1
ATOM 5770 C CA . ILE B 1 315 ? -10.906 -7.078 7.203 1 98.88 315 ILE B CA 1
ATOM 5771 C C . ILE B 1 315 ? -9.398 -6.973 6.984 1 98.88 315 ILE B C 1
ATOM 5773 O O . ILE B 1 315 ? -8.945 -6.391 5.992 1 98.88 315 ILE B O 1
ATOM 5777 N N . GLU B 1 316 ? -8.586 -7.496 7.914 1 98.38 316 GLU B N 1
ATOM 5778 C CA . GLU B 1 316 ? -7.137 -7.43 7.785 1 98.38 316 GLU B CA 1
ATOM 5779 C C . GLU B 1 316 ? -6.488 -8.766 8.156 1 98.38 316 GLU B C 1
ATOM 5781 O O . GLU B 1 316 ? -6.934 -9.438 9.086 1 98.38 316 GLU B O 1
ATOM 5786 N N . MET B 1 317 ? -5.492 -9.117 7.402 1 97.25 317 MET B N 1
ATOM 5787 C CA . MET B 1 317 ? -4.715 -10.328 7.676 1 97.25 317 MET B CA 1
ATOM 5788 C C . MET B 1 317 ? -3.24 -10.102 7.367 1 97.25 317 MET B C 1
ATOM 5790 O O . MET B 1 317 ? -2.895 -9.547 6.324 1 97.25 317 MET B O 1
ATOM 5794 N N . ARG B 1 318 ? -2.375 -10.469 8.305 1 94 318 ARG B N 1
ATOM 5795 C CA . ARG B 1 318 ? -0.941 -10.609 8.078 1 94 318 ARG B CA 1
ATOM 5796 C C . ARG B 1 318 ? -0.532 -12.078 8.055 1 94 318 ARG B C 1
ATOM 5798 O O . ARG B 1 318 ? -0.662 -12.781 9.055 1 94 318 ARG B O 1
ATOM 5805 N N . GLN B 1 319 ? -0.071 -12.5 6.922 1 92.25 319 GLN B N 1
ATOM 5806 C CA . GLN B 1 319 ? 0.377 -13.883 6.789 1 92.25 319 GLN B CA 1
ATOM 5807 C C . GLN B 1 319 ? 1.891 -13.992 6.953 1 92.25 319 GLN B C 1
ATOM 5809 O O . GLN B 1 319 ? 2.646 -13.312 6.254 1 92.25 319 GLN B O 1
ATOM 5814 N N . TYR B 1 320 ? 2.324 -14.852 7.855 1 88.81 320 TYR B N 1
ATOM 5815 C CA . TYR B 1 320 ? 3.742 -15.102 8.102 1 88.81 320 TYR B CA 1
ATOM 5816 C C . TYR B 1 320 ? 4.156 -16.469 7.562 1 88.81 320 TYR B C 1
ATOM 5818 O O . TYR B 1 320 ? 3.678 -17.5 8.039 1 88.81 320 TYR B O 1
ATOM 5826 N N . GLU B 1 321 ? 4.898 -16.453 6.582 1 90.19 321 GLU B N 1
ATOM 5827 C CA . GLU B 1 321 ? 5.391 -17.703 6.027 1 90.19 321 GLU B CA 1
ATOM 5828 C C . GLU B 1 321 ? 6.797 -18.016 6.523 1 90.19 321 GLU B C 1
ATOM 5830 O O . GLU B 1 321 ? 7.105 -19.156 6.848 1 90.19 321 GLU B O 1
ATOM 5835 N N . LYS B 1 322 ? 7.699 -17.031 6.566 1 92.38 322 LYS B N 1
ATOM 5836 C CA . LYS B 1 322 ? 9.055 -17.141 7.094 1 92.38 322 LYS B CA 1
ATOM 5837 C C . LYS B 1 322 ? 9.5 -15.852 7.762 1 92.38 322 LYS B C 1
ATOM 5839 O O . LYS B 1 322 ? 9.375 -14.773 7.184 1 92.38 322 LYS B O 1
ATOM 5844 N N . GLN B 1 323 ? 9.992 -15.953 8.953 1 92.25 323 GLN B N 1
ATOM 5845 C CA . GLN B 1 323 ? 10.555 -14.844 9.719 1 92.25 323 GLN B CA 1
ATOM 5846 C C . GLN B 1 323 ? 11.492 -15.344 10.805 1 92.25 323 GLN B C 1
ATOM 5848 O O . GLN B 1 323 ? 11.484 -16.531 11.148 1 92.25 323 GLN B O 1
ATOM 5853 N N . PRO B 1 324 ? 12.367 -14.422 11.281 1 93.38 324 PRO B N 1
ATOM 5854 C CA . PRO B 1 324 ? 13.359 -14.852 12.266 1 93.38 324 PRO B CA 1
ATOM 5855 C C . PRO B 1 324 ? 12.773 -15.016 13.664 1 93.38 324 PRO B C 1
ATOM 5857 O O . PRO B 1 324 ? 13.516 -15.18 14.641 1 93.38 324 PRO B O 1
ATOM 5860 N N . TRP B 1 325 ? 11.445 -14.844 13.898 1 91.25 325 TRP B N 1
ATOM 5861 C CA . TRP B 1 325 ? 10.766 -15.117 15.156 1 91.25 325 TRP B CA 1
ATOM 5862 C C . TRP B 1 325 ? 9.703 -16.188 14.984 1 91.25 325 TRP B C 1
ATOM 5864 O O . TRP B 1 325 ? 9.484 -16.688 13.875 1 91.25 325 TRP B O 1
ATOM 5874 N N . ALA B 1 326 ? 9.164 -16.641 16.125 1 85.25 326 ALA B N 1
ATOM 5875 C CA . ALA B 1 326 ? 8.203 -17.75 16.078 1 85.25 326 ALA B CA 1
ATOM 5876 C C . ALA B 1 326 ? 6.98 -17.375 15.242 1 85.25 326 ALA B C 1
ATOM 5878 O O . ALA B 1 326 ? 6.461 -16.266 15.344 1 85.25 326 ALA B O 1
ATOM 5879 N N . GLU B 1 327 ? 6.688 -18.312 14.312 1 82.44 327 GLU B N 1
ATOM 5880 C CA . GLU B 1 327 ? 5.465 -18.172 13.531 1 82.44 327 GLU B CA 1
ATOM 5881 C C . GLU B 1 327 ? 4.246 -18.641 14.32 1 82.44 327 GLU B C 1
ATOM 5883 O O . GLU B 1 327 ? 4.285 -19.688 14.961 1 82.44 327 GLU B O 1
ATOM 5888 N N . PRO B 1 328 ? 3.24 -17.891 14.18 1 83.81 328 PRO B N 1
ATOM 5889 C CA . PRO B 1 328 ? 2.023 -18.391 14.836 1 83.81 328 PRO B CA 1
ATOM 5890 C C . PRO B 1 328 ? 1.474 -19.656 14.188 1 83.81 328 PRO B C 1
ATOM 5892 O O . PRO B 1 328 ? 1.634 -19.859 12.977 1 83.81 328 PRO B O 1
ATOM 5895 N N . PRO B 1 329 ? 0.798 -20.516 14.992 1 85.38 329 PRO B N 1
ATOM 5896 C CA . PRO B 1 329 ? 0.262 -21.781 14.469 1 85.38 329 PRO B CA 1
ATOM 5897 C C . PRO B 1 329 ? -1.009 -21.578 13.648 1 85.38 329 PRO B C 1
ATOM 5899 O O . PRO B 1 329 ? -1.55 -22.547 13.094 1 85.38 329 PRO B O 1
ATOM 5902 N N . ALA B 1 330 ? -1.446 -20.406 13.57 1 92.62 330 ALA B N 1
ATOM 5903 C CA . ALA B 1 330 ? -2.674 -20.062 12.852 1 92.62 330 ALA B CA 1
ATOM 5904 C C . ALA B 1 330 ? -2.602 -18.641 12.289 1 92.62 330 ALA B C 1
ATOM 5906 O O . ALA B 1 330 ? -1.783 -17.844 12.727 1 92.62 330 ALA B O 1
ATOM 5907 N N . ASP B 1 331 ? -3.334 -18.484 11.234 1 93.38 331 ASP B N 1
ATOM 5908 C CA . ASP B 1 331 ? -3.525 -17.125 10.727 1 93.38 331 ASP B CA 1
ATOM 5909 C C . ASP B 1 331 ? -4.629 -16.406 11.5 1 93.38 331 ASP B C 1
ATOM 5911 O O . ASP B 1 331 ? -5.629 -17.016 11.883 1 93.38 331 ASP B O 1
ATOM 5915 N N . GLU B 1 332 ? -4.402 -15.234 11.75 1 96.12 332 GLU B N 1
ATOM 5916 C CA . GLU B 1 332 ? -5.43 -14.406 12.375 1 96.12 332 GLU B CA 1
ATOM 5917 C C . GLU B 1 332 ? -6.059 -13.453 11.359 1 96.12 332 GLU B C 1
ATOM 5919 O O . GLU B 1 332 ? -5.363 -12.633 10.75 1 96.12 332 GLU B O 1
ATOM 5924 N N . ILE B 1 333 ? -7.359 -13.594 11.156 1 98.25 333 ILE B N 1
ATOM 5925 C CA . ILE B 1 333 ? -8.148 -12.617 10.406 1 98.25 333 ILE B CA 1
ATOM 5926 C C . ILE B 1 333 ? -8.812 -11.641 11.375 1 98.25 333 ILE B C 1
ATOM 5928 O O . ILE B 1 333 ? -9.609 -12.047 12.227 1 98.25 333 ILE B O 1
ATOM 5932 N N . LEU B 1 334 ? -8.438 -10.406 11.25 1 98.19 334 LEU B N 1
ATOM 5933 C CA . LEU B 1 334 ? -9.039 -9.359 12.078 1 98.19 334 LEU B CA 1
ATOM 5934 C C . LEU B 1 334 ? -10.195 -8.688 11.352 1 98.19 334 LEU B C 1
ATOM 5936 O O . LEU B 1 334 ? -10.023 -8.141 10.266 1 98.19 334 LEU B O 1
ATOM 5940 N N . VAL B 1 335 ? -11.391 -8.789 11.898 1 98.75 335 VAL B N 1
ATOM 5941 C CA . VAL B 1 335 ? -12.57 -8.117 11.375 1 98.75 335 VAL B CA 1
ATOM 5942 C C . VAL B 1 335 ? -12.992 -7 12.328 1 98.75 335 VAL B C 1
ATOM 5944 O O . VAL B 1 335 ? -13.305 -7.254 13.492 1 98.75 335 VAL B O 1
ATOM 5947 N N . VAL B 1 336 ? -12.945 -5.766 11.883 1 98.69 336 VAL B N 1
ATOM 5948 C CA . VAL B 1 336 ? -13.336 -4.621 12.703 1 98.69 336 VAL B CA 1
ATOM 5949 C C . VAL B 1 336 ? -14.547 -3.926 12.07 1 98.69 336 VAL B C 1
ATOM 5951 O O . VAL B 1 336 ? -14.508 -3.549 10.898 1 98.69 336 VAL B O 1
ATOM 5954 N N . LYS B 1 337 ? -15.578 -3.762 12.828 1 98.19 337 LYS B N 1
ATOM 5955 C CA . LYS B 1 337 ? -16.812 -3.152 12.328 1 98.19 337 LYS B CA 1
ATOM 5956 C C . LYS B 1 337 ? -16.906 -1.693 12.758 1 98.19 337 LYS B C 1
ATOM 5958 O O . LYS B 1 337 ? -16.469 -1.329 13.852 1 98.19 337 LYS B O 1
ATOM 5963 N N . SER B 1 338 ? -17.469 -0.879 11.898 1 97.88 338 SER B N 1
ATOM 5964 C CA . SER B 1 338 ? -17.656 0.541 12.18 1 97.88 338 SER B CA 1
ATOM 5965 C C . SER B 1 338 ? -18.797 0.764 13.156 1 97.88 338 SER B C 1
ATOM 5967 O O . SER B 1 338 ? -19.625 -0.129 13.375 1 97.88 338 SER B O 1
ATOM 5969 N N . PHE B 1 339 ? -18.781 1.97 13.805 1 96.06 339 PHE B N 1
ATOM 5970 C CA . PHE B 1 339 ? -19.875 2.52 14.594 1 96.06 339 PHE B CA 1
ATOM 5971 C C . PHE B 1 339 ? -20.25 1.582 15.734 1 96.06 339 PHE B C 1
ATOM 5973 O O . PHE B 1 339 ? -21.422 1.303 15.961 1 96.06 339 PHE B O 1
ATOM 5980 N N . GLY B 1 340 ? -19.266 0.982 16.312 1 93.19 340 GLY B N 1
ATOM 5981 C CA . GLY B 1 340 ? -19.469 0.207 17.516 1 93.19 340 GLY B CA 1
ATOM 5982 C C . GLY B 1 340 ? -19.844 -1.238 17.25 1 93.19 340 GLY B C 1
ATOM 5983 O O . GLY B 1 340 ? -20.344 -1.932 18.141 1 93.19 340 GLY B O 1
ATOM 5984 N N . GLY B 1 341 ? -19.625 -1.709 16 1 93.88 341 GLY B N 1
ATOM 5985 C CA . GLY B 1 341 ? -19.984 -3.074 15.648 1 93.88 341 GLY B CA 1
ATOM 5986 C C . GLY B 1 341 ? -19.047 -4.105 16.234 1 93.88 341 GLY B C 1
ATOM 5987 O O . GLY B 1 341 ? -19.281 -5.309 16.125 1 93.88 341 GLY B O 1
ATOM 5988 N N . GLY B 1 342 ? -17.953 -3.592 16.812 1 93.94 342 GLY B N 1
ATOM 5989 C CA . GLY B 1 342 ? -17.062 -4.477 17.531 1 93.94 342 GLY B CA 1
ATOM 5990 C C . GLY B 1 342 ? -15.945 -5.043 16.672 1 93.94 342 GLY B C 1
ATOM 5991 O O . GLY B 1 342 ? -15.711 -4.562 15.562 1 93.94 342 GLY B O 1
ATOM 5992 N N . VAL B 1 343 ? -15.156 -5.953 17.328 1 97.06 343 VAL B N 1
ATOM 5993 C CA . VAL B 1 343 ? -13.992 -6.578 16.703 1 97.06 343 VAL B CA 1
ATOM 5994 C C . VAL B 1 343 ? -14.078 -8.094 16.844 1 97.06 343 VAL B C 1
ATOM 5996 O O . VAL B 1 343 ? -14.492 -8.602 17.891 1 97.06 343 VAL B O 1
ATOM 5999 N N . GLU B 1 344 ? -13.836 -8.789 15.758 1 97.5 344 GLU B N 1
ATOM 6000 C CA . GLU B 1 344 ? -13.75 -10.242 15.75 1 97.5 344 GLU B CA 1
ATOM 6001 C C . GLU B 1 344 ? -12.367 -10.711 15.289 1 97.5 344 GLU B C 1
ATOM 6003 O O . GLU B 1 344 ? -11.852 -10.234 14.281 1 97.5 344 GLU B O 1
ATOM 6008 N N . ARG B 1 345 ? -11.766 -11.539 16.094 1 97 345 ARG B N 1
ATOM 6009 C CA . ARG B 1 345 ? -10.516 -12.211 15.727 1 97 345 ARG B CA 1
ATOM 6010 C C . ARG B 1 345 ? -10.766 -13.672 15.367 1 97 345 ARG B C 1
ATOM 6012 O O . ARG B 1 345 ? -11.133 -14.477 16.219 1 97 345 ARG B O 1
ATOM 6019 N N . ILE B 1 346 ? -10.602 -13.953 14.109 1 98 346 ILE B N 1
ATOM 6020 C CA . ILE B 1 346 ? -10.852 -15.305 13.602 1 98 346 ILE B CA 1
ATOM 6021 C C . ILE B 1 346 ? -9.523 -16.031 13.375 1 98 346 ILE B C 1
ATOM 6023 O O . ILE B 1 346 ? -8.695 -15.57 12.586 1 98 346 ILE B O 1
ATOM 6027 N N . TRP B 1 347 ? -9.352 -17.109 14.062 1 96.56 347 TRP B N 1
ATOM 6028 C CA . TRP B 1 347 ? -8.125 -17.891 13.945 1 96.56 347 TRP B CA 1
ATOM 6029 C C . TRP B 1 347 ? -8.328 -19.094 13.016 1 96.56 347 TRP B C 1
ATOM 6031 O O . TRP B 1 347 ? -9.242 -19.891 13.219 1 96.56 347 TRP B O 1
ATOM 6041 N N . VAL B 1 348 ? -7.527 -19.141 11.945 1 95.88 348 VAL B N 1
ATOM 6042 C CA . VAL B 1 348 ? -7.574 -20.219 10.984 1 95.88 348 VAL B CA 1
ATOM 6043 C C . VAL B 1 348 ? -6.305 -21.062 11.086 1 95.88 348 VAL B C 1
ATOM 6045 O O . VAL B 1 348 ? -5.23 -20.641 10.664 1 95.88 348 VAL B O 1
ATOM 6048 N N . PRO B 1 349 ? -6.41 -22.281 11.57 1 90.81 349 PRO B N 1
ATOM 6049 C CA . PRO B 1 349 ? -5.219 -23.109 11.727 1 90.81 349 PRO B CA 1
ATOM 6050 C C . PRO B 1 349 ? -4.52 -23.406 10.398 1 90.81 349 PRO B C 1
ATOM 6052 O O . PRO B 1 349 ? -5.18 -23.5 9.359 1 90.81 349 PRO B O 1
ATOM 6055 N N . HIS B 1 350 ? -3.254 -23.484 10.5 1 85.75 350 HIS B N 1
ATOM 6056 C CA . HIS B 1 350 ? -2.498 -23.891 9.32 1 85.75 350 HIS B CA 1
ATOM 6057 C C . HIS B 1 350 ? -2.74 -25.359 8.984 1 85.75 350 HIS B C 1
ATOM 6059 O O . HIS B 1 350 ? -2.863 -26.203 9.883 1 85.75 350 HIS B O 1
ATOM 6065 N N . GLU B 1 351 ? -2.916 -25.594 7.766 1 85 351 GLU B N 1
ATOM 6066 C CA . GLU B 1 351 ? -3.059 -26.953 7.293 1 85 351 GLU B CA 1
ATOM 6067 C C . GLU B 1 351 ? -1.856 -27.375 6.453 1 85 351 GLU B C 1
ATOM 6069 O O . GLU B 1 351 ? -1.276 -26.562 5.734 1 85 351 GLU B O 1
ATOM 6074 N N . PRO B 1 352 ? -1.649 -28.672 6.613 1 78.12 352 PRO B N 1
ATOM 6075 C CA . PRO B 1 352 ? -0.527 -29.172 5.812 1 78.12 352 PRO B CA 1
ATOM 6076 C C . PRO B 1 352 ? -0.83 -29.172 4.316 1 78.12 352 PRO B C 1
ATOM 6078 O O . PRO B 1 352 ? -1.991 -29.062 3.916 1 78.12 352 PRO B O 1
ATOM 6081 N N . GLY B 1 353 ? 0.11 -29.281 3.455 1 73.25 353 GLY B N 1
ATOM 6082 C CA . GLY B 1 353 ? -0.06 -29.406 2.016 1 73.25 353 GLY B CA 1
ATOM 6083 C C . GLY B 1 353 ? 0.281 -28.125 1.269 1 73.25 353 GLY B C 1
ATOM 6084 O O . GLY B 1 353 ? -0.609 -27.438 0.759 1 73.25 353 GLY B O 1
ATOM 6085 N N . GLY B 1 354 ? 1.358 -27.625 1.15 1 77.88 354 GLY B N 1
ATOM 6086 C CA . GLY B 1 354 ? 1.834 -26.484 0.405 1 77.88 354 GLY B CA 1
ATOM 6087 C C . GLY B 1 354 ? 0.792 -25.391 0.268 1 77.88 354 GLY B C 1
ATOM 6088 O O . GLY B 1 354 ? -0.41 -25.656 0.277 1 77.88 354 GLY B O 1
ATOM 6089 N N . HIS B 1 355 ? 1.137 -24.141 0.138 1 83.75 355 HIS B N 1
ATOM 6090 C CA . HIS B 1 355 ? 0.292 -22.969 -0.019 1 83.75 355 HIS B CA 1
ATOM 6091 C C . HIS B 1 355 ? -0.793 -22.922 1.052 1 83.75 355 HIS B C 1
ATOM 6093 O O . HIS B 1 355 ? -1.972 -22.734 0.739 1 83.75 355 HIS B O 1
ATOM 6099 N N . TYR B 1 356 ? -0.463 -23.172 2.209 1 79.5 356 TYR B N 1
ATOM 6100 C CA . TYR B 1 356 ? -1.304 -23.094 3.398 1 79.5 356 TYR B CA 1
ATOM 6101 C C . TYR B 1 356 ? -2.469 -24.078 3.305 1 79.5 356 TYR B C 1
ATOM 6103 O O . TYR B 1 356 ? -3.607 -23.719 3.627 1 79.5 356 TYR B O 1
ATOM 6111 N N . GLY B 1 357 ? -2.297 -25.297 2.738 1 83.25 357 GLY B N 1
ATOM 6112 C CA . GLY B 1 357 ? -3.314 -26.328 2.602 1 83.25 357 GLY B CA 1
ATOM 6113 C C . GLY B 1 357 ? -4.078 -26.234 1.295 1 83.25 357 GLY B C 1
ATOM 6114 O O . GLY B 1 357 ? -4.918 -27.094 1.003 1 83.25 357 GLY B O 1
ATOM 6115 N N . GLY B 1 358 ? -3.771 -25.312 0.483 1 90.5 358 GLY B N 1
ATOM 6116 C CA . GLY B 1 358 ? -4.512 -25.047 -0.743 1 90.5 358 GLY B CA 1
ATOM 6117 C C . GLY B 1 358 ? -4.305 -26.125 -1.798 1 90.5 358 GLY B C 1
ATOM 6118 O O . GLY B 1 358 ? -5.199 -26.391 -2.602 1 90.5 358 GLY B O 1
ATOM 6119 N N . ASP B 1 359 ? -3.174 -26.781 -1.812 1 93 359 ASP B N 1
ATOM 6120 C CA . ASP B 1 359 ? -2.85 -27.766 -2.846 1 93 359 ASP B CA 1
ATOM 6121 C C . ASP B 1 359 ? -3.775 -28.984 -2.762 1 93 359 ASP B C 1
ATOM 6123 O O . ASP B 1 359 ? -4.387 -29.375 -3.76 1 93 359 ASP B O 1
ATOM 6127 N N . ASN B 1 360 ? -3.875 -29.516 -1.578 1 93.31 360 ASN B N 1
ATOM 6128 C CA . ASN B 1 360 ? -4.711 -30.703 -1.397 1 93.31 360 ASN B CA 1
ATOM 6129 C C . ASN B 1 360 ? -6.18 -30.406 -1.669 1 93.31 360 ASN B C 1
ATOM 6131 O O . ASN B 1 360 ? -6.879 -31.188 -2.305 1 93.31 360 ASN B O 1
ATOM 6135 N N . ARG B 1 361 ? -6.578 -29.281 -1.242 1 93.62 361 ARG B N 1
ATOM 6136 C CA . ARG B 1 361 ? -7.98 -28.922 -1.419 1 93.62 361 ARG B CA 1
ATOM 6137 C C . ARG B 1 361 ? -8.305 -28.672 -2.889 1 93.62 361 ARG B C 1
ATOM 6139 O O . ARG B 1 361 ? -9.406 -28.969 -3.346 1 93.62 361 ARG B O 1
ATOM 6146 N N . MET B 1 362 ? -7.391 -28.062 -3.584 1 95.44 362 MET B N 1
ATOM 6147 C CA . MET B 1 362 ? -7.582 -27.875 -5.02 1 95.44 362 MET B CA 1
ATOM 6148 C C . MET B 1 362 ? -7.668 -29.219 -5.734 1 95.44 362 MET B C 1
ATOM 6150 O O . MET B 1 362 ? -8.555 -29.422 -6.566 1 95.44 362 MET B O 1
ATOM 6154 N N . ARG B 1 363 ? -6.805 -30.203 -5.418 1 95.62 363 ARG B N 1
ATOM 6155 C CA . ARG B 1 363 ? -6.844 -31.531 -6.027 1 95.62 363 ARG B CA 1
ATOM 6156 C C . ARG B 1 363 ? -8.141 -32.25 -5.688 1 95.62 363 ARG B C 1
ATOM 6158 O O . ARG B 1 363 ? -8.727 -32.906 -6.543 1 95.62 363 ARG B O 1
ATOM 6165 N N . ASP B 1 364 ? -8.57 -32.062 -4.418 1 94.81 364 ASP B N 1
ATOM 6166 C CA . ASP B 1 364 ? -9.867 -32.625 -4.047 1 94.81 364 ASP B CA 1
ATOM 6167 C C . ASP B 1 364 ? -10.969 -32.062 -4.949 1 94.81 364 ASP B C 1
ATOM 6169 O O . ASP B 1 364 ? -11.789 -32.844 -5.473 1 94.81 364 ASP B O 1
ATOM 6173 N N . MET B 1 365 ? -10.953 -30.781 -5.102 1 94.88 365 MET B N 1
ATOM 6174 C CA . MET B 1 365 ? -11.977 -30.109 -5.898 1 94.88 365 MET B CA 1
ATOM 6175 C C . MET B 1 365 ? -11.977 -30.609 -7.332 1 94.88 365 MET B C 1
ATOM 6177 O O . MET B 1 365 ? -13.039 -30.844 -7.914 1 94.88 365 MET B O 1
ATOM 6181 N N . ILE B 1 366 ? -10.828 -30.812 -7.898 1 94.62 366 ILE B N 1
ATOM 6182 C CA . ILE B 1 366 ? -10.703 -31.125 -9.32 1 94.62 366 ILE B CA 1
ATOM 6183 C C . ILE B 1 366 ? -10.977 -32.625 -9.547 1 94.62 366 ILE B C 1
ATOM 6185 O O . ILE B 1 366 ? -11.617 -33 -10.531 1 94.62 366 ILE B O 1
ATOM 6189 N N . PHE B 1 367 ? -10.586 -33.562 -8.641 1 95.62 367 PHE B N 1
ATOM 6190 C CA . PHE B 1 367 ? -10.531 -34.969 -9.008 1 95.62 367 PHE B CA 1
ATOM 6191 C C . PHE B 1 367 ? -11.594 -35.75 -8.258 1 95.62 367 PHE B C 1
ATOM 6193 O O . PHE B 1 367 ? -12.07 -36.781 -8.742 1 95.62 367 PHE B O 1
ATOM 6200 N N . LYS B 1 368 ? -11.922 -35.281 -7.086 1 93.31 368 LYS B N 1
ATOM 6201 C CA . LYS B 1 368 ? -12.914 -36.031 -6.324 1 93.31 368 LYS B CA 1
ATOM 6202 C C . LYS B 1 368 ? -14.328 -35.719 -6.801 1 93.31 368 LYS B C 1
ATOM 6204 O O . LYS B 1 368 ? -14.688 -34.562 -6.957 1 93.31 368 LYS B O 1
ATOM 6209 N N . PRO B 1 369 ? -15.062 -36.781 -6.961 1 89.44 369 PRO B N 1
ATOM 6210 C CA . PRO B 1 369 ? -16.453 -36.562 -7.383 1 89.44 369 PRO B CA 1
ATOM 6211 C C . PRO B 1 369 ? -17.297 -35.875 -6.305 1 89.44 369 PRO B C 1
ATOM 6213 O O . PRO B 1 369 ? -17.078 -36.125 -5.113 1 89.44 369 PRO B O 1
ATOM 6216 N N . GLY B 1 370 ? -18.219 -35.031 -6.691 1 85.75 370 GLY B N 1
ATOM 6217 C CA . GLY B 1 370 ? -19.203 -34.438 -5.789 1 85.75 370 GLY B CA 1
ATOM 6218 C C . GLY B 1 370 ? -18.688 -33.25 -5.043 1 85.75 370 GLY B C 1
ATOM 6219 O O . GLY B 1 370 ? -19.297 -32.781 -4.066 1 85.75 370 GLY B O 1
ATOM 6220 N N . SER B 1 371 ? -17.609 -32.75 -5.469 1 85.44 371 SER B N 1
ATOM 6221 C CA . SER B 1 371 ? -17.078 -31.578 -4.805 1 85.44 371 SER B CA 1
ATOM 6222 C C . SER B 1 371 ? -17.984 -30.375 -5 1 85.44 371 SER B C 1
ATOM 6224 O O . SER B 1 371 ? -18.547 -30.172 -6.082 1 85.44 371 SER B O 1
ATOM 6226 N N . ASN B 1 372 ? -18.203 -29.625 -3.877 1 88 372 ASN B N 1
ATOM 6227 C CA . ASN B 1 372 ? -19 -28.406 -3.861 1 88 372 ASN B CA 1
ATOM 6228 C C . ASN B 1 372 ? -18.125 -27.156 -3.967 1 88 372 ASN B C 1
ATOM 6230 O O . ASN B 1 372 ? -17.297 -26.906 -3.094 1 88 372 ASN B O 1
ATOM 6234 N N . ASP B 1 373 ? -18.328 -26.422 -5.031 1 94.56 373 ASP B N 1
ATOM 6235 C CA . ASP B 1 373 ? -17.547 -25.203 -5.242 1 94.56 373 ASP B CA 1
ATOM 6236 C C . ASP B 1 373 ? -18.375 -23.953 -4.996 1 94.56 373 ASP B C 1
ATOM 6238 O O . ASP B 1 373 ? -18.438 -23.062 -5.848 1 94.56 373 ASP B O 1
ATOM 6242 N N . ARG B 1 374 ? -18.859 -23.906 -3.809 1 94.12 374 ARG B N 1
ATOM 6243 C CA . ARG B 1 374 ? -19.766 -22.828 -3.457 1 94.12 374 ARG B CA 1
ATOM 6244 C C . ARG B 1 374 ? -19.062 -21.469 -3.549 1 94.12 374 ARG B C 1
ATOM 6246 O O . ARG B 1 374 ? -19.688 -20.469 -3.922 1 94.12 374 ARG B O 1
ATOM 6253 N N . LEU B 1 375 ? -17.781 -21.469 -3.311 1 97.06 375 LEU B N 1
ATOM 6254 C CA . LEU B 1 375 ? -17.047 -20.219 -3.301 1 97.06 375 LEU B CA 1
ATOM 6255 C C . LEU B 1 375 ? -16.422 -19.938 -4.668 1 97.06 375 LEU B C 1
ATOM 6257 O O . LEU B 1 375 ? -15.648 -19 -4.824 1 97.06 375 LEU B O 1
ATOM 6261 N N . ARG B 1 376 ? -16.734 -20.859 -5.695 1 96.81 376 ARG B N 1
ATOM 6262 C CA . ARG B 1 376 ? -16.219 -20.703 -7.051 1 96.81 376 ARG B CA 1
ATOM 6263 C C . ARG B 1 376 ? -14.695 -20.625 -7.039 1 96.81 376 ARG B C 1
ATOM 6265 O O . ARG B 1 376 ? -14.109 -19.719 -7.652 1 96.81 376 ARG B O 1
ATOM 6272 N N . GLN B 1 377 ? -14.133 -21.5 -6.277 1 98.12 377 GLN B N 1
ATOM 6273 C CA . GLN B 1 377 ? -12.68 -21.516 -6.117 1 98.12 377 GLN B CA 1
ATOM 6274 C C . GLN B 1 377 ? -12 -22.109 -7.348 1 98.12 377 GLN B C 1
ATOM 6276 O O . GLN B 1 377 ? -10.859 -21.766 -7.664 1 98.12 377 GLN B O 1
ATOM 6281 N N . ARG B 1 378 ? -12.633 -23.109 -8.023 1 97.69 378 ARG B N 1
ATOM 6282 C CA . ARG B 1 378 ? -12.062 -23.703 -9.227 1 97.69 378 ARG B CA 1
ATOM 6283 C C . ARG B 1 378 ? -11.922 -22.672 -10.344 1 97.69 378 ARG B C 1
ATOM 6285 O O . ARG B 1 378 ? -12.914 -22.078 -10.766 1 97.69 378 ARG B O 1
ATOM 6292 N N . ALA B 1 379 ? -10.703 -22.453 -10.797 1 98.06 379 ALA B N 1
ATOM 6293 C CA . ALA B 1 379 ? -10.406 -21.359 -11.734 1 98.06 379 ALA B CA 1
ATOM 6294 C C . ALA B 1 379 ? -10.305 -21.891 -13.164 1 98.06 379 ALA B C 1
ATOM 6296 O O . ALA B 1 379 ? -9.578 -22.844 -13.43 1 98.06 379 ALA B O 1
ATOM 6297 N N . GLY B 1 380 ? -11.008 -21.281 -14.062 1 98 380 GLY B N 1
ATOM 6298 C CA . GLY B 1 380 ? -10.922 -21.609 -15.484 1 98 380 GLY B CA 1
ATOM 6299 C C . GLY B 1 380 ? -10 -20.672 -16.25 1 98 380 GLY B C 1
ATOM 6300 O O . GLY B 1 380 ? -9.211 -19.953 -15.656 1 98 380 GLY B O 1
ATOM 6301 N N . SER B 1 381 ? -10.117 -20.781 -17.562 1 98.31 381 SER B N 1
ATOM 6302 C CA . SER B 1 381 ? -9.227 -20.016 -18.438 1 98.31 381 SER B CA 1
ATOM 6303 C C . SER B 1 381 ? -9.469 -18.516 -18.312 1 98.31 381 SER B C 1
ATOM 6305 O O . SER B 1 381 ? -8.539 -17.719 -18.438 1 98.31 381 SER B O 1
ATOM 6307 N N . ARG B 1 382 ? -10.688 -18.094 -17.984 1 98.31 382 ARG B N 1
ATOM 6308 C CA . ARG B 1 382 ? -10.953 -16.656 -17.859 1 98.31 382 ARG B CA 1
ATOM 6309 C C . ARG B 1 382 ? -10.234 -16.078 -16.641 1 98.31 382 ARG B C 1
ATOM 6311 O O . ARG B 1 382 ? -9.656 -14.992 -16.734 1 98.31 382 ARG B O 1
ATOM 6318 N N . ALA B 1 383 ? -10.375 -16.812 -15.539 1 98.38 383 ALA B N 1
ATOM 6319 C CA . ALA B 1 383 ? -9.656 -16.359 -14.344 1 98.38 383 ALA B CA 1
ATOM 6320 C C . ALA B 1 383 ? -8.156 -16.266 -14.609 1 98.38 383 ALA B C 1
ATOM 6322 O O . ALA B 1 383 ? -7.52 -15.273 -14.242 1 98.38 383 ALA B O 1
ATOM 6323 N N . GLY B 1 384 ? -7.625 -17.328 -15.227 1 98.75 384 GLY B N 1
ATOM 6324 C CA . GLY B 1 384 ? -6.219 -17.297 -15.602 1 98.75 384 GLY B CA 1
ATOM 6325 C C . GLY B 1 384 ? -5.871 -16.125 -16.516 1 98.75 384 GLY B C 1
ATOM 6326 O O . GLY B 1 384 ? -4.852 -15.461 -16.312 1 98.75 384 GLY B O 1
ATOM 6327 N N . ALA B 1 385 ? -6.715 -15.859 -17.453 1 98.81 385 ALA B N 1
ATOM 6328 C CA . ALA B 1 385 ? -6.496 -14.789 -18.422 1 98.81 385 ALA B CA 1
ATOM 6329 C C . ALA B 1 385 ? -6.496 -13.422 -17.75 1 98.81 385 ALA B C 1
ATOM 6331 O O . ALA B 1 385 ? -5.578 -12.625 -17.953 1 98.81 385 ALA B O 1
ATOM 6332 N N . MET B 1 386 ? -7.469 -13.133 -16.906 1 98.69 386 MET B N 1
ATOM 6333 C CA . MET B 1 386 ? -7.617 -11.82 -16.281 1 98.69 386 MET B CA 1
ATOM 6334 C C . MET B 1 386 ? -6.449 -11.508 -15.359 1 98.69 386 MET B C 1
ATOM 6336 O O . MET B 1 386 ? -6.008 -10.359 -15.266 1 98.69 386 MET B O 1
ATOM 6340 N N . SER B 1 387 ? -5.973 -12.555 -14.641 1 98.69 387 SER B N 1
ATOM 6341 C CA . SER B 1 387 ? -4.828 -12.359 -13.758 1 98.69 387 SER B CA 1
ATOM 6342 C C . SER B 1 387 ? -3.574 -12.008 -14.555 1 98.69 387 SER B C 1
ATOM 6344 O O . SER B 1 387 ? -2.812 -11.125 -14.156 1 98.69 387 SER B O 1
ATOM 6346 N N . VAL B 1 388 ? -3.381 -12.641 -15.703 1 98.81 388 VAL B N 1
ATOM 6347 C CA . VAL B 1 388 ? -2.223 -12.383 -16.547 1 98.81 388 VAL B CA 1
ATOM 6348 C C . VAL B 1 388 ? -2.344 -11.008 -17.203 1 98.81 388 VAL B C 1
ATOM 6350 O O . VAL B 1 388 ? -1.372 -10.25 -17.25 1 98.81 388 VAL B O 1
ATOM 6353 N N . LEU B 1 389 ? -3.557 -10.688 -17.672 1 98.81 389 LEU B N 1
ATOM 6354 C CA . LEU B 1 389 ? -3.773 -9.391 -18.312 1 98.81 389 LEU B CA 1
ATOM 6355 C C . LEU B 1 389 ? -3.455 -8.25 -17.344 1 98.81 389 LEU B C 1
ATOM 6357 O O . LEU B 1 389 ? -2.885 -7.234 -17.75 1 98.81 389 LEU B O 1
ATOM 6361 N N . CYS B 1 390 ? -3.793 -8.391 -16.125 1 98.75 390 CYS B N 1
ATOM 6362 C CA . CYS B 1 390 ? -3.473 -7.387 -15.125 1 98.75 390 CYS B CA 1
ATOM 6363 C C . CYS B 1 390 ? -1.964 -7.223 -14.977 1 98.75 390 CYS B C 1
ATOM 6365 O O . CYS B 1 390 ? -1.457 -6.102 -14.961 1 98.75 390 CYS B O 1
ATOM 6367 N N . GLY B 1 391 ? -1.253 -8.352 -14.891 1 98.75 391 GLY B N 1
ATOM 6368 C CA . GLY B 1 391 ? 0.196 -8.312 -14.766 1 98.75 391 GLY B CA 1
ATOM 6369 C C . GLY B 1 391 ? 0.885 -7.699 -15.969 1 98.75 391 GLY B C 1
ATOM 6370 O O . GLY B 1 391 ? 1.828 -6.918 -15.82 1 98.75 391 GLY B O 1
ATOM 6371 N N . VAL B 1 392 ? 0.42 -8.07 -17.156 1 98.69 392 VAL B N 1
ATOM 6372 C CA . VAL B 1 392 ? 0.979 -7.527 -18.391 1 98.69 392 VAL B CA 1
ATOM 6373 C C . VAL B 1 392 ? 0.786 -6.012 -18.422 1 98.69 392 VAL B C 1
ATOM 6375 O O . VAL B 1 392 ? 1.703 -5.273 -18.781 1 98.69 392 VAL B O 1
ATOM 6378 N N . ALA B 1 393 ? -0.389 -5.566 -18.031 1 98.62 393 ALA B N 1
ATOM 6379 C CA . ALA B 1 393 ? -0.676 -4.137 -18 1 98.62 393 ALA B CA 1
ATOM 6380 C C . ALA B 1 393 ? 0.217 -3.418 -17 1 98.62 393 ALA B C 1
ATOM 6382 O O . ALA B 1 393 ? 0.704 -2.316 -17.266 1 98.62 393 ALA B O 1
ATOM 6383 N N . ALA B 1 394 ? 0.417 -3.992 -15.875 1 98.5 394 ALA B N 1
ATOM 6384 C CA . ALA B 1 394 ? 1.273 -3.396 -14.852 1 98.5 394 ALA B CA 1
ATOM 6385 C C . ALA B 1 394 ? 2.703 -3.238 -15.359 1 98.5 394 ALA B C 1
ATOM 6387 O O . ALA B 1 394 ? 3.322 -2.188 -15.18 1 98.5 394 ALA B O 1
ATOM 6388 N N . LEU B 1 395 ? 3.227 -4.281 -15.992 1 98.62 395 LEU B N 1
ATOM 6389 C CA . LEU B 1 395 ? 4.578 -4.215 -16.531 1 98.62 395 LEU B CA 1
ATOM 6390 C C . LEU B 1 395 ? 4.676 -3.141 -17.625 1 98.62 395 LEU B C 1
ATOM 6392 O O . LEU B 1 395 ? 5.656 -2.395 -17.672 1 98.62 395 LEU B O 1
ATOM 6396 N N . LYS B 1 396 ? 3.67 -3.131 -18.484 1 98.25 396 LYS B N 1
ATOM 6397 C CA . LYS B 1 396 ? 3.66 -2.133 -19.547 1 98.25 396 LYS B CA 1
ATOM 6398 C C . LYS B 1 396 ? 3.643 -0.718 -18.969 1 98.25 396 LYS B C 1
ATOM 6400 O O . LYS B 1 396 ? 4.336 0.169 -19.469 1 98.25 396 LYS B O 1
ATOM 6405 N N . SER B 1 397 ? 2.857 -0.521 -17.953 1 98.12 397 SER B N 1
ATOM 6406 C CA . SER B 1 397 ? 2.822 0.784 -17.312 1 98.12 397 SER B CA 1
ATOM 6407 C C . SER B 1 397 ? 4.188 1.149 -16.734 1 98.12 397 SER B C 1
ATOM 6409 O O . SER B 1 397 ? 4.613 2.303 -16.812 1 98.12 397 SER B O 1
ATOM 6411 N N . ALA B 1 398 ? 4.848 0.245 -16.109 1 97.56 398 ALA B N 1
ATOM 6412 C CA . ALA B 1 398 ? 6.168 0.465 -15.523 1 97.56 398 ALA B CA 1
ATOM 6413 C C . ALA B 1 398 ? 7.191 0.837 -16.594 1 97.56 398 ALA B C 1
ATOM 6415 O O . ALA B 1 398 ? 8.047 1.697 -16.375 1 97.56 398 ALA B O 1
ATOM 6416 N N . ARG B 1 399 ? 7.129 0.227 -17.703 1 97.31 399 ARG B N 1
ATOM 6417 C CA . ARG B 1 399 ? 8.117 0.404 -18.766 1 97.31 399 ARG B CA 1
ATOM 6418 C C . ARG B 1 399 ? 7.82 1.648 -19.594 1 97.31 399 ARG B C 1
ATOM 6420 O O . ARG B 1 399 ? 8.727 2.422 -19.906 1 97.31 399 ARG B O 1
ATOM 6427 N N . ASP B 1 400 ? 6.508 1.775 -19.922 1 95.81 400 ASP B N 1
ATOM 6428 C CA . ASP B 1 400 ? 6.137 2.801 -20.891 1 95.81 400 ASP B CA 1
ATOM 6429 C C . ASP B 1 400 ? 5.613 4.055 -20.203 1 95.81 400 ASP B C 1
ATOM 6431 O O . ASP B 1 400 ? 5.488 5.109 -20.812 1 95.81 400 ASP B O 1
ATOM 6435 N N . GLY B 1 401 ? 5.305 3.926 -19 1 92.62 401 GLY B N 1
ATOM 6436 C CA . GLY B 1 401 ? 4.766 5.051 -18.266 1 92.62 401 GLY B CA 1
ATOM 6437 C C . GLY B 1 401 ? 3.254 5.145 -18.328 1 92.62 401 GLY B C 1
ATOM 6438 O O . GLY B 1 401 ? 2.609 4.379 -19.047 1 92.62 401 GLY B O 1
ATOM 6439 N N . GLY B 1 402 ? 2.701 5.945 -17.469 1 93.25 402 GLY B N 1
ATOM 6440 C CA . GLY B 1 402 ? 1.279 6.25 -17.5 1 93.25 402 GLY B CA 1
ATOM 6441 C C . GLY B 1 402 ? 0.419 5.121 -16.953 1 93.25 402 GLY B C 1
ATOM 6442 O O . GLY B 1 402 ? 0.894 4.281 -16.188 1 93.25 402 GLY B O 1
ATOM 6443 N N . SER B 1 403 ? -0.827 5.203 -17.297 1 96.06 403 SER B N 1
ATOM 6444 C CA . SER B 1 403 ? -1.812 4.18 -16.969 1 96.06 403 SER B CA 1
ATOM 6445 C C . SER B 1 403 ? -2.068 3.254 -18.156 1 96.06 403 SER B C 1
ATOM 6447 O O . SER B 1 403 ? -1.957 3.67 -19.312 1 96.06 403 SER B O 1
ATOM 6449 N N . GLN B 1 404 ? -2.297 2.014 -17.812 1 97.75 404 GLN B N 1
ATOM 6450 C CA . GLN B 1 404 ? -2.613 1.044 -18.844 1 97.75 404 GLN B CA 1
ATOM 6451 C C . GLN B 1 404 ? -3.998 0.44 -18.641 1 97.75 404 GLN B C 1
ATOM 6453 O O . GLN B 1 404 ? -4.336 0.019 -17.531 1 97.75 404 GLN B O 1
ATOM 6458 N N . PRO B 1 405 ? -4.816 0.406 -19.703 1 97.62 405 PRO B N 1
ATOM 6459 C CA . PRO B 1 405 ? -6.082 -0.323 -19.609 1 97.62 405 PRO B CA 1
ATOM 6460 C C . PRO B 1 405 ? -5.891 -1.838 -19.594 1 97.62 405 PRO B C 1
ATOM 6462 O O . PRO B 1 405 ? -4.867 -2.338 -20.062 1 97.62 405 PRO B O 1
ATOM 6465 N N . ILE B 1 406 ? -6.789 -2.508 -19.031 1 97.62 406 ILE B N 1
ATOM 6466 C CA . ILE B 1 406 ? -6.809 -3.967 -19.078 1 97.62 406 ILE B CA 1
ATOM 6467 C C . ILE B 1 406 ? -7.918 -4.445 -20 1 97.62 406 ILE B C 1
ATOM 6469 O O . ILE B 1 406 ? -9.078 -4.051 -19.859 1 97.62 406 ILE B O 1
ATOM 6473 N N . LYS B 1 407 ? -7.574 -5.262 -20.891 1 92.62 407 LYS B N 1
ATOM 6474 C CA . LYS B 1 407 ? -8.5 -5.781 -21.891 1 92.62 407 LYS B CA 1
ATOM 6475 C C . LYS B 1 407 ? -9.68 -6.484 -21.234 1 92.62 407 LYS B C 1
ATOM 6477 O O . LYS B 1 407 ? -9.5 -7.289 -20.312 1 92.62 407 LYS B O 1
ATOM 6482 N N . SER B 1 408 ? -10.867 -6.148 -21.703 1 92.88 408 SER B N 1
ATOM 6483 C CA . SER B 1 408 ? -12.055 -6.848 -21.203 1 92.88 408 SER B CA 1
ATOM 6484 C C . SER B 1 408 ? -12.203 -8.211 -21.875 1 92.88 408 SER B C 1
ATOM 6486 O O . SER B 1 408 ? -11.828 -8.383 -23.047 1 92.88 408 SER B O 1
ATOM 6488 N N . LEU B 1 409 ? -12.734 -9.172 -21.078 1 92.81 409 LEU B N 1
ATOM 6489 C CA . LEU B 1 409 ? -13.023 -10.5 -21.609 1 92.81 409 LEU B CA 1
ATOM 6490 C C . LEU B 1 409 ? -14.5 -10.852 -21.422 1 92.81 409 LEU B C 1
ATOM 6492 O O . LEU B 1 409 ? -15.086 -10.523 -20.391 1 92.81 409 LEU B O 1
ATOM 6496 N N . PRO B 1 410 ? -15.062 -11.406 -22.5 1 84.81 410 PRO B N 1
ATOM 6497 C CA . PRO B 1 410 ? -16.438 -11.867 -22.312 1 84.81 410 PRO B CA 1
ATOM 6498 C C . PRO B 1 410 ? -16.562 -12.914 -21.219 1 84.81 410 PRO B C 1
ATOM 6500 O O . PRO B 1 410 ? -15.609 -13.648 -20.938 1 84.81 410 PRO B O 1
ATOM 6503 N N . LEU B 1 411 ? -17.766 -12.961 -20.5 1 73.56 411 LEU B N 1
ATOM 6504 C CA . LEU B 1 411 ? -18.031 -13.914 -19.422 1 73.56 411 LEU B CA 1
ATOM 6505 C C . LEU B 1 411 ? -18.141 -15.336 -19.969 1 73.56 411 LEU B C 1
ATOM 6507 O O . LEU B 1 411 ? -18.609 -15.539 -21.094 1 73.56 411 LEU B O 1
#

Secondary structure (DSSP, 8-state):
-------EEEEEE--SHHHHIIIIIHHHHHHTTTEEEEEEE-S-HHHHHHHHHHHT--PPEES-HHHHHHHH--SEEEE-S-GGGHHHHHHHHHHTT-EEEEPSSS-SSHHHHHHHHHHHHHH---EEE--GGGGSHHHHHHHHHHHTTTTSSEEEEEEEEEEEHHHHHHHHHSGGGSHHHH--TTTTTHHHHHHHHHHHHTS-EEEEEEEEE--SSGGGSS---SBGGG-TTTTT-TT---GGG-HHHHHHHTTTHHHH---TTB-TT-TT--S-SEEEEEEEETTS-EEEEEEEEEESSEEEEEEEEETTEEEEEEEEEE-SSPPPSEEEEEEEETTTTEEEEEEEE--SSSGGGHHHHHHHHHHSTT---TT--SEEHHHHHHHHHHHHHHHHHHHH-S-EE------/-------EEEEEE--SHHHHIIIIIHHHHHHTTTEEEEEEE-S-HHHHHHHHHHHT--PPEES-HHHHHHHH--SEEEE-S-GGGHHHHHHHHHHTT-EEEEPSSS-SSHHHHHHHHHHHHHH---EEE--GGGGSHHHHHHHHHHHTTTTSSEEEEEEEEEEEHHHHHHHHHSGGGSHHHH--TTTTTHHHHHHHHHHHHTS-EEEEEEEEE--SSGGGSS---SBGGG-TTTTT-TT---GGG-HHHHHHHTTTHHHH---TTB-TT-TT--S-SEEEEEEEETTS-EEEEEEEEEESSEEEEEEEEETTEEEEEEEEEE-SSPPPSEEEEEEEETTTTEEEEEEEE--SSTGGGHHHHHHHHHHSTT---TT--SEEHHHHHHHHHHHHHHHHHHHH-S-EE------

pLDDT: mean 96.21, std 6.08, range [39.22, 98.94]

Nearest PDB structures (foldseek):
  3q2k-assembly1_E  TM=8.678E-01  e=1.757E-23  Bordetella pertussis Tohama I
  1h6d-assembly3_I  TM=7.679E-01  e=1.210E-22  Zymomonas mobilis
  1rye-assembly1_D  TM=7.684E-01  e=9.359E-22  Zymomonas mobilis
  6ktk-assembly1_A  TM=7.652E-01  e=6.590E-22  Paracoccus laeviglucosivorans
  5yab-assembly1_A  TM=7.610E-01  e=1.182E-21  Paracoccus laeviglucosivorans

Sequence (822 aa):
MPERVKRKRYALVGTGNRGTTMWGRELLAGWSDYVELVGICDLNLMRAERARAMMGSNAPLYDDFDRMMVEQRPELVIVCTPDDTHDDIIIRALEGGADVISEKPMTTTPEKIDRIRAAEAKSGRRVDVSFNYRFSPTAARIKELIDDGAIGTVTSVDFHWYLDNQHGADYFRRWHAFTEHSGSLFVHKATHHFDLLNWYLDSDPVEVKGFGQLLHYGKNGPFRGTRCRTCPHKDECDYFMDLGADPFLDALYEDPSSIDGYMRDACVFREEIDIPDTMSASIRYASGVQVSYSLNTYMPIEGHHIAFNGHKGRIEMRQYEKQPWAEPPADEILVVKSFGGGVERIWVPHEPGGHYGGDNRMRDMIFKPGSNDRLRQRAGSRAGAMSVLCGVAALKSARDGGSQPIKSLPLMPERVKRKRYALVGTGNRGTTMWGRELLAGWSDYVELVGICDLNLMRAERARAMMGSNAPLYDDFDRMMVEQRPELVIVCTPDDTHDDIIIRALEGGADVISEKPMTTTPEKIDRIRAAEAKSGRRVDVSFNYRFSPTAARIKELIDDGAIGTVTSVDFHWYLDNQHGADYFRRWHAFTEHSGSLFVHKATHHFDLLNWYLDSDPVEVKGFGQLLHYGKNGPFRGTRCRTCPHKDECDYFMDLGADPFLDALYEDPSSIDGYMRDACVFREEIDIPDTMSASIRYASGVQVSYSLNTYMPIEGHHIAFNGHKGRIEMRQYEKQPWAEPPADEILVVKSFGGGVERIWVPHEPGGHYGGDNRMRDMIFKPGSNDRLRQRAGSRAGAMSVLCGVAALKSARDGGSQPIKSLPL

InterPro domains:
  IPR000683 Gfo/Idh/MocA-like oxidoreductase, N-terminal [PF01408] (9-130)
  IPR004104 Gfo/Idh/MocA-like oxidoreductase, C-terminal [PF02894] (143-402)
  IPR036291 NAD(P)-binding domain superfamily [SSF51735] (7-162)
  IPR050463 Gfo/Idh/MocA family oxidoreductases and glycosidases [PTHR43818] (7-324)

Radius of gyration: 30.28 Å; Cα contacts (8 Å, |Δi|>4): 1962; chains: 2; bounding box: 69×102×66 Å